Protein AF-0000000068884927 (afdb_homodimer)

pLDDT: mean 75.22, std 25.21, range [21.25, 98.81]

Nearest PDB structures (foldseek):
  5jlp-assembly1_A  TM=8.785E-01  e=4.927E-31  Mycobacterium avium 104
  5is2-assembly1_A-2  TM=8.680E-01  e=1.601E-30  Mycobacterium avium 104
  5jjb-assembly1_A-2  TM=8.817E-01  e=3.655E-30  Mycobacterium avium 104
  5it4-assembly1_A-2  TM=8.775E-01  e=6.589E-30  Mycobacterium avium 104
  3m1y-assembly1_B  TM=9.548E-01  e=2.050E-18  Helicobacter pylori

Foldseek 3Di:
DDPPPPDPPPPPDDPPPPQDDQLDLDQPPPDPPDDDPPPPDDCPQPFPFDQDPVRDTDRPTVPSPSPSPVPDPVVQPPQWWKKKKKKAQAQPDQQAPLVRDGPPPPQPPPCPDSACDPVLVVVVVVLQCVVDPDPRRKDKDKDQFEDDPGGRIMMMMIIHNDDDDLLCVLNDPSVVSSCRNRRIFIAMATPDPLLQQFAAEEEEVDCTFWNHDPLCVLCVVVVNNVVLVVLVVCCVVVVDDPVVSLLSSLLVQWFPWLCVLVVCLVVTGTQAANLLQLLLSVLSNHAYEYQYQAEQSNQVVSCVVNVHPYYDYWYFDADPVNTGTHSGTDDDGRFLVNLLVVQVVVCVVVVHDQLSYEYEYADPRPQNNQVSHNHYEHECHDNVSCSSGSHYDDDSHPNCVVVSSPHHPVRSVVSSVVSD/DDPPPPPPPPPPDDPPPPDPAQDAPDPPPPDPPDPDPPDPDDCPQPFPFDQDPVRDGPRPTVPCPPPPPSPDPPPQPPQWWKKKKKKAQAQPDQQAPLVRDGPPPPQPPPCPDSACDPVLVVVVVVLQCVVDPDNPRKYKDKDQFEDDPGGRIMMMMIIHNDDDDLLCVLNDPSVVSSCRNRRIFIAMATPDPLLQQFAAEEEEPDCTFWNHDPLCVLCVVVVNNVVLVVLVVCCVVVVDDPVVSLLSSLLVQWFPWLCVLVVCLVVTGTQAANLLQLLLSVLSNHAYEYQYQAEQSNQVVSCVVNVHPYYDYWYFDADPVNTGTHSGTDDDGRFLVNLLVVQVVVCVVVVHDQLSYEYEYADPRPQNNQVSHNHYEHECHDNVSCSSGSHYDDDSHPNCVVVSSPHHPVRSVVSSVVSD

Sequence (840 aa):
MSRTEPSNISPPAPRQGLARAASYNAALHIRDLHGAPPTPNEDLTTPVEIITPEGKRVLIKNSGIVHTVSHKNCVLTESALQLVATLFYNPNQSLITVDGEEINVEKQYVNFGPYISDMAMFEFIQTIDELHVPWKKWGTNHRCLDSAEHPKVMEITLSMPEMLHLSELRRHTSLWKFERKWNVELVLQENDIFRRHKRLAVFDMDSTLIEQEVIDEIAKFIGVEDQVSSITARAMNGEIDFTESLRQRAALLKGVPSTVFQQLRSSITFTPGVRELCRALKTLGYKLAVLSGGFIPLAEYVKGQLDFDYAHANNLVVSEDGKFLTGDLSGPIVHAERKALLLEEIAKENGIALEQTMAIGDGANDLLMMKKAGLGIAFNAKPSVQVAAPARLNSETMLDVLYILGFTKEEIQALLAVAGMSRTEPSNISPPAPRQGLARAASYNAALHIRDLHGAPPTPNEDLTTPVEIITPEGKRVLIKNSGIVHTVSHKNCVLTESALQLVATLFYNPNQSLITVDGEEINVEKQYVNFGPYISDMAMFEFIQTIDELHVPWKKWGTNHRCLDSAEHPKVMEITLSMPEMLHLSELRRHTSLWKFERKWNVELVLQENDIFRRHKRLAVFDMDSTLIEQEVIDEIAKFIGVEDQVSSITARAMNGEIDFTESLRQRAALLKGVPSTVFQQLRSSITFTPGVRELCRALKTLGYKLAVLSGGFIPLAEYVKGQLDFDYAHANNLVVSEDGKFLTGDLSGPIVHAERKALLLEEIAKENGIALEQTMAIGDGANDLLMMKKAGLGIAFNAKPSVQVAAPARLNSETMLDVLYILGFTKEEIQALLAVAG

InterPro domains:
  IPR004469 Phosphoserine phosphatase [SFLDF00029] (194-413)
  IPR004469 Phosphoserine phosphatase [TIGR00338] (189-405)
  IPR023214 HAD superfamily [G3DSA:3.40.50.1000] (136-406)
  IPR036412 HAD-like superfamily [SSF56784] (197-412)
  IPR050582 HAD-like hydrolase superfamily, SerB [PTHR43344] (173-405)

Organism: Tuber melanosporum (strain Mel28) (NCBI:txid656061)

Radius of gyration: 32.36 Å; Cα contacts (8 Å, |Δi|>4): 1568; chains: 2; bounding box: 103×86×125 Å

Solvent-accessible surface area (backbone atoms only — not comparable to full-atom values): 45688 Å² total; per-residue (Å²): 134,87,78,77,71,79,79,77,74,73,74,80,76,80,79,77,70,80,78,77,80,51,54,18,22,48,73,80,76,81,66,70,79,63,86,68,73,71,72,95,71,81,80,83,77,67,45,49,64,44,59,44,96,85,63,46,68,43,62,46,50,76,67,63,42,21,56,6,41,46,48,48,58,66,23,64,54,97,70,43,43,36,39,29,36,34,36,33,54,33,81,81,66,76,62,52,42,91,86,63,43,62,64,78,62,79,63,55,79,67,84,74,59,98,29,60,40,70,64,54,52,50,49,47,54,48,54,54,53,67,70,48,77,82,80,71,78,48,47,41,42,43,38,33,33,66,27,38,88,62,16,39,30,35,38,38,37,35,36,29,78,71,73,75,54,66,76,55,56,72,66,30,64,70,54,52,50,48,25,56,43,63,25,33,44,70,34,69,43,67,56,52,68,38,56,67,49,51,40,36,41,37,29,30,35,61,48,41,47,24,63,51,51,65,70,59,52,51,24,53,74,74,68,41,42,66,60,47,48,51,47,52,51,37,31,78,68,60,75,37,54,68,70,57,37,48,48,54,50,36,43,69,41,43,68,39,52,53,62,49,61,65,61,46,57,76,70,62,44,66,30,50,39,42,68,60,34,46,41,30,40,43,57,69,60,34,46,34,31,37,51,22,73,50,45,36,76,58,41,48,48,51,23,63,76,61,68,39,79,40,62,46,36,20,39,73,37,56,36,91,85,57,52,24,25,64,19,42,75,48,82,73,70,42,44,30,67,44,43,29,49,49,53,52,50,54,28,55,74,70,68,42,56,54,61,20,24,32,20,40,22,27,49,73,56,36,40,54,26,17,66,60,25,49,40,13,32,18,39,67,32,50,62,68,34,33,71,70,30,69,21,48,46,78,66,87,38,56,40,56,55,46,46,73,48,66,43,31,48,68,46,50,51,52,36,54,62,62,58,107,138,81,79,77,72,77,79,77,75,72,74,78,76,78,76,77,73,76,75,81,70,39,70,7,31,32,38,77,85,76,72,78,78,67,80,78,73,77,79,90,66,83,80,81,78,66,45,50,63,43,61,45,95,85,62,47,69,42,62,47,48,77,68,64,38,16,57,18,71,52,62,55,65,65,21,67,58,96,70,45,44,37,38,30,36,35,37,33,53,32,82,82,65,76,62,56,43,94,85,63,42,64,65,80,62,77,63,57,79,67,82,73,59,97,29,60,41,70,65,54,52,51,49,47,55,49,54,54,53,69,70,48,77,84,80,70,85,44,39,40,42,44,41,36,32,66,26,40,86,60,17,40,30,37,36,36,37,36,36,30,77,72,73,76,55,67,76,54,54,75,66,31,65,69,54,54,50,48,25,57,44,62,27,32,44,70,31,70,42,67,56,50,70,39,56,67,50,51,42,38,41,38,28,30,34,62,48,41,48,24,64,50,50,66,70,57,54,52,22,53,74,74,68,42,42,66,60,46,49,51,48,50,52,38,29,78,68,61,74,36,54,70,69,58,38,48,48,55,50,36,42,71,42,42,68,37,52,52,61,51,60,66,62,45,57,77,71,62,45,67,29,52,38,41,69,60,36,46,41,30,40,45,58,69,60,36,46,34,31,38,50,21,74,52,43,38,74,57,41,48,50,50,22,63,76,63,68,39,76,38,61,46,36,20,40,73,38,57,36,93,85,58,50,25,26,61,20,43,75,47,80,74,70,41,46,30,68,44,44,28,50,49,54,53,49,54,29,57,75,68,68,43,56,53,59,19,24,32,21,40,22,26,48,72,57,35,42,53,25,16,65,62,26,50,40,14,33,19,38,66,32,50,65,70,33,34,70,70,30,70,21,48,46,77,65,86,36,55,40,57,55,46,46,74,48,66,43,31,49,66,46,50,50,53,37,53,62,62,60,108

Secondary structure (DSSP, 8-state):
---------------------------------SSS---TT------EEEE-TT--EEEE---S-------SS-S--TT-EEEEEEEEE-TT---B-TTS-B-----------SS--HHHHHHHHHHHHHH--S----EEEEEESS-SSS-SEEEEEEEESS---HHHHHT-HHHHHHHHHHTEEEEEEE-SGGGS---EEEE-TBTTTBSS-HHHHHHHHHT-HHHHHHHHHHHHTTSS-HHHHHHHHHHTTTT-BTTHHHHHHTT--BPTTHHHHHHHHHHTT-EEEEEEEEEHHHHHHHHHHHT-SEEEEEEEEEPTTSSBEEEEEES----HHHHHHHHHHHHHHTT--GGGEEEEESSGGGHHHHHHSSEEEEES--HHHHHHSSEEE--S-GGGHHHHTT--HHHHHHHHHH--/---------------------------------SSS---TT------EEEE-TT--EEEE---S-------SS-S--TT-EEEEEEEEE-TT---B-TTS-B-----------SS--HHHHHHHHHHHHHH-SS----EEEEEESS-SSS-SEEEEEEEESS---HHHHHT-HHHHHHHHHHTEEEEEEE-SGGGS---EEEE-TBTTTBSS-HHHHHHHHHT-HHHHHHHHHHHHTTSS-HHHHHHHHHHTTTT-BTTHHHHHHTT--BPTTHHHHHHHHHHTT-EEEEEEEEEHHHHHHHHHHHT-SEEEEEEEEEPTTSSBEEEEEES----HHHHHHHHHHHHHHTT--GGGEEEEESSGGGHHHHHHSSEEEEES--HHHHHHSSEEE--S-GGGHHHHTT--HHHHHHHHHH--

Structure (mmCIF, N/CA/C/O backbone):
data_AF-0000000068884927-model_v1
#
loop_
_entity.id
_entity.type
_entity.pdbx_description
1 polymer 'phosphoserine phosphatase'
#
loop_
_atom_site.group_PDB
_atom_site.id
_atom_site.type_symbol
_atom_site.label_atom_id
_atom_site.label_alt_id
_atom_site.label_comp_id
_atom_site.label_asym_id
_atom_site.label_entity_id
_atom_site.label_seq_id
_atom_site.pdbx_PDB_ins_code
_atom_site.Cartn_x
_atom_site.Cartn_y
_atom_site.Cartn_z
_atom_site.occupancy
_atom_site.B_iso_or_equiv
_atom_site.auth_seq_id
_atom_site.auth_comp_id
_atom_site.auth_asym_id
_atom_site.auth_atom_id
_atom_site.pdbx_PDB_model_num
ATOM 1 N N . MET A 1 1 ? -60.375 21.094 -51.875 1 25.44 1 MET A N 1
ATOM 2 C CA . MET A 1 1 ? -59.281 20.141 -51.688 1 25.44 1 MET A CA 1
ATOM 3 C C . MET A 1 1 ? -58.938 20.016 -50.188 1 25.44 1 MET A C 1
ATOM 5 O O . MET A 1 1 ? -58.812 21.016 -49.5 1 25.44 1 MET A O 1
ATOM 9 N N . SER A 1 2 ? -59.219 18.922 -49.531 1 23.59 2 SER A N 1
ATOM 10 C CA . SER A 1 2 ? -59.375 18.469 -48.156 1 23.59 2 SER A CA 1
ATOM 11 C C . SER A 1 2 ? -58.031 18.547 -47.406 1 23.59 2 SER A C 1
ATOM 13 O O . SER A 1 2 ? -57.031 18.078 -47.906 1 23.59 2 SER A O 1
ATOM 15 N N . ARG A 1 3 ? -57.844 19.5 -46.5 1 29.17 3 ARG A N 1
ATOM 16 C CA . ARG A 1 3 ? -56.812 19.969 -45.594 1 29.17 3 ARG A CA 1
ATOM 17 C C . ARG A 1 3 ? -56.375 18.859 -44.625 1 29.17 3 ARG A C 1
ATOM 19 O O . ARG A 1 3 ? -57.094 18.5 -43.719 1 29.17 3 ARG A O 1
ATOM 26 N N . THR A 1 4 ? -55.875 17.812 -45.094 1 27.7 4 THR A N 1
ATOM 27 C CA . THR A 1 4 ? -55.562 16.656 -44.25 1 27.7 4 THR A CA 1
ATOM 28 C C . THR A 1 4 ? -54.688 17.078 -43.094 1 27.7 4 THR A C 1
ATOM 30 O O . THR A 1 4 ? -53.625 17.672 -43.281 1 27.7 4 THR A O 1
ATOM 33 N N . GLU A 1 5 ? -55.188 17.359 -42 1 28.77 5 GLU A N 1
ATOM 34 C CA . GLU A 1 5 ? -54.688 17.891 -40.719 1 28.77 5 GLU A CA 1
ATOM 35 C C . GLU A 1 5 ? -53.594 16.984 -40.156 1 28.77 5 GLU A C 1
ATOM 37 O O . GLU A 1 5 ? -53.781 15.766 -40.031 1 28.77 5 GLU A O 1
ATOM 42 N N . PRO A 1 6 ? -52.344 17.312 -40.406 1 32.03 6 PRO A N 1
ATOM 43 C CA . PRO A 1 6 ? -51.25 16.406 -40.031 1 32.03 6 PRO A CA 1
ATOM 44 C C . PRO A 1 6 ? -51.312 15.961 -38.594 1 32.03 6 PRO A C 1
ATOM 46 O O . PRO A 1 6 ? -51.812 16.703 -37.75 1 32.03 6 PRO A O 1
ATOM 49 N N . SER A 1 7 ? -51.625 14.695 -38.312 1 27.53 7 SER A N 1
ATOM 50 C CA . SER A 1 7 ? -51.75 13.969 -37.031 1 27.53 7 SER A CA 1
ATOM 51 C C . SER A 1 7 ? -50.562 14.203 -36.125 1 27.53 7 SER A C 1
ATOM 53 O O . SER A 1 7 ? -49.406 14.055 -36.531 1 27.53 7 SER A O 1
ATOM 55 N N . ASN A 1 8 ? -50.625 15.133 -35.188 1 26.14 8 ASN A N 1
ATOM 56 C CA . ASN A 1 8 ? -49.75 15.609 -34.125 1 26.14 8 ASN A CA 1
ATOM 57 C C . ASN A 1 8 ? -49.219 14.453 -33.281 1 26.14 8 ASN A C 1
ATOM 59 O O . ASN A 1 8 ? -49.938 13.914 -32.438 1 26.14 8 ASN A O 1
ATOM 63 N N . ILE A 1 9 ? -48.531 13.516 -33.844 1 28.11 9 ILE A N 1
ATOM 64 C CA . ILE A 1 9 ? -48.031 12.367 -33.094 1 28.11 9 ILE A CA 1
ATOM 65 C C . ILE A 1 9 ? -47.312 12.844 -31.844 1 28.11 9 ILE A C 1
ATOM 67 O O . ILE A 1 9 ? -46.438 13.695 -31.906 1 28.11 9 ILE A O 1
ATOM 71 N N . SER A 1 10 ? -48 12.844 -30.672 1 26.31 10 SER A N 1
ATOM 72 C CA . SER A 1 10 ? -47.562 13.25 -29.344 1 26.31 10 SER A CA 1
ATOM 73 C C . SER A 1 10 ? -46.188 12.656 -29 1 26.31 10 SER A C 1
ATOM 75 O O . SER A 1 10 ? -45.938 11.469 -29.234 1 26.31 10 SER A O 1
ATOM 77 N N . PRO A 1 11 ? -45.125 13.445 -28.859 1 27.69 11 PRO A N 1
ATOM 78 C CA . PRO A 1 11 ? -43.75 13.016 -28.656 1 27.69 11 PRO A CA 1
ATOM 79 C C . PRO A 1 11 ? -43.594 12.008 -27.516 1 27.69 11 PRO A C 1
ATOM 81 O O . PRO A 1 11 ? -44.406 12.016 -26.578 1 27.69 11 PRO A O 1
ATOM 84 N N . PRO A 1 12 ? -43.156 10.797 -27.844 1 25.73 12 PRO A N 1
ATOM 85 C CA . PRO A 1 12 ? -43.125 9.719 -26.859 1 25.73 12 PRO A CA 1
ATOM 86 C C . PRO A 1 12 ? -42.531 10.172 -25.531 1 25.73 12 PRO A C 1
ATOM 88 O O . PRO A 1 12 ? -41.719 11.102 -25.5 1 25.73 12 PRO A O 1
ATOM 91 N N . ALA A 1 13 ? -43.25 10.023 -24.391 1 24.75 13 ALA A N 1
ATOM 92 C CA . ALA A 1 13 ? -42.969 10.375 -23 1 24.75 13 ALA A CA 1
ATOM 93 C C . ALA A 1 13 ? -41.562 9.953 -22.594 1 24.75 13 ALA A C 1
ATOM 95 O O . ALA A 1 13 ? -41.094 8.883 -23 1 24.75 13 ALA A O 1
ATOM 96 N N . PRO A 1 14 ? -40.75 10.953 -22.203 1 21.28 14 PRO A N 1
ATOM 97 C CA . PRO A 1 14 ? -39.344 10.82 -21.812 1 21.28 14 PRO A CA 1
ATOM 98 C C . PRO A 1 14 ? -39.125 9.672 -20.828 1 21.28 14 PRO A C 1
ATOM 100 O O . PRO A 1 14 ? -39.906 9.469 -19.906 1 21.28 14 PRO A O 1
ATOM 103 N N . ARG A 1 15 ? -38.625 8.516 -21.328 1 23.22 15 ARG A N 1
ATOM 104 C CA . ARG A 1 15 ? -38.281 7.32 -20.578 1 23.22 15 ARG A CA 1
ATOM 105 C C . ARG A 1 15 ? -37.562 7.688 -19.281 1 23.22 15 ARG A C 1
ATOM 107 O O . ARG A 1 15 ? -36.5 8.312 -19.297 1 23.22 15 ARG A O 1
ATOM 114 N N . GLN A 1 16 ? -38.344 7.926 -18.156 1 21.78 16 GLN A N 1
ATOM 115 C CA . GLN A 1 16 ? -38 8.148 -16.75 1 21.78 16 GLN A CA 1
ATOM 116 C C . GLN A 1 16 ? -36.938 7.137 -16.281 1 21.78 16 GLN A C 1
ATOM 118 O O . GLN A 1 16 ? -37.25 5.957 -16.109 1 21.78 16 GLN A O 1
ATOM 123 N N . GLY A 1 17 ? -35.812 7.16 -17 1 21.91 17 GLY A N 1
ATOM 124 C CA . GLY A 1 17 ? -34.719 6.289 -16.625 1 21.91 17 GLY A CA 1
ATOM 125 C C . GLY A 1 17 ? -34.531 6.168 -15.133 1 21.91 17 GLY A C 1
ATOM 126 O O . GLY A 1 17 ? -34.531 7.176 -14.422 1 21.91 17 GLY A O 1
ATOM 127 N N . LEU A 1 18 ? -35.125 5.094 -14.555 1 22.17 18 LEU A N 1
ATOM 128 C CA . LEU A 1 18 ? -35.125 4.656 -13.164 1 22.17 18 LEU A CA 1
ATOM 129 C C . LEU A 1 18 ? -33.719 4.844 -12.555 1 22.17 18 LEU A C 1
ATOM 131 O O . LEU A 1 18 ? -32.75 4.238 -13.008 1 22.17 18 LEU A O 1
ATOM 135 N N . ALA A 1 19 ? -33.5 6.047 -12.07 1 23.16 19 ALA A N 1
ATOM 136 C CA . ALA A 1 19 ? -32.375 6.531 -11.266 1 23.16 19 ALA A CA 1
ATOM 137 C C . ALA A 1 19 ? -32.031 5.531 -10.164 1 23.16 19 ALA A C 1
ATOM 139 O O . ALA A 1 19 ? -32.875 5.176 -9.344 1 23.16 19 ALA A O 1
ATOM 140 N N . ARG A 1 20 ? -31.172 4.609 -10.406 1 23.38 20 ARG A N 1
ATOM 141 C CA . ARG A 1 20 ? -30.562 3.5 -9.68 1 23.38 20 ARG A CA 1
ATOM 142 C C . ARG A 1 20 ? -30.172 3.918 -8.266 1 23.38 20 ARG A C 1
ATOM 144 O O . ARG A 1 20 ? -29.688 5.031 -8.055 1 23.38 20 ARG A O 1
ATOM 151 N N . ALA A 1 21 ? -30.641 3.146 -7.258 1 22.73 21 ALA A N 1
ATOM 152 C CA . ALA A 1 21 ? -30.797 3.174 -5.805 1 22.73 21 ALA A CA 1
ATOM 153 C C . ALA A 1 21 ? -29.438 3.391 -5.121 1 22.73 21 ALA A C 1
ATOM 155 O O . ALA A 1 21 ? -28.438 2.785 -5.504 1 22.73 21 ALA A O 1
ATOM 156 N N . ALA A 1 22 ? -29.281 4.562 -4.48 1 23.7 22 ALA A N 1
ATOM 157 C CA . ALA A 1 22 ? -28.312 5.152 -3.557 1 23.7 22 ALA A CA 1
ATOM 158 C C . ALA A 1 22 ? -28.141 4.281 -2.316 1 23.7 22 ALA A C 1
ATOM 160 O O . ALA A 1 22 ? -29.125 3.928 -1.655 1 23.7 22 ALA A O 1
ATOM 161 N N . SER A 1 23 ? -27.328 3.236 -2.238 1 24.31 23 SER A N 1
ATOM 162 C CA . SER A 1 23 ? -27.156 2.338 -1.101 1 24.31 23 SER A CA 1
ATOM 163 C C . SER A 1 23 ? -26.766 3.105 0.156 1 24.31 23 SER A C 1
ATOM 165 O O . SER A 1 23 ? -25.859 3.949 0.12 1 24.31 23 SER A O 1
ATOM 167 N N . TYR A 1 24 ? -27.781 3.639 1.058 1 23.83 24 TYR A N 1
ATOM 168 C CA . TYR A 1 24 ? -27.672 4.246 2.379 1 23.83 24 TYR A CA 1
ATOM 169 C C . TYR A 1 24 ? -27.266 3.211 3.424 1 23.83 24 TYR A C 1
ATOM 171 O O . TYR A 1 24 ? -27.859 2.129 3.492 1 23.83 24 TYR A O 1
ATOM 179 N N . ASN A 1 25 ? -26.125 3.092 3.855 1 26.06 25 ASN A N 1
ATOM 180 C CA . ASN A 1 25 ? -25.844 2.25 5.016 1 26.06 25 ASN A CA 1
ATOM 181 C C . ASN A 1 25 ? -26.297 2.914 6.312 1 26.06 25 ASN A C 1
ATOM 183 O O . ASN A 1 25 ? -25.672 3.875 6.773 1 26.06 25 ASN A O 1
ATOM 187 N N . ALA A 1 26 ? -27.688 3.473 6.57 1 24.62 26 ALA A N 1
ATOM 188 C CA . ALA A 1 26 ? -28.25 4.035 7.801 1 24.62 26 ALA A CA 1
ATOM 189 C C . ALA A 1 26 ? -28.516 2.941 8.836 1 24.62 26 ALA A C 1
ATOM 191 O O . ALA A 1 26 ? -28.75 1.788 8.477 1 24.62 26 ALA A O 1
ATOM 192 N N . ALA A 1 27 ? -28.094 3.219 10.156 1 26.39 27 ALA A N 1
ATOM 193 C CA . ALA A 1 27 ? -28.641 2.557 11.336 1 26.39 27 ALA A CA 1
ATOM 194 C C . ALA A 1 27 ? -30.156 2.686 11.383 1 26.39 27 ALA A C 1
ATOM 196 O O . ALA A 1 27 ? -30.703 3.787 11.25 1 26.39 27 ALA A O 1
ATOM 197 N N . LEU A 1 28 ? -30.922 1.85 10.938 1 24.62 28 LEU A N 1
ATOM 198 C CA . LEU A 1 28 ? -32.375 1.85 11.156 1 24.62 28 LEU A CA 1
ATOM 199 C C . LEU A 1 28 ? -32.688 1.84 12.648 1 24.62 28 LEU A C 1
ATOM 201 O O . LEU A 1 28 ? -32.5 0.821 13.32 1 24.62 28 LEU A O 1
ATOM 205 N N . HIS A 1 29 ? -32.438 2.979 13.469 1 26.22 29 HIS A N 1
ATOM 206 C CA . HIS A 1 29 ? -33.188 3.098 14.711 1 26.22 29 HIS A CA 1
ATOM 207 C C . HIS A 1 29 ? -34.688 3.188 14.438 1 26.22 29 HIS A C 1
ATOM 209 O O . HIS A 1 29 ? -35.156 4.137 13.797 1 26.22 29 HIS A O 1
ATOM 215 N N . ILE A 1 30 ? -35.406 2.125 14.5 1 25.61 30 ILE A N 1
ATOM 216 C CA . ILE A 1 30 ? -36.875 2.152 14.562 1 25.61 30 ILE A CA 1
ATOM 217 C C . ILE A 1 30 ? -37.312 2.822 15.859 1 25.61 30 ILE A C 1
ATOM 219 O O . ILE A 1 30 ? -37.188 2.24 16.938 1 25.61 30 ILE A O 1
ATOM 223 N N . ARG A 1 31 ? -37.031 4 16.109 1 25.62 31 ARG A N 1
ATOM 224 C CA . ARG A 1 31 ? -37.781 4.703 17.125 1 25.62 31 ARG A CA 1
ATOM 225 C C . ARG A 1 31 ? -39.281 4.605 16.859 1 25.62 31 ARG A C 1
ATOM 227 O O . ARG A 1 31 ? -39.719 4.613 15.703 1 25.62 31 ARG A O 1
ATOM 234 N N . ASP A 1 32 ? -40.094 4.164 17.953 1 25.06 32 ASP A N 1
ATOM 235 C CA . ASP A 1 32 ? -41.469 4.586 18.125 1 25.06 32 ASP A CA 1
ATOM 236 C C . ASP A 1 32 ? -41.594 6.098 17.953 1 25.06 32 ASP A C 1
ATOM 238 O O . ASP A 1 32 ? -41 6.875 18.688 1 25.06 32 ASP A O 1
ATOM 242 N N . LEU A 1 33 ? -41.875 6.523 16.969 1 24.75 33 LEU A N 1
ATOM 243 C CA . LEU A 1 33 ? -42.281 7.914 16.828 1 24.75 33 LEU A CA 1
ATOM 244 C C . LEU A 1 33 ? -43.344 8.266 17.844 1 24.75 33 LEU A C 1
ATOM 246 O O . LEU A 1 33 ? -43.906 9.367 17.828 1 24.75 33 LEU A O 1
ATOM 250 N N . HIS A 1 34 ? -44.25 7.324 18.344 1 23.59 34 HIS A N 1
ATOM 251 C CA . HIS A 1 34 ? -45.188 7.984 19.25 1 23.59 34 HIS A CA 1
ATOM 252 C C . HIS A 1 34 ? -44.469 8.602 20.438 1 23.59 34 HIS A C 1
ATOM 254 O O . HIS A 1 34 ? -43.312 8.281 20.703 1 23.59 34 HIS A O 1
ATOM 260 N N . GLY A 1 35 ? -45.25 9.211 21.438 1 24.12 35 GLY A N 1
ATOM 261 C CA . GLY A 1 35 ? -45.094 9.805 22.75 1 24.12 35 GLY A CA 1
ATOM 262 C C . GLY A 1 35 ? -44.031 9.109 23.578 1 24.12 35 GLY A C 1
ATOM 263 O O . GLY A 1 35 ? -42.844 9.367 23.406 1 24.12 35 GLY A O 1
ATOM 264 N N . ALA A 1 36 ? -44.469 8.453 24.656 1 22.34 36 ALA A N 1
ATOM 265 C CA . ALA A 1 36 ? -43.812 7.828 25.812 1 22.34 36 ALA A CA 1
ATOM 266 C C . ALA A 1 36 ? -42.812 6.781 25.359 1 22.34 36 ALA A C 1
ATOM 268 O O . ALA A 1 36 ? -42.938 6.223 24.266 1 22.34 36 ALA A O 1
ATOM 269 N N . PRO A 1 37 ? -41.594 6.668 26.062 1 26.59 37 PRO A N 1
ATOM 270 C CA . PRO A 1 37 ? -40.656 5.562 25.953 1 26.59 37 PRO A CA 1
ATOM 271 C C . PRO A 1 37 ? -41.312 4.27 25.453 1 26.59 37 PRO A C 1
ATOM 273 O O . PRO A 1 37 ? -42.344 3.871 25.953 1 26.59 37 PRO A O 1
ATOM 276 N N . PRO A 1 38 ? -41.375 3.91 24 1 26.58 38 PRO A N 1
ATOM 277 C CA . PRO A 1 38 ? -42.312 2.775 24.047 1 26.58 38 PRO A CA 1
ATOM 278 C C . PRO A 1 38 ? -42.094 1.886 25.266 1 26.58 38 PRO A C 1
ATOM 280 O O . PRO A 1 38 ? -41 1.848 25.828 1 26.58 38 PRO A O 1
ATOM 283 N N . THR A 1 39 ? -43.062 1.708 26 1 25.08 39 THR A N 1
ATOM 284 C CA . THR A 1 39 ? -42.906 0.683 27.031 1 25.08 39 THR A CA 1
ATOM 285 C C . THR A 1 39 ? -42.125 -0.507 26.5 1 25.08 39 THR A C 1
ATOM 287 O O . THR A 1 39 ? -42.219 -0.86 25.312 1 25.08 39 THR A O 1
ATOM 290 N N . PRO A 1 40 ? -41 -1.083 27.125 1 27.23 40 PRO A N 1
ATOM 291 C CA . PRO A 1 40 ? -40.156 -2.277 27.031 1 27.23 40 PRO A CA 1
ATOM 292 C C . PRO A 1 40 ? -40.781 -3.383 26.188 1 27.23 40 PRO A C 1
ATOM 294 O O . PRO A 1 40 ? -40.094 -4.285 25.719 1 27.23 40 PRO A O 1
ATOM 297 N N . ASN A 1 41 ? -42 -3.586 26 1 24.81 41 ASN A N 1
ATOM 298 C CA . ASN A 1 41 ? -42.688 -4.859 25.859 1 24.81 41 ASN A CA 1
ATOM 299 C C . ASN A 1 41 ? -42.875 -5.246 24.391 1 24.81 41 ASN A C 1
ATOM 301 O O . ASN A 1 41 ? -43.188 -6.395 24.078 1 24.81 41 ASN A O 1
ATOM 305 N N . GLU A 1 42 ? -43.25 -4.371 23.375 1 27.28 42 GLU A N 1
ATOM 306 C CA . GLU A 1 42 ? -43.906 -5.125 22.297 1 27.28 42 GLU A CA 1
ATOM 307 C C . GLU A 1 42 ? -42.875 -5.598 21.266 1 27.28 42 GLU A C 1
ATOM 309 O O . GLU A 1 42 ? -41.875 -4.918 21.016 1 27.28 42 GLU A O 1
ATOM 314 N N . ASP A 1 43 ? -42.875 -6.887 20.453 1 26.94 43 ASP A N 1
ATOM 315 C CA . ASP A 1 43 ? -42.125 -7.988 19.875 1 26.94 43 ASP A CA 1
ATOM 316 C C . ASP A 1 43 ? -41.469 -7.57 18.547 1 26.94 43 ASP A C 1
ATOM 318 O O . ASP A 1 43 ? -42.094 -7.699 17.484 1 26.94 43 ASP A O 1
ATOM 322 N N . LEU A 1 44 ? -41.156 -6.496 18.219 1 31.42 44 LEU A N 1
ATOM 323 C CA . LEU A 1 44 ? -40.625 -6.059 16.938 1 31.42 44 LEU A CA 1
ATOM 324 C C . LEU A 1 44 ? -39.5 -6.969 16.484 1 31.42 44 LEU A C 1
ATOM 326 O O . LEU A 1 44 ? -38.688 -6.582 15.641 1 31.42 44 LEU A O 1
ATOM 330 N N . THR A 1 45 ? -39.062 -8.117 17.078 1 33.69 45 THR A N 1
ATOM 331 C CA . THR A 1 45 ? -38.281 -9.352 17 1 33.69 45 THR A CA 1
ATOM 332 C C . THR A 1 45 ? -38.656 -10.141 15.742 1 33.69 45 THR A C 1
ATOM 334 O O . THR A 1 45 ? -38.375 -11.336 15.641 1 33.69 45 THR A O 1
ATOM 337 N N . THR A 1 46 ? -39.406 -9.539 14.852 1 33.78 46 THR A N 1
ATOM 338 C CA . THR A 1 46 ? -39.844 -10.57 13.906 1 33.78 46 THR A CA 1
ATOM 339 C C . THR A 1 46 ? -38.75 -10.805 12.852 1 33.78 46 THR A C 1
ATOM 341 O O . THR A 1 46 ? -38.375 -9.883 12.125 1 33.78 46 THR A O 1
ATOM 344 N N . PRO A 1 47 ? -37.781 -11.734 12.82 1 36 47 PRO A N 1
ATOM 345 C CA . PRO A 1 47 ? -36.812 -12.164 11.812 1 36 47 PRO A CA 1
ATOM 346 C C . PRO A 1 47 ? -37.375 -12.188 10.406 1 36 47 PRO A C 1
ATOM 348 O O . PRO A 1 47 ? -38.562 -12.484 10.227 1 36 47 PRO A O 1
ATOM 351 N N . VAL A 1 48 ? -36.812 -11.258 9.586 1 36.72 48 VAL A N 1
ATOM 352 C CA . VAL A 1 48 ? -37.188 -11.531 8.211 1 36.72 48 VAL A CA 1
ATOM 353 C C . VAL A 1 48 ? -36.656 -12.891 7.777 1 36.72 48 VAL A C 1
ATOM 355 O O . VAL A 1 48 ? -35.469 -13.156 7.898 1 36.72 48 VAL A O 1
ATOM 358 N N . GLU A 1 49 ? -37.531 -13.82 7.738 1 38.41 49 GLU A N 1
ATOM 359 C CA . GLU A 1 49 ? -37.188 -15.164 7.285 1 38.41 49 GLU A CA 1
ATOM 360 C C . GLU A 1 49 ? -37.188 -15.25 5.762 1 38.41 49 GLU A C 1
ATOM 362 O O . GLU A 1 49 ? -38.156 -14.859 5.109 1 38.41 49 GLU A O 1
ATOM 367 N N . ILE A 1 50 ? -35.938 -15.156 5.32 1 36.44 50 ILE A N 1
ATOM 368 C CA . ILE A 1 50 ? -35.875 -15.484 3.902 1 36.44 50 ILE A CA 1
ATOM 369 C C . ILE A 1 50 ? -35.719 -17 3.727 1 36.44 50 ILE A C 1
ATOM 371 O O . ILE A 1 50 ? -34.906 -17.625 4.406 1 36.44 50 ILE A O 1
ATOM 375 N N . ILE A 1 51 ? -36.594 -17.672 3.119 1 39.03 51 ILE A N 1
ATOM 376 C CA . ILE A 1 51 ? -36.531 -19.094 2.836 1 39.03 51 ILE A CA 1
ATOM 377 C C . ILE A 1 51 ? -35.906 -19.312 1.461 1 39.03 51 ILE A C 1
ATOM 379 O O . ILE A 1 51 ? -36.406 -18.828 0.451 1 39.03 51 ILE A O 1
ATOM 383 N N . THR A 1 52 ? -34.688 -19.734 1.561 1 36.47 52 THR A N 1
ATOM 384 C CA . THR A 1 52 ? -34.031 -20.078 0.308 1 36.47 52 THR A CA 1
ATOM 385 C C . THR A 1 52 ? -34.844 -21.094 -0.478 1 36.47 52 THR A C 1
ATOM 387 O O . THR A 1 52 ? -35.75 -21.734 0.074 1 36.47 52 THR A O 1
ATOM 390 N N . PRO A 1 53 ? -34.625 -21.172 -1.726 1 41.22 53 PRO A N 1
ATOM 391 C CA . PRO A 1 53 ? -35.406 -22.141 -2.492 1 41.22 53 PRO A CA 1
ATOM 392 C C . PRO A 1 53 ? -35.344 -23.547 -1.904 1 41.22 53 PRO A C 1
ATOM 394 O O . PRO A 1 53 ? -36.281 -24.328 -2.064 1 41.22 53 PRO A O 1
ATOM 397 N N . GLU A 1 54 ? -34.344 -23.797 -1.187 1 41.47 54 GLU A N 1
ATOM 398 C CA . GLU A 1 54 ? -34.156 -25.125 -0.608 1 41.47 54 GLU A CA 1
ATOM 399 C C . GLU A 1 54 ? -34.812 -25.219 0.767 1 41.47 54 GLU A C 1
ATOM 401 O O . GLU A 1 54 ? -34.688 -26.234 1.453 1 41.47 54 GLU A O 1
ATOM 406 N N . GLY A 1 55 ? -35.531 -24.219 1.128 1 42.41 55 GLY A N 1
ATOM 407 C CA . GLY A 1 55 ? -36.281 -24.219 2.367 1 42.41 55 GLY A CA 1
ATOM 408 C C . GLY A 1 55 ? -35.469 -23.781 3.57 1 42.41 55 GLY A C 1
ATOM 409 O O . GLY A 1 55 ? -35.938 -23.906 4.711 1 42.41 55 GLY A O 1
ATOM 410 N N . LYS A 1 56 ? -34.281 -23.484 3.307 1 39.81 56 LYS A N 1
ATOM 411 C CA . LYS A 1 56 ? -33.5 -22.969 4.434 1 39.81 56 LYS A CA 1
ATOM 412 C C . LYS A 1 56 ? -34 -21.578 4.848 1 39.81 56 LYS A C 1
ATOM 414 O O . LYS A 1 56 ? -34.188 -20.719 3.996 1 39.81 56 LYS A O 1
ATOM 419 N N . ARG A 1 57 ? -34.406 -21.547 6.098 1 38.12 57 ARG A N 1
ATOM 420 C CA . ARG A 1 57 ? -34.844 -20.281 6.68 1 38.12 57 ARG A CA 1
ATOM 421 C C . ARG A 1 57 ? -33.656 -19.406 7.051 1 38.12 57 ARG A C 1
ATOM 423 O O . ARG A 1 57 ? -32.812 -19.797 7.84 1 38.12 57 ARG A O 1
ATOM 430 N N . VAL A 1 58 ? -33.375 -18.609 6.145 1 38.81 58 VAL A N 1
ATOM 431 C CA . VAL A 1 58 ? -32.375 -17.609 6.488 1 38.81 58 VAL A CA 1
ATOM 432 C C . VAL A 1 58 ? -33 -16.469 7.277 1 38.81 58 VAL A C 1
ATOM 434 O O . VAL A 1 58 ? -33.969 -15.844 6.809 1 38.81 58 VAL A O 1
ATOM 437 N N . LEU A 1 59 ? -32.906 -16.625 8.641 1 36.31 59 LEU A N 1
ATOM 438 C CA . LEU A 1 59 ? -33.438 -15.562 9.484 1 36.31 59 LEU A CA 1
ATOM 439 C C . LEU A 1 59 ? -32.531 -14.344 9.461 1 36.31 59 LEU A C 1
ATOM 441 O O . LEU A 1 59 ? -31.344 -14.445 9.742 1 36.31 59 LEU A O 1
ATOM 445 N N . ILE A 1 60 ? -32.906 -13.586 8.672 1 35.5 60 ILE A N 1
ATOM 446 C CA . ILE A 1 60 ? -32.188 -12.312 8.789 1 35.5 60 ILE A CA 1
ATOM 447 C C . ILE A 1 60 ? -32.781 -11.492 9.93 1 35.5 60 ILE A C 1
ATOM 449 O O . ILE A 1 60 ? -33.969 -11.156 9.914 1 35.5 60 ILE A O 1
ATOM 453 N N . LYS A 1 61 ? -32.344 -11.836 11.164 1 35.28 61 LYS A N 1
ATOM 454 C CA . LYS A 1 61 ? -32.812 -11.102 12.336 1 35.28 61 LYS A CA 1
ATOM 455 C C . LYS A 1 61 ? -32.281 -9.664 12.328 1 35.28 61 LYS A C 1
ATOM 457 O O . LYS A 1 61 ? -31.172 -9.414 11.891 1 35.28 61 LYS A O 1
ATOM 462 N N . ASN A 1 62 ? -33.281 -8.828 12.391 1 31.72 62 ASN A N 1
ATOM 463 C CA . ASN A 1 62 ? -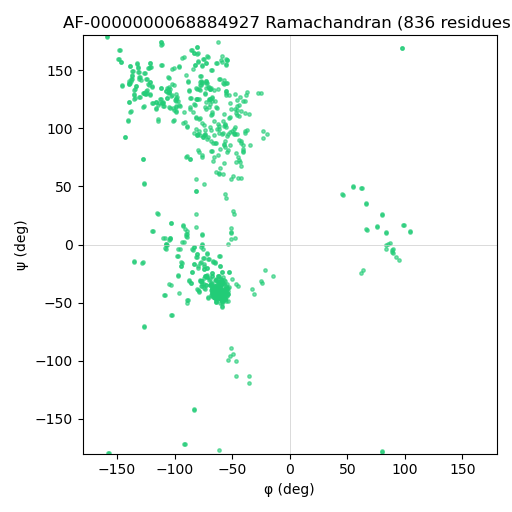32.781 -7.492 12.727 1 31.72 62 ASN A CA 1
ATOM 464 C C . ASN A 1 62 ? -31.984 -7.492 14.031 1 31.72 62 ASN A C 1
ATOM 466 O O . ASN A 1 62 ? -32.562 -7.637 15.109 1 31.72 62 ASN A O 1
ATOM 470 N N . SER A 1 63 ? -31.109 -8.477 14.242 1 32.78 63 SER A N 1
ATOM 471 C CA . SER A 1 63 ? -30.438 -8.609 15.539 1 32.78 63 SER A CA 1
ATOM 472 C C . SER A 1 63 ? -29.844 -7.277 15.992 1 32.78 63 SER A C 1
ATOM 474 O O . SER A 1 63 ? -29.016 -7.238 16.891 1 32.78 63 SER A O 1
ATOM 476 N N . GLY A 1 64 ? -30.375 -6.172 15.633 1 31.12 64 GLY A N 1
ATOM 477 C CA . GLY A 1 64 ? -29.672 -4.945 15.984 1 31.12 64 GLY A CA 1
ATOM 478 C C . GLY A 1 64 ? -28.297 -4.848 15.359 1 31.12 64 GLY A C 1
ATOM 479 O O . GLY A 1 64 ? -27.578 -3.863 15.562 1 31.12 64 GLY A O 1
ATOM 480 N N . ILE A 1 65 ? -27.797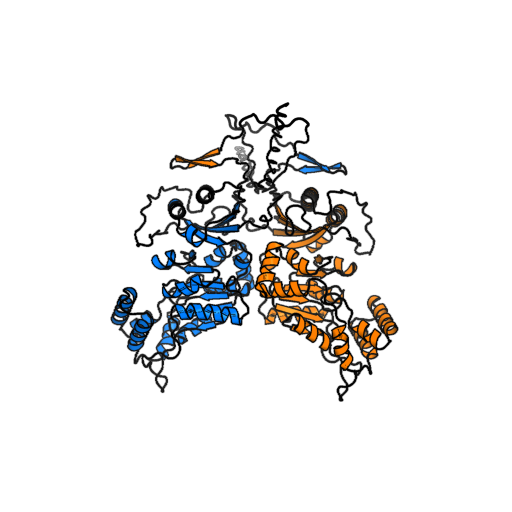 -6.09 15.062 1 27.73 65 ILE A N 1
ATOM 481 C CA . ILE A 1 65 ? -26.484 -6.102 14.422 1 27.73 65 ILE A CA 1
ATOM 482 C C . ILE A 1 65 ? -26.625 -5.641 12.977 1 27.73 65 ILE A C 1
ATOM 484 O O . ILE A 1 65 ? -27.453 -6.156 12.227 1 27.73 65 ILE A O 1
ATOM 488 N N . VAL A 1 66 ? -26.328 -4.363 12.758 1 29.36 66 VAL A N 1
ATOM 489 C CA . VAL A 1 66 ? -26.328 -3.664 11.477 1 29.36 66 VAL A CA 1
ATOM 490 C C . VAL A 1 66 ? -25.438 -4.41 10.484 1 29.36 66 VAL A C 1
ATOM 492 O O . VAL A 1 66 ? -24.25 -4.617 10.734 1 29.36 66 VAL A O 1
ATOM 495 N N . HIS A 1 67 ? -26 -5.543 9.867 1 27.97 67 HIS A N 1
ATOM 496 C CA . HIS A 1 67 ? -25.188 -6.043 8.766 1 27.97 67 HIS A CA 1
ATOM 497 C C . HIS A 1 67 ? -25.234 -5.094 7.566 1 27.97 67 HIS A C 1
ATOM 499 O O . HIS A 1 67 ? -26.312 -4.633 7.18 1 27.97 67 HIS A O 1
ATOM 505 N N . THR A 1 68 ? -24.328 -4.164 7.426 1 29.08 68 THR A N 1
ATOM 506 C CA . THR A 1 68 ? -24.266 -3.273 6.27 1 29.08 68 THR A CA 1
ATOM 507 C C . THR A 1 68 ? -23.938 -4.055 5.004 1 29.08 68 THR A C 1
ATOM 509 O O . THR A 1 68 ? -22.875 -4.684 4.914 1 29.08 68 THR A O 1
ATOM 512 N N . VAL A 1 69 ? -24.844 -4.773 4.449 1 28.58 69 VAL A N 1
ATOM 513 C CA . VAL A 1 69 ? -24.531 -5.363 3.15 1 28.58 69 VAL A CA 1
ATOM 514 C C . VAL A 1 69 ? -24.406 -4.262 2.102 1 28.58 69 VAL A C 1
ATOM 516 O O . VAL A 1 69 ? -25.344 -3.5 1.87 1 28.58 69 VAL A O 1
ATOM 519 N N . SER A 1 70 ? -23.344 -3.566 1.976 1 29.12 70 SER A N 1
ATOM 520 C CA . SER A 1 70 ? -23.078 -2.596 0.921 1 29.12 70 SER A CA 1
ATOM 521 C C . SER A 1 70 ? -23.484 -3.131 -0.446 1 29.12 70 SER A C 1
ATOM 523 O O . SER A 1 70 ? -23.047 -4.211 -0.854 1 29.12 70 SER A O 1
ATOM 525 N N . HIS A 1 71 ? -24.781 -3.211 -0.699 1 27.23 71 HIS A N 1
ATOM 526 C CA . HIS A 1 71 ? -25.188 -3.744 -1.994 1 27.23 71 HIS A CA 1
ATOM 527 C C . HIS A 1 71 ? -24.391 -3.113 -3.127 1 27.23 71 HIS A C 1
ATOM 529 O O . HIS A 1 71 ? -23.75 -3.82 -3.912 1 27.23 71 HIS A O 1
ATOM 535 N N . LYS A 1 72 ? -25.328 -2.328 -3.9 1 27.58 72 LYS A N 1
ATOM 536 C CA . LYS A 1 72 ? -25.125 -2.152 -5.336 1 27.58 72 LYS A CA 1
ATOM 537 C C . LYS A 1 72 ? -23.719 -1.665 -5.645 1 27.58 72 LYS A C 1
ATOM 539 O O . LYS A 1 72 ? -23.016 -2.26 -6.465 1 27.58 72 LYS A O 1
ATOM 544 N N . ASN A 1 73 ? -23.734 -0.154 -5.793 1 28.22 73 ASN A N 1
ATOM 545 C CA . ASN A 1 73 ? -22.609 0.6 -6.332 1 28.22 73 ASN A CA 1
ATOM 546 C C . ASN A 1 73 ? -21.484 0.74 -5.305 1 28.22 73 ASN A C 1
ATOM 548 O O . ASN A 1 73 ? -21.219 1.837 -4.809 1 28.22 73 ASN A O 1
ATOM 552 N N . CYS A 1 74 ? -21.578 0.129 -4.332 1 32.22 74 CYS A N 1
ATOM 553 C CA . CYS A 1 74 ? -20.359 0.28 -3.553 1 32.22 74 CYS A CA 1
ATOM 554 C C . CYS A 1 74 ? -19.156 0.472 -4.465 1 32.22 74 CYS A C 1
ATOM 556 O O . CYS A 1 74 ? -18.016 0.594 -3.986 1 32.22 74 CYS A O 1
ATOM 558 N N . VAL A 1 75 ? -19.281 -0.305 -5.375 1 31.39 75 VAL A N 1
ATOM 559 C CA . VAL A 1 75 ? -18.312 0.051 -6.406 1 31.39 75 VAL A CA 1
ATOM 560 C C . VAL A 1 75 ? -18.594 1.461 -6.918 1 31.39 75 VAL A C 1
ATOM 562 O O . VAL A 1 75 ? -19.734 1.803 -7.207 1 31.39 75 VAL A O 1
ATOM 565 N N . LEU A 1 76 ? -17.891 2.426 -6.469 1 34.88 76 LEU A N 1
ATOM 566 C CA . LEU A 1 76 ? -17.875 3.721 -7.141 1 34.88 76 LEU A CA 1
ATOM 567 C C . LEU A 1 76 ? -18.344 3.588 -8.586 1 34.88 76 LEU A C 1
ATOM 569 O O . LEU A 1 76 ? -17.906 2.688 -9.305 1 34.88 76 LEU A O 1
ATOM 573 N N . THR A 1 77 ? -19.531 3.811 -8.844 1 34.12 77 THR A N 1
ATOM 574 C CA . THR A 1 77 ? -19.828 3.943 -10.266 1 34.12 77 THR A CA 1
ATOM 575 C C . THR A 1 77 ? -18.578 4.391 -11.031 1 34.12 77 THR A C 1
ATOM 577 O O . THR A 1 77 ? -17.719 5.082 -10.477 1 34.12 77 THR A O 1
ATOM 580 N N . GLU A 1 78 ? -18.281 3.701 -12.086 1 40.38 78 GLU A N 1
ATOM 581 C CA . GLU A 1 78 ? -17.172 3.805 -13.031 1 40.38 78 GLU A CA 1
ATOM 582 C C . GLU A 1 78 ? -16.609 5.223 -13.07 1 40.38 78 GLU A C 1
ATOM 584 O O . GLU A 1 78 ? -15.414 5.414 -13.266 1 40.38 78 GLU A O 1
ATOM 589 N N . SER A 1 79 ? -17.594 6.309 -12.805 1 44.84 79 SER A N 1
ATOM 590 C CA . SER A 1 79 ? -17.141 7.664 -13.109 1 44.84 79 SER A CA 1
ATOM 591 C C . SER A 1 79 ? -17.156 8.547 -11.867 1 44.84 79 SER A C 1
ATOM 593 O O . SER A 1 79 ? -17.078 9.773 -11.969 1 44.84 79 SER A O 1
ATOM 595 N N . ALA A 1 80 ? -17.328 7.883 -10.688 1 52.97 80 ALA A N 1
ATOM 596 C CA . ALA A 1 80 ? -17.484 8.82 -9.586 1 52.97 80 ALA A CA 1
ATOM 597 C C . ALA A 1 80 ? -16.125 9.25 -9.039 1 52.97 80 ALA A C 1
ATOM 599 O O . ALA A 1 80 ? -15.188 8.453 -9 1 52.97 80 ALA A O 1
ATOM 600 N N . LEU A 1 81 ? -16.031 10.508 -9.023 1 60.38 81 LEU A N 1
ATOM 601 C CA . LEU A 1 81 ? -14.883 11.086 -8.328 1 60.38 81 LEU A CA 1
ATOM 602 C C . LEU A 1 81 ? -14.977 10.836 -6.828 1 60.38 81 LEU A C 1
ATOM 604 O O . LEU A 1 81 ? -16.062 10.867 -6.254 1 60.38 81 LEU A O 1
ATOM 608 N N . GLN A 1 82 ? -13.938 10.258 -6.27 1 78.44 82 GLN A N 1
ATOM 609 C CA . GLN A 1 82 ? -13.906 9.93 -4.848 1 78.44 82 GLN A CA 1
ATOM 610 C C . GLN A 1 82 ? -13.031 10.914 -4.074 1 78.44 82 GLN A C 1
ATOM 612 O O . GLN A 1 82 ? -11.898 11.188 -4.473 1 78.44 82 GLN A O 1
ATOM 617 N N . LEU A 1 83 ? -13.742 11.641 -3.111 1 85.69 83 LEU A N 1
ATOM 618 C CA . LEU A 1 83 ? -13.07 12.555 -2.195 1 85.69 83 LEU A CA 1
ATOM 619 C C . LEU A 1 83 ? -12.875 11.906 -0.829 1 85.69 83 LEU A C 1
ATOM 621 O O . LEU A 1 83 ? -13.758 11.211 -0.335 1 85.69 83 LEU A O 1
ATOM 625 N N . VAL A 1 84 ? -11.742 12.102 -0.282 1 90.44 84 VAL A N 1
ATOM 626 C CA . VAL A 1 84 ? -11.508 11.703 1.102 1 90.44 84 VAL A CA 1
ATOM 627 C C . VAL A 1 84 ? -11.102 12.922 1.93 1 90.44 84 VAL A C 1
ATOM 629 O O . VAL A 1 84 ? -10.258 13.711 1.506 1 90.44 84 VAL A O 1
ATOM 632 N N . ALA A 1 85 ? -11.766 13.102 3.006 1 92.5 85 ALA A N 1
ATOM 633 C CA . ALA A 1 85 ? -11.438 14.141 3.98 1 92.5 85 ALA A CA 1
ATOM 634 C C . ALA A 1 85 ? -10.961 13.523 5.293 1 92.5 85 ALA A C 1
ATOM 636 O O . ALA A 1 85 ? -11.656 12.688 5.883 1 92.5 85 ALA A O 1
ATOM 637 N N . THR A 1 86 ? -9.805 13.852 5.676 1 95.38 86 THR A N 1
ATOM 638 C CA . THR A 1 86 ? -9.328 13.484 7.004 1 95.38 86 THR A CA 1
ATOM 639 C C . THR A 1 86 ? -9.469 14.656 7.973 1 95.38 86 THR A C 1
ATOM 641 O O . THR A 1 86 ? -8.891 15.727 7.746 1 95.38 86 THR A O 1
ATOM 644 N N . LEU A 1 87 ? -10.242 14.469 8.992 1 94.12 87 LEU A N 1
ATOM 645 C CA . LEU A 1 87 ? -10.484 15.484 10.008 1 94.12 87 LEU A CA 1
ATOM 646 C C . LEU A 1 87 ? -9.609 15.25 11.234 1 94.12 87 LEU A C 1
ATOM 648 O O . LEU A 1 87 ? -9.594 14.148 11.789 1 94.12 87 LEU A O 1
ATOM 652 N N . PHE A 1 88 ? -8.875 16.25 11.609 1 95.69 88 PHE A N 1
ATOM 653 C CA . PHE A 1 88 ? -8.094 16.219 12.836 1 95.69 88 PHE A CA 1
ATOM 654 C C . PHE A 1 88 ? -8.672 17.172 13.867 1 95.69 88 PHE A C 1
ATOM 656 O O . PHE A 1 88 ? -8.828 18.359 13.602 1 95.69 88 PHE A O 1
ATOM 663 N N . TYR A 1 89 ? -9.031 16.656 15.008 1 92.25 89 TYR A N 1
ATOM 664 C CA . TYR A 1 89 ? -9.43 17.547 16.094 1 92.25 89 TYR A CA 1
ATOM 665 C C . TYR A 1 89 ? -8.266 18.438 16.531 1 92.25 89 TYR A C 1
ATOM 667 O O . TYR A 1 89 ? -7.184 17.938 16.844 1 92.25 89 TYR A O 1
ATOM 675 N N . ASN A 1 90 ? -8.375 19.688 16.406 1 90.5 90 ASN A N 1
ATOM 676 C CA . ASN A 1 90 ? -7.348 20.672 16.75 1 90.5 90 ASN A CA 1
ATOM 677 C C . ASN A 1 90 ? -7.953 21.938 17.344 1 90.5 90 ASN A C 1
ATOM 679 O O . ASN A 1 90 ? -8.258 22.891 16.625 1 90.5 90 ASN A O 1
ATOM 683 N N . PRO A 1 91 ? -8.031 21.938 18.641 1 81.75 91 PRO A N 1
ATOM 684 C CA . PRO A 1 91 ? -8.648 23.094 19.281 1 81.75 91 PRO A CA 1
ATOM 685 C C . PRO A 1 91 ? -7.766 24.344 19.219 1 81.75 91 PRO A C 1
ATOM 687 O O . PRO A 1 91 ? -8.258 25.469 19.391 1 81.75 91 PRO A O 1
ATOM 690 N N . ASN A 1 92 ? -6.527 24.219 19.016 1 75 92 ASN A N 1
ATOM 691 C CA . ASN A 1 92 ? -5.598 25.344 19.031 1 75 92 ASN A CA 1
ATOM 692 C C . ASN A 1 92 ? -5.398 25.922 17.641 1 75 92 ASN A C 1
ATOM 694 O O . ASN A 1 92 ? -4.496 26.734 17.422 1 75 92 ASN A O 1
ATOM 698 N N . GLN A 1 93 ? -6.352 25.531 16.797 1 69.5 93 GLN A N 1
ATOM 699 C CA . GLN A 1 93 ? -6.137 25.969 15.422 1 69.5 93 GLN A CA 1
ATOM 700 C C . GLN A 1 93 ? -6.402 27.469 15.266 1 69.5 93 GLN A C 1
ATOM 702 O O . GLN A 1 93 ? -7.352 27.984 15.844 1 69.5 93 GLN A O 1
ATOM 707 N N . SER A 1 94 ? -5.383 28.266 14.875 1 58.34 94 SER A N 1
ATOM 708 C CA . SER A 1 94 ? -5.578 29.641 14.477 1 58.34 94 SER A CA 1
ATOM 709 C C . SER A 1 94 ? -5.859 29.75 12.984 1 58.34 94 SER A C 1
ATOM 711 O O . SER A 1 94 ? -5.191 29.109 12.172 1 58.34 94 SER A O 1
ATOM 713 N N . LEU A 1 95 ? -7.172 29.922 12.562 1 56.53 95 LEU A N 1
ATOM 714 C CA . LEU A 1 95 ? -7.414 30.078 11.133 1 56.53 95 LEU A CA 1
ATOM 715 C C . LEU A 1 95 ? -6.996 31.453 10.648 1 56.53 95 LEU A C 1
ATOM 717 O O . LEU A 1 95 ? -7.312 32.469 11.289 1 56.53 95 LEU A O 1
ATOM 721 N N . ILE A 1 96 ? -5.887 31.641 9.984 1 52.75 96 ILE A N 1
ATOM 722 C CA . ILE A 1 96 ? -5.438 32.906 9.43 1 52.75 96 ILE A CA 1
ATOM 723 C C . ILE A 1 96 ? -5.809 33 7.949 1 52.75 96 ILE A C 1
ATOM 725 O O . ILE A 1 96 ? -5.691 32 7.219 1 52.75 96 ILE A O 1
ATOM 729 N N . THR A 1 97 ? -6.551 34.031 7.543 1 51.38 97 THR A N 1
ATOM 730 C CA . THR A 1 97 ? -6.824 34.281 6.137 1 51.38 97 THR A CA 1
ATOM 731 C C . THR A 1 97 ? -5.527 34.469 5.359 1 51.38 97 THR A C 1
ATOM 733 O O . THR A 1 97 ? -4.449 34.562 5.949 1 51.38 97 THR A O 1
ATOM 736 N N . VAL A 1 98 ? -5.688 34.312 4 1 50.75 98 VAL A N 1
ATOM 737 C CA . VAL A 1 98 ? -4.57 34.562 3.092 1 50.75 98 VAL A CA 1
ATOM 738 C C . VAL A 1 98 ? -3.863 35.844 3.457 1 50.75 98 VAL A C 1
ATOM 740 O O . VAL A 1 98 ? -2.641 35.969 3.336 1 50.75 98 VAL A O 1
ATOM 743 N N . ASP A 1 99 ? -4.645 36.812 3.906 1 49.06 99 ASP A N 1
ATOM 744 C CA . ASP A 1 99 ? -4.125 38.156 4.191 1 49.06 99 ASP A CA 1
ATOM 745 C C . ASP A 1 99 ? -3.641 38.25 5.637 1 49.06 99 ASP A C 1
ATOM 747 O O . ASP A 1 99 ? -3.336 39.344 6.117 1 49.06 99 ASP A O 1
ATOM 751 N N . GLY A 1 100 ? -3.586 37.125 6.309 1 50.41 100 GLY A N 1
ATOM 752 C CA . GLY A 1 100 ? -3.078 37.125 7.672 1 50.41 100 GLY A CA 1
ATOM 753 C C . GLY A 1 100 ? -4.133 37.5 8.703 1 50.41 100 GLY A C 1
ATOM 754 O O . GLY A 1 100 ? -3.82 37.688 9.875 1 50.41 100 GLY A O 1
ATOM 755 N N . GLU A 1 101 ? -5.238 37.75 8.227 1 51.72 101 GLU A N 1
ATOM 756 C CA . GLU A 1 101 ? -6.27 38.219 9.156 1 51.72 101 GLU A CA 1
ATOM 757 C C . GLU A 1 101 ? -6.941 37.031 9.844 1 51.72 101 GLU A C 1
ATOM 759 O O . GLU A 1 101 ? -7.242 36 9.203 1 51.72 101 GLU A O 1
ATOM 764 N N . GLU A 1 102 ? -6.812 37.094 11.086 1 53.41 102 GLU A N 1
ATOM 765 C CA . GLU A 1 102 ? -7.52 36.125 11.898 1 53.41 102 GLU A CA 1
ATOM 766 C C . GLU A 1 102 ? -9.016 36.156 11.617 1 53.41 102 GLU A C 1
ATOM 768 O O . GLU A 1 102 ? -9.625 37.219 11.586 1 53.41 102 GLU A O 1
ATOM 773 N N . ILE A 1 103 ? -9.5 35.281 10.945 1 52.09 103 ILE A N 1
ATOM 774 C CA . ILE A 1 103 ? -10.953 35.219 10.805 1 52.09 103 ILE A CA 1
ATOM 775 C C . ILE A 1 103 ? -11.594 34.938 12.164 1 52.09 103 ILE A C 1
ATOM 777 O O . ILE A 1 103 ? -11.344 33.906 12.789 1 52.09 103 ILE A O 1
ATOM 781 N N . ASN A 1 104 ? -11.844 36 12.875 1 47.06 104 ASN A N 1
ATOM 782 C CA . ASN A 1 104 ? -12.578 35.875 14.125 1 47.06 104 ASN A CA 1
ATOM 783 C C . ASN A 1 104 ? -13.977 35.312 13.906 1 47.06 104 ASN A C 1
ATOM 785 O O . ASN A 1 104 ? -14.898 36.031 13.539 1 47.06 104 ASN A O 1
ATOM 789 N N . VAL A 1 105 ? -14.031 34.156 13.391 1 48.31 105 VAL A N 1
ATOM 790 C CA . VAL A 1 105 ? -15.375 33.594 13.391 1 48.31 105 VAL A CA 1
ATOM 791 C C . VAL A 1 105 ? -15.82 33.312 14.82 1 48.31 105 VAL A C 1
ATOM 793 O O . VAL A 1 105 ? -15.055 32.781 15.625 1 48.31 105 VAL A O 1
ATOM 796 N N . GLU A 1 106 ? -16.781 34 15.258 1 48.41 106 GLU A N 1
ATOM 797 C CA . GLU A 1 106 ? -17.375 33.75 16.562 1 48.41 106 GLU A CA 1
ATOM 798 C C . GLU A 1 106 ? -17.453 32.25 16.828 1 48.41 106 GLU A C 1
ATOM 800 O O . GLU A 1 106 ? -18.016 31.484 16.016 1 48.41 106 GLU A O 1
ATOM 805 N N . LYS A 1 107 ? -16.453 31.672 17.594 1 51.41 107 LYS A N 1
ATOM 806 C CA . LYS A 1 107 ? -16.5 30.281 18.062 1 51.41 107 LYS A CA 1
ATOM 807 C C . LYS A 1 107 ? -17.875 29.938 18.625 1 51.41 107 LYS A C 1
ATOM 809 O O . LYS A 1 107 ? -18.297 30.516 19.625 1 51.41 107 LYS A O 1
ATOM 814 N N . GLN A 1 108 ? -18.797 29.75 17.844 1 45.94 108 GLN A N 1
ATOM 815 C CA . GLN A 1 108 ? -19.953 29.156 18.5 1 45.94 108 GLN A CA 1
ATOM 816 C C . GLN A 1 108 ? -19.594 27.844 19.172 1 45.94 108 GLN A C 1
ATOM 818 O O . GLN A 1 108 ? -19.141 26.906 18.516 1 45.94 108 GLN A O 1
ATOM 823 N N . TYR A 1 109 ? -19.094 27.969 20.453 1 46.34 109 TYR A N 1
ATOM 824 C CA . TYR A 1 109 ? -18.625 26.859 21.281 1 46.34 109 TYR A CA 1
ATOM 825 C C . TYR A 1 109 ? -19.625 25.719 21.25 1 46.34 109 TYR A C 1
ATOM 827 O O . TYR A 1 109 ? -20.781 25.891 21.609 1 46.34 109 TYR A O 1
ATOM 835 N N . VAL A 1 110 ? -19.703 24.922 20.281 1 50.41 110 VAL A N 1
ATOM 836 C CA . VAL A 1 110 ? -20.391 23.641 20.422 1 50.41 110 VAL A CA 1
ATOM 837 C C . VAL A 1 110 ? -19.531 22.672 21.203 1 50.41 110 VAL A C 1
ATOM 839 O O . VAL A 1 110 ? -18.375 22.438 20.859 1 50.41 110 VAL A O 1
ATOM 842 N N . ASN A 1 111 ? -19.734 22.625 22.578 1 55.81 111 ASN A N 1
ATOM 843 C CA . ASN A 1 111 ? -18.922 21.75 23.438 1 55.81 111 ASN A CA 1
ATOM 844 C C . ASN A 1 111 ? -19.359 20.297 23.328 1 55.81 111 ASN A C 1
ATOM 846 O O . ASN A 1 111 ? -20.281 19.859 24 1 55.81 111 ASN A O 1
ATOM 850 N N . PHE A 1 112 ? -19.062 19.594 22.312 1 60.91 112 PHE A N 1
ATOM 851 C CA . PHE A 1 112 ? -19.312 18.172 22.203 1 60.91 112 PHE A CA 1
ATOM 852 C C . PHE A 1 112 ? -18.141 17.359 22.734 1 60.91 112 PHE A C 1
ATOM 854 O O . PHE A 1 112 ? -18.062 16.156 22.516 1 60.91 112 PHE A O 1
ATOM 861 N N . GLY A 1 113 ? -17.25 17.984 23.391 1 68.5 113 GLY A N 1
ATOM 862 C CA . GLY A 1 113 ? -16.078 17.281 23.891 1 68.5 113 GLY A CA 1
ATOM 863 C C . GLY A 1 113 ? -14.867 17.422 23 1 68.5 113 GLY A C 1
ATOM 864 O O . GLY A 1 113 ? -14.961 17.969 21.891 1 68.5 113 GLY A O 1
ATOM 865 N N . PRO A 1 114 ? -13.75 17.016 23.5 1 80.44 114 PRO A N 1
ATOM 866 C CA . PRO A 1 114 ? -12.484 17.172 22.781 1 80.44 114 PRO A CA 1
ATOM 867 C C . PRO A 1 114 ? -12.25 16.078 21.734 1 80.44 114 PRO A C 1
ATOM 869 O O . PRO A 1 114 ? -11.234 15.383 21.797 1 80.44 114 PRO A O 1
ATOM 872 N N . TYR A 1 115 ? -13.227 15.828 21 1 84.19 115 TYR A N 1
ATOM 873 C CA . TYR A 1 115 ? -13.18 14.852 19.922 1 84.19 115 TYR A CA 1
ATOM 874 C C . TYR A 1 115 ? -14.094 15.258 18.766 1 84.19 115 TYR A C 1
ATOM 876 O O . TYR A 1 115 ? -14.828 16.234 18.875 1 84.19 115 TYR A O 1
ATOM 884 N N . ILE A 1 116 ? -14.016 14.664 17.641 1 85.88 116 ILE A N 1
ATOM 885 C CA . ILE A 1 116 ? -14.875 14.914 16.5 1 85.88 116 ILE A CA 1
ATOM 886 C C . ILE A 1 116 ? -16.219 14.211 16.688 1 85.88 116 ILE A C 1
ATOM 888 O O . ILE A 1 116 ? -16.297 12.984 16.625 1 85.88 116 ILE A O 1
ATOM 892 N N . SER A 1 117 ? -17.172 14.992 16.922 1 71.62 117 SER A N 1
ATOM 893 C CA . SER A 1 117 ? -18.484 14.438 17.203 1 71.62 117 SER A CA 1
ATOM 894 C C . SER A 1 117 ? -19.203 14.016 15.93 1 71.62 117 SER A C 1
ATOM 896 O O . SER A 1 117 ? -18.812 14.414 14.828 1 71.62 117 SER A O 1
ATOM 898 N N . ASP A 1 118 ? -20.203 13.25 16.141 1 67.94 118 ASP A N 1
ATOM 899 C CA . ASP A 1 118 ? -21.047 12.867 15.008 1 67.94 118 ASP A CA 1
ATOM 900 C C . ASP A 1 118 ? -21.672 14.094 14.344 1 67.94 118 ASP A C 1
ATOM 902 O O . ASP A 1 118 ? -21.844 14.125 13.125 1 67.94 118 ASP A O 1
ATOM 906 N N . MET A 1 119 ? -21.969 15.031 15.148 1 70.69 119 MET A N 1
ATOM 907 C CA . MET A 1 119 ? -22.562 16.25 14.617 1 70.69 119 MET A CA 1
ATOM 908 C C . MET A 1 119 ? -21.594 16.984 13.688 1 70.69 119 MET A C 1
ATOM 910 O O . MET A 1 119 ? -22.016 17.516 12.664 1 70.69 119 MET A O 1
ATOM 914 N N . ALA A 1 120 ? -20.406 17.031 14.102 1 77.75 120 ALA A N 1
ATOM 915 C CA . ALA A 1 120 ? -19.391 17.641 13.242 1 77.75 120 ALA A CA 1
ATOM 916 C C . ALA A 1 120 ? -19.312 16.922 11.898 1 77.75 120 ALA A C 1
ATOM 918 O O . ALA A 1 120 ? -19.219 17.562 10.852 1 77.75 120 ALA A O 1
ATOM 919 N N . MET A 1 121 ? -19.359 15.602 11.953 1 79.56 121 MET A N 1
ATOM 920 C CA . MET A 1 121 ? -19.312 14.781 10.742 1 79.56 121 MET A CA 1
ATOM 921 C C . MET A 1 121 ? -20.5 15.102 9.836 1 79.56 121 MET A C 1
ATOM 923 O O . MET A 1 121 ? -20.328 15.328 8.633 1 79.56 121 MET A O 1
ATOM 927 N N . PHE A 1 122 ? -21.625 15.195 10.359 1 70.06 122 PHE A N 1
ATOM 928 C CA . PHE A 1 122 ? -22.828 15.453 9.586 1 70.06 122 PHE A CA 1
ATOM 929 C C . PHE A 1 122 ? -22.797 16.844 8.977 1 70.06 122 PHE A C 1
ATOM 931 O O . PHE A 1 122 ? -23.188 17.031 7.824 1 70.06 122 PHE A O 1
ATOM 938 N N . GLU A 1 123 ? -22.375 17.75 9.766 1 74.44 123 GLU A N 1
ATOM 939 C CA . GLU A 1 123 ? -22.297 19.094 9.242 1 74.44 123 GLU A CA 1
ATOM 940 C C . GLU A 1 123 ? -21.297 19.188 8.102 1 74.44 123 GLU A C 1
ATOM 942 O O . GLU A 1 123 ? -21.5 19.938 7.141 1 74.44 123 GLU A O 1
ATOM 947 N N . PHE A 1 124 ? -20.25 18.484 8.227 1 84.94 124 PHE A N 1
ATOM 948 C CA . PHE A 1 124 ? -19.266 18.453 7.141 1 84.94 124 PHE A CA 1
ATOM 949 C C . PHE A 1 124 ? -19.906 17.953 5.852 1 84.94 124 PHE A C 1
ATOM 951 O O . PHE A 1 124 ? -19.781 18.578 4.797 1 84.94 124 PHE A O 1
ATOM 958 N N . ILE A 1 125 ? -20.484 16.812 6.031 1 74.75 125 ILE A N 1
ATOM 959 C CA . ILE A 1 125 ? -21.141 16.203 4.871 1 74.75 125 ILE A CA 1
ATOM 960 C C . ILE A 1 125 ? -22.125 17.172 4.25 1 74.75 125 ILE A C 1
ATOM 962 O O . ILE A 1 125 ? -22.172 17.344 3.029 1 74.75 125 ILE A O 1
ATOM 966 N N . GLN A 1 126 ? -22.844 17.828 5.082 1 71 126 GLN A N 1
ATOM 967 C CA . GLN A 1 126 ? -23.812 18.812 4.605 1 71 126 GLN A CA 1
ATOM 968 C C . GLN A 1 126 ? -23.125 19.984 3.918 1 71 126 GLN A C 1
ATOM 970 O O . GLN A 1 126 ? -23.609 20.484 2.9 1 71 126 GLN A O 1
ATOM 975 N N . THR A 1 127 ? -22.094 20.484 4.531 1 80.31 127 THR A N 1
ATOM 976 C CA . THR A 1 127 ? -21.328 21.578 3.957 1 80.31 127 THR A CA 1
ATOM 977 C C . THR A 1 127 ? -20.859 21.234 2.547 1 80.31 127 THR A C 1
ATOM 979 O O . THR A 1 127 ? -20.984 22.062 1.631 1 80.31 127 THR A O 1
ATOM 982 N N . ILE A 1 128 ? -20.359 20.016 2.375 1 80.12 128 ILE A N 1
ATOM 983 C CA . ILE A 1 128 ? -19.891 19.578 1.067 1 80.12 128 ILE A CA 1
ATOM 984 C C . ILE A 1 128 ? -21.078 19.484 0.101 1 80.12 128 ILE A C 1
ATOM 986 O O . ILE A 1 128 ? -20.953 19.844 -1.07 1 80.12 128 ILE A O 1
ATOM 990 N N . ASP A 1 129 ? -22.141 19.016 0.587 1 69.12 129 ASP A N 1
ATOM 991 C CA . ASP A 1 129 ? -23.344 18.891 -0.24 1 69.12 129 ASP A CA 1
ATOM 992 C C . ASP A 1 129 ? -23.781 20.266 -0.768 1 69.12 129 ASP A C 1
ATOM 994 O O . ASP A 1 129 ? -24.281 20.375 -1.891 1 69.12 129 ASP A O 1
ATOM 998 N N . GLU A 1 130 ? -23.641 21.188 0.005 1 70.19 130 GLU A N 1
ATOM 999 C CA . GLU A 1 130 ? -24.094 22.531 -0.348 1 70.19 130 GLU A CA 1
ATOM 1000 C C . GLU A 1 130 ? -23.156 23.188 -1.359 1 70.19 130 GLU A C 1
ATOM 1002 O O . GLU A 1 130 ? -23.531 24.125 -2.049 1 70.19 130 GLU A O 1
ATOM 1007 N N . LEU A 1 131 ? -21.969 22.797 -1.293 1 73.56 131 LEU A N 1
ATOM 1008 C CA . LEU A 1 131 ? -21 23.344 -2.252 1 73.56 131 LEU A CA 1
ATOM 1009 C C . LEU A 1 131 ? -21.25 22.766 -3.643 1 73.56 131 LEU A C 1
ATOM 1011 O O . LEU A 1 131 ? -20.859 23.359 -4.645 1 73.56 131 LEU A O 1
ATOM 1015 N N . HIS A 1 132 ? -21.781 21.625 -3.77 1 58.81 132 HIS A N 1
ATOM 1016 C CA . HIS A 1 132 ? -21.969 20.922 -5.031 1 58.81 132 HIS A CA 1
ATOM 1017 C C . HIS A 1 132 ? -23.375 21.172 -5.602 1 58.81 132 HIS A C 1
ATOM 1019 O O . HIS A 1 132 ? -24.328 21.344 -4.848 1 58.81 132 HIS A O 1
ATOM 1025 N N . VAL A 1 133 ? -23.406 21.781 -6.836 1 49.44 133 VAL A N 1
ATOM 1026 C CA . VAL A 1 133 ? -24.672 22.031 -7.527 1 49.44 133 VAL A CA 1
ATOM 1027 C C . VAL A 1 133 ? -25.5 20.75 -7.59 1 49.44 133 VAL A C 1
ATOM 1029 O O . VAL A 1 133 ? -26.656 20.734 -7.184 1 49.44 133 VAL A O 1
ATOM 1032 N N . PRO A 1 134 ? -25.281 19.844 -8.781 1 46.28 134 PRO A N 1
ATOM 1033 C CA . PRO A 1 134 ? -26.406 18.953 -9.078 1 46.28 134 PRO A CA 1
ATOM 1034 C C . PRO A 1 134 ? -26.531 17.797 -8.086 1 46.28 134 PRO A C 1
ATOM 1036 O O . PRO A 1 134 ? -25.531 17.391 -7.5 1 46.28 134 PRO A O 1
ATOM 1039 N N . TRP A 1 135 ? -27.688 17.594 -7.566 1 41.03 135 TRP A N 1
ATOM 1040 C CA . TRP A 1 135 ? -28.359 16.812 -6.523 1 41.03 135 TRP A CA 1
ATOM 1041 C C . TRP A 1 135 ? -28.016 15.336 -6.648 1 41.03 135 TRP A C 1
ATOM 1043 O O . TRP A 1 135 ? -28.703 14.484 -6.086 1 41.03 135 TRP A O 1
ATOM 1053 N N . LYS A 1 136 ? -27.156 14.898 -7.52 1 45.47 136 LYS A N 1
ATOM 1054 C CA . LYS A 1 136 ? -27.188 13.445 -7.605 1 45.47 136 LYS A CA 1
ATOM 1055 C C . LYS A 1 136 ? -26.531 12.805 -6.383 1 45.47 136 LYS A C 1
ATOM 1057 O O . LYS A 1 136 ? -25.562 13.336 -5.844 1 45.47 136 LYS A O 1
ATOM 1062 N N . LYS A 1 137 ? -27.375 11.867 -5.879 1 48.22 137 LYS A N 1
ATOM 1063 C CA . LYS A 1 137 ? -27.219 11.086 -4.66 1 48.22 137 LYS A CA 1
ATOM 1064 C C . LYS A 1 137 ? -25.797 10.523 -4.547 1 48.22 137 LYS A C 1
ATOM 1066 O O . LYS A 1 137 ? -25.281 9.945 -5.5 1 48.22 137 LYS A O 1
ATOM 1071 N N . TRP A 1 138 ? -24.938 10.953 -3.477 1 51.66 138 TRP A N 1
ATOM 1072 C CA . TRP A 1 138 ? -23.547 10.719 -3.09 1 51.66 138 TRP A CA 1
ATOM 1073 C C . TRP A 1 138 ? -23.453 9.656 -2.008 1 51.66 138 TRP A C 1
ATOM 1075 O O . TRP A 1 138 ? -24.406 9.422 -1.271 1 51.66 138 TRP A O 1
ATOM 1085 N N . GLY A 1 139 ? -22.609 8.578 -2.105 1 58.69 139 GLY A N 1
ATOM 1086 C CA . GLY A 1 139 ? -22.266 7.742 -0.963 1 58.69 139 GLY A CA 1
ATOM 1087 C C . GLY A 1 139 ? -21.188 8.336 -0.084 1 58.69 139 GLY A C 1
ATOM 1088 O O . GLY A 1 139 ? -20.328 9.07 -0.568 1 58.69 139 GLY A O 1
ATOM 1089 N N . THR A 1 140 ? -21.469 8.289 1.276 1 65.56 140 THR A N 1
ATOM 1090 C CA . THR A 1 140 ? -20.469 8.742 2.234 1 65.56 140 THR A CA 1
ATOM 1091 C C . THR A 1 140 ? -20.125 7.621 3.213 1 65.56 140 THR A C 1
ATOM 1093 O O . THR A 1 140 ? -20.984 6.816 3.576 1 65.56 140 THR A O 1
ATOM 1096 N N . ASN A 1 141 ? -18.875 7.516 3.457 1 68.62 141 ASN A N 1
ATOM 1097 C CA . ASN A 1 141 ? -18.375 6.602 4.477 1 68.62 141 ASN A CA 1
ATOM 1098 C C . ASN A 1 141 ? -17.391 7.297 5.422 1 68.62 141 ASN A C 1
ATOM 1100 O O . ASN A 1 141 ? -16.75 8.273 5.043 1 68.62 141 ASN A O 1
ATOM 1104 N N . HIS A 1 142 ? -17.484 6.863 6.711 1 74.38 142 HIS A N 1
ATOM 1105 C CA . HIS A 1 142 ? -16.5 7.441 7.621 1 74.38 142 HIS A CA 1
ATOM 1106 C C . HIS A 1 142 ? -15.82 6.359 8.453 1 74.38 142 HIS A C 1
ATOM 1108 O O . HIS A 1 142 ? -16.375 5.273 8.641 1 74.38 142 HIS A O 1
ATOM 1114 N N . ARG A 1 143 ? -14.578 6.625 8.867 1 76.81 143 ARG A N 1
ATOM 1115 C CA . ARG A 1 143 ? -13.773 5.777 9.742 1 76.81 143 ARG A CA 1
ATOM 1116 C C . ARG A 1 143 ? -13.086 6.602 10.82 1 76.81 143 ARG A C 1
ATOM 1118 O O . ARG A 1 143 ? -12.531 7.668 10.531 1 76.81 143 ARG A O 1
ATOM 1125 N N . CYS A 1 144 ? -13.289 6.109 12.055 1 82.75 144 CYS A N 1
ATOM 1126 C CA . CYS A 1 144 ? -12.461 6.68 13.109 1 82.75 144 CYS A CA 1
ATOM 1127 C C . CYS A 1 144 ? -11.078 6.039 13.117 1 82.75 144 CYS A C 1
ATOM 1129 O O . CYS A 1 144 ? -10.953 4.824 13.289 1 82.75 144 CYS A O 1
ATOM 1131 N N . LEU A 1 145 ? -10.07 6.773 13.031 1 88.56 145 LEU A N 1
ATOM 1132 C CA . LEU A 1 145 ? -8.758 6.195 12.766 1 88.56 145 LEU A CA 1
ATOM 1133 C C . LEU A 1 145 ? -7.977 5.996 14.062 1 88.56 145 LEU A C 1
ATOM 1135 O O . LEU A 1 145 ? -7.129 5.102 14.148 1 88.56 145 LEU A O 1
ATOM 1139 N N . ASP A 1 146 ? -8.266 6.805 15.102 1 88.5 146 ASP A N 1
ATOM 1140 C CA . ASP A 1 146 ? -7.465 6.699 16.312 1 88.5 146 ASP A CA 1
ATOM 1141 C C . ASP A 1 146 ? -8.266 6.051 17.453 1 88.5 146 ASP A C 1
ATOM 1143 O O . ASP A 1 146 ? -7.723 5.277 18.234 1 88.5 146 ASP A O 1
ATOM 1147 N N . SER A 1 147 ? -9.453 6.488 17.547 1 81.06 147 SER A N 1
ATOM 1148 C CA . SER A 1 147 ? -10.32 5.969 18.594 1 81.06 147 SER A CA 1
ATOM 1149 C C . SER A 1 147 ? -11.773 5.902 18.125 1 81.06 147 SER A C 1
ATOM 1151 O O . SER A 1 147 ? -12.273 6.836 17.5 1 81.06 147 SER A O 1
ATOM 1153 N N . ALA A 1 148 ? -12.328 4.84 18.484 1 68.25 148 ALA A N 1
ATOM 1154 C CA . ALA A 1 148 ? -13.719 4.656 18.078 1 68.25 148 ALA A CA 1
ATOM 1155 C C . ALA A 1 148 ? -14.656 5.473 18.953 1 68.25 148 ALA A C 1
ATOM 1157 O O . ALA A 1 148 ? -15.664 5.996 18.484 1 68.25 148 ALA A O 1
ATOM 1158 N N . GLU A 1 149 ? -14.336 5.691 20.188 1 69.25 149 GLU A N 1
ATOM 1159 C CA . GLU A 1 149 ? -15.227 6.34 21.141 1 69.25 149 GLU A CA 1
ATOM 1160 C C . GLU A 1 149 ? -15.039 7.855 21.125 1 69.25 149 GLU A C 1
ATOM 1162 O O . GLU A 1 149 ? -16.016 8.602 21.109 1 69.25 149 GLU A O 1
ATOM 1167 N N . HIS A 1 150 ? -13.82 8.25 21.172 1 81.12 150 HIS A N 1
ATOM 1168 C CA . HIS A 1 150 ? -13.469 9.672 21.156 1 81.12 150 HIS A CA 1
ATOM 1169 C C . HIS A 1 150 ? -12.445 9.977 20.062 1 81.12 150 HIS A C 1
ATOM 1171 O O . HIS A 1 150 ? -11.289 10.266 20.359 1 81.12 150 HIS A O 1
ATOM 1177 N N . PRO A 1 151 ? -13.094 9.938 18.812 1 87.06 151 PRO A N 1
ATOM 1178 C CA . PRO A 1 151 ? -12.148 10.078 17.703 1 87.06 151 PRO A CA 1
ATOM 1179 C C . PRO A 1 151 ? -11.547 11.477 17.609 1 87.06 151 PRO A C 1
ATOM 1181 O O . PRO A 1 151 ? -12.281 12.469 17.609 1 87.06 151 PRO A O 1
ATOM 1184 N N . LYS A 1 152 ? -10.289 11.516 17.609 1 93.06 152 LYS A N 1
ATOM 1185 C CA . LYS A 1 152 ? -9.586 12.766 17.328 1 93.06 152 LYS A CA 1
ATOM 1186 C C . LYS A 1 152 ? -9.219 12.875 15.859 1 93.06 152 LYS A C 1
ATOM 1188 O O . LYS A 1 152 ? -8.844 13.945 15.383 1 93.06 152 LYS A O 1
ATOM 1193 N N . VAL A 1 153 ? -9.234 11.766 15.203 1 94.12 153 VAL A N 1
ATOM 1194 C CA . VAL A 1 153 ? -8.992 11.719 13.766 1 94.12 153 VAL A CA 1
ATOM 1195 C C . VAL A 1 153 ? -10.078 10.883 13.086 1 94.12 153 VAL A C 1
ATOM 1197 O O . VAL A 1 153 ? -10.305 9.727 13.453 1 94.12 153 VAL A O 1
ATOM 1200 N N . MET A 1 154 ? -10.711 11.484 12.07 1 88.69 154 MET A N 1
ATOM 1201 C CA . MET A 1 154 ? -11.789 10.812 11.352 1 88.69 154 MET A CA 1
ATOM 1202 C C . MET A 1 154 ? -11.617 10.977 9.844 1 88.69 154 MET A C 1
ATOM 1204 O O . MET A 1 154 ? -11.266 12.055 9.367 1 88.69 154 MET A O 1
ATOM 1208 N N . GLU A 1 155 ? -11.766 9.883 9.164 1 88.75 155 GLU A N 1
ATOM 1209 C CA . GLU A 1 155 ? -11.75 9.906 7.703 1 88.75 155 GLU A CA 1
ATOM 1210 C C . GLU A 1 155 ? -13.164 9.797 7.133 1 88.75 155 GLU A C 1
ATOM 1212 O O . GLU A 1 155 ? -13.945 8.945 7.555 1 88.75 155 GLU A O 1
ATOM 1217 N N . ILE A 1 156 ? -13.5 10.719 6.266 1 84.31 156 ILE A N 1
ATOM 1218 C CA . ILE A 1 156 ? -14.781 10.688 5.578 1 84.31 156 ILE A CA 1
ATOM 1219 C C . ILE A 1 156 ? -14.562 10.57 4.07 1 84.31 156 ILE A C 1
ATOM 1221 O O . ILE A 1 156 ? -13.836 11.375 3.482 1 84.31 156 ILE A O 1
ATOM 1225 N N . THR A 1 157 ? -15.102 9.547 3.506 1 81.56 157 THR A N 1
ATOM 1226 C CA . THR A 1 157 ? -15.031 9.367 2.061 1 81.56 157 THR A CA 1
ATOM 1227 C C . THR A 1 157 ? -16.375 9.711 1.406 1 81.56 157 THR A C 1
ATOM 1229 O O . THR A 1 157 ? -17.422 9.359 1.924 1 81.56 157 THR A O 1
ATOM 1232 N N . LEU A 1 158 ? -16.25 10.477 0.327 1 76.94 158 LEU A N 1
ATOM 1233 C CA . LEU A 1 158 ? -17.438 10.906 -0.403 1 76.94 158 LEU A CA 1
ATOM 1234 C C . LEU A 1 158 ? -17.328 10.539 -1.878 1 76.94 158 LEU A C 1
ATOM 1236 O O . LEU A 1 158 ? -16.266 10.664 -2.479 1 76.94 158 LEU A O 1
ATOM 1240 N N . SER A 1 159 ? -18.312 9.945 -2.328 1 70.69 159 SER A N 1
ATOM 1241 C CA . SER A 1 159 ? -18.438 9.688 -3.76 1 70.69 159 SER A CA 1
ATOM 1242 C C . SER A 1 159 ? -19.328 10.711 -4.438 1 70.69 159 SER A C 1
ATOM 1244 O O . SER A 1 159 ? -20.453 10.953 -3.984 1 70.69 159 SER A O 1
ATOM 1246 N N . MET A 1 160 ? -18.688 11.375 -5.484 1 66.44 160 MET A N 1
ATOM 1247 C CA . MET A 1 160 ? -19.453 12.43 -6.152 1 66.44 160 MET A CA 1
ATOM 1248 C C . MET A 1 160 ? -19.234 12.375 -7.664 1 66.44 160 MET A C 1
ATOM 1250 O O . MET A 1 160 ? -18.156 12.008 -8.133 1 66.44 160 MET A O 1
ATOM 1254 N N . PRO A 1 161 ? -20.344 12.57 -8.383 1 62 161 PRO A N 1
ATOM 1255 C CA . PRO A 1 161 ? -20.219 12.586 -9.844 1 62 161 PRO A CA 1
ATOM 1256 C C . PRO A 1 161 ? -19.297 13.703 -10.336 1 62 161 PRO A C 1
ATOM 1258 O O . PRO A 1 161 ? -18.594 13.531 -11.336 1 62 161 PRO A O 1
ATOM 1261 N N . GLU A 1 162 ? -19.438 14.883 -9.773 1 65.75 162 GLU A N 1
ATOM 1262 C CA . GLU A 1 162 ? -18.594 16.031 -10.086 1 65.75 162 GLU A CA 1
ATOM 1263 C C . GLU A 1 1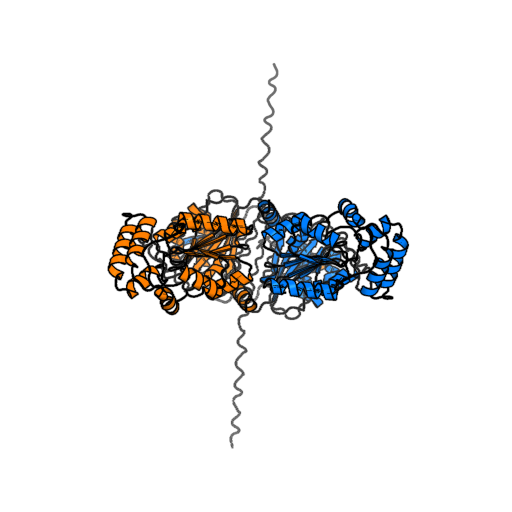62 ? -18.031 16.672 -8.82 1 65.75 162 GLU A C 1
ATOM 1265 O O . GLU A 1 162 ? -18.609 16.516 -7.738 1 65.75 162 GLU A O 1
ATOM 1270 N N . MET A 1 163 ? -16.875 17.047 -8.969 1 66.62 163 MET A N 1
ATOM 1271 C CA . MET A 1 163 ? -16.281 17.703 -7.812 1 66.62 163 MET A CA 1
ATOM 1272 C C . MET A 1 163 ? -15.469 18.922 -8.242 1 66.62 163 MET A C 1
ATOM 1274 O O . MET A 1 163 ? -14.898 18.938 -9.336 1 66.62 163 MET A O 1
ATOM 1278 N N . LEU A 1 164 ? -15.648 19.953 -7.355 1 69 164 LEU A N 1
ATOM 1279 C CA . LEU A 1 164 ? -14.695 21.031 -7.516 1 69 164 LEU A CA 1
ATOM 1280 C C . LEU A 1 164 ? -13.266 20.516 -7.43 1 69 164 LEU A C 1
ATOM 1282 O O . LEU A 1 164 ? -13.016 19.453 -6.855 1 69 164 LEU A O 1
ATOM 1286 N N . HIS A 1 165 ? -12.5 21.312 -8.07 1 79.56 165 HIS A N 1
ATOM 1287 C CA . HIS A 1 165 ? -11.086 21 -7.891 1 79.56 165 HIS A CA 1
ATOM 1288 C C . HIS A 1 165 ? -10.68 21.094 -6.426 1 79.56 165 HIS A C 1
ATOM 1290 O O . HIS A 1 165 ? -11.18 21.953 -5.691 1 79.56 165 HIS A O 1
ATOM 1296 N N . LEU A 1 166 ? -9.867 20.266 -5.977 1 84.06 166 LEU A N 1
ATOM 1297 C CA . LEU A 1 166 ? -9.438 20.203 -4.586 1 84.06 166 LEU A CA 1
ATOM 1298 C C . LEU A 1 166 ? -8.914 21.562 -4.121 1 84.06 166 LEU A C 1
ATOM 1300 O O . LEU A 1 166 ? -9.141 21.953 -2.977 1 84.06 166 LEU A O 1
ATOM 1304 N N . SER A 1 167 ? -8.203 22.281 -5.031 1 81.88 167 SER A N 1
ATOM 1305 C CA . SER A 1 167 ? -7.637 23.578 -4.68 1 81.88 167 SER A CA 1
ATOM 1306 C C . SER A 1 167 ? -8.734 24.594 -4.359 1 81.88 167 SER A C 1
ATOM 1308 O O . SER A 1 167 ? -8.547 25.453 -3.5 1 81.88 167 SER A O 1
ATOM 1310 N N . GLU A 1 168 ? -9.844 24.438 -4.98 1 81 168 GLU A N 1
ATOM 1311 C CA . GLU A 1 168 ? -10.977 25.328 -4.734 1 81 168 GLU A CA 1
ATOM 1312 C C . GLU A 1 168 ? -11.711 24.938 -3.459 1 81 168 GLU A C 1
ATOM 1314 O O . GLU A 1 168 ? -12.133 25.797 -2.689 1 81 168 GLU A O 1
ATOM 1319 N N . LEU A 1 169 ? -11.805 23.688 -3.291 1 83.75 169 LEU A N 1
ATOM 1320 C CA . LEU A 1 169 ? -12.492 23.203 -2.105 1 83.75 169 LEU A CA 1
ATOM 1321 C C . LEU A 1 169 ? -11.758 23.625 -0.836 1 83.75 169 LEU A C 1
ATOM 1323 O O . LEU A 1 169 ? -12.383 24.047 0.134 1 83.75 169 LEU A O 1
ATOM 1327 N N . ARG A 1 170 ? -10.523 23.594 -0.857 1 83.38 170 ARG A N 1
ATOM 1328 C CA . ARG A 1 170 ? -9.688 23.891 0.304 1 83.38 170 ARG A CA 1
ATOM 1329 C C . ARG A 1 170 ? -9.789 25.344 0.708 1 83.38 170 ARG A C 1
ATOM 1331 O O . ARG A 1 170 ? -9.586 25.703 1.872 1 83.38 170 ARG A O 1
ATOM 1338 N N . ARG A 1 171 ? -10.133 26.141 -0.237 1 79.62 171 ARG A N 1
ATOM 1339 C CA . ARG A 1 171 ? -10.141 27.578 0.008 1 79.62 171 ARG A CA 1
ATOM 1340 C C . ARG A 1 171 ? -11.562 28.094 0.181 1 79.62 171 ARG A C 1
ATOM 1342 O O . ARG A 1 171 ? -11.781 29.312 0.282 1 79.62 171 ARG A O 1
ATOM 1349 N N . HIS A 1 172 ? -12.359 27.172 0.166 1 85.12 172 HIS A N 1
ATOM 1350 C CA . HIS A 1 172 ? -13.75 27.625 0.271 1 85.12 172 HIS A CA 1
ATOM 1351 C C . HIS A 1 172 ? -14.062 28.109 1.681 1 85.12 172 HIS A C 1
ATOM 1353 O O . HIS A 1 172 ? -13.75 27.438 2.662 1 85.12 172 HIS A O 1
ATOM 1359 N N . THR A 1 173 ? -14.766 29.141 1.78 1 83.69 173 THR A N 1
ATOM 1360 C CA . THR A 1 173 ? -15.07 29.812 3.047 1 83.69 173 THR A CA 1
ATOM 1361 C C . THR A 1 173 ? -15.922 28.906 3.934 1 83.69 173 THR A C 1
ATOM 1363 O O . THR A 1 173 ? -15.773 28.906 5.156 1 83.69 173 THR A O 1
ATOM 1366 N N . SER A 1 174 ? -16.797 28.156 3.338 1 82.81 174 SER A N 1
ATOM 1367 C CA . SER A 1 174 ? -17.688 27.266 4.098 1 82.81 174 SER A CA 1
ATOM 1368 C C . SER A 1 174 ? -16.891 26.219 4.867 1 82.81 174 SER A C 1
ATOM 1370 O O . SER A 1 174 ? -17.25 25.844 5.98 1 82.81 174 SER A O 1
ATOM 1372 N N . LEU A 1 175 ? -15.852 25.781 4.273 1 88.5 175 LEU A N 1
ATOM 1373 C CA . LEU A 1 175 ? -15.031 24.781 4.938 1 88.5 175 LEU A CA 1
ATOM 1374 C C . LEU A 1 175 ? -14.203 25.406 6.055 1 88.5 175 LEU A C 1
ATOM 1376 O O . LEU A 1 175 ? -14 24.781 7.102 1 88.5 175 LEU A O 1
ATOM 1380 N N . TRP A 1 176 ? -13.805 26.594 5.84 1 86.38 176 TRP A N 1
ATOM 1381 C CA . TRP A 1 176 ? -13.078 27.297 6.887 1 86.38 176 TRP A CA 1
ATOM 1382 C C . TRP A 1 176 ? -13.961 27.531 8.102 1 86.38 176 TRP A C 1
ATOM 1384 O O . TRP A 1 176 ? -13.523 27.375 9.242 1 86.38 176 TRP A O 1
ATOM 1394 N N . LYS A 1 177 ? -15.164 27.922 7.812 1 82.81 177 LYS A N 1
ATOM 1395 C CA . LYS A 1 177 ? -16.125 28.125 8.891 1 82.81 177 LYS A CA 1
ATOM 1396 C C . LYS A 1 177 ? -16.391 26.828 9.656 1 82.81 177 LYS A C 1
ATOM 1398 O O . LYS A 1 177 ? -16.469 26.844 10.883 1 82.81 177 LYS A O 1
ATOM 1403 N N . PHE A 1 178 ? -16.5 25.828 8.922 1 86.25 178 PHE A N 1
ATOM 1404 C CA . PHE A 1 178 ? -16.703 24.531 9.539 1 86.25 178 PHE A CA 1
ATOM 1405 C C . PHE A 1 178 ? -15.531 24.172 10.453 1 86.25 178 PHE A C 1
ATOM 1407 O O . PHE A 1 178 ? -15.727 23.734 11.586 1 86.25 178 PHE A O 1
ATOM 1414 N N . GLU A 1 179 ? -14.273 24.281 9.961 1 90.38 179 GLU A N 1
ATOM 1415 C CA . GLU A 1 179 ? -13.078 23.969 10.742 1 90.38 179 GLU A CA 1
ATOM 1416 C C . GLU A 1 179 ? -13.055 24.734 12.055 1 90.38 179 GLU A C 1
ATOM 1418 O O . GLU A 1 179 ? -12.758 24.172 13.109 1 90.38 179 GLU A O 1
ATOM 1423 N N . ARG A 1 180 ? -13.398 25.906 11.969 1 84.44 180 ARG A N 1
ATOM 1424 C CA . ARG A 1 180 ? -13.367 26.766 13.156 1 84.44 180 ARG A CA 1
ATOM 1425 C C . ARG A 1 180 ? -14.469 26.375 14.133 1 84.44 180 ARG A C 1
ATOM 1427 O O . ARG A 1 180 ? -14.234 26.297 15.344 1 84.44 180 ARG A O 1
ATOM 1434 N N . LYS A 1 181 ? -15.539 26.203 13.562 1 82 181 LYS A N 1
ATOM 1435 C CA . LYS A 1 181 ? -16.703 25.906 14.391 1 82 181 LYS A CA 1
ATOM 1436 C C . LYS A 1 181 ? -16.484 24.625 15.195 1 82 181 LYS A C 1
ATOM 1438 O O . LYS A 1 181 ? -16.828 24.562 16.375 1 82 181 LYS A O 1
ATOM 1443 N N . TRP A 1 182 ? -15.891 23.688 14.586 1 85.25 182 TRP A N 1
ATOM 1444 C CA . TRP A 1 182 ? -15.828 22.375 15.195 1 85.25 182 TRP A CA 1
ATOM 1445 C C . TRP A 1 182 ? -14.414 22.062 15.68 1 85.25 182 TRP A C 1
ATOM 1447 O O . TRP A 1 182 ? -14.141 20.969 16.172 1 85.25 182 TRP A O 1
ATOM 1457 N N . ASN A 1 183 ? -13.523 22.984 15.602 1 87.88 183 ASN A N 1
ATOM 1458 C CA . ASN A 1 183 ? -12.133 22.797 16.016 1 87.88 183 ASN A CA 1
ATOM 1459 C C . ASN A 1 183 ? -11.492 21.609 15.312 1 87.88 183 ASN A C 1
ATOM 1461 O O . ASN A 1 183 ? -10.914 20.734 15.961 1 87.88 183 ASN A O 1
ATOM 1465 N N . VAL A 1 184 ? -11.688 21.641 14.008 1 91.62 184 VAL A N 1
ATOM 1466 C CA . VAL A 1 184 ? -11.109 20.547 13.234 1 91.62 184 VAL A CA 1
ATOM 1467 C C . VAL A 1 184 ? -10.234 21.109 12.117 1 91.62 184 VAL A C 1
ATOM 1469 O O . VAL A 1 184 ? -10.43 22.234 11.68 1 91.62 184 VAL A O 1
ATOM 1472 N N . GLU A 1 185 ? -9.234 20.422 11.797 1 93.31 185 GLU A N 1
ATOM 1473 C CA . GLU A 1 185 ? -8.414 20.688 10.617 1 93.31 185 GLU A CA 1
ATOM 1474 C C . GLU A 1 185 ? -8.656 19.641 9.531 1 93.31 185 GLU A C 1
ATOM 1476 O O . GLU A 1 185 ? -8.648 18.438 9.812 1 93.31 185 GLU A O 1
ATOM 1481 N N . LEU A 1 186 ? -8.859 20.125 8.32 1 94.44 186 LEU A N 1
ATOM 1482 C CA . LEU A 1 186 ? -9.25 19.234 7.223 1 94.44 186 LEU A CA 1
ATOM 1483 C C . LEU A 1 186 ? -8.086 19.016 6.273 1 94.44 186 LEU A C 1
ATOM 1485 O O . LEU A 1 186 ? -7.367 19.953 5.922 1 94.44 186 LEU A O 1
ATOM 1489 N N . VAL A 1 187 ? -7.891 17.766 5.918 1 95.69 187 VAL A N 1
ATOM 1490 C CA . VAL A 1 187 ? -7.023 17.406 4.801 1 95.69 187 VAL A CA 1
ATOM 1491 C C . VAL A 1 187 ? -7.852 16.734 3.705 1 95.69 187 VAL A C 1
ATOM 1493 O O . VAL A 1 187 ? -8.445 15.672 3.924 1 95.69 187 VAL A O 1
ATOM 1496 N N . LEU A 1 188 ? -7.902 17.359 2.559 1 93.38 188 LEU A N 1
ATOM 1497 C CA . LEU A 1 188 ? -8.688 16.844 1.44 1 93.38 188 LEU A CA 1
ATOM 1498 C C . LEU A 1 188 ? -7.789 16.219 0.382 1 93.38 188 LEU A C 1
ATOM 1500 O O . LEU A 1 188 ? -6.77 16.797 0.003 1 93.38 188 LEU A O 1
ATOM 1504 N N . GLN A 1 189 ? -8.164 15.039 -0.025 1 93.06 189 GLN A N 1
ATOM 1505 C CA . GLN A 1 189 ? -7.453 14.336 -1.088 1 93.06 189 GLN A CA 1
ATOM 1506 C C . GLN A 1 189 ? -8.43 13.656 -2.041 1 93.06 189 GLN A C 1
ATOM 1508 O O . GLN A 1 189 ? -9.578 13.383 -1.674 1 93.06 189 GLN A O 1
ATOM 1513 N N . GLU A 1 190 ? -7.945 13.5 -3.227 1 89.12 190 GLU A N 1
ATOM 1514 C CA . GLU A 1 190 ? -8.664 12.57 -4.094 1 89.12 190 GLU A CA 1
ATOM 1515 C C . GLU A 1 190 ? -8.516 11.133 -3.609 1 89.12 190 GLU A C 1
ATOM 1517 O O . GLU A 1 190 ? -7.422 10.719 -3.215 1 89.12 190 GLU A O 1
ATOM 1522 N N . ASN A 1 191 ? -9.617 10.43 -3.578 1 87.12 191 ASN A N 1
ATOM 1523 C CA . ASN A 1 191 ? -9.57 9.039 -3.125 1 87.12 191 ASN A CA 1
ATOM 1524 C C . ASN A 1 191 ? -9.242 8.086 -4.27 1 87.12 191 ASN A C 1
ATOM 1526 O O . ASN A 1 191 ? -10.086 7.293 -4.688 1 87.12 191 ASN A O 1
ATOM 1530 N N . ASP A 1 192 ? -8.039 8.078 -4.688 1 86.62 192 ASP A N 1
ATOM 1531 C CA . ASP A 1 192 ? -7.574 7.16 -5.723 1 86.62 192 ASP A CA 1
ATOM 1532 C C . ASP A 1 192 ? -6.598 6.137 -5.152 1 86.62 192 ASP A C 1
ATOM 1534 O O . ASP A 1 192 ? -6.309 6.148 -3.953 1 86.62 192 ASP A O 1
ATOM 1538 N N . ILE A 1 193 ? -6.211 5.195 -5.961 1 87.81 193 ILE A N 1
ATOM 1539 C CA . ILE A 1 193 ? -5.395 4.074 -5.504 1 87.81 193 ILE A CA 1
ATOM 1540 C C . ILE A 1 193 ? -4.051 4.594 -4.988 1 87.81 193 ILE A C 1
ATOM 1542 O O . ILE A 1 193 ? -3.465 4.008 -4.074 1 87.81 193 ILE A O 1
ATOM 1546 N N . PHE A 1 194 ? -3.576 5.668 -5.438 1 91.62 194 PHE A N 1
ATOM 1547 C CA . PHE A 1 194 ? -2.234 6.141 -5.121 1 91.62 194 PHE A CA 1
ATOM 1548 C C . PHE A 1 194 ? -2.221 6.875 -3.783 1 91.62 194 PHE A C 1
ATOM 1550 O O . PHE A 1 194 ? -1.156 7.086 -3.197 1 91.62 194 PHE A O 1
ATOM 1557 N N . ARG A 1 195 ? -3.371 7.25 -3.32 1 90.38 195 ARG A N 1
ATOM 1558 C CA . ARG A 1 195 ? -3.455 7.875 -2.004 1 90.38 195 ARG A CA 1
ATOM 1559 C C . ARG A 1 195 ? -2.887 6.957 -0.926 1 90.38 195 ARG A C 1
ATOM 1561 O O . ARG A 1 195 ? -2.221 7.422 0.003 1 90.38 195 ARG A O 1
ATOM 1568 N N . ARG A 1 196 ? -3.078 5.66 -1.156 1 88.44 196 ARG A N 1
ATOM 1569 C CA . ARG A 1 196 ? -2.699 4.711 -0.114 1 88.44 196 ARG A CA 1
ATOM 1570 C C . ARG A 1 196 ? -1.452 3.93 -0.513 1 88.44 196 ARG A C 1
ATOM 1572 O O . ARG A 1 196 ? -0.977 3.08 0.244 1 88.44 196 ARG A O 1
ATOM 1579 N N . HIS A 1 197 ? -1.013 4.18 -1.669 1 92.12 197 HIS A N 1
ATOM 1580 C CA . HIS A 1 197 ? 0.144 3.441 -2.162 1 92.12 197 HIS A CA 1
ATOM 1581 C C . HIS A 1 197 ? 1.237 4.387 -2.646 1 92.12 197 HIS A C 1
ATOM 1583 O O . HIS A 1 197 ? 1.735 4.246 -3.766 1 92.12 197 HIS A O 1
ATOM 1589 N N . LYS A 1 198 ? 1.538 5.262 -1.761 1 96.31 198 LYS A N 1
ATOM 1590 C CA . LYS A 1 198 ? 2.701 6.098 -2.043 1 96.31 198 LYS A CA 1
ATOM 1591 C C . LYS A 1 198 ? 3.998 5.32 -1.852 1 96.31 198 LYS A C 1
ATOM 1593 O O . LYS A 1 198 ? 4.02 4.293 -1.167 1 96.31 198 LYS A O 1
ATOM 1598 N N . ARG A 1 199 ? 5.078 5.863 -2.508 1 97.19 199 ARG A N 1
ATOM 1599 C CA . ARG A 1 199 ? 6.297 5.062 -2.551 1 97.19 199 ARG A CA 1
ATOM 1600 C C . ARG A 1 199 ? 7.523 5.914 -2.246 1 97.19 199 ARG A C 1
ATOM 1602 O O . ARG A 1 199 ? 8.609 5.383 -1.99 1 97.19 199 ARG A O 1
ATOM 1609 N N . LEU A 1 200 ? 7.395 7.246 -2.279 1 98.56 200 LEU A N 1
ATOM 1610 C CA . LEU A 1 200 ? 8.484 8.172 -2.002 1 98.56 200 LEU A CA 1
ATOM 1611 C C . LEU A 1 200 ? 8.031 9.297 -1.086 1 98.56 200 LEU A C 1
ATOM 1613 O O . LEU A 1 200 ? 7.004 9.93 -1.343 1 98.56 200 LEU A O 1
ATOM 1617 N N . ALA A 1 201 ? 8.719 9.461 -0.008 1 98.75 201 ALA A N 1
ATOM 1618 C CA . ALA A 1 201 ? 8.492 10.609 0.872 1 98.75 201 ALA A CA 1
ATOM 1619 C C . ALA A 1 201 ? 9.719 11.516 0.93 1 98.75 201 ALA A C 1
ATOM 1621 O O . ALA A 1 201 ? 10.812 11.062 1.264 1 98.75 201 ALA A O 1
ATOM 1622 N N . VAL A 1 202 ? 9.523 12.734 0.59 1 98.75 202 VAL A N 1
ATOM 1623 C CA . VAL A 1 202 ? 10.594 13.727 0.621 1 98.75 202 VAL A CA 1
ATOM 1624 C C . VAL A 1 202 ? 10.312 14.742 1.728 1 98.75 202 VAL A C 1
ATOM 1626 O O . VAL A 1 202 ? 9.188 15.234 1.863 1 98.75 202 VAL A O 1
ATOM 1629 N N . PHE A 1 203 ? 11.367 15.039 2.482 1 98.62 203 PHE A N 1
ATOM 1630 C CA . PHE A 1 203 ? 11.219 15.906 3.645 1 98.62 203 PHE A CA 1
ATOM 1631 C C . PHE A 1 203 ? 12.172 17.094 3.557 1 98.62 203 PHE A C 1
ATOM 1633 O O . PHE A 1 203 ? 13.312 16.953 3.129 1 98.62 203 PHE A O 1
ATOM 1640 N N . ASP A 1 204 ? 11.664 18.203 3.998 1 97.31 204 ASP A N 1
ATOM 1641 C CA . ASP A 1 204 ? 12.57 19.266 4.434 1 97.31 204 ASP A CA 1
ATOM 1642 C C . ASP A 1 204 ? 13.258 18.891 5.746 1 97.31 204 ASP A C 1
ATOM 1644 O O . ASP A 1 204 ? 12.844 17.953 6.422 1 97.31 204 ASP A O 1
ATOM 1648 N N . MET A 1 205 ? 14.336 19.547 6.051 1 95.81 205 MET A N 1
ATOM 1649 C CA . MET A 1 205 ? 15.07 19.188 7.262 1 95.81 205 MET A CA 1
ATOM 1650 C C . MET A 1 205 ? 14.781 20.188 8.375 1 95.81 205 MET A C 1
ATOM 1652 O O . MET A 1 205 ? 14.117 19.859 9.359 1 95.81 205 MET A O 1
ATOM 1656 N N . ASP A 1 206 ? 15.117 21.469 8.133 1 91.88 206 ASP A N 1
ATOM 1657 C CA . ASP A 1 206 ? 15.023 22.5 9.156 1 91.88 206 ASP A CA 1
ATOM 1658 C C . ASP A 1 206 ? 13.562 22.812 9.484 1 91.88 206 ASP A C 1
ATOM 1660 O O . ASP A 1 206 ? 12.773 23.125 8.594 1 91.88 206 ASP A O 1
ATOM 1664 N N . SER A 1 207 ? 13.242 22.688 10.766 1 91.81 207 SER A N 1
ATOM 1665 C CA . SER A 1 207 ? 11.906 22.969 11.281 1 91.81 207 SER A CA 1
ATOM 1666 C C . SER A 1 207 ? 10.891 21.953 10.75 1 91.81 207 SER A C 1
ATOM 1668 O O . SER A 1 207 ? 9.688 22.188 10.781 1 91.81 207 SER A O 1
ATOM 1670 N N . THR A 1 208 ? 11.383 20.891 10.172 1 96.12 208 THR A N 1
ATOM 1671 C CA . THR A 1 208 ? 10.539 19.797 9.703 1 96.12 208 THR A CA 1
ATOM 1672 C C . THR A 1 208 ? 11.008 18.469 10.281 1 96.12 208 THR A C 1
ATOM 1674 O O . THR A 1 208 ? 10.469 17.984 11.281 1 96.12 208 THR A O 1
ATOM 1677 N N . LEU A 1 209 ? 12.141 17.969 9.852 1 97.06 209 LEU A N 1
ATOM 1678 C CA . LEU A 1 209 ? 12.672 16.734 10.445 1 97.06 209 LEU A CA 1
ATOM 1679 C C . LEU A 1 209 ? 13.297 17.031 11.805 1 97.06 209 LEU A C 1
ATOM 1681 O O . LEU A 1 209 ? 13.297 16.172 12.688 1 97.06 209 LEU A O 1
ATOM 1685 N N . ILE A 1 210 ? 13.906 18.156 11.906 1 94.56 210 ILE A N 1
ATOM 1686 C CA . ILE A 1 210 ? 14.523 18.578 13.164 1 94.56 210 ILE A CA 1
ATOM 1687 C C . ILE A 1 210 ? 13.906 19.906 13.617 1 94.56 210 ILE A C 1
ATOM 1689 O O . ILE A 1 210 ? 13.391 20.672 12.797 1 94.56 210 ILE A O 1
ATOM 1693 N N . GLU A 1 211 ? 13.945 20.203 14.812 1 90.94 211 GLU A N 1
ATOM 1694 C CA . GLU A 1 211 ? 13.281 21.359 15.391 1 90.94 211 GLU A CA 1
ATOM 1695 C C . GLU A 1 211 ? 14.086 22.641 15.156 1 90.94 211 GLU A C 1
ATOM 1697 O O . GLU A 1 211 ? 13.539 23.734 15.141 1 90.94 211 GLU A O 1
ATOM 1702 N N . GLN A 1 212 ? 15.312 22.5 14.891 1 81.81 212 GLN A N 1
ATOM 1703 C CA . GLN A 1 212 ? 16.219 23.641 14.828 1 81.81 212 GLN A CA 1
ATOM 1704 C C . GLN A 1 212 ? 16.312 24.188 13.406 1 81.81 212 GLN A C 1
ATOM 1706 O O . GLN A 1 212 ? 15.891 23.531 12.453 1 81.81 212 GLN A O 1
ATOM 1711 N N . GLU A 1 213 ? 16.781 25.391 13.391 1 82.31 213 GLU A N 1
ATOM 1712 C CA . GLU A 1 213 ? 17.328 25.984 12.18 1 82.31 213 GLU A CA 1
ATOM 1713 C C . GLU A 1 213 ? 18.859 25.969 12.195 1 82.31 213 GLU A C 1
ATOM 1715 O O . GLU A 1 213 ? 19.484 26.703 12.953 1 82.31 213 GLU A O 1
ATOM 1720 N N . VAL A 1 214 ? 19.422 25.281 11.281 1 81.94 214 VAL A N 1
ATOM 1721 C CA . VAL A 1 214 ? 20.844 24.953 11.336 1 81.94 214 VAL A CA 1
ATOM 1722 C C . VAL A 1 214 ? 21.672 26.234 11.242 1 81.94 214 VAL A C 1
ATOM 1724 O O . VAL A 1 214 ? 22.609 26.438 12.023 1 81.94 214 VAL A O 1
ATOM 1727 N N . ILE A 1 215 ? 21.375 27.062 10.266 1 80.25 215 ILE A N 1
ATOM 1728 C CA . ILE A 1 215 ? 22.188 28.266 10.086 1 80.25 215 ILE A CA 1
ATOM 1729 C C . ILE A 1 215 ? 22.109 29.141 11.328 1 80.25 215 ILE A C 1
ATOM 1731 O O . ILE A 1 215 ? 23.094 29.766 11.727 1 80.25 215 ILE A O 1
ATOM 1735 N N . ASP A 1 216 ? 20.953 29.219 11.922 1 82.06 216 ASP A N 1
ATOM 1736 C CA . ASP A 1 216 ? 20.797 29.984 13.148 1 82.06 216 ASP A CA 1
ATOM 1737 C C . ASP A 1 216 ? 21.609 29.391 14.289 1 82.06 216 ASP A C 1
ATOM 1739 O O . ASP A 1 216 ? 22.172 30.109 15.109 1 82.06 216 ASP A O 1
ATOM 1743 N N . GLU A 1 217 ? 21.688 28.125 14.305 1 83.69 217 GLU A N 1
ATOM 1744 C CA . GLU A 1 217 ? 22.469 27.438 15.336 1 83.69 217 GLU A CA 1
ATOM 1745 C C . GLU A 1 217 ? 23.969 27.719 15.164 1 83.69 217 GLU A C 1
ATOM 1747 O O . GLU A 1 217 ? 24.688 27.922 16.141 1 83.69 217 GLU A O 1
ATOM 1752 N N . ILE A 1 218 ? 24.391 27.719 13.977 1 82.62 218 ILE A N 1
ATOM 1753 C CA . ILE A 1 218 ? 25.797 28.047 13.703 1 82.62 218 ILE A CA 1
ATOM 1754 C C . ILE A 1 218 ? 26.078 29.484 14.078 1 82.62 218 ILE A C 1
ATOM 1756 O O . ILE A 1 218 ? 27.094 29.797 14.711 1 82.62 218 ILE A O 1
ATOM 1760 N N . ALA A 1 219 ? 25.156 30.344 13.648 1 82.75 219 ALA A N 1
ATOM 1761 C CA . ALA A 1 219 ? 25.297 31.766 13.945 1 82.75 219 ALA A CA 1
ATOM 1762 C C . ALA A 1 219 ? 25.406 32 15.445 1 82.75 219 ALA A C 1
ATOM 1764 O O . ALA A 1 219 ? 26.203 32.844 15.891 1 82.75 219 ALA A O 1
ATOM 1765 N N . LYS A 1 220 ? 24.625 31.312 16.156 1 83 220 LYS A N 1
ATOM 1766 C CA . LYS A 1 220 ? 24.688 31.391 17.625 1 83 220 LYS A CA 1
ATOM 1767 C C . LYS A 1 220 ? 26.047 30.953 18.141 1 83 220 LYS A C 1
ATOM 1769 O O . LYS A 1 220 ? 26.578 31.578 19.078 1 83 220 LYS A O 1
ATOM 1774 N N . PHE A 1 221 ? 26.516 29.969 17.609 1 79.19 221 PHE A N 1
ATOM 1775 C CA . PHE A 1 221 ? 27.797 29.406 18.031 1 79.19 221 PHE A CA 1
ATOM 1776 C C . PHE A 1 221 ? 28.922 30.406 17.828 1 79.19 221 PHE A C 1
ATOM 1778 O O . PHE A 1 221 ? 29.859 30.453 18.609 1 79.19 221 PHE A O 1
ATOM 1785 N N . ILE A 1 222 ? 28.859 31.234 16.781 1 80.62 222 ILE A N 1
ATOM 1786 C CA . ILE A 1 222 ? 29.969 32.125 16.438 1 80.62 222 ILE A CA 1
ATOM 1787 C C . ILE A 1 222 ? 29.609 33.562 16.797 1 80.62 222 ILE A C 1
ATOM 1789 O O . ILE A 1 222 ? 30.391 34.469 16.547 1 80.62 222 ILE A O 1
ATOM 1793 N N . GLY A 1 223 ? 28.391 33.75 17.328 1 82.69 223 GLY A N 1
ATOM 1794 C CA . GLY A 1 223 ? 28 35.062 17.844 1 82.69 223 GLY A CA 1
ATOM 1795 C C . GLY A 1 223 ? 27.562 36.031 16.766 1 82.69 223 GLY A C 1
ATOM 1796 O O . GLY A 1 223 ? 27.828 37.219 16.844 1 82.69 223 GLY A O 1
ATOM 1797 N N . VAL A 1 224 ? 27.094 35.594 15.656 1 84.25 224 VAL A N 1
ATOM 1798 C CA . VAL A 1 224 ? 26.641 36.469 14.586 1 84.25 224 VAL A CA 1
ATOM 1799 C C . VAL A 1 224 ? 25.141 36.312 14.375 1 84.25 224 VAL A C 1
ATOM 1801 O O . VAL A 1 224 ? 24.641 36.469 13.25 1 84.25 224 VAL A O 1
ATOM 1804 N N . GLU A 1 225 ? 24.422 35.938 15.312 1 85.5 225 GLU A N 1
ATOM 1805 C CA . GLU A 1 225 ? 22.984 35.688 15.234 1 85.5 225 GLU A CA 1
ATOM 1806 C C . GLU A 1 225 ? 22.234 36.906 14.719 1 85.5 225 GLU A C 1
ATOM 1808 O O . GLU A 1 225 ? 21.312 36.781 13.906 1 85.5 225 GLU A O 1
ATOM 1813 N N . ASP A 1 226 ? 22.672 38.062 15.156 1 86.88 226 ASP A N 1
ATOM 1814 C CA . ASP A 1 226 ? 22 39.312 14.766 1 86.88 226 ASP A CA 1
ATOM 1815 C C . ASP A 1 226 ? 22.156 39.562 13.273 1 86.88 226 ASP A C 1
ATOM 1817 O O . ASP A 1 226 ? 21.203 40 12.609 1 86.88 226 ASP A O 1
ATOM 1821 N N . GLN A 1 227 ? 23.312 39.344 12.789 1 87.44 227 GLN A N 1
ATOM 1822 C CA . GLN A 1 227 ? 23.562 39.562 11.367 1 87.44 227 GLN A CA 1
ATOM 1823 C C . GLN A 1 227 ? 22.75 38.594 10.516 1 87.44 227 GLN A C 1
ATOM 1825 O O . GLN A 1 227 ? 22.141 39 9.516 1 87.44 227 GLN A O 1
ATOM 1830 N N . VAL A 1 228 ? 22.766 37.375 10.953 1 85.5 228 VAL A N 1
ATOM 1831 C CA . VAL A 1 228 ? 22 36.375 10.227 1 85.5 228 VAL A CA 1
ATOM 1832 C C . VAL A 1 228 ? 20.516 36.719 10.242 1 85.5 228 VAL A C 1
ATOM 1834 O O . VAL A 1 228 ? 19.844 36.625 9.211 1 85.5 228 VAL A O 1
ATOM 1837 N N . SER A 1 229 ? 20.031 37.125 11.344 1 84 229 SER A N 1
ATOM 1838 C CA . SER A 1 229 ? 18.641 37.5 11.484 1 84 229 SER A CA 1
ATOM 1839 C C . SER A 1 229 ? 18.281 38.656 10.578 1 84 229 SER A C 1
ATOM 1841 O O . SER A 1 229 ? 17.188 38.719 10.008 1 84 229 SER A O 1
ATOM 1843 N N . SER A 1 230 ? 19.156 39.594 10.469 1 86.69 230 SER A N 1
ATOM 1844 C CA . SER A 1 230 ? 18.953 40.75 9.609 1 86.69 230 SER A CA 1
ATOM 1845 C C . SER A 1 230 ? 18.844 40.344 8.141 1 86.69 230 SER A C 1
ATOM 1847 O O . SER A 1 230 ? 18 40.844 7.406 1 86.69 230 SER A O 1
ATOM 1849 N N . ILE A 1 231 ? 19.672 39.469 7.77 1 86.44 231 ILE A N 1
ATOM 1850 C CA . ILE A 1 231 ? 19.656 38.969 6.395 1 86.44 231 ILE A CA 1
ATOM 1851 C C . ILE A 1 231 ? 18.344 38.25 6.121 1 86.44 231 ILE A C 1
ATOM 1853 O O . ILE A 1 231 ? 17.719 38.438 5.07 1 86.44 231 ILE A O 1
ATOM 1857 N N . THR A 1 232 ? 17.953 37.406 7.102 1 77.31 232 THR A N 1
ATOM 1858 C CA . THR A 1 232 ? 16.719 36.656 6.988 1 77.31 232 THR A CA 1
ATOM 1859 C C . THR A 1 232 ? 15.516 37.594 6.855 1 77.31 232 THR A C 1
ATOM 1861 O O . THR A 1 232 ? 14.625 37.344 6.031 1 77.31 232 THR A O 1
ATOM 1864 N N . ALA A 1 233 ? 15.516 38.562 7.605 1 77.5 233 ALA A N 1
ATOM 1865 C CA . ALA A 1 233 ? 14.438 39.531 7.57 1 77.5 233 ALA A CA 1
ATOM 1866 C C . ALA A 1 233 ? 14.367 40.219 6.211 1 77.5 233 ALA A C 1
ATOM 1868 O O . ALA A 1 233 ? 13.281 40.438 5.668 1 77.5 233 ALA A O 1
ATOM 1869 N N . ARG A 1 234 ? 15.469 40.531 5.645 1 81.12 234 ARG A N 1
ATOM 1870 C CA . ARG A 1 234 ? 15.523 41.156 4.324 1 81.12 234 ARG A CA 1
ATOM 1871 C C . ARG A 1 234 ? 14.984 40.219 3.256 1 81.12 234 ARG A C 1
ATOM 1873 O O . ARG A 1 234 ? 14.305 40.656 2.324 1 81.12 234 ARG A O 1
ATOM 1880 N N . ALA A 1 235 ? 15.359 39 3.393 1 77.69 235 ALA A N 1
ATOM 1881 C CA . ALA A 1 235 ? 14.875 38 2.449 1 77.69 235 ALA A CA 1
ATOM 1882 C C . ALA A 1 235 ? 13.359 37.844 2.547 1 77.69 235 ALA A C 1
ATOM 1884 O O . ALA A 1 235 ? 12.672 37.781 1.528 1 77.69 235 ALA A O 1
ATOM 1885 N N . MET A 1 236 ? 12.797 37.688 3.699 1 70.31 236 MET A N 1
ATOM 1886 C CA . MET A 1 236 ? 11.375 37.531 3.951 1 70.31 236 MET A CA 1
ATOM 1887 C C . MET A 1 236 ? 10.57 38.719 3.424 1 70.31 236 MET A C 1
ATOM 1889 O O . MET A 1 236 ? 9.422 38.562 3.008 1 70.31 236 MET A O 1
ATOM 1893 N N . ASN A 1 237 ? 11.32 39.844 3.422 1 70.81 237 ASN A N 1
ATOM 1894 C CA . ASN A 1 237 ? 10.695 41.062 2.9 1 70.81 237 ASN A CA 1
ATOM 1895 C C . ASN A 1 237 ? 10.812 41.125 1.381 1 70.81 237 ASN A C 1
ATOM 1897 O O . ASN A 1 237 ? 10.359 42.094 0.769 1 70.81 237 ASN A O 1
ATOM 1901 N N . GLY A 1 238 ? 11.453 40.25 0.922 1 72.56 238 GLY A N 1
ATOM 1902 C CA . GLY A 1 238 ? 11.57 40.156 -0.525 1 72.56 238 GLY A CA 1
ATOM 1903 C C . GLY A 1 238 ? 12.656 41.062 -1.083 1 72.56 238 GLY A C 1
ATOM 1904 O O . GLY A 1 238 ? 12.688 41.344 -2.285 1 72.56 238 GLY A O 1
ATOM 1905 N N . GLU A 1 239 ? 13.469 41.625 -0.193 1 76.81 239 GLU A N 1
ATOM 1906 C CA . GLU A 1 239 ? 14.539 42.5 -0.636 1 76.81 239 GLU A CA 1
ATOM 1907 C C . GLU A 1 239 ? 15.633 41.719 -1.367 1 76.81 239 GLU A C 1
ATOM 1909 O O . GLU A 1 239 ? 16.312 42.281 -2.229 1 76.81 239 GLU A O 1
ATOM 1914 N N . ILE A 1 240 ? 15.812 40.562 -1.038 1 83.56 240 ILE A N 1
ATOM 1915 C CA . ILE A 1 240 ? 16.781 39.656 -1.677 1 83.56 240 ILE A CA 1
ATOM 1916 C C . ILE A 1 240 ? 16.156 38.281 -1.895 1 83.56 240 ILE A C 1
ATOM 1918 O O . ILE A 1 240 ? 15.234 37.906 -1.178 1 83.56 240 ILE A O 1
ATOM 1922 N N . ASP A 1 241 ? 16.688 37.719 -2.994 1 82 241 ASP A N 1
ATOM 1923 C CA . ASP A 1 241 ? 16.156 36.406 -3.254 1 82 241 ASP A CA 1
ATOM 1924 C C . ASP A 1 241 ? 16.828 35.344 -2.377 1 82 241 ASP A C 1
ATOM 1926 O O . ASP A 1 241 ? 17.766 35.656 -1.633 1 82 241 ASP A O 1
ATOM 1930 N N . PHE A 1 242 ? 16.328 34.156 -2.354 1 81.5 242 PHE A N 1
ATOM 1931 C CA . PHE A 1 242 ? 16.797 33.094 -1.48 1 81.5 242 PHE A CA 1
ATOM 1932 C C . PHE A 1 242 ? 18.281 32.812 -1.692 1 81.5 242 PHE A C 1
ATOM 1934 O O . PHE A 1 242 ? 19.047 32.688 -0.727 1 81.5 242 PHE A O 1
ATOM 1941 N N . THR A 1 243 ? 18.719 32.719 -2.986 1 85.5 243 THR A N 1
ATOM 1942 C CA . THR A 1 243 ? 20.094 32.375 -3.314 1 85.5 243 THR A CA 1
ATOM 1943 C C . THR A 1 243 ? 21.047 33.438 -2.742 1 85.5 243 THR A C 1
ATOM 1945 O O . THR A 1 243 ? 22.047 33.094 -2.111 1 85.5 243 THR A O 1
ATOM 1948 N N . GLU A 1 244 ? 20.688 34.625 -2.947 1 87.81 244 GLU A N 1
ATOM 1949 C CA . GLU A 1 244 ? 21.516 35.688 -2.422 1 87.81 244 GLU A CA 1
ATOM 1950 C C . GLU A 1 244 ? 21.516 35.719 -0.896 1 87.81 244 GLU A C 1
ATOM 1952 O O . GLU A 1 244 ? 22.547 35.969 -0.268 1 87.81 244 GLU A O 1
ATOM 1957 N N . SER A 1 245 ? 20.359 35.5 -0.327 1 87.12 245 SER A N 1
ATOM 1958 C CA . SER A 1 245 ? 20.25 35.438 1.127 1 87.12 245 SER A CA 1
ATOM 1959 C C . SER A 1 245 ? 21.141 34.312 1.699 1 87.12 245 SER A C 1
ATOM 1961 O O . SER A 1 245 ? 21.875 34.562 2.666 1 87.12 245 SER A O 1
ATOM 1963 N N . LEU A 1 246 ? 21.125 33.219 1.014 1 88 246 LEU A N 1
ATOM 1964 C CA . LEU A 1 246 ? 21.922 32.094 1.474 1 88 246 LEU A CA 1
ATOM 1965 C C . LEU A 1 246 ? 23.422 32.406 1.358 1 88 246 LEU A C 1
ATOM 1967 O O . LEU A 1 246 ? 24.188 32.094 2.264 1 88 246 LEU A O 1
ATOM 1971 N N . ARG A 1 247 ? 23.812 33 0.295 1 89.75 247 ARG A N 1
ATOM 1972 C CA . ARG A 1 247 ? 25.219 33.344 0.084 1 89.75 247 ARG A CA 1
ATOM 1973 C C . ARG A 1 247 ? 25.703 34.312 1.155 1 89.75 247 ARG A C 1
ATOM 1975 O O . ARG A 1 247 ? 26.812 34.188 1.669 1 89.75 247 ARG A O 1
ATOM 1982 N N . GLN A 1 248 ? 24.844 35.25 1.455 1 90.19 248 GLN A N 1
ATOM 1983 C CA . GLN A 1 248 ? 25.219 36.219 2.471 1 90.19 248 GLN A CA 1
ATOM 1984 C C . GLN A 1 248 ? 25.328 35.562 3.848 1 90.19 248 GLN A C 1
ATOM 1986 O O . GLN A 1 248 ? 26.266 35.875 4.605 1 90.19 248 GLN A O 1
ATOM 1991 N N . ARG A 1 249 ? 24.406 34.719 4.105 1 89 249 ARG A N 1
ATOM 1992 C CA . ARG A 1 249 ? 24.438 34.031 5.387 1 89 249 ARG A CA 1
ATOM 1993 C C . ARG A 1 249 ? 25.656 33.125 5.469 1 89 249 ARG A C 1
ATOM 1995 O O . ARG A 1 249 ? 26.328 33.031 6.5 1 89 249 ARG A O 1
ATOM 2002 N N . ALA A 1 250 ? 25.938 32.469 4.375 1 89.56 250 ALA A N 1
ATOM 2003 C CA . ALA A 1 250 ? 27.094 31.578 4.32 1 89.56 250 ALA A CA 1
ATOM 2004 C C . ALA A 1 250 ? 28.391 32.375 4.512 1 89.56 250 ALA A C 1
ATOM 2006 O O . ALA A 1 250 ? 29.312 31.891 5.18 1 89.56 250 ALA A O 1
ATOM 2007 N N . ALA A 1 251 ? 28.453 33.5 3.934 1 91.12 251 ALA A N 1
ATOM 2008 C CA . ALA A 1 251 ? 29.641 34.344 4.016 1 91.12 251 ALA A CA 1
ATOM 2009 C C . ALA A 1 251 ? 29.969 34.688 5.465 1 91.12 251 ALA A C 1
ATOM 2011 O O . ALA A 1 251 ? 31.141 34.844 5.824 1 91.12 251 ALA A O 1
ATOM 2012 N N . LEU A 1 252 ? 28.938 34.781 6.254 1 89.88 252 LEU A N 1
ATOM 2013 C CA . LEU A 1 252 ? 29.125 35.125 7.66 1 89.88 252 LEU A CA 1
ATOM 2014 C C . LEU A 1 252 ? 29.781 34 8.414 1 89.88 252 LEU A C 1
ATOM 2016 O O . LEU A 1 252 ? 30.266 34.156 9.531 1 89.88 252 LEU A O 1
ATOM 2020 N N . LEU A 1 253 ? 29.859 32.844 7.816 1 88.56 253 LEU A N 1
ATOM 2021 C CA . LEU A 1 253 ? 30.391 31.672 8.477 1 88.56 253 LEU A CA 1
ATOM 2022 C C . LEU A 1 253 ? 31.875 31.516 8.195 1 88.56 253 LEU A C 1
ATOM 2024 O O . LEU A 1 253 ? 32.5 30.547 8.648 1 88.56 253 LEU A O 1
ATOM 2028 N N . LYS A 1 254 ? 32.375 32.469 7.461 1 90.44 254 LYS A N 1
ATOM 2029 C CA . LYS A 1 254 ? 33.812 32.438 7.176 1 90.44 254 LYS A CA 1
ATOM 2030 C C . LYS A 1 254 ? 34.625 32.375 8.461 1 90.44 254 LYS A C 1
ATOM 2032 O O . LYS A 1 254 ? 34.406 33.156 9.406 1 90.44 254 LYS A O 1
ATOM 2037 N N . GLY A 1 255 ? 35.594 31.391 8.492 1 89.62 255 GLY A N 1
ATOM 2038 C CA . GLY A 1 255 ? 36.5 31.297 9.625 1 89.62 255 GLY A CA 1
ATOM 2039 C C . GLY A 1 255 ? 36 30.359 10.711 1 89.62 255 GLY A C 1
ATOM 2040 O O . GLY A 1 255 ? 36.75 30.062 11.656 1 89.62 255 GLY A O 1
ATOM 2041 N N . VAL A 1 256 ? 34.812 29.953 10.609 1 89.44 256 VAL A N 1
ATOM 2042 C CA . VAL A 1 256 ? 34.281 29.016 11.578 1 89.44 256 VAL A CA 1
ATOM 2043 C C . VAL A 1 256 ? 34.938 27.656 11.406 1 89.44 256 VAL A C 1
ATOM 2045 O O . VAL A 1 256 ? 35.156 27.188 10.281 1 89.44 256 VAL A O 1
ATOM 2048 N N . PRO A 1 257 ? 35.344 27.078 12.516 1 91 257 PRO A N 1
ATOM 2049 C CA . PRO A 1 257 ? 35.938 25.75 12.398 1 91 257 PRO A CA 1
ATOM 2050 C C . PRO A 1 257 ? 35 24.734 11.742 1 91 257 PRO A C 1
ATOM 2052 O O . PRO A 1 257 ? 33.781 24.734 12.023 1 91 257 PRO A O 1
ATOM 2055 N N . SER A 1 258 ? 35.562 23.891 10.867 1 89.12 258 SER A N 1
ATOM 2056 C CA . SER A 1 258 ? 34.781 22.906 10.141 1 89.12 258 SER A CA 1
ATOM 2057 C C . SER A 1 258 ? 34.188 21.875 11.086 1 89.12 258 SER A C 1
ATOM 2059 O O . SER A 1 258 ? 33.25 21.156 10.727 1 89.12 258 SER A O 1
ATOM 2061 N N . THR A 1 259 ? 34.625 21.781 12.289 1 89.12 259 THR A N 1
ATOM 2062 C CA . THR A 1 259 ? 34.156 20.844 13.297 1 89.12 259 THR A CA 1
ATOM 2063 C C . THR A 1 259 ? 32.844 21.297 13.883 1 89.12 259 THR A C 1
ATOM 2065 O O . THR A 1 259 ? 32.219 20.578 14.688 1 89.12 259 THR A O 1
ATOM 2068 N N . VAL A 1 260 ? 32.406 22.406 13.445 1 87.88 260 VAL A N 1
ATOM 2069 C CA . VAL A 1 260 ? 31.172 22.984 13.969 1 87.88 260 VAL A CA 1
ATOM 2070 C C . VAL A 1 260 ? 30.016 22.031 13.711 1 87.88 260 VAL A C 1
ATOM 2072 O O . VAL A 1 260 ? 29.109 21.906 14.547 1 87.88 260 VAL A O 1
ATOM 2075 N N . PHE A 1 261 ? 30.062 21.328 12.641 1 87.94 261 PHE A N 1
ATOM 2076 C CA . PHE A 1 261 ? 28.969 20.438 12.281 1 87.94 261 PHE A CA 1
ATOM 2077 C C . PHE A 1 261 ? 28.891 19.25 13.234 1 87.94 261 PHE A C 1
ATOM 2079 O O . PHE A 1 261 ? 27.812 18.766 13.547 1 87.94 261 PHE A O 1
ATOM 2086 N N . GLN A 1 262 ? 30.031 18.828 13.648 1 88.69 262 GLN A N 1
ATOM 2087 C CA . GLN A 1 262 ? 30.062 17.75 14.625 1 88.69 262 GLN A CA 1
ATOM 2088 C C . GLN A 1 262 ? 29.484 18.203 15.961 1 88.69 262 GLN A C 1
ATOM 2090 O O . GLN A 1 262 ? 28.766 17.453 16.625 1 88.69 262 GLN A O 1
ATOM 2095 N N . GLN A 1 263 ? 29.781 19.375 16.281 1 86.12 263 GLN A N 1
ATOM 2096 C CA . GLN A 1 263 ? 29.281 19.938 17.531 1 86.12 263 GLN A CA 1
ATOM 2097 C C . GLN A 1 263 ? 27.781 20.141 17.469 1 86.12 263 GLN A C 1
ATOM 2099 O O . GLN A 1 263 ? 27.078 19.969 18.469 1 86.12 263 GLN A O 1
ATOM 2104 N N . LEU A 1 264 ? 27.297 20.469 16.359 1 87.38 264 LEU A N 1
ATOM 2105 C CA . LEU A 1 264 ? 25.875 20.766 16.188 1 87.38 264 LEU A CA 1
ATOM 2106 C C . LEU A 1 264 ? 25.047 19.484 16.266 1 87.38 264 LEU A C 1
ATOM 2108 O O . LEU A 1 264 ? 23.859 19.531 16.594 1 87.38 264 LEU A O 1
ATOM 2112 N N . ARG A 1 265 ? 25.656 18.359 15.93 1 88.94 265 ARG A N 1
ATOM 2113 C CA . ARG A 1 265 ? 24.953 17.078 15.938 1 88.94 265 ARG A CA 1
ATOM 2114 C C . ARG A 1 265 ? 24.328 16.812 17.297 1 88.94 265 ARG A C 1
ATOM 2116 O O . ARG A 1 265 ? 23.203 16.312 17.375 1 88.94 265 ARG A O 1
ATOM 2123 N N . SER A 1 266 ? 25 17.188 18.312 1 86.81 266 SER A N 1
ATOM 2124 C CA . SER A 1 266 ? 24.531 16.922 19.656 1 86.81 266 SER A CA 1
ATOM 2125 C C . SER A 1 266 ? 23.375 17.828 20.047 1 86.81 266 SER A C 1
ATOM 2127 O O . SER A 1 266 ? 22.625 17.531 20.969 1 86.81 266 SER A O 1
ATOM 2129 N N . SER A 1 267 ? 23.25 18.875 19.344 1 85.75 267 SER A N 1
ATOM 2130 C CA . SER A 1 267 ? 22.203 19.859 19.672 1 85.75 267 SER A CA 1
ATOM 2131 C C . SER A 1 267 ? 20.953 19.625 18.844 1 85.75 267 SER A C 1
ATOM 2133 O O . SER A 1 267 ? 19.922 20.281 19.062 1 85.75 267 SER A O 1
ATOM 2135 N N . ILE A 1 268 ? 21.031 18.703 17.984 1 88.31 268 ILE A N 1
ATOM 2136 C CA . ILE A 1 268 ? 19.922 18.453 17.078 1 88.31 268 ILE A CA 1
ATOM 2137 C C . ILE A 1 268 ? 18.844 17.625 17.797 1 88.31 268 ILE A C 1
ATOM 2139 O O . ILE A 1 268 ? 19.156 16.625 18.453 1 88.31 268 ILE A O 1
ATOM 2143 N N . THR A 1 269 ? 17.688 18.188 17.766 1 93.88 269 THR A N 1
ATOM 2144 C CA . THR A 1 269 ? 16.516 17.469 18.266 1 93.88 269 THR A CA 1
ATOM 2145 C C . THR A 1 269 ? 15.562 17.125 17.125 1 93.88 269 THR A C 1
ATOM 2147 O O . THR A 1 269 ? 15.133 18.016 16.391 1 93.88 269 THR A O 1
ATOM 2150 N N . PHE A 1 270 ? 15.266 15.891 17.031 1 96.75 270 PHE A N 1
ATOM 2151 C CA . PHE A 1 270 ? 14.336 15.461 15.984 1 96.75 270 PHE A CA 1
ATOM 2152 C C . PHE A 1 270 ? 12.906 15.812 16.359 1 96.75 270 PHE A C 1
ATOM 2154 O O . PHE A 1 270 ? 12.516 15.703 17.516 1 96.75 270 PHE A O 1
ATOM 2161 N N . THR A 1 271 ? 12.18 16.266 15.352 1 96.88 271 THR A N 1
ATOM 2162 C CA . THR A 1 271 ? 10.758 16.547 15.547 1 96.88 271 THR A CA 1
ATOM 2163 C C . THR A 1 271 ? 10.039 15.328 16.109 1 96.88 271 THR A C 1
ATOM 2165 O O . THR A 1 271 ? 10.289 14.195 15.68 1 96.88 271 THR A O 1
ATOM 2168 N N . PRO A 1 272 ? 9.133 15.539 17.047 1 97.81 272 PRO A N 1
ATOM 2169 C CA . PRO A 1 272 ? 8.414 14.406 17.625 1 97.81 272 PRO A CA 1
ATOM 2170 C C . PRO A 1 272 ? 7.703 13.547 16.578 1 97.81 272 PRO A C 1
ATOM 2172 O O . PRO A 1 272 ? 7.004 14.078 15.719 1 97.81 272 PRO A O 1
ATOM 2175 N N . GLY A 1 273 ? 7.879 12.219 16.672 1 98 273 GLY A N 1
ATOM 2176 C CA . GLY A 1 273 ? 7.176 11.273 15.812 1 98 273 GLY A CA 1
ATOM 2177 C C . GLY A 1 273 ? 7.914 10.977 14.523 1 98 273 GLY A C 1
ATOM 2178 O O . GLY A 1 273 ? 7.508 10.094 13.758 1 98 273 GLY A O 1
ATOM 2179 N N . VAL A 1 274 ? 9.008 11.68 14.242 1 97.88 274 VAL A N 1
ATOM 2180 C CA . VAL A 1 274 ? 9.695 11.555 12.969 1 97.88 274 VAL A CA 1
ATOM 2181 C C . VAL A 1 274 ? 10.344 10.172 12.867 1 97.88 274 VAL A C 1
ATOM 2183 O O . VAL A 1 274 ? 10.266 9.516 11.828 1 97.88 274 VAL A O 1
ATOM 2186 N N . ARG A 1 275 ? 10.977 9.719 13.914 1 97.31 275 ARG A N 1
ATOM 2187 C CA . ARG A 1 275 ? 11.633 8.414 13.891 1 97.31 275 ARG A CA 1
ATOM 2188 C C . ARG A 1 275 ? 10.625 7.297 13.656 1 97.31 275 ARG A C 1
ATOM 2190 O O . ARG A 1 275 ? 10.859 6.414 12.828 1 97.31 275 ARG A O 1
ATOM 2197 N N . GLU A 1 276 ? 9.5 7.359 14.359 1 97.75 276 GLU A N 1
ATOM 2198 C CA . GLU A 1 276 ? 8.445 6.363 14.195 1 97.75 276 GLU A CA 1
ATOM 2199 C C . GLU A 1 276 ? 7.848 6.418 12.797 1 97.75 276 GLU A C 1
ATOM 2201 O O . GLU A 1 276 ? 7.586 5.383 12.18 1 97.75 276 GLU A O 1
ATOM 2206 N N . LEU A 1 277 ? 7.609 7.641 12.352 1 98.25 277 LEU A N 1
ATOM 2207 C CA . LEU A 1 277 ? 7.062 7.801 11.016 1 98.25 277 LEU A CA 1
ATOM 2208 C C . LEU A 1 277 ? 7.98 7.168 9.969 1 98.25 277 LEU A C 1
ATOM 2210 O O . LEU A 1 277 ? 7.527 6.398 9.125 1 98.25 277 LEU A O 1
ATOM 2214 N N . CYS A 1 278 ? 9.273 7.48 10.047 1 97.69 278 CYS A N 1
ATOM 2215 C CA . CYS A 1 278 ? 10.227 6.977 9.07 1 97.69 278 CYS A CA 1
ATOM 2216 C C . CYS A 1 278 ? 10.312 5.457 9.109 1 97.69 278 CYS A C 1
ATOM 2218 O O . CYS A 1 278 ? 10.375 4.801 8.07 1 97.69 278 CYS A O 1
ATOM 2220 N N . ARG A 1 279 ? 10.258 4.887 10.281 1 96.5 279 ARG A N 1
ATOM 2221 C CA . ARG A 1 279 ? 10.266 3.434 10.422 1 96.5 279 ARG A CA 1
ATOM 2222 C C . ARG A 1 279 ? 9.039 2.812 9.758 1 96.5 279 ARG A C 1
ATOM 2224 O O . ARG A 1 279 ? 9.156 1.812 9.047 1 96.5 279 ARG A O 1
ATOM 2231 N N . ALA A 1 280 ? 7.883 3.395 10.031 1 97.12 280 ALA A N 1
ATOM 2232 C CA . ALA A 1 280 ? 6.648 2.887 9.438 1 97.12 280 ALA A CA 1
ATOM 2233 C C . ALA A 1 280 ? 6.699 2.967 7.918 1 97.12 280 ALA A C 1
ATOM 2235 O O . ALA A 1 280 ? 6.316 2.02 7.227 1 97.12 280 ALA A O 1
ATOM 2236 N N . LEU A 1 281 ? 7.164 4.113 7.449 1 97.5 281 LEU A N 1
ATOM 2237 C CA . LEU A 1 281 ? 7.23 4.305 6.004 1 97.5 281 LEU A CA 1
ATOM 2238 C C . LEU A 1 281 ? 8.195 3.309 5.371 1 97.5 281 LEU A C 1
ATOM 2240 O O . LEU A 1 281 ? 7.93 2.785 4.285 1 97.5 281 LEU A O 1
ATOM 2244 N N . LYS A 1 282 ? 9.266 3.025 5.992 1 95.94 282 LYS A N 1
ATOM 2245 C CA . LYS A 1 282 ? 10.203 2.033 5.48 1 95.94 282 LYS A CA 1
ATOM 2246 C C . LYS A 1 282 ? 9.578 0.643 5.453 1 95.94 282 LYS A C 1
ATOM 2248 O O . LYS A 1 282 ? 9.766 -0.109 4.496 1 95.94 282 LYS A O 1
ATOM 2253 N N . THR A 1 283 ? 8.844 0.326 6.516 1 94.81 283 THR A N 1
ATOM 2254 C CA . THR A 1 283 ? 8.141 -0.952 6.555 1 94.81 283 THR A CA 1
ATOM 2255 C C . THR A 1 283 ? 7.172 -1.074 5.383 1 94.81 283 THR A C 1
ATOM 2257 O O . THR A 1 283 ? 6.965 -2.168 4.852 1 94.81 283 THR A O 1
ATOM 2260 N N . LEU A 1 284 ? 6.617 0.044 5 1 95.62 284 LEU A N 1
ATOM 2261 C CA . LEU A 1 284 ? 5.672 0.075 3.889 1 95.62 284 LEU A CA 1
ATOM 2262 C C . LEU A 1 284 ? 6.406 0.065 2.551 1 95.62 284 LEU A C 1
ATOM 2264 O O . LEU A 1 284 ? 5.773 -0.011 1.494 1 95.62 284 LEU A O 1
ATOM 2268 N N . GLY A 1 285 ? 7.742 0.26 2.564 1 94.38 285 GLY A N 1
ATOM 2269 C CA . GLY A 1 285 ? 8.539 0.148 1.354 1 94.38 285 GLY A CA 1
ATOM 2270 C C . GLY A 1 285 ? 8.852 1.489 0.718 1 94.38 285 GLY A C 1
ATOM 2271 O O . GLY A 1 285 ? 9.273 1.551 -0.439 1 94.38 285 GLY A O 1
ATOM 2272 N N . TYR A 1 286 ? 8.711 2.602 1.419 1 97.31 286 TYR A N 1
ATOM 2273 C CA . TYR A 1 286 ? 8.961 3.936 0.889 1 97.31 286 TYR A CA 1
ATOM 2274 C C . TYR A 1 286 ? 10.453 4.18 0.716 1 97.31 286 TYR A C 1
ATOM 2276 O O . TYR A 1 286 ? 11.266 3.744 1.543 1 97.31 286 TYR A O 1
ATOM 2284 N N . LYS A 1 287 ? 10.773 4.84 -0.368 1 98.06 287 LYS A N 1
ATOM 2285 C CA . LYS A 1 287 ? 12.031 5.574 -0.38 1 98.06 287 LYS A CA 1
ATOM 2286 C C . LYS A 1 287 ? 11.914 6.883 0.4 1 98.06 287 LYS A C 1
ATOM 2288 O O . LYS A 1 287 ? 10.875 7.551 0.348 1 98.06 287 LYS A O 1
ATOM 2293 N N . LEU A 1 288 ? 12.969 7.219 1.145 1 98.62 288 LEU A N 1
ATOM 2294 C CA . LEU A 1 288 ? 12.969 8.438 1.943 1 98.62 288 LEU A CA 1
ATOM 2295 C C . LEU A 1 288 ? 14.102 9.367 1.514 1 98.62 288 LEU A C 1
ATOM 2297 O O . LEU A 1 288 ? 15.219 8.914 1.257 1 98.62 288 LEU A O 1
ATOM 2301 N N . ALA A 1 289 ? 13.766 10.633 1.398 1 98.75 289 ALA A N 1
ATOM 2302 C CA . ALA A 1 289 ? 14.766 11.625 1.006 1 98.75 289 ALA A CA 1
ATOM 2303 C C . ALA A 1 289 ? 14.641 12.891 1.84 1 98.75 289 ALA A C 1
ATOM 2305 O O . ALA A 1 289 ? 13.531 13.312 2.184 1 98.75 289 ALA A O 1
ATOM 2306 N N . VAL A 1 290 ? 15.766 13.477 2.168 1 98.5 290 VAL A N 1
ATOM 2307 C CA . VAL A 1 290 ? 15.797 14.797 2.789 1 98.5 290 VAL A CA 1
ATOM 2308 C C . VAL A 1 290 ? 16.375 15.82 1.806 1 98.5 290 VAL A C 1
ATOM 2310 O O . VAL A 1 290 ? 17.453 15.617 1.252 1 98.5 290 VAL A O 1
ATOM 2313 N N . LEU A 1 291 ? 15.625 16.797 1.526 1 97.56 291 LEU A N 1
ATOM 2314 C CA . LEU A 1 291 ? 16.031 17.922 0.692 1 97.56 291 LEU A CA 1
ATOM 2315 C C . LEU A 1 291 ? 16.078 19.219 1.507 1 97.56 291 LEU A C 1
ATOM 2317 O O . LEU A 1 291 ? 15.031 19.797 1.824 1 97.56 291 LEU A O 1
ATOM 2321 N N . SER A 1 292 ? 17.266 19.656 1.758 1 94.31 292 SER A N 1
ATOM 2322 C CA . SER A 1 292 ? 17.422 20.734 2.729 1 94.31 292 SER A CA 1
ATOM 2323 C C . SER A 1 292 ? 18.109 21.953 2.111 1 94.31 292 SER A C 1
ATOM 2325 O O . SER A 1 292 ? 19.031 21.797 1.304 1 94.31 292 SER A O 1
ATOM 2327 N N . GLY A 1 293 ? 17.625 23.125 2.465 1 88.06 293 GLY A N 1
ATOM 2328 C CA . GLY A 1 293 ? 18.359 24.344 2.152 1 88.06 293 GLY A CA 1
ATOM 2329 C C . GLY A 1 293 ? 19.547 24.578 3.062 1 88.06 293 GLY A C 1
ATOM 2330 O O . GLY A 1 293 ? 20.281 25.562 2.906 1 88.06 293 GLY A O 1
ATOM 2331 N N . GLY A 1 294 ? 19.75 23.703 3.941 1 88.5 294 GLY A N 1
ATOM 2332 C CA . GLY A 1 294 ? 20.922 23.766 4.816 1 88.5 294 GLY A CA 1
ATOM 2333 C C . GLY A 1 294 ? 22.156 23.188 4.188 1 88.5 294 GLY A C 1
ATOM 2334 O O . GLY A 1 294 ? 22.469 23.438 3.021 1 88.5 294 GLY A O 1
ATOM 2335 N N . PHE A 1 295 ? 22.938 22.484 5.062 1 90.38 295 PHE A N 1
ATOM 2336 C CA . PHE A 1 295 ? 24.25 22.062 4.574 1 90.38 295 PHE A CA 1
ATOM 2337 C C . PHE A 1 295 ? 24.406 20.547 4.637 1 90.38 295 PHE A C 1
ATOM 2339 O O . PHE A 1 295 ? 23.891 19.906 5.555 1 90.38 295 PHE A O 1
ATOM 2346 N N . ILE A 1 296 ? 25.203 20 3.799 1 93.19 296 ILE A N 1
ATOM 2347 C CA . ILE A 1 296 ? 25.328 18.594 3.492 1 93.19 296 ILE A CA 1
ATOM 2348 C C . ILE A 1 296 ? 25.766 17.828 4.742 1 93.19 296 ILE A C 1
ATOM 2350 O O . ILE A 1 296 ? 25.234 16.75 5.039 1 93.19 296 ILE A O 1
ATOM 2354 N N . PRO A 1 297 ? 26.766 18.328 5.52 1 91.25 297 PRO A N 1
ATOM 2355 C CA . PRO A 1 297 ? 27.203 17.516 6.664 1 91.25 297 PRO A CA 1
ATOM 2356 C C . PRO A 1 297 ? 26.047 17.172 7.617 1 91.25 297 PRO A C 1
ATOM 2358 O O . PRO A 1 297 ? 25.969 16.047 8.102 1 91.25 297 PRO A O 1
ATOM 2361 N N . LEU A 1 298 ? 25.203 18.078 7.789 1 91.69 298 LEU A N 1
ATOM 2362 C CA . LEU A 1 298 ? 24.078 17.812 8.703 1 91.69 298 LEU A CA 1
ATOM 2363 C C . LEU A 1 298 ? 23.016 16.969 8.023 1 91.69 298 LEU A C 1
ATOM 2365 O O . LEU A 1 298 ? 22.406 16.109 8.656 1 91.69 298 LEU A O 1
ATOM 2369 N N . ALA A 1 299 ? 22.75 17.266 6.785 1 94.88 299 ALA A N 1
ATOM 2370 C CA . ALA A 1 299 ? 21.781 16.469 6.039 1 94.88 299 ALA A CA 1
ATOM 2371 C C . ALA A 1 299 ? 22.188 14.992 6.016 1 94.88 299 ALA A C 1
ATOM 2373 O O . ALA A 1 299 ? 21.344 14.102 6.164 1 94.88 299 ALA A O 1
ATOM 2374 N N . GLU A 1 300 ? 23.469 14.789 5.867 1 95.81 300 GLU A N 1
ATOM 2375 C CA . GLU A 1 300 ? 23.984 13.422 5.859 1 95.81 300 GLU A CA 1
ATOM 2376 C C . GLU A 1 300 ? 23.844 12.773 7.23 1 95.81 300 GLU A C 1
ATOM 2378 O O . GLU A 1 300 ? 23.594 11.57 7.328 1 95.81 300 GLU A O 1
ATOM 2383 N N . TYR A 1 301 ? 24.078 13.57 8.203 1 94.81 301 TYR A N 1
ATOM 2384 C CA . TYR A 1 301 ? 23.875 13.07 9.555 1 94.81 301 TYR A CA 1
ATOM 2385 C C . TYR A 1 301 ? 22.438 12.617 9.766 1 94.81 301 TYR A C 1
ATOM 2387 O O . TYR A 1 301 ? 22.188 11.516 10.266 1 94.81 301 TYR A O 1
ATOM 2395 N N . VAL A 1 302 ? 21.5 13.414 9.352 1 95.5 302 VAL A N 1
ATOM 2396 C CA . VAL A 1 302 ? 20.078 13.117 9.484 1 95.5 302 VAL A CA 1
ATOM 2397 C C . VAL A 1 302 ? 19.734 11.867 8.664 1 95.5 302 VAL A C 1
ATOM 2399 O O . VAL A 1 302 ? 19.016 10.992 9.141 1 95.5 302 VAL A O 1
ATOM 2402 N N . LYS A 1 303 ? 20.25 11.797 7.484 1 97.19 303 LYS A N 1
ATOM 2403 C CA . LYS A 1 303 ? 20.062 10.617 6.637 1 97.19 303 LYS A CA 1
ATOM 2404 C C . LYS A 1 303 ? 20.484 9.344 7.359 1 97.19 303 LYS A C 1
ATOM 2406 O O . LYS A 1 303 ? 19.766 8.344 7.348 1 97.19 303 L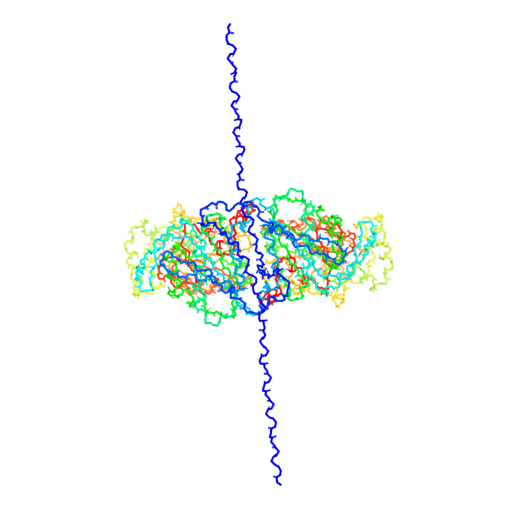YS A O 1
ATOM 2411 N N . GLY A 1 304 ? 21.641 9.367 7.949 1 96.62 304 GLY A N 1
ATOM 2412 C CA . GLY A 1 304 ? 22.141 8.219 8.672 1 96.62 304 GLY A CA 1
ATOM 2413 C C . GLY A 1 304 ? 21.297 7.836 9.867 1 96.62 304 GLY A C 1
ATOM 2414 O O . GLY A 1 304 ? 20.984 6.66 10.07 1 96.62 304 GLY A O 1
ATOM 2415 N N . GLN A 1 305 ? 20.859 8.844 10.609 1 95.56 305 GLN A N 1
ATOM 2416 C CA . GLN A 1 305 ? 20.094 8.617 11.828 1 95.56 305 GLN A CA 1
ATOM 2417 C C . GLN A 1 305 ? 18.719 8.039 11.508 1 95.56 305 GLN A C 1
ATOM 2419 O O . GLN A 1 305 ? 18.188 7.223 12.266 1 95.56 305 GLN A O 1
ATOM 2424 N N . LEU A 1 306 ? 18.141 8.406 10.391 1 96.62 306 LEU A N 1
ATOM 2425 C CA . LEU A 1 306 ? 16.781 8.023 10.055 1 96.62 306 LEU A CA 1
ATOM 2426 C C . LEU A 1 306 ? 16.75 6.969 8.961 1 96.62 306 LEU A C 1
ATOM 2428 O O . LEU A 1 306 ? 15.688 6.535 8.531 1 96.62 306 LEU A O 1
ATOM 2432 N N . ASP A 1 307 ? 17.906 6.57 8.477 1 95.31 307 ASP A N 1
ATOM 2433 C CA . ASP A 1 307 ? 18.062 5.551 7.445 1 95.31 307 ASP A CA 1
ATOM 2434 C C . ASP A 1 307 ? 17.406 5.977 6.141 1 95.31 307 ASP A C 1
ATOM 2436 O O . ASP A 1 307 ? 16.625 5.223 5.555 1 95.31 307 ASP A O 1
ATOM 2440 N N . PHE A 1 308 ? 17.703 7.188 5.734 1 97.81 308 PHE A N 1
ATOM 2441 C CA . PHE A 1 308 ? 17.172 7.715 4.484 1 97.81 308 PHE A CA 1
ATOM 2442 C C . PHE A 1 308 ? 17.969 7.184 3.293 1 97.81 308 PHE A C 1
ATOM 2444 O O . PHE A 1 308 ? 19.125 6.777 3.441 1 97.81 308 PHE A O 1
ATOM 2451 N N . ASP A 1 309 ? 17.328 7.219 2.16 1 98 309 ASP A N 1
ATOM 2452 C CA . ASP A 1 309 ? 17.969 6.777 0.925 1 98 309 ASP A CA 1
ATOM 2453 C C . ASP A 1 309 ? 18.734 7.926 0.259 1 98 309 ASP A C 1
ATOM 2455 O O . ASP A 1 309 ? 19.766 7.707 -0.372 1 98 309 ASP A O 1
ATOM 2459 N N . TYR A 1 310 ? 18.266 9.148 0.413 1 98.25 310 TYR A N 1
ATOM 2460 C CA . TYR A 1 310 ? 18.844 10.305 -0.27 1 98.25 310 TYR A CA 1
ATOM 2461 C C . TYR A 1 310 ? 18.969 11.484 0.678 1 98.25 310 TYR A C 1
ATOM 2463 O O . TYR A 1 310 ? 18.141 11.664 1.58 1 98.25 310 TYR A O 1
ATOM 2471 N N . ALA A 1 311 ? 20.031 12.266 0.474 1 97.94 311 ALA A N 1
ATOM 2472 C CA . ALA A 1 311 ? 20.219 13.562 1.132 1 97.94 311 ALA A CA 1
ATOM 2473 C C . ALA A 1 311 ? 20.797 14.586 0.165 1 97.94 311 ALA A C 1
ATOM 2475 O O . ALA A 1 311 ? 21.828 14.352 -0.466 1 97.94 311 ALA A O 1
ATOM 2476 N N . HIS A 1 312 ? 20.125 15.625 0.014 1 97.31 312 HIS A N 1
ATOM 2477 C CA . HIS A 1 312 ? 20.594 16.75 -0.789 1 97.31 312 HIS A CA 1
ATOM 2478 C C . HIS A 1 312 ? 20.531 18.047 -0.005 1 97.31 312 HIS A C 1
ATOM 2480 O O . HIS A 1 312 ? 19.531 18.328 0.66 1 97.31 312 HIS A O 1
ATOM 2486 N N . ALA A 1 313 ? 21.578 18.766 -0.001 1 95.56 313 ALA A N 1
ATOM 2487 C CA . ALA A 1 313 ? 21.719 20.062 0.653 1 95.56 313 ALA A CA 1
ATOM 2488 C C . ALA A 1 313 ? 22.828 20.875 0.019 1 95.56 313 ALA A C 1
ATOM 2490 O O . ALA A 1 313 ? 23.406 20.484 -1.001 1 95.56 313 ALA A O 1
ATOM 2491 N N . ASN A 1 314 ? 23.031 22.047 0.562 1 93.31 314 ASN A N 1
ATOM 2492 C CA . ASN A 1 314 ? 24.078 22.906 0.039 1 93.31 314 ASN A CA 1
ATOM 2493 C C . ASN A 1 314 ? 25.453 22.531 0.601 1 93.31 314 ASN A C 1
ATOM 2495 O O . ASN A 1 314 ? 25.547 21.953 1.689 1 93.31 314 ASN A O 1
ATOM 2499 N N . ASN A 1 315 ? 26.422 22.859 -0.163 1 92.12 315 ASN A N 1
ATOM 2500 C CA . ASN A 1 315 ? 27.797 22.547 0.24 1 92.12 315 ASN A CA 1
ATOM 2501 C C . ASN A 1 315 ? 28.578 23.797 0.618 1 92.12 315 ASN A C 1
ATOM 2503 O O . ASN A 1 315 ? 28.75 24.688 -0.205 1 92.12 315 ASN A O 1
ATOM 2507 N N . LEU A 1 316 ? 29.031 23.828 1.87 1 90.25 316 LEU A N 1
ATOM 2508 C CA . LEU A 1 316 ? 29.938 24.875 2.303 1 90.25 316 LEU A CA 1
ATOM 2509 C C . LEU A 1 316 ? 31.391 24.469 2.018 1 90.25 316 LEU A C 1
ATOM 2511 O O . LEU A 1 316 ? 31.812 23.359 2.338 1 90.25 316 LEU A O 1
ATOM 2515 N N . VAL A 1 317 ? 32.094 25.406 1.44 1 92.25 317 VAL A N 1
ATOM 2516 C CA . VAL A 1 317 ? 33.469 25.125 1.084 1 92.25 317 VAL A CA 1
ATOM 2517 C C . VAL A 1 317 ? 34.344 25.234 2.324 1 92.25 317 VAL A C 1
ATOM 2519 O O . VAL A 1 317 ? 34.188 26.156 3.123 1 92.25 317 VAL A O 1
ATOM 2522 N N . VAL A 1 318 ? 35.188 24.25 2.49 1 92.12 318 VAL A N 1
ATOM 2523 C CA . VAL A 1 318 ? 36.156 24.234 3.582 1 92.12 318 VAL A CA 1
ATOM 2524 C C . VAL A 1 318 ? 37.531 24.609 3.053 1 92.12 318 VAL A C 1
ATOM 2526 O O . VAL A 1 318 ? 37.844 24.344 1.891 1 92.12 318 VAL A O 1
ATOM 2529 N N . SER A 1 319 ? 38.281 25.172 3.912 1 92.75 319 SER A N 1
ATOM 2530 C CA . SER A 1 319 ? 39.656 25.562 3.543 1 92.75 319 SER A CA 1
ATOM 2531 C C . SER A 1 319 ? 40.469 24.359 3.094 1 92.75 319 SER A C 1
ATOM 2533 O O . SER A 1 319 ? 40.094 23.219 3.385 1 92.75 319 SER A O 1
ATOM 2535 N N . GLU A 1 320 ? 41.438 24.562 2.381 1 91 320 GLU A N 1
ATOM 2536 C CA . GLU A 1 320 ? 42.281 23.5 1.833 1 91 320 GLU A CA 1
ATOM 2537 C C . GLU A 1 320 ? 42.812 22.594 2.939 1 91 320 GLU A C 1
ATOM 2539 O O . GLU A 1 320 ? 42.969 21.391 2.742 1 91 320 GLU A O 1
ATOM 2544 N N . ASP A 1 321 ? 43.062 23.172 4.035 1 91.62 321 ASP A N 1
ATOM 2545 C CA . ASP A 1 321 ? 43.594 22.406 5.152 1 91.62 321 ASP A CA 1
ATOM 2546 C C . ASP A 1 321 ? 42.469 21.703 5.918 1 91.62 321 ASP A C 1
ATOM 2548 O O . ASP A 1 321 ? 42.75 20.969 6.879 1 91.62 321 ASP A O 1
ATOM 2552 N N . GLY A 1 322 ? 41.25 21.938 5.484 1 89.88 322 GLY A N 1
ATOM 2553 C CA . GLY A 1 322 ? 40.094 21.25 6.051 1 89.88 322 GLY A CA 1
ATOM 2554 C C . GLY A 1 322 ? 39.688 21.781 7.414 1 89.88 322 GLY A C 1
ATOM 2555 O O . GLY A 1 322 ? 38.844 21.203 8.094 1 89.88 322 GLY A O 1
ATOM 2556 N N . LYS A 1 323 ? 40.156 22.906 7.812 1 90.81 323 LYS A N 1
ATOM 2557 C CA . LYS A 1 323 ? 40.031 23.312 9.211 1 90.81 323 LYS A CA 1
ATOM 2558 C C . LYS A 1 323 ? 38.906 24.359 9.383 1 90.81 323 LYS A C 1
ATOM 2560 O O . LYS A 1 323 ? 38.25 24.406 10.43 1 90.81 323 LYS A O 1
ATOM 2565 N N . PHE A 1 324 ? 38.75 25.219 8.359 1 92.75 324 PHE A N 1
ATOM 2566 C CA . PHE A 1 324 ? 37.812 26.328 8.539 1 92.75 324 PHE A CA 1
ATOM 2567 C C . PHE A 1 324 ? 36.906 26.453 7.332 1 92.75 324 PHE A C 1
ATOM 2569 O O . PHE A 1 324 ? 37.25 26.047 6.227 1 92.75 324 PHE A O 1
ATOM 2576 N N . LEU A 1 325 ? 35.719 27.031 7.547 1 92.56 325 LEU A N 1
ATOM 2577 C CA . LEU A 1 325 ? 34.812 27.359 6.465 1 92.56 325 LEU A CA 1
ATOM 2578 C C . LEU A 1 325 ? 35.25 28.609 5.727 1 92.56 325 LEU A C 1
ATOM 2580 O O . LEU A 1 325 ? 35.719 29.562 6.352 1 92.56 325 LEU A O 1
ATOM 2584 N N . THR A 1 326 ? 35.062 28.688 4.438 1 93.06 326 THR A N 1
ATOM 2585 C CA . THR A 1 326 ? 35.5 29.828 3.646 1 93.06 326 THR A CA 1
ATOM 2586 C C . THR A 1 326 ? 34.375 30.844 3.492 1 93.06 326 THR A C 1
ATOM 2588 O O . THR A 1 326 ? 34.594 31.984 3.09 1 93.06 326 THR A O 1
ATOM 2591 N N . GLY A 1 327 ? 33.188 30.328 3.801 1 90.06 327 GLY A N 1
ATOM 2592 C CA . GLY A 1 327 ? 32.031 31.188 3.592 1 90.06 327 GLY A CA 1
ATOM 2593 C C . GLY A 1 327 ? 31.438 31.062 2.195 1 90.06 327 GLY A C 1
ATOM 2594 O O . GLY A 1 327 ? 30.406 31.672 1.894 1 90.06 327 GLY A O 1
ATOM 2595 N N . ASP A 1 328 ? 32.094 30.281 1.39 1 91.94 328 ASP A N 1
ATOM 2596 C CA . ASP A 1 328 ? 31.625 30.094 0.017 1 91.94 328 ASP A CA 1
ATOM 2597 C C . ASP A 1 328 ? 30.781 28.828 -0.11 1 91.94 328 ASP A C 1
ATOM 2599 O O . ASP A 1 328 ? 30.906 27.906 0.705 1 91.94 328 ASP A O 1
ATOM 2603 N N . LEU A 1 329 ? 29.891 28.891 -1.122 1 92.38 329 LEU A N 1
ATOM 2604 C CA . LEU A 1 329 ? 29.078 27.719 -1.469 1 92.38 329 LEU A CA 1
ATOM 2605 C C . LEU A 1 329 ? 29.578 27.078 -2.756 1 92.38 329 LEU A C 1
ATOM 2607 O O . LEU A 1 329 ? 30.109 27.766 -3.635 1 92.38 329 LEU A O 1
ATOM 2611 N N . SER A 1 330 ? 29.516 25.812 -2.822 1 91.25 330 SER A N 1
ATOM 2612 C CA . SER A 1 330 ? 29.859 25.109 -4.047 1 91.25 330 SER A CA 1
ATOM 2613 C C . SER A 1 330 ? 28.703 24.234 -4.52 1 91.25 330 SER A C 1
ATOM 2615 O O . SER A 1 330 ? 27.891 23.781 -3.715 1 91.25 330 SER A O 1
ATOM 2617 N N . GLY A 1 331 ? 28.625 24 -5.898 1 87.56 331 GLY A N 1
ATOM 2618 C CA . GLY A 1 331 ? 27.594 23.156 -6.469 1 87.56 331 GLY A CA 1
ATOM 2619 C C . GLY A 1 331 ? 26.266 23.875 -6.621 1 87.56 331 GLY A C 1
ATOM 2620 O O . GLY A 1 331 ? 26.156 25.062 -6.332 1 87.56 331 GLY A O 1
ATOM 2621 N N . PRO A 1 332 ? 25.281 23.125 -7.09 1 89.19 332 PRO A N 1
ATOM 2622 C CA . PRO A 1 332 ? 23.953 23.719 -7.242 1 89.19 332 PRO A CA 1
ATOM 2623 C C . PRO A 1 332 ? 23.281 24 -5.906 1 89.19 332 PRO A C 1
ATOM 2625 O O . PRO A 1 332 ? 23.312 23.156 -5 1 89.19 332 PRO A O 1
ATOM 2628 N N . ILE A 1 333 ? 22.703 25.188 -5.836 1 89.31 333 ILE A N 1
ATOM 2629 C CA . ILE A 1 333 ? 22.016 25.594 -4.613 1 89.31 333 ILE A CA 1
ATOM 2630 C C . ILE A 1 333 ? 20.656 24.906 -4.531 1 89.31 333 ILE A C 1
ATOM 2632 O O . ILE A 1 333 ? 19.938 24.812 -5.531 1 89.31 333 ILE A O 1
ATOM 2636 N N . VAL A 1 334 ? 20.328 24.422 -3.318 1 89.25 334 VAL A N 1
ATOM 2637 C CA . VAL A 1 334 ? 19.062 23.734 -3.1 1 89.25 334 VAL A CA 1
ATOM 2638 C C . VAL A 1 334 ? 17.984 24.75 -2.699 1 89.25 334 VAL A C 1
ATOM 2640 O O . VAL A 1 334 ? 17.594 24.812 -1.533 1 89.25 334 VAL A O 1
ATOM 2643 N N . HIS A 1 335 ? 17.531 25.453 -3.637 1 89 335 HIS A N 1
ATOM 2644 C CA . HIS A 1 335 ? 16.438 26.391 -3.459 1 89 335 HIS A CA 1
ATOM 2645 C C . HIS A 1 335 ? 15.094 25.734 -3.762 1 89 335 HIS A C 1
ATOM 2647 O O . HIS A 1 335 ? 15.016 24.516 -3.893 1 89 335 HIS A O 1
ATOM 2653 N N . ALA A 1 336 ? 14.039 26.516 -3.799 1 91.69 336 ALA A N 1
ATOM 2654 C CA . ALA A 1 336 ? 12.672 26.016 -3.938 1 91.69 336 ALA A CA 1
ATOM 2655 C C . ALA A 1 336 ? 12.516 25.203 -5.223 1 91.69 336 ALA A C 1
ATOM 2657 O O . ALA A 1 336 ? 12.023 24.078 -5.199 1 91.69 336 ALA A O 1
ATOM 2658 N N . GLU A 1 337 ? 12.969 25.703 -6.312 1 95 337 GLU A N 1
ATOM 2659 C CA . GLU A 1 337 ? 12.859 25.031 -7.605 1 95 337 GLU A CA 1
ATOM 2660 C C . GLU A 1 337 ? 13.688 23.75 -7.637 1 95 337 GLU A C 1
ATOM 2662 O O . GLU A 1 337 ? 13.273 22.75 -8.219 1 95 337 GLU A O 1
ATOM 2667 N N . ARG A 1 338 ? 14.828 23.844 -7.066 1 95.38 338 ARG A N 1
ATOM 2668 C CA . ARG A 1 338 ? 15.703 22.672 -7.043 1 95.38 338 ARG A CA 1
ATOM 2669 C C . ARG A 1 338 ? 15.086 21.547 -6.234 1 95.38 338 ARG A C 1
ATOM 2671 O O . ARG A 1 338 ? 15.203 20.375 -6.605 1 95.38 338 ARG A O 1
ATOM 2678 N N . LYS A 1 339 ? 14.492 21.891 -5.164 1 96.62 339 LYS A N 1
ATOM 2679 C CA . LYS A 1 339 ? 13.82 20.859 -4.375 1 96.62 339 LYS A CA 1
ATOM 2680 C C . LYS A 1 339 ? 12.758 20.141 -5.203 1 96.62 339 LYS A C 1
ATOM 2682 O O . LYS A 1 339 ? 12.664 18.906 -5.168 1 96.62 339 LYS A O 1
ATOM 2687 N N . ALA A 1 340 ? 11.984 20.859 -5.926 1 98 340 ALA A N 1
ATOM 2688 C CA . ALA A 1 340 ? 10.961 20.281 -6.781 1 98 340 ALA A CA 1
ATOM 2689 C C . ALA A 1 340 ? 11.586 19.391 -7.855 1 98 340 ALA A C 1
ATOM 2691 O O . ALA A 1 340 ? 11.094 18.281 -8.125 1 98 340 ALA A O 1
ATOM 2692 N N . LEU A 1 341 ? 12.633 19.844 -8.398 1 97.81 341 LEU A N 1
ATOM 2693 C CA . LEU A 1 341 ? 13.328 19.094 -9.43 1 97.81 341 LEU A CA 1
ATOM 2694 C C . LEU A 1 341 ? 13.898 17.797 -8.859 1 97.81 341 LEU A C 1
ATOM 2696 O O . LEU A 1 341 ? 13.812 16.75 -9.5 1 97.81 341 LEU A O 1
ATOM 2700 N N . LEU A 1 342 ? 14.5 17.906 -7.738 1 97.75 342 LEU A N 1
ATOM 2701 C CA . LEU A 1 342 ? 15.086 16.734 -7.098 1 97.75 342 LEU A CA 1
ATOM 2702 C C . LEU A 1 342 ? 14.023 15.688 -6.797 1 97.75 342 LEU A C 1
ATOM 2704 O O . LEU A 1 342 ? 14.266 14.492 -6.953 1 97.75 342 LEU A O 1
ATOM 2708 N N . LEU A 1 343 ? 12.852 16.125 -6.332 1 98.38 343 LEU A N 1
ATOM 2709 C CA . LEU A 1 343 ? 11.75 15.195 -6.109 1 98.38 343 LEU A CA 1
ATOM 2710 C C . LEU A 1 343 ? 11.422 14.422 -7.383 1 98.38 343 LEU A C 1
ATOM 2712 O O . LEU A 1 343 ? 11.312 13.195 -7.355 1 98.38 343 LEU A O 1
ATOM 2716 N N . GLU A 1 344 ? 11.32 15.117 -8.469 1 98.12 344 GLU A N 1
ATOM 2717 C CA . GLU A 1 344 ? 11.008 14.492 -9.75 1 98.12 344 GLU A CA 1
ATOM 2718 C C . GLU A 1 344 ? 12.109 13.523 -10.18 1 98.12 344 GLU A C 1
ATOM 2720 O O . GLU A 1 344 ? 11.82 12.43 -10.68 1 98.12 344 GLU A O 1
ATOM 2725 N N . GLU A 1 345 ? 13.305 13.945 -9.992 1 98.06 345 GLU A N 1
ATOM 2726 C CA . GLU A 1 345 ? 14.445 13.125 -10.398 1 98.06 345 GLU A CA 1
ATOM 2727 C C . GLU A 1 345 ? 14.516 11.836 -9.586 1 98.06 345 GLU A C 1
ATOM 2729 O O . GLU A 1 345 ? 14.727 10.758 -10.141 1 98.06 345 GLU A O 1
ATOM 2734 N N . ILE A 1 346 ? 14.344 11.969 -8.32 1 98.19 346 ILE A N 1
ATOM 2735 C CA . ILE A 1 346 ? 14.391 10.797 -7.449 1 98.19 346 ILE A CA 1
ATOM 2736 C C . ILE A 1 346 ? 13.25 9.852 -7.805 1 98.19 346 ILE A C 1
ATOM 2738 O O . ILE A 1 346 ? 13.445 8.633 -7.879 1 98.19 346 ILE A O 1
ATOM 2742 N N . ALA A 1 347 ? 12.062 10.383 -8.008 1 97.81 347 ALA A N 1
ATOM 2743 C CA . ALA A 1 347 ? 10.922 9.562 -8.406 1 97.81 347 ALA A CA 1
ATOM 2744 C C . ALA A 1 347 ? 11.211 8.812 -9.703 1 97.81 347 ALA A C 1
ATOM 2746 O O . ALA A 1 347 ? 11.016 7.598 -9.773 1 97.81 347 ALA A O 1
ATOM 2747 N N . LYS A 1 348 ? 11.734 9.492 -10.68 1 96.5 348 LYS A N 1
ATOM 2748 C CA . LYS A 1 348 ? 12.039 8.906 -11.984 1 96.5 348 LYS A CA 1
ATOM 2749 C C . LYS A 1 348 ? 13.094 7.812 -11.859 1 96.5 348 LYS A C 1
ATOM 2751 O O . LYS A 1 348 ? 12.945 6.734 -12.438 1 96.5 348 LYS A O 1
ATOM 2756 N N . GLU A 1 349 ? 14.062 8.109 -11.102 1 96.5 349 GLU A N 1
ATOM 2757 C CA . GLU A 1 349 ? 15.148 7.156 -10.906 1 96.5 349 GLU A CA 1
ATOM 2758 C C . GLU A 1 349 ? 14.641 5.852 -10.297 1 96.5 349 GLU A C 1
ATOM 2760 O O . GLU A 1 349 ? 15.211 4.785 -10.547 1 96.5 349 GLU A O 1
ATOM 2765 N N . ASN A 1 350 ? 13.625 5.918 -9.539 1 95.81 350 ASN A N 1
ATOM 2766 C CA . ASN A 1 350 ? 13.125 4.738 -8.836 1 95.81 350 ASN A CA 1
ATOM 2767 C C . ASN A 1 350 ? 11.859 4.191 -9.5 1 95.81 350 ASN A C 1
ATOM 2769 O O . ASN A 1 350 ? 11.211 3.301 -8.953 1 95.81 350 ASN A O 1
ATOM 2773 N N . GLY A 1 351 ? 11.469 4.758 -10.633 1 93.19 351 GLY A N 1
ATOM 2774 C CA . GLY A 1 351 ? 10.273 4.309 -11.328 1 93.19 351 GLY A CA 1
ATOM 2775 C C . GLY A 1 351 ? 9 4.582 -10.555 1 93.19 351 GLY A C 1
ATOM 2776 O O . GLY A 1 351 ? 8.078 3.762 -10.562 1 93.19 351 GLY A O 1
ATOM 2777 N N . ILE A 1 352 ? 8.969 5.648 -9.875 1 95.94 352 ILE A N 1
ATOM 2778 C CA . ILE A 1 352 ? 7.824 6.016 -9.055 1 95.94 352 ILE A CA 1
ATOM 2779 C C . ILE A 1 352 ? 7.051 7.152 -9.719 1 95.94 352 ILE A C 1
ATOM 2781 O O . ILE A 1 352 ? 7.633 8.18 -10.078 1 95.94 352 ILE A O 1
ATOM 2785 N N . ALA A 1 353 ? 5.809 6.973 -9.906 1 94.81 353 ALA A N 1
ATOM 2786 C CA . ALA A 1 353 ? 4.969 8.039 -10.453 1 94.81 353 ALA A CA 1
ATOM 2787 C C . ALA A 1 353 ? 4.828 9.188 -9.461 1 94.81 353 ALA A C 1
ATOM 2789 O O . ALA A 1 353 ? 4.84 8.977 -8.25 1 94.81 353 ALA A O 1
ATOM 2790 N N . LEU A 1 354 ? 4.656 10.414 -9.977 1 96.19 354 LEU A N 1
ATOM 2791 C CA . LEU A 1 354 ? 4.543 11.578 -9.102 1 96.19 354 LEU A CA 1
ATOM 2792 C C . LEU A 1 354 ? 3.342 11.445 -8.172 1 96.19 354 LEU A C 1
ATOM 2794 O O . LEU A 1 354 ? 3.389 11.891 -7.023 1 96.19 354 LEU A O 1
ATOM 2798 N N . GLU A 1 355 ? 2.279 10.789 -8.641 1 94.44 355 GLU A N 1
ATOM 2799 C CA . GLU A 1 355 ? 1.087 10.555 -7.832 1 94.44 355 GLU A CA 1
ATOM 2800 C C . GLU A 1 355 ? 1.412 9.727 -6.594 1 94.44 355 GLU A C 1
ATOM 2802 O O . GLU A 1 355 ? 0.661 9.734 -5.617 1 94.44 355 GLU A O 1
ATOM 2807 N N . GLN A 1 356 ? 2.537 9.055 -6.633 1 97.06 356 GLN A N 1
ATOM 2808 C CA . GLN A 1 356 ? 2.914 8.164 -5.543 1 97.06 356 GLN A CA 1
ATOM 2809 C C . GLN A 1 356 ? 3.977 8.805 -4.652 1 97.06 356 GLN A C 1
ATOM 2811 O O . GLN A 1 356 ? 4.664 8.109 -3.902 1 97.06 356 GLN A O 1
ATOM 2816 N N . THR A 1 357 ? 4.117 10.141 -4.742 1 98.25 357 THR A N 1
ATOM 2817 C CA . THR A 1 357 ? 5.102 10.844 -3.932 1 98.25 357 THR A CA 1
ATOM 2818 C C . THR A 1 357 ? 4.414 11.719 -2.883 1 98.25 357 THR A C 1
ATOM 2820 O O . THR A 1 357 ? 3.248 12.078 -3.037 1 98.25 357 THR A O 1
ATOM 2823 N N . MET A 1 358 ? 5.145 11.969 -1.812 1 98.5 358 MET A N 1
ATOM 2824 C CA . MET A 1 358 ? 4.719 12.859 -0.736 1 98.5 358 MET A CA 1
ATOM 2825 C C . MET A 1 358 ? 5.844 13.812 -0.342 1 98.5 358 MET A C 1
ATOM 2827 O O . MET A 1 358 ? 7.008 13.414 -0.296 1 98.5 358 MET A O 1
ATOM 2831 N N . ALA A 1 359 ? 5.5 15.008 -0.165 1 98.81 359 ALA A N 1
ATOM 2832 C CA . ALA A 1 359 ? 6.461 16.016 0.27 1 98.81 359 ALA A CA 1
ATOM 2833 C C . ALA A 1 359 ? 5.992 16.703 1.545 1 98.81 359 ALA A C 1
ATOM 2835 O O . ALA A 1 359 ? 4.82 17.094 1.657 1 98.81 359 ALA A O 1
ATOM 2836 N N . ILE A 1 360 ? 6.871 16.828 2.512 1 98.62 360 ILE A N 1
ATOM 2837 C CA . ILE A 1 360 ? 6.555 17.469 3.779 1 98.62 360 ILE A CA 1
ATOM 2838 C C . ILE A 1 360 ? 7.555 18.594 4.051 1 98.62 360 ILE A C 1
ATOM 2840 O O . ILE A 1 360 ? 8.766 18.391 3.934 1 98.62 360 ILE A O 1
ATOM 2844 N N . GLY A 1 361 ? 7.102 19.719 4.363 1 97.44 361 GLY A N 1
ATOM 2845 C CA . GLY A 1 361 ? 7.914 20.875 4.707 1 97.44 361 GLY A CA 1
ATOM 2846 C C . GLY A 1 361 ? 7.164 21.922 5.516 1 97.44 361 GLY A C 1
ATOM 2847 O O . GLY A 1 361 ? 5.98 21.75 5.812 1 97.44 361 GLY A O 1
ATOM 2848 N N . ASP A 1 362 ? 7.863 22.969 5.855 1 94.38 362 ASP A N 1
ATOM 2849 C CA . ASP A 1 362 ? 7.23 23.984 6.699 1 94.38 362 ASP A CA 1
ATOM 2850 C C . ASP A 1 362 ? 7.375 25.375 6.09 1 94.38 362 ASP A C 1
ATOM 2852 O O . ASP A 1 362 ? 6.691 26.312 6.508 1 94.38 362 ASP A O 1
ATOM 2856 N N . GLY A 1 363 ? 8.258 25.531 5.141 1 90.31 363 GLY A N 1
ATOM 2857 C CA . GLY A 1 363 ? 8.578 26.875 4.668 1 90.31 363 GLY A CA 1
ATOM 2858 C C . GLY A 1 363 ? 8.086 27.125 3.256 1 90.31 363 GLY A C 1
ATOM 2859 O O . GLY A 1 363 ? 7.668 26.203 2.557 1 90.31 363 GLY A O 1
ATOM 2860 N N . ALA A 1 364 ? 8.234 28.422 2.861 1 88.69 364 ALA A N 1
ATOM 2861 C CA . ALA A 1 364 ? 7.832 28.859 1.522 1 88.69 364 ALA A CA 1
ATOM 2862 C C . ALA A 1 364 ? 8.68 28.172 0.453 1 88.69 364 ALA A C 1
ATOM 2864 O O . ALA A 1 364 ? 8.195 27.875 -0.64 1 88.69 364 ALA A O 1
ATOM 2865 N N . ASN A 1 365 ? 9.883 27.875 0.795 1 89.69 365 ASN A N 1
ATOM 2866 C CA . ASN A 1 365 ? 10.797 27.234 -0.153 1 89.69 365 ASN A CA 1
ATOM 2867 C C . ASN A 1 365 ? 10.414 25.781 -0.412 1 89.69 365 ASN A C 1
ATOM 2869 O O . ASN A 1 365 ? 10.961 25.141 -1.315 1 89.69 365 ASN A O 1
ATOM 2873 N N . ASP A 1 366 ? 9.484 25.297 0.322 1 95.56 366 ASP A N 1
ATOM 2874 C CA . ASP A 1 366 ? 9.047 23.906 0.155 1 95.56 366 ASP A CA 1
ATOM 2875 C C . ASP A 1 366 ? 7.797 23.828 -0.712 1 95.56 366 ASP A C 1
ATOM 2877 O O . ASP A 1 366 ? 7.387 22.75 -1.123 1 95.56 366 ASP A O 1
ATOM 2881 N N . LEU A 1 367 ? 7.199 24.953 -1.001 1 96.19 367 LEU A N 1
ATOM 2882 C CA . LEU A 1 367 ? 5.879 24.984 -1.627 1 96.19 367 LEU A CA 1
ATOM 2883 C C . LEU A 1 367 ? 5.926 24.344 -3.016 1 96.19 367 LEU A C 1
ATOM 2885 O O . LEU A 1 367 ? 5.023 23.594 -3.391 1 96.19 367 LEU A O 1
ATOM 2889 N N . LEU A 1 368 ? 6.926 24.641 -3.74 1 97.19 368 LEU A N 1
ATOM 2890 C CA . LEU A 1 368 ? 7.004 24.094 -5.094 1 97.19 368 LEU A CA 1
ATOM 2891 C C . LEU A 1 368 ? 7.117 22.578 -5.07 1 97.19 368 LEU A C 1
ATOM 2893 O O . LEU A 1 368 ? 6.484 21.891 -5.871 1 97.19 368 LEU A O 1
ATOM 2897 N N . MET A 1 369 ? 7.926 22.094 -4.164 1 97.81 369 MET A N 1
ATOM 2898 C CA . MET A 1 369 ? 8.062 20.641 -4.031 1 97.81 369 MET A CA 1
ATOM 2899 C C . MET A 1 369 ? 6.758 20.016 -3.553 1 97.81 369 MET A C 1
ATOM 2901 O O . MET A 1 369 ? 6.363 18.953 -4.031 1 97.81 369 MET A O 1
ATOM 2905 N N . MET A 1 370 ? 6.074 20.703 -2.66 1 97.88 370 MET A N 1
ATOM 2906 C CA . MET A 1 370 ? 4.797 20.219 -2.16 1 97.88 370 MET A CA 1
ATOM 2907 C C . MET A 1 370 ? 3.766 20.141 -3.281 1 97.88 370 MET A C 1
ATOM 2909 O O . MET A 1 370 ? 3.004 19.172 -3.367 1 97.88 370 MET A O 1
ATOM 2913 N N . LYS A 1 371 ? 3.748 21.109 -4.113 1 96.88 371 LYS A N 1
ATOM 2914 C CA . LYS A 1 371 ? 2.775 21.172 -5.199 1 96.88 371 LYS A CA 1
ATOM 2915 C C . LYS A 1 371 ? 3.084 20.141 -6.277 1 96.88 371 LYS A C 1
ATOM 2917 O O . LYS A 1 371 ? 2.18 19.656 -6.965 1 96.88 371 LYS A O 1
ATOM 2922 N N . LYS A 1 372 ? 4.32 19.828 -6.363 1 97.56 372 LYS A N 1
ATOM 2923 C CA . LYS A 1 372 ? 4.754 18.844 -7.359 1 97.56 372 LYS A CA 1
ATOM 2924 C C . LYS A 1 372 ? 4.426 17.422 -6.914 1 97.56 372 LYS A C 1
ATOM 2926 O O . LYS A 1 372 ? 4.133 16.562 -7.746 1 97.56 372 LYS A O 1
ATOM 2931 N N . ALA A 1 373 ? 4.438 17.172 -5.691 1 98.19 373 ALA A N 1
ATOM 2932 C CA . ALA A 1 373 ? 4.223 15.852 -5.129 1 98.19 373 ALA A CA 1
ATOM 2933 C C . ALA A 1 373 ? 2.758 15.438 -5.246 1 98.19 373 ALA A C 1
ATOM 2935 O O . ALA A 1 373 ? 1.874 16.281 -5.383 1 98.19 373 ALA A O 1
ATOM 2936 N N . GLY A 1 374 ? 2.525 14.148 -5.227 1 96.75 374 GLY A N 1
ATOM 2937 C CA . GLY A 1 374 ? 1.157 13.656 -5.168 1 96.75 374 GLY A CA 1
ATOM 2938 C C . GLY A 1 374 ? 0.412 14.125 -3.932 1 96.75 374 GLY A C 1
ATOM 2939 O O . GLY A 1 374 ? -0.806 14.305 -3.967 1 96.75 374 GLY A O 1
ATOM 2940 N N . LEU A 1 375 ? 1.146 14.25 -2.877 1 97.38 375 LEU A N 1
ATOM 2941 C CA . LEU A 1 375 ? 0.635 14.805 -1.628 1 97.38 375 LEU A CA 1
ATOM 2942 C C . LEU A 1 375 ? 1.655 15.742 -0.995 1 97.38 375 LEU A C 1
ATOM 2944 O O . LEU A 1 375 ? 2.766 15.328 -0.656 1 97.38 375 LEU A O 1
ATOM 2948 N N . GLY A 1 376 ? 1.327 16.969 -0.937 1 98.25 376 GLY A N 1
ATOM 2949 C CA . GLY A 1 376 ? 2.145 17.953 -0.248 1 98.25 376 GLY A CA 1
ATOM 2950 C C . GLY A 1 376 ? 1.567 18.375 1.088 1 98.25 376 GLY A C 1
ATOM 2951 O O . GLY A 1 376 ? 0.404 18.781 1.168 1 98.25 376 GLY A O 1
ATOM 2952 N N . ILE A 1 377 ? 2.41 18.375 2.156 1 98.12 377 ILE A N 1
ATOM 2953 C CA . ILE A 1 377 ? 1.919 18.672 3.498 1 98.12 377 ILE A CA 1
ATOM 2954 C C . ILE A 1 377 ? 2.764 19.766 4.125 1 98.12 377 ILE A C 1
ATOM 2956 O O . ILE A 1 377 ? 3.979 19.625 4.277 1 98.12 377 ILE A O 1
ATOM 2960 N N . ALA A 1 378 ? 2.115 20.844 4.426 1 97.25 378 ALA A N 1
ATOM 2961 C CA . ALA A 1 378 ? 2.73 21.859 5.289 1 97.25 378 ALA A CA 1
ATOM 2962 C C . ALA A 1 378 ? 2.596 21.469 6.758 1 97.25 378 ALA A C 1
ATOM 2964 O O . ALA A 1 378 ? 1.509 21.562 7.332 1 97.25 378 ALA A O 1
ATOM 2965 N N . PHE A 1 379 ? 3.709 21.094 7.402 1 97.12 379 PHE A N 1
ATOM 2966 C CA . PHE A 1 379 ? 3.676 20.609 8.773 1 97.12 379 PHE A CA 1
ATOM 2967 C C . PHE A 1 379 ? 4.051 21.719 9.75 1 97.12 379 PHE A C 1
ATOM 2969 O O . PHE A 1 379 ? 5.195 22.172 9.773 1 97.12 379 PHE A O 1
ATOM 2976 N N . ASN A 1 380 ? 3.109 22.094 10.539 1 94.69 380 ASN A N 1
ATOM 2977 C CA . ASN A 1 380 ? 3.295 23.156 11.516 1 94.69 380 ASN A CA 1
ATOM 2978 C C . ASN A 1 380 ? 3.988 24.375 10.891 1 94.69 380 ASN A C 1
ATOM 2980 O O . ASN A 1 380 ? 4.938 24.906 11.461 1 94.69 380 ASN A O 1
ATOM 2984 N N . ALA A 1 381 ? 3.527 24.656 9.711 1 93.88 381 ALA A N 1
ATOM 2985 C CA . ALA A 1 381 ? 4.121 25.75 8.93 1 93.88 381 ALA A CA 1
ATOM 2986 C C . ALA A 1 381 ? 3.506 27.094 9.305 1 93.88 381 ALA A C 1
ATOM 2988 O O . ALA A 1 381 ? 2.529 27.141 10.055 1 93.88 381 ALA A O 1
ATOM 2989 N N . LYS A 1 382 ? 4.176 28.094 8.836 1 86 382 LYS A N 1
ATOM 2990 C CA . LYS A 1 382 ? 3.584 29.422 8.977 1 86 382 LYS A CA 1
ATOM 2991 C C . LYS A 1 382 ? 2.275 29.531 8.195 1 86 382 LYS A C 1
ATOM 2993 O O . LYS A 1 382 ? 2.078 28.812 7.207 1 86 382 LYS A O 1
ATOM 2998 N N . PRO A 1 383 ? 1.417 30.406 8.562 1 87.25 383 PRO A N 1
ATOM 2999 C CA . PRO A 1 383 ? 0.068 30.484 8 1 87.25 383 PRO A CA 1
ATOM 3000 C C . PRO A 1 383 ? 0.073 30.641 6.48 1 87.25 383 PRO A C 1
ATOM 3002 O O . PRO A 1 383 ? -0.697 29.969 5.785 1 87.25 383 PRO A O 1
ATOM 3005 N N . SER A 1 384 ? 0.949 31.5 6.004 1 86.5 384 SER A N 1
ATOM 3006 C CA . SER A 1 384 ? 0.981 31.719 4.562 1 86.5 384 SER A CA 1
ATOM 3007 C C . SER A 1 384 ? 1.312 30.438 3.807 1 86.5 384 SER A C 1
ATOM 3009 O O . SER A 1 384 ? 0.754 30.188 2.738 1 86.5 384 SER A O 1
ATOM 3011 N N . VAL A 1 385 ? 2.18 29.625 4.41 1 92.31 385 VAL A N 1
ATOM 3012 C CA . VAL A 1 385 ? 2.566 28.375 3.787 1 92.31 385 VAL A CA 1
ATOM 3013 C C . VAL A 1 385 ? 1.42 27.359 3.896 1 92.31 385 VAL A C 1
ATOM 3015 O O . VAL A 1 385 ? 1.152 26.609 2.955 1 92.31 385 VAL A O 1
ATOM 3018 N N . GLN A 1 386 ? 0.737 27.375 4.98 1 91.31 386 GLN A N 1
ATOM 3019 C CA . GLN A 1 386 ? -0.396 26.484 5.191 1 91.31 386 GLN A CA 1
ATOM 3020 C C . GLN A 1 386 ? -1.49 26.719 4.156 1 91.31 386 GLN A C 1
ATOM 3022 O O . GLN A 1 386 ? -2.078 25.781 3.631 1 91.31 386 GLN A O 1
ATOM 3027 N N . VAL A 1 387 ? -1.728 27.953 3.836 1 86.56 387 VAL A N 1
ATOM 3028 C CA . VAL A 1 387 ? -2.785 28.312 2.902 1 86.56 387 VAL A CA 1
ATOM 3029 C C . VAL A 1 387 ? -2.383 27.922 1.481 1 86.56 387 VAL A C 1
ATOM 3031 O O . VAL A 1 387 ? -3.223 27.516 0.684 1 86.56 387 VAL A O 1
ATOM 3034 N N . ALA A 1 388 ? -1.134 28.047 1.25 1 90.56 388 ALA A N 1
ATOM 3035 C CA . ALA A 1 388 ? -0.653 27.844 -0.114 1 90.56 388 ALA A CA 1
ATOM 3036 C C . ALA A 1 388 ? -0.411 26.359 -0.395 1 90.56 388 ALA A C 1
ATOM 3038 O O . ALA A 1 388 ? -0.451 25.938 -1.549 1 90.56 388 ALA A O 1
ATOM 3039 N N . ALA A 1 389 ? -0.195 25.578 0.614 1 94.94 389 ALA A N 1
ATOM 3040 C CA . ALA A 1 389 ? 0.161 24.172 0.451 1 94.94 389 ALA A CA 1
ATOM 3041 C C . ALA A 1 389 ? -1.062 23.344 0.084 1 94.94 389 ALA A C 1
ATOM 3043 O O . ALA A 1 389 ? -2.193 23.703 0.409 1 94.94 389 ALA A O 1
ATOM 3044 N N . PRO A 1 390 ? -0.861 22.188 -0.603 1 95.31 390 PRO A N 1
ATOM 3045 C CA . PRO A 1 390 ? -1.981 21.312 -0.933 1 95.31 390 PRO A CA 1
ATOM 3046 C C . PRO A 1 390 ? -2.684 20.75 0.306 1 95.31 390 PRO A C 1
ATOM 3048 O O . PRO A 1 390 ? -3.885 20.469 0.264 1 95.31 390 PRO A O 1
ATOM 3051 N N . ALA A 1 391 ? -1.928 20.547 1.346 1 95.88 391 ALA A N 1
ATOM 3052 C CA . ALA A 1 391 ? -2.471 20.109 2.629 1 95.88 391 ALA A CA 1
ATOM 3053 C C . ALA A 1 391 ? -1.673 20.688 3.791 1 95.88 391 ALA A C 1
ATOM 3055 O O . ALA A 1 391 ? -0.528 21.109 3.615 1 95.88 391 ALA A O 1
ATOM 3056 N N . ARG A 1 392 ? -2.332 20.75 4.895 1 94.44 392 ARG A N 1
ATOM 3057 C CA . ARG A 1 392 ? -1.658 21.188 6.113 1 94.44 392 ARG A CA 1
ATOM 3058 C C . ARG A 1 392 ? -1.937 20.234 7.266 1 94.44 392 ARG A C 1
ATOM 3060 O O . ARG A 1 392 ? -2.998 19.609 7.316 1 94.44 392 ARG A O 1
ATOM 3067 N N . LEU A 1 393 ? -0.988 20.109 8.133 1 96.12 393 LEU A N 1
ATOM 3068 C CA . LEU A 1 393 ? -1.103 19.312 9.359 1 96.12 393 LEU A CA 1
ATOM 3069 C C . LEU A 1 393 ? -0.42 20.016 10.523 1 96.12 393 LEU A C 1
ATOM 3071 O O . LEU A 1 393 ? 0.808 20.109 10.562 1 96.12 393 LEU A O 1
ATOM 3075 N N . ASN A 1 394 ? -1.229 20.5 11.352 1 94.75 394 ASN A N 1
ATOM 3076 C CA . ASN A 1 394 ? -0.728 21.031 12.609 1 94.75 394 ASN A CA 1
ATOM 3077 C C . ASN A 1 394 ? -0.938 20.062 13.758 1 94.75 394 ASN A C 1
ATOM 3079 O O . ASN A 1 394 ? -2.068 19.844 14.203 1 94.75 394 ASN A O 1
ATOM 3083 N N . SER A 1 395 ? 0.135 19.453 14.188 1 94.56 395 SER A N 1
ATOM 3084 C CA . SER A 1 395 ? 0.063 18.359 15.156 1 94.56 395 SER A CA 1
ATOM 3085 C C . SER A 1 395 ? 1.299 18.328 16.047 1 94.56 395 SER A C 1
ATOM 3087 O O . SER A 1 395 ? 2.324 18.938 15.719 1 94.56 395 SER A O 1
ATOM 3089 N N . GLU A 1 396 ? 1.131 17.688 17.172 1 94.31 396 GLU A N 1
ATOM 3090 C CA . GLU A 1 396 ? 2.242 17.531 18.109 1 94.31 396 GLU A CA 1
ATOM 3091 C C . GLU A 1 396 ? 3.213 16.453 17.656 1 94.31 396 GLU A C 1
ATOM 3093 O O . GLU A 1 396 ? 4.332 16.359 18.156 1 94.31 396 GLU A O 1
ATOM 3098 N N . THR A 1 397 ? 2.816 15.664 16.766 1 97.31 397 THR A N 1
ATOM 3099 C CA . THR A 1 397 ? 3.656 14.57 16.297 1 97.31 397 THR A CA 1
ATOM 3100 C C . THR A 1 397 ? 3.539 14.414 14.781 1 97.31 397 THR A C 1
ATOM 3102 O O . THR A 1 397 ? 2.441 14.5 14.227 1 97.31 397 THR A O 1
ATOM 3105 N N . MET A 1 398 ? 4.664 14.18 14.117 1 97.81 398 MET A N 1
ATOM 3106 C CA . MET A 1 398 ? 4.645 13.977 12.672 1 97.81 398 MET A CA 1
ATOM 3107 C C . MET A 1 398 ? 4.109 12.594 12.328 1 97.81 398 MET A C 1
ATOM 3109 O O . MET A 1 398 ? 3.799 12.312 11.164 1 97.81 398 MET A O 1
ATOM 3113 N N . LEU A 1 399 ? 3.986 11.719 13.344 1 98.06 399 LEU A N 1
ATOM 3114 C CA . LEU A 1 399 ? 3.43 10.391 13.133 1 98.06 399 LEU A CA 1
ATOM 3115 C C . LEU A 1 399 ? 2.014 10.477 12.578 1 98.06 399 LEU A C 1
ATOM 3117 O O . LEU A 1 399 ? 1.555 9.555 11.891 1 98.06 399 LEU A O 1
ATOM 3121 N N . ASP A 1 400 ? 1.32 11.586 12.805 1 98 400 ASP A N 1
ATOM 3122 C CA . ASP A 1 400 ? -0.068 11.766 12.398 1 98 400 ASP A CA 1
ATOM 3123 C C . ASP A 1 400 ? -0.193 11.805 10.875 1 98 400 ASP A C 1
ATOM 3125 O O . ASP A 1 400 ? -1.295 11.695 10.336 1 98 400 ASP A O 1
ATOM 3129 N N . VAL A 1 401 ? 0.942 11.961 10.18 1 98.38 401 VAL A N 1
ATOM 3130 C CA . VAL A 1 401 ? 0.947 11.898 8.727 1 98.38 401 VAL A CA 1
ATOM 3131 C C . VAL A 1 401 ? 0.373 10.562 8.258 1 98.38 401 VAL A C 1
ATOM 3133 O O . VAL A 1 401 ? -0.302 10.5 7.23 1 98.38 401 VAL A O 1
ATOM 3136 N N . LEU A 1 402 ? 0.549 9.516 9.047 1 97.94 402 LEU A N 1
ATOM 3137 C CA . LEU A 1 402 ? 0.07 8.188 8.664 1 97.94 402 LEU A CA 1
ATOM 3138 C C . LEU A 1 402 ? -1.454 8.148 8.648 1 97.94 402 LEU A C 1
ATOM 3140 O O . LEU A 1 402 ? -2.049 7.402 7.863 1 97.94 402 LEU A O 1
ATOM 3144 N N . TYR A 1 403 ? -2.113 8.992 9.445 1 96.5 403 TYR A N 1
ATOM 3145 C CA . TYR A 1 403 ? -3.568 9.07 9.391 1 96.5 403 TYR A CA 1
ATOM 3146 C C . TYR A 1 403 ? -4.027 9.664 8.062 1 96.5 403 TYR A C 1
ATOM 3148 O O . TYR A 1 403 ? -5.059 9.266 7.52 1 96.5 403 TYR A O 1
ATOM 3156 N N . ILE A 1 404 ? -3.283 10.641 7.57 1 97.38 404 ILE A N 1
ATOM 3157 C CA . ILE A 1 404 ? -3.607 11.25 6.285 1 97.38 404 ILE A CA 1
ATOM 3158 C C . ILE A 1 404 ? -3.547 10.195 5.184 1 97.38 404 ILE A C 1
ATOM 3160 O O . ILE A 1 404 ? -4.344 10.227 4.242 1 97.38 404 ILE A O 1
ATOM 3164 N N . LEU A 1 405 ? -2.648 9.258 5.379 1 96 405 LEU A N 1
ATOM 3165 C CA . LEU A 1 405 ? -2.504 8.18 4.406 1 96 405 LEU A CA 1
ATOM 3166 C C . LEU A 1 405 ? -3.566 7.105 4.617 1 96 405 LEU A C 1
ATOM 3168 O O . LEU A 1 405 ? -3.645 6.145 3.85 1 96 405 LEU A O 1
ATOM 3172 N N . GLY A 1 406 ? -4.336 7.16 5.68 1 91.94 406 GLY A N 1
ATOM 3173 C CA . GLY A 1 406 ? -5.488 6.293 5.863 1 91.94 406 GLY A CA 1
ATOM 3174 C C . GLY A 1 406 ? -5.242 5.176 6.859 1 91.94 406 GLY A C 1
ATOM 3175 O O . GLY A 1 406 ? -6.059 4.258 6.984 1 91.94 406 GLY A O 1
ATOM 3176 N N . PHE A 1 407 ? -4.184 5.227 7.59 1 92.94 407 PHE A N 1
ATOM 3177 C CA . PHE A 1 407 ? -3.881 4.145 8.523 1 92.94 407 PHE A CA 1
ATOM 3178 C C . PHE A 1 407 ? -4.539 4.395 9.875 1 92.94 407 PHE A C 1
ATOM 3180 O O . PHE A 1 407 ? -4.578 5.531 10.352 1 92.94 407 PHE A O 1
ATOM 3187 N N . THR A 1 408 ? -5.035 3.311 10.422 1 88.19 408 THR A N 1
ATOM 3188 C CA . THR A 1 408 ? -5.586 3.395 11.773 1 88.19 408 THR A CA 1
ATOM 3189 C C . THR A 1 408 ? -4.477 3.287 12.82 1 88.19 408 THR A C 1
ATOM 3191 O O . THR A 1 408 ? -3.35 2.904 12.5 1 88.19 408 THR A O 1
ATOM 3194 N N . LYS A 1 409 ? -4.867 3.664 14 1 92.38 409 LYS A N 1
ATOM 3195 C CA . LYS A 1 409 ? -3.92 3.549 15.109 1 92.38 409 LYS A CA 1
ATOM 3196 C C . LYS A 1 409 ? -3.404 2.117 15.242 1 92.38 409 LYS A C 1
ATOM 3198 O O . LYS A 1 409 ? -2.211 1.899 15.461 1 92.38 409 LYS A O 1
ATOM 3203 N N . GLU A 1 410 ? -4.258 1.141 15.07 1 86.81 410 GLU A N 1
ATOM 3204 C CA . GLU A 1 410 ? -3.883 -0.267 15.172 1 86.81 410 GLU A CA 1
ATOM 3205 C C . GLU A 1 410 ? -2.92 -0.659 14.055 1 86.81 410 GLU A C 1
ATOM 3207 O O . GLU A 1 410 ? -1.951 -1.383 14.289 1 86.81 410 GLU A O 1
ATOM 3212 N N . GLU A 1 411 ? -3.227 -0.2 12.922 1 90.56 411 GLU A N 1
ATOM 3213 C CA . GLU A 1 411 ? -2.357 -0.485 11.789 1 90.56 411 GLU A CA 1
ATOM 3214 C C . GLU A 1 411 ? -0.98 0.146 11.977 1 90.56 411 GLU A C 1
ATOM 3216 O O . GLU A 1 411 ? 0.038 -0.464 11.641 1 90.56 411 GLU A O 1
ATOM 3221 N N . ILE A 1 412 ? -0.961 1.358 12.508 1 94.94 412 ILE A N 1
ATOM 3222 C CA . ILE A 1 412 ? 0.296 2.055 12.758 1 94.94 412 ILE A CA 1
ATOM 3223 C C . ILE A 1 412 ? 1.126 1.272 13.773 1 94.94 412 ILE A C 1
ATOM 3225 O O . ILE A 1 412 ? 2.332 1.087 13.586 1 94.94 412 ILE A O 1
ATOM 3229 N N . GLN A 1 413 ? 0.469 0.772 14.75 1 93.5 413 GLN A N 1
ATOM 3230 C CA . GLN A 1 413 ? 1.165 -0.028 15.75 1 93.5 413 GLN A CA 1
ATOM 3231 C C . GLN A 1 413 ? 1.733 -1.305 15.141 1 93.5 413 GLN A C 1
ATOM 3233 O O . GLN A 1 413 ? 2.852 -1.709 15.461 1 93.5 413 GLN A O 1
ATOM 3238 N N . ALA A 1 414 ? 0.985 -1.894 14.266 1 91.44 414 ALA A N 1
ATOM 3239 C CA . ALA A 1 414 ? 1.443 -3.107 13.602 1 91.44 414 ALA A CA 1
ATOM 3240 C C . ALA A 1 414 ? 2.666 -2.826 12.727 1 91.44 414 ALA A C 1
ATOM 3242 O O . ALA A 1 414 ? 3.613 -3.613 12.703 1 91.44 414 ALA A O 1
ATOM 3243 N N . LEU A 1 415 ? 2.633 -1.725 12.031 1 93.56 415 LEU A N 1
ATOM 3244 C CA . LEU A 1 415 ? 3.754 -1.33 11.18 1 93.56 415 LEU A CA 1
ATOM 3245 C C . LEU A 1 415 ? 5.016 -1.118 12.016 1 93.56 415 LEU A C 1
ATOM 3247 O O . LEU A 1 415 ? 6.105 -1.52 11.609 1 93.56 415 LEU A O 1
ATOM 3251 N N . LEU A 1 416 ? 4.809 -0.502 13.164 1 94.19 416 LEU A N 1
ATOM 3252 C CA . LEU A 1 416 ? 5.945 -0.168 14.016 1 94.19 416 LEU A CA 1
ATOM 3253 C C . LEU A 1 416 ? 6.488 -1.411 14.719 1 94.19 416 LEU A C 1
ATOM 3255 O O . LEU A 1 416 ? 7.656 -1.449 15.109 1 94.19 416 LEU A O 1
ATOM 3259 N N . ALA A 1 417 ? 5.672 -2.436 14.828 1 90.31 417 ALA A N 1
ATOM 3260 C CA . ALA A 1 417 ? 6.078 -3.672 15.492 1 90.31 417 ALA A CA 1
ATOM 3261 C C . ALA A 1 417 ? 6.996 -4.5 14.594 1 90.31 417 ALA A C 1
ATOM 3263 O O . ALA A 1 417 ? 7.84 -5.25 15.086 1 90.31 417 ALA A O 1
ATOM 3264 N N . VAL A 1 418 ? 6.828 -4.438 13.328 1 82.56 418 VAL A N 1
ATOM 3265 C CA . VAL A 1 418 ? 7.594 -5.254 12.391 1 82.56 418 VAL A CA 1
ATOM 3266 C C . VAL A 1 418 ? 8.914 -4.566 12.062 1 82.56 418 VAL A C 1
ATOM 3268 O O . VAL A 1 418 ? 9.906 -5.23 11.742 1 82.56 418 VAL A O 1
ATOM 3271 N N . ALA A 1 419 ? 9.055 -3.273 12 1 66.69 419 ALA A N 1
ATOM 3272 C CA . ALA A 1 419 ? 10.227 -2.492 11.617 1 66.69 419 ALA A CA 1
ATOM 3273 C C . ALA A 1 419 ? 11.398 -2.762 12.555 1 66.69 419 ALA A C 1
ATOM 3275 O O . ALA A 1 419 ? 12.547 -2.504 12.211 1 66.69 419 ALA A O 1
ATOM 3276 N N . GLY A 1 420 ? 11.258 -3.49 13.727 1 54.59 420 GLY A N 1
ATOM 3277 C CA . GLY A 1 420 ? 12.359 -3.689 14.656 1 54.59 420 GLY A CA 1
ATOM 3278 C C . GLY A 1 420 ? 13.133 -4.973 14.406 1 54.59 420 GLY A C 1
ATOM 3279 O O . GLY A 1 420 ? 12.641 -5.875 13.727 1 54.59 420 GLY A O 1
ATOM 3280 N N . MET B 1 1 ? -26.703 -14.602 74 1 25.23 1 MET B N 1
ATOM 3281 C CA . MET B 1 1 ? -26.219 -15.406 72.875 1 25.23 1 MET B CA 1
ATOM 3282 C C . MET B 1 1 ? -26.859 -14.953 71.562 1 25.23 1 MET B C 1
ATOM 3284 O O . MET B 1 1 ? -27.781 -15.586 71.062 1 25.23 1 MET B O 1
ATOM 3288 N N . SER B 1 2 ? -26.984 -13.758 71.312 1 24.73 2 SER B N 1
ATOM 3289 C CA . SER B 1 2 ? -27.797 -13.039 70.312 1 24.73 2 SER B CA 1
ATOM 3290 C C . SER B 1 2 ? -27.328 -13.312 68.938 1 24.73 2 SER B C 1
ATOM 3292 O O . SER B 1 2 ? -26.125 -13.312 68.625 1 24.73 2 SER B O 1
ATOM 3294 N N . ARG B 1 3 ? -28.156 -14.055 68.062 1 28.78 3 ARG B N 1
ATOM 3295 C CA . ARG B 1 3 ? -28.125 -14.641 66.75 1 28.78 3 ARG B CA 1
ATOM 3296 C C . ARG B 1 3 ? -27.906 -13.57 65.688 1 28.78 3 ARG B C 1
ATOM 3298 O O . ARG B 1 3 ? -28.797 -12.758 65.438 1 28.78 3 ARG B O 1
ATOM 3305 N N . THR B 1 4 ? -26.812 -12.922 65.625 1 28.33 4 THR B N 1
ATOM 3306 C CA . THR B 1 4 ? -26.562 -11.828 64.688 1 28.33 4 THR B CA 1
ATOM 3307 C C . THR B 1 4 ? -26.766 -12.305 63.25 1 28.33 4 THR B C 1
ATOM 3309 O O . THR B 1 4 ? -26.094 -13.227 62.812 1 28.33 4 THR B O 1
ATOM 3312 N N . GLU B 1 5 ? -27.938 -12.273 62.75 1 30.16 5 GLU B N 1
ATOM 3313 C CA . GLU B 1 5 ? -28.391 -12.766 61.469 1 30.16 5 GLU B CA 1
ATOM 3314 C C . GLU B 1 5 ? -27.609 -12.133 60.312 1 30.16 5 GLU B C 1
ATOM 3316 O O . GLU B 1 5 ? -27.453 -10.914 60.281 1 30.16 5 GLU B O 1
ATOM 3321 N N . PRO B 1 6 ? -26.656 -12.852 59.75 1 32.06 6 PRO B N 1
ATOM 3322 C CA . PRO B 1 6 ? -25.75 -12.281 58.75 1 32.06 6 PRO B CA 1
ATOM 3323 C C . PRO B 1 6 ? -26.484 -11.656 57.562 1 32.06 6 PRO B C 1
ATOM 3325 O O . PRO B 1 6 ? -27.531 -12.164 57.125 1 32.06 6 PRO B O 1
ATOM 3328 N N . SER B 1 7 ? -26.641 -10.352 57.5 1 27.86 7 SER B N 1
ATOM 3329 C CA . SER B 1 7 ? -27.328 -9.578 56.469 1 27.86 7 SER B CA 1
ATOM 3330 C C . SER B 1 7 ? -26.875 -9.992 55.094 1 27.86 7 SER B C 1
ATOM 3332 O O . SER B 1 7 ? -25.688 -10.039 54.812 1 27.86 7 SER B O 1
ATOM 3334 N N . ASN B 1 8 ? -27.594 -10.906 54.406 1 27.03 8 ASN B N 1
ATOM 3335 C CA . ASN B 1 8 ? -27.531 -11.5 53.094 1 27.03 8 ASN B CA 1
ATOM 3336 C C . ASN B 1 8 ? -27.422 -10.438 52 1 27.03 8 ASN B C 1
ATOM 3338 O O . ASN B 1 8 ? -28.422 -9.852 51.594 1 27.03 8 ASN B O 1
ATOM 3342 N N . ILE B 1 9 ? -26.422 -9.555 52.031 1 28.12 9 ILE B N 1
ATOM 3343 C CA . ILE B 1 9 ? -26.328 -8.5 51.031 1 28.12 9 ILE B CA 1
ATOM 3344 C C . ILE B 1 9 ? -26.406 -9.117 49.625 1 28.12 9 ILE B C 1
ATOM 3346 O O . ILE B 1 9 ? -25.625 -10.016 49.312 1 28.12 9 ILE B O 1
ATOM 3350 N N . SER B 1 10 ? -27.609 -9.102 49.031 1 27.03 10 SER B N 1
ATOM 3351 C CA . SER B 1 10 ? -27.938 -9.648 47.719 1 27.03 10 SER B CA 1
ATOM 3352 C C . SER B 1 10 ? -26.922 -9.211 46.688 1 27.03 10 SER B C 1
ATOM 3354 O O . SER B 1 10 ? -26.484 -8.055 46.688 1 27.03 10 SER B O 1
ATOM 3356 N N . PRO B 1 11 ? -26.156 -10.148 46.062 1 29.39 11 PRO B N 1
ATOM 3357 C CA . PRO B 1 11 ? -25.047 -9.859 45.156 1 29.39 11 PRO B CA 1
ATOM 3358 C C . PRO B 1 11 ? -25.422 -8.891 44.031 1 29.39 11 PRO B C 1
ATOM 3360 O O . PRO B 1 11 ? -26.594 -8.812 43.656 1 29.39 11 PRO B O 1
ATOM 3363 N N . PRO B 1 12 ? -24.703 -7.742 43.938 1 26.06 12 PRO B N 1
ATOM 3364 C CA . PRO B 1 12 ? -25.016 -6.664 43 1 26.06 12 PRO B CA 1
ATOM 3365 C C . PRO B 1 12 ? -25.344 -7.18 41.594 1 26.06 12 PRO B C 1
ATOM 3367 O O . PRO B 1 12 ? -24.859 -8.242 41.188 1 26.06 12 PRO B O 1
ATOM 3370 N N . ALA B 1 13 ? -26.562 -6.895 41.094 1 25.06 13 ALA B N 1
ATOM 3371 C CA . ALA B 1 13 ? -27.141 -7.23 39.781 1 25.06 13 ALA B CA 1
ATOM 3372 C C . ALA B 1 13 ? -26.125 -7.02 38.656 1 25.06 13 ALA B C 1
ATOM 3374 O O . ALA B 1 13 ? -25.406 -6.023 38.656 1 25.06 13 ALA B O 1
ATOM 3375 N N . PRO B 1 14 ? -25.766 -8.156 38.031 1 21.69 14 PRO B N 1
ATOM 3376 C CA . PRO B 1 14 ? -24.781 -8.18 36.938 1 21.69 14 PRO B CA 1
ATOM 3377 C C . PRO B 1 14 ? -25.016 -7.074 35.906 1 21.69 14 PRO B C 1
ATOM 3379 O O . PRO B 1 14 ? -26.156 -6.871 35.469 1 21.69 14 PRO B O 1
ATOM 3382 N N . ARG B 1 15 ? -24.312 -5.934 36.062 1 24.39 15 ARG B N 1
ATOM 3383 C CA . ARG B 1 15 ? -24.375 -4.793 35.156 1 24.39 15 ARG B CA 1
ATOM 3384 C C . ARG B 1 15 ? -24.422 -5.25 33.719 1 24.39 15 ARG B C 1
ATOM 3386 O O . ARG B 1 15 ? -23.5 -5.906 33.219 1 24.39 15 ARG B O 1
ATOM 3393 N N . GLN B 1 16 ? -25.641 -5.633 33.188 1 21.25 16 GLN B N 1
ATOM 3394 C CA . GLN B 1 16 ? -26 -5.969 31.812 1 21.25 16 GLN B CA 1
ATOM 3395 C C . GLN B 1 16 ? -25.359 -4.984 30.828 1 21.25 16 GLN B C 1
ATOM 3397 O O . GLN B 1 16 ? -25.812 -3.84 30.719 1 21.25 16 GLN B O 1
ATOM 3402 N N . GLY B 1 17 ? -24.047 -4.922 30.906 1 21.92 17 GLY B N 1
ATOM 3403 C CA . GLY B 1 17 ? -23.281 -4.09 29.984 1 21.92 17 GLY B CA 1
ATOM 3404 C C . GLY B 1 17 ? -23.781 -4.145 28.562 1 21.92 17 GLY B C 1
ATOM 3405 O O . GLY B 1 17 ? -23.812 -5.215 27.938 1 21.92 17 GLY B O 1
ATOM 3406 N N . LEU B 1 18 ? -24.875 -3.371 28.281 1 22.48 18 LEU B N 1
ATOM 3407 C CA . LEU B 1 18 ? -25.484 -3.121 26.984 1 22.48 18 LEU B CA 1
ATOM 3408 C C . LEU B 1 18 ? -24.422 -2.912 25.906 1 22.48 18 LEU B C 1
ATOM 3410 O O . LEU B 1 18 ? -23.656 -1.949 25.969 1 22.48 18 LEU B O 1
ATOM 3414 N N . ALA B 1 19 ? -23.938 -4.031 25.469 1 23 19 ALA B N 1
ATOM 3415 C CA . ALA B 1 19 ? -22.984 -4.145 24.375 1 23 19 ALA B CA 1
ATOM 3416 C C . ALA B 1 19 ? -23.422 -3.324 23.172 1 23 19 ALA B C 1
ATOM 3418 O O . ALA B 1 19 ? -24.562 -3.451 22.703 1 23 19 ALA B O 1
ATOM 3419 N N . ARG B 1 20 ? -22.906 -2.148 22.938 1 24.58 20 ARG B N 1
ATOM 3420 C CA . ARG B 1 20 ? -23.016 -1.108 21.922 1 24.58 20 ARG B CA 1
ATOM 3421 C C . ARG B 1 20 ? -23.016 -1.71 20.516 1 24.58 20 ARG B C 1
ATOM 3423 O O . ARG B 1 20 ? -22.203 -2.59 20.219 1 24.58 20 ARG B O 1
ATOM 3430 N N . ALA B 1 21 ? -24.141 -1.667 19.781 1 22.64 21 ALA B N 1
ATOM 3431 C CA . ALA B 1 21 ? -24.719 -2.152 18.531 1 22.64 21 ALA B CA 1
ATOM 3432 C C . ALA B 1 21 ? -23.812 -1.812 17.344 1 22.64 21 ALA B C 1
ATOM 3434 O O . ALA B 1 21 ? -23.344 -0.678 17.219 1 22.64 21 ALA B O 1
ATOM 3435 N N . ALA B 1 22 ? -23.141 -2.834 16.734 1 24.81 22 ALA B N 1
ATOM 3436 C CA . ALA B 1 22 ? -22.297 -2.932 15.547 1 24.81 22 ALA B CA 1
ATOM 3437 C C . ALA B 1 22 ? -23.047 -2.5 14.297 1 24.81 22 ALA B C 1
ATOM 3439 O O . ALA B 1 22 ? -24.188 -2.938 14.07 1 24.81 22 ALA B O 1
ATOM 3440 N N . SER B 1 23 ? -23.031 -1.278 13.734 1 24.34 23 SER B N 1
ATOM 3441 C CA . SER B 1 23 ? -23.734 -0.63 12.625 1 24.34 23 SER B CA 1
ATOM 3442 C C . SER B 1 23 ? -23.547 -1.402 11.328 1 24.34 23 SER B C 1
ATOM 3444 O O . SER B 1 23 ? -22.453 -1.907 11.047 1 24.34 23 SER B O 1
ATOM 3446 N N . TYR B 1 24 ? -24.625 -2.246 10.828 1 24.67 24 TYR B N 1
ATOM 3447 C CA . TYR B 1 24 ? -24.812 -2.932 9.555 1 24.67 24 TYR B CA 1
ATOM 3448 C C . TYR B 1 24 ? -25.031 -1.934 8.43 1 24.67 24 TYR B C 1
ATOM 3450 O O . TYR B 1 24 ? -25.875 -1.051 8.531 1 24.67 24 TYR B O 1
ATOM 3458 N N . ASN B 1 25 ? -24.125 -1.541 7.633 1 25.81 25 ASN B N 1
ATOM 3459 C CA . ASN B 1 25 ? -24.438 -0.707 6.477 1 25.81 25 ASN B CA 1
ATOM 3460 C C . ASN B 1 25 ? -24.953 -1.541 5.309 1 25.81 25 ASN B C 1
ATOM 3462 O O . ASN B 1 25 ? -24.188 -2.242 4.652 1 25.81 25 ASN B O 1
ATOM 3466 N N . ALA B 1 26 ? -26.188 -2.49 5.387 1 25.09 26 ALA B N 1
ATOM 3467 C CA . ALA B 1 26 ? -26.766 -3.271 4.293 1 25.09 26 ALA B CA 1
ATOM 3468 C C . ALA B 1 26 ? -27.734 -2.434 3.469 1 25.09 26 ALA B C 1
ATOM 3470 O O . ALA B 1 26 ? -28.547 -1.693 4.027 1 25.09 26 ALA B O 1
ATOM 3471 N N . ALA B 1 27 ? -27.578 -2.057 2.182 1 26.38 27 ALA B N 1
ATOM 3472 C CA . ALA B 1 27 ? -28.672 -1.645 1.289 1 26.38 27 ALA B CA 1
ATOM 3473 C C . ALA B 1 27 ? -29.609 -2.807 0.996 1 26.38 27 ALA B C 1
ATOM 3475 O O . ALA B 1 27 ? -29.188 -3.834 0.456 1 26.38 27 ALA B O 1
ATOM 3476 N N . LEU B 1 28 ? -30.734 -3.186 1.788 1 24.56 28 LEU B N 1
ATOM 3477 C CA . LEU B 1 28 ? -31.828 -4.102 1.494 1 24.56 28 LEU B CA 1
ATOM 3478 C C . LEU B 1 28 ? -32.688 -3.564 0.365 1 24.56 28 LEU B C 1
ATOM 3480 O O . LEU B 1 28 ? -33.25 -2.467 0.471 1 24.56 28 LEU B O 1
ATOM 3484 N N . HIS B 1 29 ? -32.562 -3.861 -0.941 1 25.91 29 HIS B N 1
ATOM 3485 C CA . HIS B 1 29 ? -33.625 -3.715 -1.913 1 25.91 29 HIS B CA 1
ATOM 3486 C C . HIS B 1 29 ? -34.812 -4.59 -1.548 1 25.91 29 HIS B C 1
ATOM 3488 O O . HIS B 1 29 ? -34.781 -5.812 -1.681 1 25.91 29 HIS B O 1
ATOM 3494 N N . ILE B 1 30 ? -35.719 -4.156 -0.617 1 24.62 30 ILE B N 1
ATOM 3495 C CA . ILE B 1 30 ? -37.031 -4.785 -0.447 1 24.62 30 ILE B CA 1
ATOM 3496 C C . ILE B 1 30 ? -37.906 -4.516 -1.674 1 24.62 30 ILE B C 1
ATOM 3498 O O . ILE B 1 30 ? -38.281 -3.371 -1.927 1 24.62 30 ILE B O 1
ATOM 3502 N N . ARG B 1 31 ? -37.812 -5.199 -2.777 1 25.45 31 ARG B N 1
ATOM 3503 C CA . ARG B 1 31 ? -38.906 -5.258 -3.734 1 25.45 31 ARG B CA 1
ATOM 3504 C C . ARG B 1 31 ? -40.219 -5.562 -3.037 1 25.45 31 ARG B C 1
ATOM 3506 O O . ARG B 1 31 ? -40.25 -6.305 -2.053 1 25.45 31 ARG B O 1
ATOM 3513 N N . ASP B 1 32 ? -41.312 -4.719 -3.32 1 24.8 32 ASP B N 1
ATOM 3514 C CA . ASP B 1 32 ? -42.719 -5.094 -3.125 1 24.8 32 ASP B CA 1
ATOM 3515 C C . ASP B 1 32 ? -42.969 -6.523 -3.605 1 24.8 32 ASP B C 1
ATOM 3517 O O . ASP B 1 32 ? -42.875 -6.805 -4.801 1 24.8 32 ASP B O 1
ATOM 3521 N N . LEU B 1 33 ? -42.844 -7.406 -3.014 1 24.05 33 LEU B N 1
ATOM 3522 C CA . LEU B 1 33 ? -43.5 -8.641 -3.436 1 24.05 33 LEU B CA 1
ATOM 3523 C C . LEU B 1 33 ? -45 -8.414 -3.643 1 24.05 33 LEU B C 1
ATOM 3525 O O . LEU B 1 33 ? -45.719 -9.336 -4.004 1 24.05 33 LEU B O 1
ATOM 3529 N N . HIS B 1 34 ? -45.781 -7.598 -2.775 1 22.5 34 HIS B N 1
ATOM 3530 C CA . HIS B 1 34 ? -47.188 -7.656 -3.148 1 22.5 34 HIS B CA 1
ATOM 3531 C C . HIS B 1 34 ? -47.406 -7.102 -4.555 1 22.5 34 HIS B C 1
ATOM 3533 O O . HIS B 1 34 ? -46.562 -6.398 -5.09 1 22.5 34 HIS B O 1
ATOM 3539 N N . GLY B 1 35 ? -48.812 -7.211 -5.148 1 24.22 35 GLY B N 1
ATOM 3540 C CA . GLY B 1 35 ? -49.562 -6.555 -6.199 1 24.22 35 GLY B CA 1
ATOM 3541 C C . GLY B 1 35 ? -49.25 -5.078 -6.336 1 24.22 35 GLY B C 1
ATOM 3542 O O . GLY B 1 35 ? -48.25 -4.602 -5.789 1 24.22 35 GLY B O 1
ATOM 3543 N N . ALA B 1 36 ? -50.406 -4.141 -6.125 1 22.48 36 ALA B N 1
ATOM 3544 C CA . ALA B 1 36 ? -50.562 -2.748 -6.547 1 22.48 36 ALA B CA 1
ATOM 3545 C C . ALA B 1 36 ? -49.5 -1.864 -5.887 1 22.48 36 ALA B C 1
ATOM 3547 O O . ALA B 1 36 ? -49.031 -2.158 -4.785 1 22.48 36 ALA B O 1
ATOM 3548 N N . PRO B 1 37 ? -48.875 -1.003 -6.676 1 25.86 37 PRO B N 1
ATOM 3549 C CA . PRO B 1 37 ? -47.969 0.096 -6.332 1 25.86 37 PRO B CA 1
ATOM 3550 C C . PRO B 1 37 ? -48.344 0.782 -5.02 1 25.86 37 PRO B C 1
ATOM 3552 O O . PRO B 1 37 ? -49.5 1.125 -4.809 1 25.86 37 PRO B O 1
ATOM 3555 N N . PRO B 1 38 ? -47.875 0.261 -3.744 1 25.78 38 PRO B N 1
ATOM 3556 C CA . PRO B 1 38 ? -48.656 1.1 -2.826 1 25.78 38 PRO B CA 1
ATOM 3557 C C . PRO B 1 38 ? -48.812 2.533 -3.33 1 25.78 38 PRO B C 1
ATOM 3559 O O . PRO B 1 38 ? -48 3.008 -4.121 1 25.78 38 PRO B O 1
ATOM 3562 N N . THR B 1 39 ? -49.969 3.02 -3.326 1 24.05 39 THR B N 1
ATOM 3563 C CA . THR B 1 39 ? -50.281 4.418 -3.611 1 24.05 39 THR B CA 1
ATOM 3564 C C . THR B 1 39 ? -49.25 5.332 -2.955 1 24.05 39 THR B C 1
ATOM 3566 O O . THR B 1 39 ? -48.812 5.082 -1.828 1 24.05 39 THR B O 1
ATOM 3569 N N . PRO B 1 40 ? -48.5 6.246 -3.678 1 26.5 40 PRO B N 1
ATOM 3570 C CA . PRO B 1 40 ? -47.594 7.387 -3.52 1 26.5 40 PRO B CA 1
ATOM 3571 C C . PRO B 1 40 ? -47.75 8.078 -2.168 1 26.5 40 PRO B C 1
ATOM 3573 O O . PRO B 1 40 ? -46.969 8.938 -1.812 1 26.5 40 PRO B O 1
ATOM 3576 N N . ASN B 1 41 ? -48.75 8.031 -1.418 1 24.14 41 ASN B N 1
ATOM 3577 C CA . ASN B 1 41 ? -49.281 9.164 -0.662 1 24.14 41 ASN B CA 1
ATOM 3578 C C . ASN B 1 41 ? -48.625 9.273 0.713 1 24.14 41 ASN B C 1
ATOM 3580 O O . ASN B 1 41 ? -48.656 10.336 1.335 1 24.14 41 ASN B O 1
ATOM 3584 N N . GLU B 1 42 ? -48.5 8.219 1.608 1 26.53 42 GLU B N 1
ATOM 3585 C CA . GLU B 1 42 ? -48.5 8.828 2.934 1 26.53 42 GLU B CA 1
ATOM 3586 C C . GLU B 1 42 ? -47.094 9.297 3.307 1 26.53 42 GLU B C 1
ATOM 3588 O O . GLU B 1 42 ? -46.094 8.711 2.863 1 26.53 42 GLU B O 1
ATOM 3593 N N . ASP B 1 43 ? -46.688 10.445 4.215 1 26.89 43 ASP B N 1
ATOM 3594 C CA . ASP B 1 43 ? -45.75 11.547 4.461 1 26.89 43 ASP B CA 1
ATOM 3595 C C . ASP B 1 43 ? -44.469 11.047 5.105 1 26.89 43 ASP B C 1
ATOM 3597 O O . ASP B 1 43 ? -44.344 11.031 6.332 1 26.89 43 ASP B O 1
ATOM 3601 N N . LEU B 1 44 ? -44.094 9.961 5.172 1 30.39 44 LEU B N 1
ATOM 3602 C CA . LEU B 1 44 ? -42.969 9.484 5.961 1 30.39 44 LEU B CA 1
ATOM 3603 C C . LEU B 1 44 ? -41.719 10.281 5.641 1 30.39 44 LEU B C 1
ATOM 3605 O O . LEU B 1 44 ? -40.594 9.836 5.938 1 30.39 44 LEU B O 1
ATOM 3609 N N . THR B 1 45 ? -41.594 11.32 4.758 1 34.22 45 THR B N 1
ATOM 3610 C CA . THR B 1 45 ? -40.75 12.438 4.316 1 34.22 45 THR B CA 1
ATOM 3611 C C . THR B 1 45 ? -40.344 13.305 5.5 1 34.22 45 THR B C 1
ATOM 3613 O O . THR B 1 45 ? -39.938 14.461 5.324 1 34.22 45 THR B O 1
ATOM 3616 N N . THR B 1 46 ? -40.625 12.828 6.684 1 33.09 46 THR B N 1
ATOM 3617 C CA . THR B 1 46 ? -40.406 13.914 7.629 1 33.09 46 THR B CA 1
ATOM 3618 C C . THR B 1 46 ? -38.906 14.062 7.934 1 33.09 46 THR B C 1
ATOM 3620 O O . THR B 1 46 ? -38.281 13.125 8.414 1 33.09 46 THR B O 1
ATOM 3623 N N . PRO B 1 47 ? -38.062 14.875 7.359 1 35.5 47 PRO B N 1
ATOM 3624 C CA . PRO B 1 47 ? -36.656 15.227 7.684 1 35.5 47 PRO B CA 1
ATOM 3625 C C . PRO B 1 47 ? -36.406 15.258 9.188 1 35.5 47 PRO B C 1
ATOM 3627 O O . PRO B 1 47 ? -37.281 15.656 9.961 1 35.5 47 PRO B O 1
ATOM 3630 N N . VAL B 1 48 ? -35.562 14.234 9.586 1 36.31 48 VAL B N 1
ATOM 3631 C CA . VAL B 1 48 ? -35.156 14.508 10.961 1 36.31 48 VAL B CA 1
ATOM 3632 C C . VAL B 1 48 ? -34.406 15.82 11.023 1 36.31 48 VAL B C 1
ATOM 3634 O O . VAL B 1 48 ? -33.406 16 10.305 1 36.31 48 VAL B O 1
ATOM 3637 N N . GLU B 1 49 ? -35.031 16.797 11.445 1 37.97 49 GLU B N 1
ATOM 3638 C CA . GLU B 1 49 ? -34.438 18.109 11.664 1 37.97 49 GLU B CA 1
ATOM 3639 C C . GLU B 1 49 ? -33.656 18.141 12.969 1 37.97 49 GLU B C 1
ATOM 3641 O O . GLU B 1 49 ? -34.188 17.828 14.031 1 37.97 49 GLU B O 1
ATOM 3646 N N . ILE B 1 50 ? -32.375 17.938 12.688 1 36.62 50 ILE B N 1
ATOM 3647 C CA . ILE B 1 50 ? -31.562 18.219 13.867 1 36.62 50 ILE B CA 1
ATOM 3648 C C . ILE B 1 50 ? -31.203 19.703 13.922 1 36.62 50 ILE B C 1
ATOM 3650 O O . ILE B 1 50 ? -30.781 20.281 12.914 1 36.62 50 ILE B O 1
ATOM 3654 N N . ILE B 1 51 ? -31.609 20.422 14.867 1 38.97 51 ILE B N 1
ATOM 3655 C CA . ILE B 1 51 ? -31.281 21.828 15.055 1 38.97 51 ILE B CA 1
ATOM 3656 C C . ILE B 1 51 ? -30.031 21.953 15.914 1 38.97 51 ILE B C 1
ATOM 3658 O O . ILE B 1 51 ? -29.984 21.469 17.047 1 38.97 51 ILE B O 1
ATOM 3662 N N . THR B 1 52 ? -28.984 22.281 15.211 1 36.53 52 THR B N 1
ATOM 3663 C CA . THR B 1 52 ? -27.734 22.516 15.953 1 36.53 52 THR B CA 1
ATOM 3664 C C . THR B 1 52 ? -27.953 23.562 17.047 1 36.53 52 THR B C 1
ATOM 3666 O O . THR B 1 52 ? -28.953 24.297 17.016 1 36.53 52 THR B O 1
ATOM 3669 N N . PRO B 1 53 ? -27.172 23.594 17.984 1 41.41 53 PRO B N 1
ATOM 3670 C CA . PRO B 1 53 ? -27.375 24.594 19.031 1 41.41 53 PRO B CA 1
ATOM 3671 C C . PRO B 1 53 ? -27.5 26 18.484 1 41.41 53 PRO B C 1
ATOM 3673 O O . PRO B 1 53 ? -28.156 26.859 19.094 1 41.41 53 PRO B O 1
ATOM 3676 N N . GLU B 1 54 ? -26.969 26.219 17.344 1 41.31 54 GLU B N 1
ATOM 3677 C CA . GLU B 1 54 ? -27.016 27.547 16.75 1 41.31 54 GLU B CA 1
ATOM 3678 C C . GLU B 1 54 ? -28.281 27.734 15.906 1 41.31 54 GLU B C 1
ATOM 3680 O O . GLU B 1 54 ? -28.438 28.766 15.25 1 41.31 54 GLU B O 1
ATOM 3685 N N . GLY B 1 55 ? -29.141 26.812 15.938 1 42.06 55 GLY B N 1
ATOM 3686 C CA . GLY B 1 55 ? -30.438 26.906 15.266 1 42.06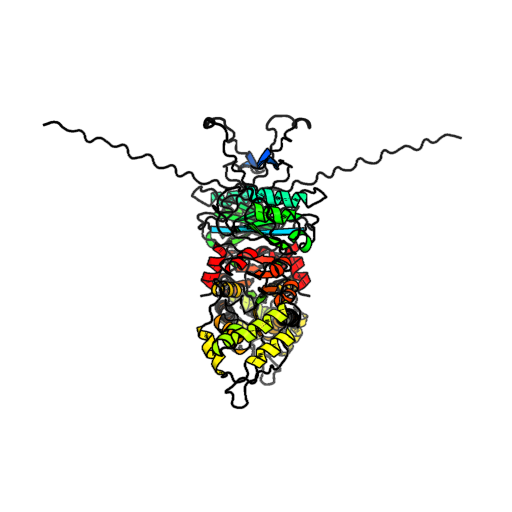 55 GLY B CA 1
ATOM 3687 C C . GLY B 1 55 ? -30.391 26.453 13.82 1 42.06 55 GLY B C 1
ATOM 3688 O O . GLY B 1 55 ? -31.344 26.656 13.07 1 42.06 55 GLY B O 1
ATOM 3689 N N . LYS B 1 56 ? -29.234 26.047 13.438 1 41.34 56 LYS B N 1
ATOM 3690 C CA . LYS B 1 56 ? -29.188 25.531 12.07 1 41.34 56 LYS B CA 1
ATOM 3691 C C . LYS B 1 56 ? -29.922 24.203 11.969 1 41.34 56 LYS B C 1
ATOM 3693 O O . LYS B 1 56 ? -29.75 23.312 12.82 1 41.34 56 LYS B O 1
ATOM 3698 N N . ARG B 1 57 ? -30.953 24.266 11.141 1 37.72 57 ARG B N 1
ATOM 3699 C CA . ARG B 1 57 ? -31.734 23.062 10.875 1 37.72 57 ARG B CA 1
ATOM 3700 C C . ARG B 1 57 ? -30.969 22.109 9.961 1 37.72 57 ARG B C 1
ATOM 3702 O O . ARG B 1 57 ? -30.609 22.484 8.844 1 37.72 57 ARG B O 1
ATOM 3709 N N . VAL B 1 58 ? -30.297 21.219 10.586 1 39.34 58 VAL B N 1
ATOM 3710 C CA . VAL B 1 58 ? -29.703 20.156 9.781 1 39.34 58 VAL B CA 1
ATOM 3711 C C . VAL B 1 58 ? -30.75 19.109 9.453 1 39.34 58 VAL B C 1
ATOM 3713 O O . VAL B 1 58 ? -31.375 18.547 10.352 1 39.34 58 VAL B O 1
ATOM 3716 N N . LEU B 1 59 ? -31.344 19.328 8.242 1 36.34 59 LEU B N 1
ATOM 3717 C CA . LEU B 1 59 ? -32.312 18.344 7.797 1 36.34 59 LEU B CA 1
ATOM 3718 C C . LEU B 1 59 ? -31.625 17.062 7.359 1 36.34 59 LEU B C 1
ATOM 3720 O O . LEU B 1 59 ? -30.734 17.078 6.508 1 36.34 59 LEU B O 1
ATOM 3724 N N . ILE B 1 60 ? -31.578 16.297 8.242 1 35.38 60 ILE B N 1
ATOM 3725 C CA . ILE B 1 60 ? -31.141 14.984 7.785 1 35.38 60 ILE B CA 1
ATOM 3726 C C . ILE B 1 60 ? -32.312 14.25 7.129 1 35.38 60 ILE B C 1
ATOM 3728 O O . ILE B 1 60 ? -33.344 14.008 7.77 1 35.38 60 ILE B O 1
ATOM 3732 N N . LYS B 1 61 ? -32.562 14.633 5.867 1 35.22 61 LYS B N 1
ATOM 3733 C CA . LYS B 1 61 ? -33.625 13.969 5.113 1 35.22 61 LYS B CA 1
ATOM 3734 C C . LYS B 1 61 ? -33.281 12.5 4.871 1 35.22 61 LYS B C 1
ATOM 3736 O O . LYS B 1 61 ? -32.125 12.148 4.648 1 35.22 61 LYS B O 1
ATOM 3741 N N . ASN B 1 62 ? -34.219 11.766 5.348 1 31.84 62 ASN B N 1
ATOM 3742 C CA . ASN B 1 62 ? -34.094 10.414 4.805 1 31.84 62 ASN B CA 1
ATOM 3743 C C . ASN B 1 62 ? -34.094 10.414 3.281 1 31.84 62 ASN B C 1
ATOM 3745 O O . ASN B 1 62 ? -35.156 10.602 2.67 1 31.84 62 ASN B O 1
ATOM 3749 N N . SER B 1 63 ? -33.406 11.391 2.645 1 33.19 63 SER B N 1
ATOM 3750 C CA . SER B 1 63 ? -33.5 11.547 1.196 1 33.19 63 SER B CA 1
ATOM 3751 C C . SER B 1 63 ? -33.312 10.211 0.488 1 33.19 63 SER B C 1
ATOM 3753 O O . SER B 1 63 ? -33.094 10.172 -0.725 1 33.19 63 SER B O 1
ATOM 3755 N N . GLY B 1 64 ? -33.594 9.133 1.062 1 32.34 64 GLY B N 1
ATOM 3756 C CA . GLY B 1 64 ? -33.219 7.887 0.417 1 32.34 64 GLY B CA 1
ATOM 3757 C C . GLY B 1 64 ? -31.703 7.707 0.273 1 32.34 64 GLY B C 1
ATOM 3758 O O . GLY B 1 64 ? -31.25 6.691 -0.247 1 32.34 64 GLY B O 1
ATOM 3759 N N . ILE B 1 65 ? -31.078 8.969 0.342 1 28.2 65 ILE B N 1
ATOM 3760 C CA . ILE B 1 65 ? -29.625 8.914 0.28 1 28.2 65 ILE B CA 1
ATOM 3761 C C . ILE B 1 65 ? -29.062 8.438 1.617 1 28.2 65 ILE B C 1
ATOM 3763 O O . ILE B 1 65 ? -29.391 8.992 2.668 1 28.2 65 ILE B O 1
ATOM 3767 N N . VAL B 1 66 ? -28.875 7.172 1.713 1 29.66 66 VAL B N 1
ATOM 3768 C CA . VAL B 1 66 ? -28.328 6.473 2.873 1 29.66 66 VAL B CA 1
ATOM 3769 C C . VAL B 1 66 ? -26.984 7.09 3.26 1 29.66 66 VAL B C 1
ATOM 3771 O O . VAL B 1 66 ? -26.062 7.133 2.449 1 29.66 66 VAL B O 1
ATOM 3774 N N . HIS B 1 67 ? -27 8.273 4.039 1 27.84 67 HIS B N 1
ATOM 3775 C CA . HIS B 1 67 ? -25.719 8.633 4.609 1 27.84 67 HIS B CA 1
ATOM 3776 C C . HIS B 1 67 ? -25.297 7.641 5.688 1 27.84 67 HIS B C 1
ATOM 3778 O O . HIS B 1 67 ? -26.094 7.27 6.547 1 27.84 67 HIS B O 1
ATOM 3784 N N . THR B 1 68 ? -24.625 6.617 5.371 1 29.44 68 THR B N 1
ATOM 3785 C CA . THR B 1 68 ? -24.109 5.719 6.398 1 29.44 68 THR B CA 1
ATOM 3786 C C . THR B 1 68 ? -23.125 6.441 7.309 1 29.44 68 THR B C 1
ATOM 3788 O O . THR B 1 68 ? -22.094 6.945 6.848 1 29.44 68 THR B O 1
ATOM 3791 N N . VAL B 1 69 ? -23.562 7.223 8.203 1 28.41 69 VAL B N 1
ATOM 3792 C CA . VAL B 1 69 ? -22.594 7.738 9.172 1 28.41 69 VAL B CA 1
ATOM 3793 C C . VAL B 1 69 ? -22.078 6.594 10.039 1 28.41 69 VAL B C 1
ATOM 3795 O O . VAL B 1 69 ? -22.844 5.941 10.742 1 28.41 69 VAL B O 1
ATOM 3798 N N . SER B 1 70 ? -21.312 5.766 9.547 1 29.98 70 SER B N 1
ATOM 3799 C CA . SER B 1 70 ? -20.656 4.75 10.367 1 29.98 70 SER B CA 1
ATOM 3800 C C . SER B 1 70 ? -20.156 5.34 11.68 1 29.98 70 SER B C 1
ATOM 3802 O O . SER B 1 70 ? -19.375 6.285 11.68 1 29.98 70 SER B O 1
ATOM 3804 N N . HIS B 1 71 ? -21.062 5.73 12.516 1 27.89 71 HIS B N 1
ATOM 3805 C CA . HIS B 1 71 ? -20.531 6.273 13.766 1 27.89 71 HIS B CA 1
ATOM 3806 C C . HIS B 1 71 ? -19.438 5.371 14.344 1 27.89 71 HIS B C 1
ATOM 3808 O O . HIS B 1 71 ? -18.328 5.828 14.625 1 27.89 71 HIS B O 1
ATOM 3814 N N . LYS B 1 72 ? -20.078 4.605 15.367 1 28.17 72 LYS B N 1
ATOM 3815 C CA . LYS B 1 72 ? -19.297 4.277 16.547 1 28.17 72 LYS B CA 1
ATOM 3816 C C . LYS B 1 72 ? -17.984 3.588 16.172 1 28.17 72 LYS B C 1
ATOM 3818 O O . LYS B 1 72 ? -16.906 4.016 16.594 1 28.17 72 LYS B O 1
ATOM 3823 N N . ASN B 1 73 ? -18.109 2.061 16.344 1 28.55 73 ASN B N 1
ATOM 3824 C CA . ASN B 1 73 ? -17 1.124 16.344 1 28.55 73 ASN B CA 1
ATOM 3825 C C . ASN B 1 73 ? -16.484 0.867 14.922 1 28.55 73 ASN B C 1
ATOM 3827 O O . ASN B 1 73 ? -16.641 -0.235 14.391 1 28.55 73 ASN B O 1
ATOM 3831 N N . CYS B 1 74 ? -16.906 1.52 14.078 1 32.66 74 CYS B N 1
ATOM 3832 C CA . CYS B 1 74 ? -16.188 1.207 12.844 1 32.66 74 CYS B CA 1
ATOM 3833 C C . CYS B 1 74 ? -14.734 0.829 13.141 1 32.66 74 CYS B C 1
ATOM 3835 O O . CYS B 1 74 ? -13.953 0.59 12.219 1 32.66 74 CYS B O 1
ATOM 3837 N N . VAL B 1 75 ? -14.344 1.52 14.016 1 31.58 75 VAL B N 1
ATOM 3838 C CA . VAL B 1 75 ? -13.023 1.075 14.469 1 31.58 75 VAL B CA 1
ATOM 3839 C C . VAL B 1 75 ? -13.133 -0.332 15.055 1 31.58 75 VAL B C 1
ATOM 3841 O O . VAL B 1 75 ? -14.016 -0.611 15.867 1 31.58 75 VAL B O 1
ATOM 3844 N N . LEU B 1 76 ? -12.805 -1.313 14.312 1 35.81 76 LEU B N 1
ATOM 3845 C CA . LEU B 1 76 ? -12.555 -2.629 14.891 1 35.81 76 LEU B CA 1
ATOM 3846 C C . LEU B 1 76 ? -12.188 -2.514 16.359 1 35.81 76 LEU B C 1
ATOM 3848 O O . LEU B 1 76 ? -11.359 -1.677 16.734 1 35.81 76 LEU B O 1
ATOM 3852 N N . THR B 1 77 ? -13.094 -2.693 17.188 1 34.34 77 THR B N 1
ATOM 3853 C CA . THR B 1 77 ? -12.641 -2.848 18.578 1 34.34 77 THR B CA 1
ATOM 3854 C C . THR B 1 77 ? -11.227 -3.422 18.609 1 34.34 77 THR B C 1
ATOM 3856 O O . THR B 1 77 ? -10.82 -4.16 17.719 1 34.34 77 THR B O 1
ATOM 3859 N N . GLU B 1 78 ? -10.375 -2.799 19.359 1 41 78 GLU B N 1
ATOM 3860 C CA . GLU B 1 78 ? -8.961 -3.018 19.656 1 41 78 GLU B CA 1
ATOM 3861 C C . GLU B 1 78 ? -8.578 -4.477 19.422 1 41 78 GLU B C 1
ATOM 3863 O O . GLU B 1 78 ? -7.453 -4.77 19 1 41 78 GLU B O 1
ATOM 3868 N N . SER B 1 79 ? -9.609 -5.48 19.703 1 45.31 79 SER B N 1
ATOM 3869 C CA . SER B 1 79 ? -9.188 -6.875 19.797 1 45.31 79 SER B CA 1
ATOM 3870 C C . SER B 1 79 ? -9.875 -7.73 18.734 1 45.31 79 SER B C 1
ATOM 3872 O O . SER B 1 79 ? -9.836 -8.961 18.812 1 45.31 79 SER B O 1
ATOM 3874 N N . ALA B 1 80 ? -10.531 -7.043 17.766 1 53.28 80 ALA B N 1
ATOM 3875 C CA . ALA B 1 80 ? -11.289 -7.938 16.891 1 53.28 80 ALA B CA 1
ATOM 3876 C C . ALA B 1 80 ? -10.414 -8.469 15.758 1 53.28 80 ALA B C 1
ATOM 3878 O O . ALA B 1 80 ? -9.539 -7.766 15.258 1 53.28 80 ALA B O 1
ATOM 3879 N N . LEU B 1 81 ? -10.461 -9.75 15.727 1 60.72 81 LEU B N 1
ATOM 3880 C CA . LEU B 1 81 ? -9.859 -10.414 14.578 1 60.72 81 LEU B CA 1
ATOM 3881 C C . LEU B 1 81 ? -10.648 -10.109 13.305 1 60.72 81 LEU B C 1
ATOM 3883 O O . LEU B 1 81 ? -11.883 -10.023 13.336 1 60.72 81 LEU B O 1
ATOM 3887 N N . GLN B 1 82 ? -9.953 -9.633 12.305 1 77.88 82 GLN B N 1
ATOM 3888 C CA . GLN B 1 82 ? -10.594 -9.266 11.047 1 77.88 82 GLN B CA 1
ATOM 3889 C C . GLN B 1 82 ? -10.305 -10.305 9.961 1 77.88 82 GLN B C 1
ATOM 3891 O O . GLN B 1 82 ? -9.148 -10.703 9.773 1 77.88 82 GLN B O 1
ATOM 3896 N N . LEU B 1 83 ? -11.453 -10.93 9.469 1 85.62 83 LEU B N 1
ATOM 3897 C CA . LEU B 1 83 ? -11.391 -11.883 8.367 1 85.62 83 LEU B CA 1
ATOM 3898 C C . LEU B 1 83 ? -11.844 -11.227 7.062 1 85.62 83 LEU B C 1
ATOM 3900 O O . LEU B 1 83 ? -12.797 -10.445 7.055 1 85.62 83 LEU B O 1
ATOM 3904 N N . VAL B 1 84 ? -11.164 -11.5 6.027 1 90.19 84 VAL B N 1
ATOM 3905 C CA . VAL B 1 84 ? -11.609 -11.094 4.699 1 90.19 84 VAL B CA 1
ATOM 3906 C C . VAL B 1 84 ? -11.773 -12.328 3.809 1 90.19 84 VAL B C 1
ATOM 3908 O O . VAL B 1 84 ? -10.898 -13.203 3.779 1 90.19 84 VAL B O 1
ATOM 3911 N N . ALA B 1 85 ? -12.891 -12.422 3.197 1 92.5 85 ALA B N 1
ATOM 3912 C CA . ALA B 1 85 ? -13.172 -13.461 2.211 1 92.5 85 ALA B CA 1
ATOM 3913 C C . ALA B 1 85 ? -13.359 -12.867 0.821 1 92.5 85 ALA B C 1
ATOM 3915 O O . ALA B 1 85 ? -14.18 -11.961 0.632 1 92.5 85 ALA B O 1
ATOM 3916 N N . THR B 1 86 ? -12.562 -13.273 -0.069 1 95.38 86 THR B N 1
ATOM 3917 C CA . THR B 1 86 ? -12.781 -12.914 -1.468 1 95.38 86 THR B CA 1
ATOM 3918 C C . THR B 1 86 ? -13.477 -14.055 -2.213 1 95.38 86 THR B C 1
ATOM 3920 O O . THR B 1 86 ? -12.961 -15.172 -2.268 1 95.38 86 THR B O 1
ATOM 3923 N N . LEU B 1 87 ? -14.633 -13.773 -2.719 1 94.19 87 LEU B N 1
ATOM 3924 C CA . LEU B 1 87 ? -15.43 -14.742 -3.463 1 94.19 87 LEU B CA 1
ATOM 3925 C C . LEU B 1 87 ? -15.258 -14.547 -4.965 1 94.19 87 LEU B C 1
ATOM 3927 O O . LEU B 1 87 ? -15.422 -13.438 -5.477 1 94.19 87 LEU B O 1
ATOM 3931 N N . PHE B 1 88 ? -14.898 -15.609 -5.633 1 95.75 88 PHE B N 1
ATOM 3932 C CA . PHE B 1 88 ? -14.812 -15.617 -7.09 1 95.75 88 PHE B CA 1
ATOM 3933 C C . PHE B 1 88 ? -15.906 -16.5 -7.684 1 95.75 88 PHE B C 1
ATOM 3935 O O . PHE B 1 88 ? -16.016 -17.672 -7.344 1 95.75 88 PHE B O 1
ATOM 3942 N N . TYR B 1 89 ? -16.719 -15.922 -8.516 1 92.19 89 TYR B N 1
ATOM 3943 C CA . TYR B 1 89 ? -17.688 -16.75 -9.242 1 92.19 89 TYR B CA 1
ATOM 3944 C C . TYR B 1 89 ? -16.969 -17.719 -10.172 1 92.19 89 TYR B C 1
ATOM 3946 O O . TYR B 1 89 ? -16.125 -17.312 -10.977 1 92.19 89 TYR B O 1
ATOM 3954 N N . ASN B 1 90 ? -17.125 -18.984 -9.977 1 90.62 90 ASN B N 1
ATOM 3955 C CA . ASN B 1 90 ? -16.484 -20.031 -10.758 1 90.62 90 ASN B CA 1
ATOM 3956 C C . ASN B 1 90 ? -17.422 -21.234 -10.961 1 90.62 90 ASN B C 1
ATOM 3958 O O . ASN B 1 90 ? -17.406 -22.172 -10.172 1 90.62 90 ASN B O 1
ATOM 3962 N N . PRO B 1 91 ? -18.109 -21.188 -12.047 1 81.81 91 PRO B N 1
ATOM 3963 C CA . PRO B 1 91 ? -19.062 -22.266 -12.281 1 81.81 91 PRO B CA 1
ATOM 3964 C C . PRO B 1 91 ? -18.375 -23.594 -12.633 1 81.81 91 PRO B C 1
ATOM 3966 O O . PRO B 1 91 ? -18.984 -24.656 -12.523 1 81.81 91 PRO B O 1
ATOM 3969 N N . ASN B 1 92 ? -17.188 -23.562 -13.062 1 75.56 92 ASN B N 1
ATOM 3970 C CA . ASN B 1 92 ? -16.484 -24.766 -13.508 1 75.56 92 ASN B CA 1
ATOM 3971 C C . ASN B 1 92 ? -15.688 -25.391 -12.367 1 75.56 92 ASN B C 1
ATOM 3973 O O . ASN B 1 92 ? -14.867 -26.297 -12.602 1 75.56 92 ASN B O 1
ATOM 3977 N N . GLN B 1 93 ? -16.062 -24.922 -11.188 1 69.69 93 GLN B N 1
ATOM 3978 C CA . GLN B 1 93 ? -15.234 -25.406 -10.086 1 69.69 93 GLN B CA 1
ATOM 3979 C C . GLN B 1 93 ? -15.523 -26.875 -9.773 1 69.69 93 GLN B C 1
ATOM 3981 O O . GLN B 1 93 ? -16.688 -27.297 -9.789 1 69.69 93 GLN B O 1
ATOM 3986 N N . SER B 1 94 ? -14.539 -27.75 -9.938 1 58.66 94 SER B N 1
ATOM 3987 C CA . SER B 1 94 ? -14.641 -29.125 -9.453 1 58.66 94 SER B CA 1
ATOM 3988 C C . SER B 1 94 ? -14.141 -29.25 -8.016 1 58.66 94 SER B C 1
ATOM 3990 O O . SER B 1 94 ? -13.102 -28.688 -7.664 1 58.66 94 SER B O 1
ATOM 3992 N N . LEU B 1 95 ? -15.086 -29.328 -6.996 1 56.28 95 LEU B N 1
ATOM 3993 C CA . LEU B 1 95 ? -14.586 -29.484 -5.633 1 56.28 95 LEU B CA 1
ATOM 3994 C C . LEU B 1 95 ? -14.125 -30.922 -5.387 1 56.28 95 LEU B C 1
ATOM 3996 O O . LEU B 1 95 ? -14.82 -31.875 -5.754 1 56.28 95 LEU B O 1
ATOM 4000 N N . ILE B 1 96 ? -12.875 -31.219 -5.355 1 52.88 96 ILE B N 1
ATOM 4001 C CA . ILE B 1 96 ? -12.336 -32.531 -5.055 1 52.88 96 ILE B CA 1
ATOM 4002 C C . ILE B 1 96 ? -11.945 -32.625 -3.582 1 52.88 96 ILE B C 1
ATOM 4004 O O . ILE B 1 96 ? -11.375 -31.656 -3.037 1 52.88 96 ILE B O 1
ATOM 4008 N N . THR B 1 97 ? -12.516 -33.531 -2.84 1 51.31 97 THR B N 1
ATOM 4009 C CA . THR B 1 97 ? -12.102 -33.812 -1.469 1 51.31 97 THR B CA 1
ATOM 4010 C C . THR B 1 97 ? -10.617 -34.156 -1.408 1 51.31 97 THR B C 1
ATOM 4012 O O . THR B 1 97 ? -9.977 -34.375 -2.443 1 51.31 97 THR B O 1
ATOM 4015 N N . VAL B 1 98 ? -10.094 -34 -0.166 1 50.78 98 VAL B N 1
ATOM 4016 C CA . VAL B 1 98 ? -8.711 -34.344 0.094 1 50.78 98 VAL B CA 1
ATOM 4017 C C . VAL B 1 98 ? -8.414 -35.719 -0.516 1 50.78 98 VAL B C 1
ATOM 4019 O O . VAL B 1 98 ? -7.309 -35.969 -1.003 1 50.78 98 VAL B O 1
ATOM 4022 N N . ASP B 1 99 ? -9.414 -36.562 -0.483 1 49.53 99 ASP B N 1
ATOM 4023 C CA . ASP B 1 99 ? -9.258 -37.969 -0.932 1 49.53 99 ASP B CA 1
ATOM 4024 C C . ASP B 1 99 ? -9.562 -38.094 -2.422 1 49.53 99 ASP B C 1
ATOM 4026 O O . ASP B 1 99 ? -9.656 -39.219 -2.943 1 49.53 99 ASP B O 1
ATOM 4030 N N . GLY B 1 100 ? -9.711 -36.938 -3.084 1 50.72 100 GLY B N 1
ATOM 4031 C CA 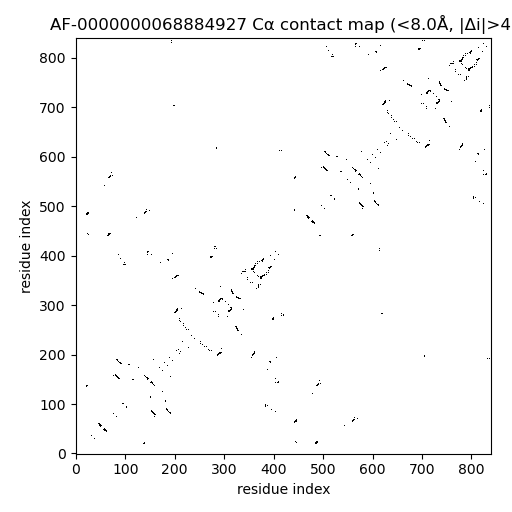. GLY B 1 100 ? -9.953 -37 -4.52 1 50.72 100 GLY B CA 1
ATOM 4032 C C . GLY B 1 100 ? -11.414 -37.219 -4.871 1 50.72 100 GLY B C 1
ATOM 4033 O O . GLY B 1 100 ? -11.742 -37.438 -6.035 1 50.72 100 GLY B O 1
ATOM 4034 N N . GLU B 1 101 ? -12.133 -37.375 -3.902 1 51.81 101 GLU B N 1
ATOM 4035 C CA . GLU B 1 101 ? -13.523 -37.719 -4.184 1 51.81 101 GLU B CA 1
ATOM 4036 C C . GLU B 1 101 ? -14.336 -36.469 -4.512 1 51.81 101 GLU B C 1
ATOM 4038 O O . GLU B 1 101 ? -14.18 -35.438 -3.854 1 51.81 101 GLU B O 1
ATOM 4043 N N . GLU B 1 102 ? -14.836 -36.531 -5.656 1 53.66 102 GLU B N 1
ATOM 4044 C CA . GLU B 1 102 ? -15.75 -35.469 -6.062 1 53.66 102 GLU B CA 1
ATOM 4045 C C . GLU B 1 102 ? -16.922 -35.375 -5.09 1 53.66 102 GLU B C 1
ATOM 4047 O O . GLU B 1 102 ? -17.531 -36.375 -4.715 1 53.66 102 GLU B O 1
ATOM 4052 N N . ILE B 1 103 ? -16.938 -34.438 -4.324 1 51.22 103 ILE B N 1
ATOM 4053 C CA . ILE B 1 103 ? -18.125 -34.219 -3.494 1 51.22 103 ILE B CA 1
ATOM 4054 C C . ILE B 1 103 ? -19.328 -33.875 -4.379 1 51.22 103 ILE B C 1
ATOM 4056 O O . ILE B 1 103 ? -19.312 -32.875 -5.098 1 51.22 103 ILE B O 1
ATOM 4060 N N . ASN B 1 104 ? -19.984 -34.906 -4.809 1 47.41 104 ASN B N 1
ATOM 4061 C CA . ASN B 1 104 ? -21.219 -34.688 -5.539 1 47.41 104 ASN B CA 1
ATOM 4062 C C . ASN B 1 104 ? -22.25 -33.969 -4.676 1 47.41 104 ASN B C 1
ATOM 4064 O O . ASN B 1 104 ? -22.922 -34.594 -3.85 1 47.41 104 ASN B O 1
ATOM 4068 N N . VAL B 1 105 ? -21.938 -32.812 -4.266 1 46.97 105 VAL B N 1
ATOM 4069 C CA . VAL B 1 105 ? -23.031 -32.125 -3.631 1 46.97 105 VAL B CA 1
ATOM 4070 C C . VAL B 1 105 ? -24.109 -31.781 -4.672 1 46.97 105 VAL B C 1
ATOM 4072 O O . VAL B 1 105 ? -23.797 -31.344 -5.781 1 46.97 105 VAL B O 1
ATOM 4075 N N . GLU B 1 106 ? -25.203 -32.375 -4.598 1 45.22 106 GLU B N 1
ATOM 4076 C CA . GLU B 1 106 ? -26.328 -32 -5.445 1 45.22 106 GLU B CA 1
ATOM 4077 C C . GLU B 1 106 ? -26.375 -30.5 -5.652 1 45.22 106 GLU B C 1
ATOM 4079 O O . GLU B 1 106 ? -26.391 -29.734 -4.688 1 45.22 106 GLU B O 1
ATOM 4084 N N . LYS B 1 107 ? -25.859 -30.031 -6.773 1 50.5 107 LYS B N 1
ATOM 4085 C CA . LYS B 1 107 ? -26.031 -28.641 -7.172 1 50.5 107 LYS B CA 1
ATOM 4086 C C . LYS B 1 107 ? -27.453 -28.172 -6.934 1 50.5 107 LYS B C 1
ATOM 4088 O O . LYS B 1 107 ? -28.391 -28.656 -7.578 1 50.5 107 LYS B O 1
ATOM 4093 N N . GLN B 1 108 ? -27.828 -28.016 -5.797 1 45 108 GLN B N 1
ATOM 4094 C CA . GLN B 1 108 ? -29.109 -27.297 -5.793 1 45 108 GLN B CA 1
ATOM 4095 C C . GLN B 1 108 ? -29.016 -26.016 -6.637 1 45 108 GLN B C 1
ATOM 4097 O O . GLN B 1 108 ? -28.25 -25.109 -6.32 1 45 108 GLN B O 1
ATOM 4102 N N . TYR B 1 109 ? -29.25 -26.141 -7.977 1 45.41 109 TYR B N 1
ATOM 4103 C CA . TYR B 1 109 ? -29.156 -25.094 -8.977 1 45.41 109 TYR B CA 1
ATOM 4104 C C . TYR B 1 109 ? -29.859 -23.812 -8.5 1 45.41 109 TYR B C 1
ATOM 4106 O O . TYR B 1 109 ? -31.062 -23.828 -8.234 1 45.41 109 TYR B O 1
ATOM 4114 N N . VAL B 1 110 ? -29.391 -23.109 -7.594 1 49.72 110 VAL B N 1
ATOM 4115 C CA . VAL B 1 110 ? -29.906 -21.766 -7.418 1 49.72 110 VAL B CA 1
ATOM 4116 C C . VAL B 1 110 ? -29.422 -20.875 -8.562 1 49.72 110 VAL B C 1
ATOM 4118 O O . VAL B 1 110 ? -28.219 -20.766 -8.805 1 49.72 110 VAL B O 1
ATOM 4121 N N . ASN B 1 111 ? -30.219 -20.781 -9.688 1 55 111 ASN B N 1
ATOM 4122 C CA . ASN B 1 111 ? -29.828 -19.969 -10.844 1 55 111 ASN B CA 1
ATOM 4123 C C . ASN B 1 111 ? -30.031 -18.484 -10.594 1 55 111 ASN B C 1
ATOM 4125 O O . ASN B 1 111 ? -31.141 -17.969 -10.734 1 55 111 ASN B O 1
ATOM 4129 N N . PHE B 1 112 ? -29.234 -17.812 -9.883 1 61.06 112 PHE B N 1
ATOM 4130 C CA . PHE B 1 112 ? -29.312 -16.359 -9.711 1 61.06 112 PHE B CA 1
ATOM 4131 C C . PHE B 1 112 ? -28.469 -15.656 -10.766 1 61.06 112 PHE B C 1
ATOM 4133 O O . PHE B 1 112 ? -28.219 -14.453 -10.664 1 61.06 112 PHE B O 1
ATOM 4140 N N . GLY B 1 113 ? -28.062 -16.344 -11.758 1 69.12 113 GLY B N 1
ATOM 4141 C CA . GLY B 1 113 ? -27.234 -15.75 -12.797 1 69.12 113 GLY B CA 1
ATOM 4142 C C . GLY B 1 113 ? -25.766 -16 -12.602 1 69.12 113 GLY B C 1
ATOM 4143 O O . GLY B 1 113 ? -25.344 -16.562 -11.586 1 69.12 113 GLY B O 1
ATOM 4144 N N . PRO B 1 114 ? -25 -15.688 -13.586 1 80.75 114 PRO B N 1
ATOM 4145 C CA . PRO B 1 114 ? -23.562 -15.969 -13.578 1 80.75 114 PRO B CA 1
ATOM 4146 C C . PRO B 1 114 ? -22.766 -14.914 -12.805 1 80.75 114 PRO B C 1
ATOM 4148 O O . PRO B 1 114 ? -21.859 -14.297 -13.367 1 80.75 114 PRO B O 1
ATOM 4151 N N . TYR B 1 115 ? -23.25 -14.609 -11.703 1 84.06 115 TYR B N 1
ATOM 4152 C CA . TYR B 1 115 ? -22.594 -13.664 -10.805 1 84.06 115 TYR B CA 1
ATOM 4153 C C . TYR B 1 115 ? -22.859 -14.023 -9.344 1 84.06 115 TYR B C 1
ATOM 4155 O O . TYR B 1 115 ? -23.625 -14.938 -9.055 1 84.06 115 TYR B O 1
ATOM 4163 N N . ILE B 1 116 ? -22.188 -13.469 -8.414 1 85.94 116 ILE B N 1
ATOM 4164 C CA . ILE B 1 116 ? -22.375 -13.664 -6.98 1 85.94 116 ILE B CA 1
ATOM 4165 C C . ILE B 1 116 ? -23.594 -12.852 -6.508 1 85.94 116 ILE B C 1
ATOM 4167 O O . ILE B 1 116 ? -23.531 -11.625 -6.453 1 85.94 116 ILE B O 1
ATOM 4171 N N . SER B 1 117 ? -24.578 -13.539 -6.207 1 71.44 117 SER B N 1
ATOM 4172 C CA . SER B 1 117 ? -25.828 -12.875 -5.824 1 71.44 117 SER B CA 1
ATOM 4173 C C . SER B 1 117 ? -25.781 -12.422 -4.371 1 71.44 117 SER B C 1
ATOM 4175 O O . SER B 1 117 ? -24.938 -12.867 -3.596 1 71.44 117 SER B O 1
ATOM 4177 N N . ASP B 1 118 ? -26.672 -11.57 -4.066 1 66.94 118 ASP B N 1
ATOM 4178 C CA . ASP B 1 118 ? -26.812 -11.141 -2.678 1 66.94 118 ASP B CA 1
ATOM 4179 C C . ASP B 1 118 ? -27.141 -12.32 -1.766 1 66.94 118 ASP B C 1
ATOM 4181 O O . ASP B 1 118 ? -26.688 -12.375 -0.621 1 66.94 118 ASP B O 1
ATOM 4185 N N . MET B 1 119 ? -27.875 -13.203 -2.295 1 70 119 MET B N 1
ATOM 4186 C CA . MET B 1 119 ? -28.234 -14.383 -1.513 1 70 119 MET B CA 1
ATOM 4187 C C . MET B 1 119 ? -27 -15.211 -1.16 1 70 119 MET B C 1
ATOM 4189 O O . MET B 1 119 ? -26.906 -15.734 -0.051 1 70 119 MET B O 1
ATOM 4193 N N . ALA B 1 120 ? -26.188 -15.352 -2.098 1 77.94 120 ALA B N 1
ATOM 4194 C CA . ALA B 1 120 ? -24.938 -16.062 -1.837 1 77.94 120 ALA B CA 1
ATOM 4195 C C . ALA B 1 120 ? -24.141 -15.383 -0.724 1 77.94 120 ALA B C 1
ATOM 4197 O O . ALA B 1 120 ? -23.609 -16.047 0.163 1 77.94 120 ALA B O 1
ATOM 4198 N N . MET B 1 121 ? -24.094 -14.07 -0.775 1 79.31 121 MET B N 1
ATOM 4199 C CA . MET B 1 121 ? -23.391 -13.289 0.242 1 79.31 121 MET B CA 1
ATOM 4200 C C . MET B 1 121 ? -24 -13.531 1.622 1 79.31 121 MET B C 1
ATOM 4202 O O . MET B 1 121 ? -23.266 -13.789 2.584 1 79.31 121 MET B O 1
ATOM 4206 N N . PHE B 1 122 ? -25.25 -13.508 1.716 1 69.38 122 PHE B N 1
ATOM 4207 C CA . PHE B 1 122 ? -25.938 -13.68 2.992 1 69.38 122 PHE B CA 1
ATOM 4208 C C . PHE B 1 122 ? -25.719 -15.086 3.537 1 69.38 122 PHE B C 1
ATOM 4210 O O . PHE B 1 122 ? -25.516 -15.266 4.738 1 69.38 122 PHE B O 1
ATOM 4217 N N . GLU B 1 123 ? -25.812 -15.992 2.666 1 74.44 123 GLU B N 1
ATOM 4218 C CA . GLU B 1 123 ? -25.594 -17.359 3.119 1 74.44 123 GLU B CA 1
ATOM 4219 C C . GLU B 1 123 ? -24.172 -17.562 3.609 1 74.44 123 GLU B C 1
ATOM 4221 O O . GLU B 1 123 ? -23.938 -18.312 4.559 1 74.44 123 GLU B O 1
ATOM 4226 N N . PHE B 1 124 ? -23.266 -16.938 2.971 1 85.62 124 PHE B N 1
ATOM 4227 C CA . PHE B 1 124 ? -21.891 -17.016 3.436 1 85.62 124 PHE B CA 1
ATOM 4228 C C . PHE B 1 124 ? -21.766 -16.5 4.859 1 85.62 124 PHE B C 1
ATOM 4230 O O . PHE B 1 124 ? -21.188 -17.156 5.723 1 85.62 124 PHE B O 1
ATOM 4237 N N . ILE B 1 125 ? -22.266 -15.328 4.965 1 74.44 125 ILE B N 1
ATOM 4238 C CA . ILE B 1 125 ? -22.188 -14.688 6.277 1 74.44 125 ILE B CA 1
ATOM 4239 C C . ILE B 1 125 ? -22.844 -15.594 7.324 1 74.44 125 ILE B C 1
ATOM 4241 O O . ILE B 1 125 ? -22.297 -15.789 8.414 1 74.44 125 ILE B O 1
ATOM 4245 N N . GLN B 1 126 ? -23.938 -16.156 6.965 1 70.88 126 GLN B N 1
ATOM 4246 C CA . GLN B 1 126 ? -24.625 -17.062 7.875 1 70.88 126 GLN B CA 1
ATOM 4247 C C . GLN B 1 126 ? -23.797 -18.297 8.164 1 70.88 126 GLN B C 1
ATOM 4249 O O . GLN B 1 126 ? -23.75 -18.781 9.297 1 70.88 126 GLN B O 1
ATOM 4254 N N . THR B 1 127 ? -23.234 -18.859 7.133 1 80.25 127 THR B N 1
ATOM 4255 C CA . THR B 1 127 ? -22.375 -20.031 7.285 1 80.25 127 THR B CA 1
ATOM 4256 C C . THR B 1 127 ? -21.25 -19.766 8.273 1 80.25 127 THR B C 1
ATOM 4258 O O . THR B 1 127 ? -20.969 -20.594 9.148 1 80.25 127 THR B O 1
ATOM 4261 N N . ILE B 1 128 ? -20.641 -18.594 8.148 1 80.25 128 ILE B N 1
ATOM 4262 C CA . ILE B 1 128 ? -19.547 -18.219 9.047 1 80.25 128 ILE B CA 1
ATOM 4263 C C . ILE B 1 128 ? -20.078 -18.047 10.469 1 80.25 128 ILE B C 1
ATOM 4265 O O . ILE B 1 128 ? -19.438 -18.453 11.438 1 80.25 128 ILE B O 1
ATOM 4269 N N . ASP B 1 129 ? -21.219 -17.484 10.57 1 68.88 129 ASP B N 1
ATOM 4270 C CA . ASP B 1 129 ? -21.828 -17.297 11.875 1 68.88 129 ASP B CA 1
ATOM 4271 C C . ASP B 1 129 ? -22.078 -18.625 12.578 1 68.88 129 ASP B C 1
ATOM 4273 O O . ASP B 1 129 ? -21.953 -18.719 13.805 1 68.88 129 ASP B O 1
ATOM 4277 N N . GLU B 1 130 ? -22.422 -19.531 11.859 1 69.81 130 GLU B N 1
ATOM 4278 C CA . GLU B 1 130 ? -22.734 -20.844 12.414 1 69.81 130 GLU B CA 1
ATOM 4279 C C . GLU B 1 130 ? -21.484 -21.594 12.844 1 69.81 130 GLU B C 1
ATOM 4281 O O . GLU B 1 130 ? -21.547 -22.516 13.648 1 69.81 130 GLU B O 1
ATOM 4286 N N . LEU B 1 131 ? -20.453 -21.281 12.211 1 73.69 131 LEU B N 1
ATOM 4287 C CA . LEU B 1 131 ? -19.203 -21.922 12.594 1 73.69 131 LEU B CA 1
ATOM 4288 C C . LEU B 1 131 ? -18.688 -21.359 13.914 1 73.69 131 LEU B C 1
ATOM 4290 O O . LEU B 1 131 ? -17.891 -22 14.602 1 73.69 131 LEU B O 1
ATOM 4294 N N . HIS B 1 132 ? -19 -20.141 14.281 1 58.84 132 HIS B N 1
ATOM 4295 C CA . HIS B 1 132 ? -18.5 -19.438 15.453 1 58.84 132 HIS B CA 1
ATOM 4296 C C . HIS B 1 132 ? -19.422 -19.641 16.656 1 58.84 132 HIS B C 1
ATOM 4298 O O . HIS B 1 132 ? -20.641 -19.719 16.5 1 58.84 132 HIS B O 1
ATOM 4304 N N . VAL B 1 133 ? -18.922 -20.344 17.734 1 49.81 133 VAL B N 1
ATOM 4305 C CA . VAL B 1 133 ? -19.672 -20.484 18.984 1 49.81 133 VAL B CA 1
ATOM 4306 C C . VAL B 1 133 ? -20.172 -19.109 19.422 1 49.81 133 VAL B C 1
ATOM 4308 O O . VAL B 1 133 ? -21.375 -18.891 19.562 1 49.81 133 VAL B O 1
ATOM 4311 N N . PRO B 1 134 ? -19.344 -18.266 20.422 1 46.06 134 PRO B N 1
ATOM 4312 C CA . PRO B 1 134 ? -20.109 -17.25 21.156 1 46.06 134 PRO B CA 1
ATOM 4313 C C . PRO B 1 134 ? -20.5 -16.062 20.281 1 46.06 134 PRO B C 1
ATOM 4315 O O . PRO B 1 134 ? -19.766 -15.695 19.359 1 46.06 134 PRO B O 1
ATOM 4318 N N . TRP B 1 135 ? -21.75 -15.82 20.203 1 40.66 135 TRP B N 1
ATOM 4319 C CA . TRP B 1 135 ? -22.656 -14.953 19.469 1 40.66 135 TRP B CA 1
ATOM 4320 C C . TRP B 1 135 ? -22.203 -13.5 19.547 1 40.66 135 TRP B C 1
ATOM 4322 O O . TRP B 1 135 ? -23.016 -12.578 19.453 1 40.66 135 TRP B O 1
ATOM 4332 N N . LYS B 1 136 ? -21.016 -13.18 19.953 1 45.12 136 LYS B N 1
ATOM 4333 C CA . LYS B 1 136 ? -20.906 -11.727 20.078 1 45.12 136 LYS B CA 1
ATOM 4334 C C . LYS B 1 136 ? -20.891 -11.055 18.719 1 45.12 136 LYS B C 1
ATOM 4336 O O . LYS B 1 136 ? -20.391 -11.625 17.734 1 45.12 136 LYS B O 1
ATOM 4341 N N . LYS B 1 137 ? -21.703 -9.984 18.719 1 47.72 137 LYS B N 1
ATOM 4342 C CA . LYS B 1 137 ? -22.125 -9.117 17.609 1 47.72 137 LYS B CA 1
ATOM 4343 C C . LYS B 1 137 ? -20.922 -8.727 16.734 1 47.72 137 LYS B C 1
ATOM 4345 O O . LYS B 1 137 ? -19.891 -8.297 17.25 1 47.72 137 LYS B O 1
ATOM 4350 N N . TRP B 1 138 ? -20.828 -9.242 15.398 1 51.38 138 TRP B N 1
ATOM 4351 C CA . TRP B 1 138 ? -19.844 -9.18 14.328 1 51.38 138 TRP B CA 1
ATOM 4352 C C . TRP B 1 138 ? -20.203 -8.102 13.312 1 51.38 138 TRP B C 1
ATOM 4354 O O . TRP B 1 138 ? -21.375 -7.75 13.156 1 51.38 138 TRP B O 1
ATOM 4364 N N . GLY B 1 139 ? -19.328 -7.113 12.922 1 57.78 139 GLY B N 1
ATOM 4365 C CA . GLY B 1 139 ? -19.531 -6.281 11.742 1 57.78 139 GLY B CA 1
ATOM 4366 C C . GLY B 1 139 ? -19.094 -6.953 10.461 1 57.78 139 GLY B C 1
ATOM 4367 O O . GLY B 1 139 ? -18.172 -7.777 10.461 1 57.78 139 GLY B O 1
ATOM 4368 N N . THR B 1 140 ? -20 -6.844 9.398 1 65.31 140 THR B N 1
ATOM 4369 C CA . THR B 1 140 ? -19.641 -7.355 8.078 1 65.31 140 THR B CA 1
ATOM 4370 C C . THR B 1 140 ? -19.734 -6.254 7.031 1 65.31 140 THR B C 1
ATOM 4372 O O . THR B 1 140 ? -20.578 -5.363 7.125 1 65.31 140 THR B O 1
ATOM 4375 N N . ASN B 1 141 ? -18.766 -6.25 6.191 1 68 141 ASN B N 1
ATOM 4376 C CA . ASN B 1 141 ? -18.766 -5.363 5.035 1 68 141 ASN B CA 1
ATOM 4377 C C . ASN B 1 141 ? -18.453 -6.117 3.748 1 68 141 ASN B C 1
ATOM 4379 O O . ASN B 1 141 ? -17.781 -7.156 3.781 1 68 141 ASN B O 1
ATOM 4383 N N . HIS B 1 142 ? -19.125 -5.656 2.662 1 74.12 142 HIS B N 1
ATOM 4384 C CA . HIS B 1 142 ? -18.766 -6.293 1.396 1 74.12 142 HIS B CA 1
ATOM 4385 C C . HIS B 1 142 ? -18.5 -5.254 0.314 1 74.12 142 HIS B C 1
ATOM 4387 O O . HIS B 1 142 ? -18.969 -4.121 0.398 1 74.12 142 HIS B O 1
ATOM 4393 N N . ARG B 1 143 ? -17.656 -5.609 -0.653 1 76.5 143 ARG B N 1
ATOM 4394 C CA . ARG B 1 143 ? -17.328 -4.812 -1.827 1 76.5 143 ARG B CA 1
ATOM 4395 C C . ARG B 1 143 ? -17.328 -5.672 -3.088 1 76.5 143 ARG B C 1
ATOM 4397 O O . ARG B 1 143 ? -16.797 -6.785 -3.088 1 76.5 143 ARG B O 1
ATOM 4404 N N . CYS B 1 144 ? -18.062 -5.133 -4.074 1 82.94 144 CYS B N 1
ATOM 4405 C CA . CYS B 1 144 ? -17.906 -5.742 -5.391 1 82.94 144 CYS B CA 1
ATOM 4406 C C . CYS B 1 144 ? -16.672 -5.219 -6.09 1 82.94 144 CYS B C 1
ATOM 4408 O O . CYS B 1 144 ? -16.531 -4.016 -6.324 1 82.94 144 CYS B O 1
ATOM 4410 N N . LEU B 1 145 ? -15.812 -6.055 -6.508 1 88.5 145 LEU B N 1
ATOM 4411 C CA . LEU B 1 145 ? -14.5 -5.594 -6.934 1 88.5 145 LEU B CA 1
ATOM 4412 C C . LEU B 1 145 ? -14.445 -5.43 -8.445 1 88.5 145 LEU B C 1
ATOM 4414 O O . LEU B 1 145 ? -13.68 -4.609 -8.961 1 88.5 145 LEU B O 1
ATOM 4418 N N . ASP B 1 146 ? -15.273 -6.176 -9.195 1 88.56 146 ASP B N 1
ATOM 4419 C CA . ASP B 1 146 ? -15.164 -6.109 -10.648 1 88.56 146 ASP B CA 1
ATOM 4420 C C . ASP B 1 146 ? -16.359 -5.379 -11.25 1 88.56 146 ASP B C 1
ATOM 4422 O O . ASP B 1 146 ? -16.219 -4.633 -12.219 1 88.56 146 ASP B O 1
ATOM 4426 N N . SER B 1 147 ? -17.484 -5.711 -10.742 1 80.94 147 SER B N 1
ATOM 4427 C CA . SER B 1 147 ? -18.703 -5.102 -11.242 1 80.94 147 SER B CA 1
ATOM 4428 C C . SER B 1 147 ? -19.734 -4.918 -10.133 1 80.94 147 SER B C 1
ATOM 4430 O O . SER B 1 147 ? -19.938 -5.82 -9.312 1 80.94 147 SER B O 1
ATOM 4432 N N . ALA B 1 148 ? -20.281 -3.805 -10.195 1 68.56 148 ALA B N 1
ATOM 4433 C CA . ALA B 1 148 ? -21.266 -3.514 -9.156 1 68.56 148 ALA B CA 1
ATOM 4434 C C . ALA B 1 148 ? -22.578 -4.227 -9.438 1 68.56 148 ALA B C 1
ATOM 4436 O O . ALA B 1 148 ? -23.266 -4.672 -8.516 1 68.56 148 ALA B O 1
ATOM 4437 N N . GLU B 1 149 ? -22.938 -4.445 -10.672 1 68.88 149 GLU B N 1
ATOM 4438 C CA . GLU B 1 149 ? -24.234 -4.996 -11.062 1 68.88 149 GLU B CA 1
ATOM 4439 C C . GLU B 1 149 ? -24.188 -6.523 -11.102 1 68.88 149 GLU B C 1
ATOM 4441 O O . GLU B 1 149 ? -25.094 -7.188 -10.594 1 68.88 149 GLU B O 1
ATOM 4446 N N . HIS B 1 150 ? -23.188 -7.008 -11.719 1 80.75 150 HIS B N 1
ATOM 4447 C CA . HIS B 1 150 ? -22.984 -8.445 -11.852 1 80.75 150 HIS B CA 1
ATOM 4448 C C . HIS B 1 150 ? -21.594 -8.867 -11.391 1 80.75 150 HIS B C 1
ATOM 4450 O O . HIS B 1 150 ? -20.766 -9.242 -12.211 1 80.75 150 HIS B O 1
ATOM 4456 N N . PRO B 1 151 ? -21.547 -8.797 -9.984 1 87.06 151 PRO B N 1
ATOM 4457 C CA . PRO B 1 151 ? -20.203 -9.039 -9.484 1 87.06 151 PRO B CA 1
ATOM 4458 C C . PRO B 1 151 ? -19.75 -10.492 -9.664 1 87.06 151 PRO B C 1
ATOM 4460 O O . PRO B 1 151 ? -20.469 -11.414 -9.266 1 87.06 151 PRO B O 1
ATOM 4463 N N . LYS B 1 152 ? -18.672 -10.641 -10.273 1 93.25 152 LYS B N 1
ATOM 4464 C CA . LYS B 1 152 ? -18.031 -11.945 -10.352 1 93.25 152 LYS B CA 1
ATOM 4465 C C . LYS B 1 152 ? -16.984 -12.117 -9.242 1 93.25 152 LYS B C 1
ATOM 4467 O O . LYS B 1 152 ? -16.516 -13.227 -8.984 1 93.25 152 LYS B O 1
ATOM 4472 N N . VAL B 1 153 ? -16.578 -11.047 -8.703 1 94 153 VAL B N 1
ATOM 4473 C CA . VAL B 1 153 ? -15.656 -11.039 -7.574 1 94 153 VAL B CA 1
ATOM 4474 C C . VAL B 1 153 ? -16.203 -10.133 -6.469 1 94 153 VAL B C 1
ATOM 4476 O O . VAL B 1 153 ? -16.484 -8.961 -6.707 1 94 153 VAL B O 1
ATOM 4479 N N . MET B 1 154 ? -16.297 -10.695 -5.246 1 88.69 154 MET B N 1
ATOM 4480 C CA . MET B 1 154 ? -16.812 -9.953 -4.102 1 88.69 154 MET B CA 1
ATOM 4481 C C . MET B 1 154 ? -15.945 -10.164 -2.871 1 88.69 154 MET B C 1
ATOM 4483 O O . MET B 1 154 ? -15.492 -11.281 -2.609 1 88.69 154 MET B O 1
ATOM 4487 N N . GLU B 1 155 ? -15.648 -9.078 -2.236 1 88.62 155 GLU B N 1
ATOM 4488 C CA . GLU B 1 155 ? -14.922 -9.133 -0.973 1 88.62 155 GLU B CA 1
ATOM 4489 C C . GLU B 1 155 ? -15.852 -8.93 0.215 1 88.62 155 GLU B C 1
ATOM 4491 O O . GLU B 1 155 ? -16.656 -7.996 0.218 1 88.62 155 GLU B O 1
ATOM 4496 N N . ILE B 1 156 ? -15.781 -9.836 1.164 1 84.06 156 ILE B N 1
ATOM 4497 C CA . ILE B 1 156 ? -16.547 -9.711 2.396 1 84.06 156 ILE B CA 1
ATOM 4498 C C . ILE B 1 156 ? -15.602 -9.648 3.594 1 84.06 156 ILE B C 1
ATOM 4500 O O . ILE B 1 156 ? -14.75 -10.516 3.762 1 84.06 156 ILE B O 1
ATOM 4504 N N . THR B 1 157 ? -15.719 -8.594 4.324 1 81.12 157 THR B N 1
ATOM 4505 C CA . THR B 1 157 ? -14.922 -8.461 5.539 1 81.12 157 THR B CA 1
ATOM 4506 C C . THR B 1 157 ? -15.781 -8.703 6.777 1 81.12 157 THR B C 1
ATOM 4508 O O . THR B 1 157 ? -16.922 -8.242 6.844 1 81.12 157 THR B O 1
ATOM 4511 N N . LEU B 1 158 ? -15.195 -9.484 7.68 1 76.5 158 LEU B N 1
ATOM 4512 C CA . LEU B 1 158 ? -15.898 -9.828 8.914 1 76.5 158 LEU B CA 1
ATOM 4513 C C . LEU B 1 158 ? -15.047 -9.5 10.133 1 76.5 158 LEU B C 1
ATOM 4515 O O . LEU B 1 158 ? -13.828 -9.719 10.125 1 76.5 158 LEU B O 1
ATOM 4519 N N . SER B 1 159 ? -15.648 -8.844 10.992 1 70.31 159 SER B N 1
ATOM 4520 C CA . SER B 1 159 ? -15.016 -8.609 12.289 1 70.31 159 SER B CA 1
ATOM 4521 C C . SER B 1 159 ? -15.547 -9.57 13.344 1 70.31 159 SER B C 1
ATOM 4523 O O . SER B 1 159 ? -16.766 -9.711 13.508 1 70.31 159 SER B O 1
ATOM 4525 N N . MET B 1 160 ? -14.516 -10.297 13.969 1 66.5 160 MET B N 1
ATOM 4526 C CA . MET B 1 160 ? -14.93 -11.297 14.945 1 66.5 160 MET B CA 1
ATOM 4527 C C . MET B 1 160 ? -14.008 -11.297 16.156 1 66.5 160 MET B C 1
ATOM 4529 O O . MET B 1 160 ? -12.812 -11.031 16.031 1 66.5 160 MET B O 1
ATOM 4533 N N . PRO B 1 161 ? -14.648 -11.43 17.344 1 61.38 161 PRO B N 1
ATOM 4534 C CA . PRO B 1 161 ? -13.812 -11.484 18.547 1 61.38 161 PRO B CA 1
ATOM 4535 C C . PRO B 1 161 ? -12.875 -12.688 18.562 1 61.38 161 PRO B C 1
ATOM 4537 O O . PRO B 1 161 ? -11.766 -12.602 19.078 1 61.38 161 PRO B O 1
ATOM 4540 N N . GLU B 1 162 ? -13.375 -13.844 18.156 1 65.62 162 GLU B N 1
ATOM 4541 C CA . GLU B 1 162 ? -12.602 -15.07 18.047 1 65.62 162 GLU B CA 1
ATOM 4542 C C . GLU B 1 162 ? -12.812 -15.734 16.688 1 65.62 162 GLU B C 1
ATOM 4544 O O . GLU B 1 162 ? -13.828 -15.508 16.031 1 65.62 162 GLU B O 1
ATOM 4549 N N . MET B 1 163 ? -11.781 -16.234 16.25 1 66.5 163 MET B N 1
ATOM 4550 C CA . MET B 1 163 ? -11.898 -16.906 14.961 1 66.5 163 MET B CA 1
ATOM 4551 C C . MET B 1 163 ? -11.078 -18.203 14.953 1 66.5 163 MET B C 1
ATOM 4553 O O . MET B 1 163 ? -10.047 -18.281 15.617 1 66.5 163 MET B O 1
ATOM 4557 N N . LEU B 1 164 ? -11.75 -19.188 14.289 1 69.12 164 LEU B N 1
ATOM 4558 C CA . LEU B 1 164 ? -10.922 -20.359 13.969 1 69.12 164 LEU B CA 1
ATOM 4559 C C . LEU B 1 164 ? -9.688 -19.938 13.18 1 69.12 164 LEU B C 1
ATOM 4561 O O . LEU B 1 164 ? -9.672 -18.891 12.547 1 69.12 164 LEU B O 1
ATOM 4565 N N . HIS B 1 165 ? -8.773 -20.828 13.375 1 79.44 165 HIS B N 1
ATOM 4566 C CA . HIS B 1 165 ? -7.613 -20.609 12.516 1 79.44 165 HIS B CA 1
ATOM 4567 C C . HIS B 1 165 ? -7.988 -20.703 11.039 1 79.44 165 HIS B C 1
ATOM 4569 O O . HIS B 1 165 ? -8.859 -21.5 10.672 1 79.44 165 HIS B O 1
ATOM 4575 N N . LEU B 1 166 ? -7.438 -19.922 10.242 1 84.06 166 LEU B N 1
ATOM 4576 C CA . LEU B 1 166 ? -7.746 -19.859 8.82 1 84.06 166 LEU B CA 1
ATOM 4577 C C . LEU B 1 166 ? -7.633 -21.234 8.18 1 84.06 166 LEU B C 1
ATOM 4579 O O . LEU B 1 166 ? -8.43 -21.594 7.309 1 84.06 166 LEU B O 1
ATOM 4583 N N . SER B 1 167 ? -6.633 -22.047 8.641 1 81.44 167 SER B N 1
ATOM 4584 C CA . SER B 1 167 ? -6.422 -23.375 8.078 1 81.44 167 SER B CA 1
ATOM 4585 C C . SER B 1 167 ? -7.613 -24.281 8.359 1 81.44 167 SER B C 1
ATOM 4587 O O . SER B 1 167 ? -7.953 -25.141 7.543 1 81.44 167 SER B O 1
ATOM 4589 N N . GLU B 1 168 ? -8.25 -24.031 9.445 1 80.94 168 GLU B N 1
ATOM 4590 C CA . GLU B 1 168 ? -9.43 -24.828 9.805 1 80.94 168 GLU B CA 1
ATOM 4591 C C . GLU B 1 168 ? -10.664 -24.344 9.055 1 80.94 168 GLU B C 1
ATOM 4593 O O . GLU B 1 168 ? -11.477 -25.156 8.602 1 80.94 168 GLU B O 1
ATOM 4598 N N . LEU B 1 169 ? -10.734 -23.094 8.93 1 83.81 169 LEU B N 1
ATOM 4599 C CA . LEU B 1 169 ? -11.867 -22.516 8.219 1 83.81 169 LEU B CA 1
ATOM 4600 C C . LEU B 1 169 ? -11.891 -22.984 6.766 1 83.81 169 LEU B C 1
ATOM 4602 O O . LEU B 1 169 ? -12.945 -23.344 6.242 1 83.81 169 LEU B O 1
ATOM 4606 N N . ARG B 1 170 ? -10.805 -23.062 6.172 1 83.31 170 ARG B N 1
ATOM 4607 C CA . ARG B 1 170 ? -10.672 -23.391 4.754 1 83.31 170 ARG B CA 1
ATOM 4608 C C . ARG B 1 170 ? -11.078 -24.828 4.488 1 83.31 170 ARG B C 1
ATOM 4610 O O . ARG B 1 170 ? -11.5 -25.172 3.377 1 83.31 170 ARG B O 1
ATOM 4617 N N . ARG B 1 171 ? -10.984 -25.609 5.512 1 79.94 171 ARG B N 1
ATOM 4618 C CA . ARG B 1 171 ? -11.227 -27.031 5.34 1 79.94 171 ARG B CA 1
ATOM 4619 C C . ARG B 1 171 ? -12.594 -27.422 5.895 1 79.94 171 ARG B C 1
ATOM 4621 O O . ARG B 1 171 ? -12.938 -28.609 5.938 1 79.94 171 ARG B O 1
ATOM 4628 N N . HIS B 1 172 ? -13.211 -26.453 6.285 1 85.19 172 HIS B N 1
ATOM 4629 C CA . HIS B 1 172 ? -14.5 -26.766 6.883 1 85.19 172 HIS B CA 1
ATOM 4630 C C . HIS B 1 172 ? -15.508 -27.203 5.82 1 85.19 172 HIS B C 1
ATOM 4632 O O . HIS B 1 172 ? -15.656 -26.531 4.793 1 85.19 172 HIS B O 1
ATOM 4638 N N . THR B 1 173 ? -16.25 -28.156 6.105 1 83.94 173 THR B N 1
ATOM 4639 C CA . THR B 1 173 ? -17.188 -28.766 5.168 1 83.94 173 THR B CA 1
ATOM 4640 C C . THR B 1 173 ? -18.297 -27.781 4.793 1 83.94 173 THR B C 1
ATOM 4642 O O . THR B 1 173 ? -18.766 -27.766 3.654 1 83.94 173 THR B O 1
ATOM 4645 N N . SER B 1 174 ? -18.719 -26.969 5.727 1 83 174 SER B N 1
ATOM 4646 C CA . SER B 1 174 ? -19.781 -26 5.48 1 83 174 SER B CA 1
ATOM 4647 C C . SER B 1 174 ? -19.375 -25 4.398 1 83 174 SER B C 1
ATOM 4649 O O . SER B 1 174 ? -20.219 -24.578 3.602 1 83 174 SER B O 1
ATOM 4651 N N . LEU B 1 175 ? -18.141 -24.672 4.395 1 88.38 175 LEU B N 1
ATOM 4652 C CA . LEU B 1 175 ? -17.672 -23.719 3.391 1 88.38 175 LEU B CA 1
ATOM 4653 C C . LEU B 1 175 ? -17.547 -24.391 2.025 1 88.38 175 LEU B C 1
ATOM 4655 O O . LEU B 1 175 ? -17.844 -23.766 0.999 1 88.38 175 LEU B O 1
ATOM 4659 N N . TRP B 1 176 ? -17.188 -25.609 2.045 1 86.5 176 TRP B N 1
ATOM 4660 C CA . TRP B 1 176 ? -17.141 -26.344 0.791 1 86.5 176 TRP B CA 1
ATOM 4661 C C . TRP B 1 176 ? -18.531 -26.484 0.177 1 86.5 176 TRP B C 1
ATOM 4663 O O . TRP B 1 176 ? -18.688 -26.344 -1.037 1 86.5 176 TRP B O 1
ATOM 4673 N N . LYS B 1 177 ? -19.453 -26.766 1.036 1 83.06 177 LYS B N 1
ATOM 4674 C CA . LYS B 1 177 ? -20.844 -26.859 0.575 1 83.06 177 LYS B CA 1
ATOM 4675 C C . LYS B 1 177 ? -21.328 -25.547 0.008 1 83.06 177 LYS B C 1
ATOM 4677 O O . LYS B 1 177 ? -22.016 -25.516 -1.018 1 83.06 177 LYS B O 1
ATOM 4682 N N . PHE B 1 178 ? -21 -24.547 0.684 1 86.56 178 PHE B N 1
ATOM 4683 C CA . PHE B 1 178 ? -21.359 -23.219 0.214 1 86.56 178 PHE B CA 1
ATOM 4684 C C . PHE B 1 178 ? -20.766 -22.953 -1.162 1 86.56 178 PHE B C 1
ATOM 4686 O O . PHE B 1 178 ? -21.453 -22.484 -2.064 1 86.56 178 PHE B O 1
ATOM 4693 N N . GLU B 1 179 ? -19.438 -23.188 -1.355 1 90.44 179 GLU B N 1
ATOM 4694 C CA . GLU B 1 179 ? -18.766 -22.953 -2.625 1 90.44 179 GLU B CA 1
ATOM 4695 C C . GLU B 1 179 ? -19.453 -23.688 -3.766 1 90.44 179 GLU B C 1
ATOM 4697 O O . GLU B 1 179 ? -19.672 -23.125 -4.84 1 90.44 179 GLU B O 1
ATOM 4702 N N . ARG B 1 180 ? -19.812 -24.828 -3.498 1 84.56 180 ARG B N 1
ATOM 4703 C CA . ARG B 1 180 ? -20.438 -25.656 -4.52 1 84.56 180 ARG B CA 1
ATOM 4704 C C . ARG B 1 180 ? -21.844 -25.156 -4.84 1 84.56 180 ARG B C 1
ATOM 4706 O O . ARG B 1 180 ? -22.234 -25.062 -6.008 1 84.56 180 ARG B O 1
ATOM 4713 N N . LYS B 1 181 ? -22.469 -24.906 -3.824 1 81.88 181 LYS B N 1
ATOM 4714 C CA . LYS B 1 181 ? -23.859 -24.484 -3.977 1 81.88 181 LYS B CA 1
ATOM 4715 C C . LYS B 1 181 ? -23.953 -23.203 -4.809 1 81.88 181 LYS B C 1
ATOM 4717 O O . LYS B 1 181 ? -24.844 -23.078 -5.66 1 81.88 181 LYS B O 1
ATOM 4722 N N . TRP B 1 182 ? -23.062 -22.344 -4.613 1 85.12 182 TRP B N 1
ATOM 4723 C CA . TRP B 1 182 ? -23.203 -21.016 -5.203 1 85.12 182 TRP B CA 1
ATOM 4724 C C . TRP B 1 182 ? -22.188 -20.812 -6.328 1 85.12 182 TRP B C 1
ATOM 4726 O O . TRP B 1 182 ? -22.109 -19.734 -6.91 1 85.12 182 TRP B O 1
ATOM 4736 N N . ASN B 1 183 ? -21.453 -21.828 -6.68 1 88 183 ASN B N 1
ATOM 4737 C CA . ASN B 1 183 ? -20.438 -21.75 -7.727 1 88 183 ASN B CA 1
ATOM 4738 C C . ASN B 1 183 ? -19.438 -20.625 -7.449 1 88 183 ASN B C 1
ATOM 4740 O O . ASN B 1 183 ? -19.188 -19.797 -8.312 1 88 183 ASN B O 1
ATOM 4744 N N . VAL B 1 184 ? -18.953 -20.672 -6.227 1 91.62 184 VAL B N 1
ATOM 4745 C CA . VAL B 1 184 ? -17.984 -19.656 -5.859 1 91.62 184 VAL B CA 1
ATOM 4746 C C . VAL B 1 184 ? -16.719 -20.312 -5.301 1 91.62 184 VAL B C 1
ATOM 4748 O O . VAL B 1 184 ? -16.781 -21.438 -4.809 1 91.62 184 VAL B O 1
ATOM 4751 N N . GLU B 1 185 ? -15.633 -19.719 -5.523 1 93.38 185 GLU B N 1
ATOM 4752 C CA . GLU B 1 185 ? -14.367 -20.078 -4.895 1 93.38 185 GLU B CA 1
ATOM 4753 C C . GLU B 1 185 ? -13.953 -19.031 -3.855 1 93.38 185 GLU B C 1
ATOM 4755 O O . GLU B 1 185 ? -13.984 -17.828 -4.125 1 93.38 185 GLU B O 1
ATOM 4760 N N . LEU B 1 186 ? -13.57 -19.547 -2.68 1 94.31 186 LEU B N 1
ATOM 4761 C CA . LEU B 1 186 ? -13.297 -18.656 -1.559 1 94.31 186 LEU B CA 1
ATOM 4762 C C . LEU B 1 186 ? -11.797 -18.547 -1.313 1 94.31 186 LEU B C 1
ATOM 4764 O O . LEU B 1 186 ? -11.078 -19.547 -1.34 1 94.31 186 LEU B O 1
ATOM 4768 N N . VAL B 1 187 ? -11.352 -17.344 -1.133 1 95.69 187 VAL B N 1
ATOM 4769 C CA . VAL B 1 187 ? -10.023 -17.078 -0.6 1 95.69 187 VAL B CA 1
ATOM 4770 C C . VAL B 1 187 ? -10.141 -16.359 0.748 1 95.69 187 VAL B C 1
ATOM 4772 O O . VAL B 1 187 ? -10.68 -15.258 0.828 1 95.69 187 VAL B O 1
ATOM 4775 N N . LEU B 1 188 ? -9.664 -17 1.779 1 93.25 188 LEU B N 1
ATOM 4776 C CA . LEU B 1 188 ? -9.75 -16.453 3.129 1 93.25 188 LEU B CA 1
ATOM 4777 C C . LEU B 1 188 ? -8.398 -15.93 3.59 1 93.25 188 LEU B C 1
ATOM 4779 O O . LEU B 1 188 ? -7.375 -16.594 3.424 1 93.25 188 LEU B O 1
ATOM 4783 N N . GLN B 1 189 ? -8.43 -14.734 4.098 1 93 189 GLN B N 1
ATOM 4784 C CA . GLN B 1 189 ? -7.23 -14.117 4.66 1 93 189 GLN B CA 1
ATOM 4785 C C . GLN B 1 189 ? -7.551 -13.375 5.957 1 93 189 GLN B C 1
ATOM 4787 O O . GLN B 1 189 ? -8.695 -12.992 6.191 1 93 189 GLN B O 1
ATOM 4792 N N . GLU B 1 190 ? -6.531 -13.289 6.75 1 88.94 190 GLU B N 1
ATOM 4793 C CA . GLU B 1 190 ? -6.652 -12.328 7.84 1 88.94 190 GLU B CA 1
ATOM 4794 C C . GLU B 1 190 ? -6.633 -10.891 7.312 1 88.94 190 GLU B C 1
ATOM 4796 O O . GLU B 1 190 ? -5.852 -10.562 6.422 1 88.94 190 GLU B O 1
ATOM 4801 N N . ASN B 1 191 ? -7.543 -10.102 7.809 1 87.06 191 ASN B N 1
ATOM 4802 C CA . ASN B 1 191 ? -7.609 -8.719 7.363 1 87.06 191 ASN B CA 1
ATOM 4803 C C . ASN B 1 191 ? -6.684 -7.82 8.18 1 87.06 191 ASN B C 1
ATOM 4805 O O . ASN B 1 191 ? -7.145 -6.973 8.945 1 87.06 191 ASN B O 1
ATOM 4809 N N . ASP B 1 192 ? -5.438 -7.922 7.953 1 86.5 192 ASP B N 1
ATOM 4810 C CA . ASP B 1 192 ? -4.449 -7.07 8.609 1 86.5 192 ASP B CA 1
ATOM 4811 C C . ASP B 1 192 ? -3.801 -6.113 7.605 1 86.5 192 ASP B C 1
ATOM 4813 O O . ASP B 1 192 ? -4.152 -6.113 6.422 1 86.5 192 ASP B O 1
ATOM 4817 N N . ILE B 1 193 ? -2.984 -5.227 8.094 1 87.75 193 ILE B N 1
ATOM 4818 C CA . ILE B 1 193 ? -2.408 -4.168 7.27 1 87.75 193 ILE B CA 1
ATOM 4819 C C . ILE B 1 193 ? -1.544 -4.785 6.172 1 87.75 193 ILE B C 1
ATOM 4821 O O . ILE B 1 193 ? -1.444 -4.238 5.07 1 87.75 193 ILE B O 1
ATOM 4825 N N . PHE B 1 194 ? -1.004 -5.91 6.348 1 91.69 194 PHE B N 1
ATOM 4826 C CA . PHE B 1 194 ? -0.038 -6.484 5.418 1 91.69 194 PHE B CA 1
ATOM 4827 C C . PHE B 1 194 ? -0.748 -7.184 4.266 1 91.69 194 PHE B C 1
ATOM 4829 O O . PHE B 1 194 ? -0.135 -7.465 3.232 1 91.69 194 PHE B O 1
ATOM 4836 N N . ARG B 1 195 ? -1.99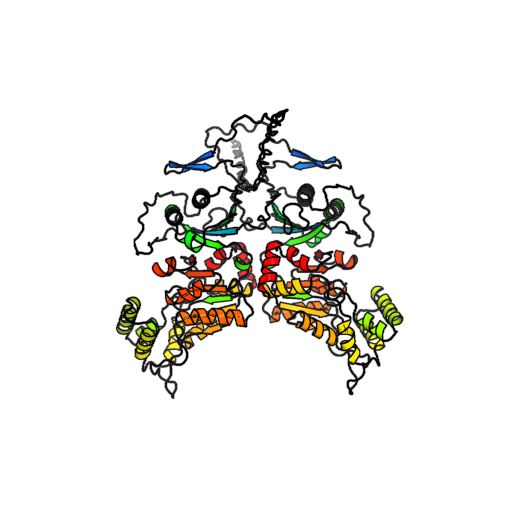7 -7.453 4.441 1 90.44 195 ARG B N 1
ATOM 4837 C CA . ARG B 1 195 ? -2.771 -8.031 3.352 1 90.44 195 ARG B CA 1
ATOM 4838 C C . ARG B 1 195 ? -2.732 -7.141 2.115 1 90.44 195 ARG B C 1
ATOM 4840 O O . ARG B 1 195 ? -2.654 -7.633 0.989 1 90.44 195 ARG B O 1
ATOM 4847 N N . ARG B 1 196 ? -2.68 -5.836 2.383 1 88.81 196 ARG B N 1
ATOM 4848 C CA . ARG B 1 196 ? -2.785 -4.898 1.271 1 88.81 196 ARG B CA 1
ATOM 4849 C C . ARG B 1 196 ? -1.439 -4.242 0.981 1 88.81 196 ARG B C 1
ATOM 4851 O O . ARG B 1 196 ? -1.327 -3.424 0.066 1 88.81 196 ARG B O 1
ATOM 4858 N N . HIS B 1 197 ? -0.521 -4.559 1.781 1 92.19 197 HIS B N 1
ATOM 4859 C CA . HIS B 1 197 ? 0.788 -3.936 1.618 1 92.19 197 HIS B CA 1
ATOM 4860 C C . HIS B 1 197 ? 1.891 -4.984 1.521 1 92.19 197 HIS B C 1
ATOM 4862 O O . HIS B 1 197 ? 2.883 -4.918 2.248 1 92.19 197 HIS B O 1
ATOM 4868 N N . LYS B 1 198 ? 1.654 -5.859 0.614 1 96.31 198 LYS B N 1
ATOM 4869 C CA . LYS B 1 198 ? 2.729 -6.797 0.302 1 96.31 198 LYS B CA 1
ATOM 4870 C C . LYS B 1 198 ? 3.824 -6.125 -0.52 1 96.31 198 LYS B C 1
ATOM 4872 O O . LYS B 1 198 ? 3.592 -5.086 -1.142 1 96.31 198 LYS B O 1
ATOM 4877 N N . ARG B 1 199 ? 5.031 -6.777 -0.469 1 97.19 199 ARG B N 1
ATOM 4878 C CA . ARG B 1 199 ? 6.176 -6.086 -1.052 1 97.19 199 ARG B CA 1
ATOM 4879 C C . ARG B 1 199 ? 7.016 -7.031 -1.903 1 97.19 199 ARG B C 1
ATOM 4881 O O . ARG B 1 199 ? 7.867 -6.59 -2.678 1 97.19 199 ARG B O 1
ATOM 4888 N N . LEU B 1 200 ? 6.812 -8.344 -1.766 1 98.56 200 LEU B N 1
ATOM 4889 C CA . LEU B 1 200 ? 7.547 -9.352 -2.527 1 98.56 200 LEU B CA 1
ATOM 4890 C C . LEU B 1 200 ? 6.602 -10.414 -3.076 1 98.56 200 LEU B C 1
ATOM 4892 O O . LEU B 1 200 ? 5.781 -10.961 -2.338 1 98.56 200 LEU B O 1
ATOM 4896 N N . ALA B 1 201 ? 6.664 -10.617 -4.355 1 98.75 201 ALA B N 1
ATOM 4897 C CA . ALA B 1 201 ? 5.938 -11.711 -4.984 1 98.75 201 ALA B CA 1
ATOM 4898 C C . ALA B 1 201 ? 6.895 -12.719 -5.617 1 98.75 201 ALA B C 1
ATOM 4900 O O . ALA B 1 201 ? 7.727 -12.352 -6.453 1 98.75 201 ALA B O 1
ATOM 4901 N N . VAL B 1 202 ? 6.777 -13.93 -5.203 1 98.75 202 VAL B N 1
ATOM 4902 C CA . VAL B 1 202 ? 7.598 -15.016 -5.734 1 98.75 202 VAL B CA 1
ATOM 4903 C C . VAL B 1 202 ? 6.727 -15.977 -6.539 1 98.75 202 VAL B C 1
ATOM 4905 O O . VAL B 1 202 ? 5.648 -16.375 -6.09 1 98.75 202 VAL B O 1
ATOM 4908 N N . PHE B 1 203 ? 7.246 -16.328 -7.703 1 98.62 203 PHE B N 1
ATOM 4909 C CA . PHE B 1 203 ? 6.473 -17.156 -8.625 1 98.62 203 PHE B CA 1
ATOM 4910 C C . PHE B 1 203 ? 7.238 -18.422 -8.984 1 98.62 203 PHE B C 1
ATOM 4912 O O . PHE B 1 203 ? 8.453 -18.391 -9.18 1 98.62 203 PHE B O 1
ATOM 4919 N N . ASP B 1 204 ? 6.492 -19.484 -9.102 1 97.31 204 ASP B N 1
ATOM 4920 C CA . ASP B 1 204 ? 6.973 -20.609 -9.898 1 97.31 204 ASP B CA 1
ATOM 4921 C C . ASP B 1 204 ? 6.949 -20.266 -11.391 1 97.31 204 ASP B C 1
ATOM 4923 O O . ASP B 1 204 ? 6.348 -19.266 -11.797 1 97.31 204 ASP B O 1
ATOM 4927 N N . MET B 1 205 ? 7.672 -21.016 -12.156 1 95.88 205 MET B N 1
ATOM 4928 C CA . MET B 1 205 ? 7.742 -20.688 -13.578 1 95.88 205 MET B CA 1
ATOM 4929 C C . MET B 1 205 ? 6.863 -21.641 -14.391 1 95.88 205 MET B C 1
ATOM 4931 O O . MET B 1 205 ? 5.828 -21.234 -14.922 1 95.88 205 MET B O 1
ATOM 4935 N N . ASP B 1 206 ? 7.168 -22.922 -14.32 1 91.94 206 ASP B N 1
ATOM 4936 C CA . ASP B 1 206 ? 6.492 -23.922 -15.148 1 91.94 206 ASP B CA 1
ATOM 4937 C C . ASP B 1 206 ? 5.043 -24.109 -14.703 1 91.94 206 ASP B C 1
ATOM 4939 O O . ASP B 1 206 ? 4.773 -24.391 -13.539 1 91.94 206 ASP B O 1
ATOM 4943 N N . SER B 1 207 ? 4.145 -23.938 -15.664 1 91.88 207 SER B N 1
ATOM 4944 C CA . SER B 1 207 ? 2.709 -24.094 -15.438 1 91.88 207 SER B CA 1
ATOM 4945 C C . SER B 1 207 ? 2.184 -23.016 -14.5 1 91.88 207 SER B C 1
ATOM 4947 O O . SER B 1 207 ? 1.1 -23.156 -13.93 1 91.88 207 SER B O 1
ATOM 4949 N N . THR B 1 208 ? 2.977 -22 -14.266 1 96.12 208 THR B N 1
ATOM 4950 C CA . THR B 1 208 ? 2.568 -20.844 -13.469 1 96.12 208 THR B CA 1
ATOM 4951 C C . THR B 1 208 ? 2.799 -19.547 -14.234 1 96.12 208 THR B C 1
ATOM 4953 O O . THR B 1 208 ? 1.871 -19.016 -14.844 1 96.12 208 THR B O 1
ATOM 4956 N N . LEU B 1 209 ? 4.039 -19.156 -14.422 1 97.12 209 LEU B N 1
ATOM 4957 C CA . LEU B 1 209 ? 4.301 -17.969 -15.234 1 97.12 209 LEU B CA 1
ATOM 4958 C C . LEU B 1 209 ? 4.148 -18.281 -16.719 1 97.12 209 LEU B C 1
ATOM 4960 O O . LEU B 1 209 ? 3.781 -17.406 -17.5 1 97.12 209 LEU B O 1
ATOM 4964 N N . ILE B 1 210 ? 4.523 -19.453 -17.078 1 94.56 210 ILE B N 1
ATOM 4965 C CA . ILE B 1 210 ? 4.41 -19.906 -18.469 1 94.56 210 ILE B CA 1
ATOM 4966 C C . ILE B 1 210 ? 3.545 -21.156 -18.531 1 94.56 210 ILE B C 1
ATOM 4968 O O . ILE B 1 210 ? 3.428 -21.891 -17.547 1 94.56 210 ILE B O 1
ATOM 4972 N N . GLU B 1 211 ? 2.969 -21.422 -19.594 1 90.81 211 GLU B N 1
ATOM 4973 C CA . GLU B 1 211 ? 2.008 -22.516 -19.75 1 90.81 211 GLU B CA 1
ATOM 4974 C C . GLU B 1 211 ? 2.715 -23.859 -19.922 1 90.81 211 GLU B C 1
ATOM 4976 O O . GLU B 1 211 ? 2.145 -24.906 -19.625 1 90.81 211 GLU B O 1
ATOM 4981 N N . GLN B 1 212 ? 3.908 -23.828 -20.266 1 82 212 GLN B N 1
ATOM 4982 C CA . GLN B 1 212 ? 4.625 -25.031 -20.641 1 82 212 GLN B CA 1
ATOM 4983 C C . GLN B 1 212 ? 5.363 -25.625 -19.453 1 82 212 GLN B C 1
ATOM 4985 O O . GLN B 1 212 ? 5.523 -24.969 -18.422 1 82 212 GLN B O 1
ATOM 4990 N N . GLU B 1 213 ? 5.66 -26.859 -19.625 1 82.12 213 GLU B N 1
ATOM 4991 C CA . GLU B 1 213 ? 6.68 -27.547 -18.828 1 82.12 213 GLU B CA 1
ATOM 4992 C C . GLU B 1 213 ? 7.996 -27.656 -19.594 1 82.12 213 GLU B C 1
ATOM 4994 O O . GLU B 1 213 ? 8.109 -28.438 -20.547 1 82.12 213 GLU B O 1
ATOM 4999 N N . VAL B 1 214 ? 8.984 -27.031 -19.094 1 81.88 214 VAL B N 1
ATOM 5000 C CA . VAL B 1 214 ? 10.219 -26.812 -19.844 1 81.88 214 VAL B CA 1
ATOM 5001 C C . VAL B 1 214 ? 10.875 -28.156 -20.141 1 81.88 214 VAL B C 1
ATOM 5003 O O . VAL B 1 214 ? 11.289 -28.422 -21.281 1 81.88 214 VAL B O 1
ATOM 5006 N N . ILE B 1 215 ? 11.023 -29 -19.141 1 80.31 215 ILE B N 1
ATOM 5007 C CA . ILE B 1 215 ? 11.719 -30.266 -19.359 1 80.31 215 ILE B CA 1
ATOM 5008 C C . ILE B 1 215 ? 10.953 -31.109 -20.375 1 80.31 215 ILE B C 1
ATOM 5010 O O . ILE B 1 215 ? 11.562 -31.797 -21.188 1 80.31 215 ILE B O 1
ATOM 5014 N N . ASP B 1 216 ? 9.664 -31.062 -20.328 1 81.88 216 ASP B N 1
ATOM 5015 C CA . ASP B 1 216 ? 8.852 -31.781 -21.312 1 81.88 216 ASP B CA 1
ATOM 5016 C C . ASP B 1 216 ? 9.055 -31.234 -22.719 1 81.88 216 ASP B C 1
ATOM 5018 O O . ASP B 1 216 ? 9.07 -32 -23.688 1 81.88 216 ASP B O 1
ATOM 5022 N N . GLU B 1 217 ? 9.227 -29.984 -22.781 1 83.69 217 GLU B N 1
ATOM 5023 C CA . GLU B 1 217 ? 9.453 -29.359 -24.094 1 83.69 217 GLU B CA 1
ATOM 5024 C C . GLU B 1 217 ? 10.805 -29.766 -24.672 1 83.69 217 GLU B C 1
ATOM 5026 O O . GLU B 1 217 ? 10.93 -30 -25.875 1 83.69 217 GLU B O 1
ATOM 5031 N N . ILE B 1 218 ? 11.773 -29.844 -23.828 1 82.62 218 ILE B N 1
ATOM 5032 C CA . ILE B 1 218 ? 13.094 -30.266 -24.281 1 82.62 218 ILE B CA 1
ATOM 5033 C C . ILE B 1 218 ? 13.039 -31.734 -24.719 1 82.62 218 ILE B C 1
ATOM 5035 O O . ILE B 1 218 ? 13.586 -32.094 -25.75 1 82.62 218 ILE B O 1
ATOM 5039 N N . ALA B 1 219 ? 12.367 -32.5 -23.859 1 82.69 219 ALA B N 1
ATOM 5040 C CA . ALA B 1 219 ? 12.227 -33.906 -24.156 1 82.69 219 ALA B CA 1
ATOM 5041 C C . ALA B 1 219 ? 11.57 -34.125 -25.516 1 82.69 219 ALA B C 1
ATOM 5043 O O . ALA B 1 219 ? 11.969 -35 -26.281 1 82.69 219 ALA B O 1
ATOM 5044 N N . LYS B 1 220 ? 10.586 -33.375 -25.781 1 82.94 220 LYS B N 1
ATOM 5045 C CA . LYS B 1 220 ? 9.906 -33.438 -27.078 1 82.94 220 LYS B CA 1
ATOM 5046 C C . LYS B 1 220 ? 10.867 -33.094 -28.219 1 82.94 220 LYS B C 1
ATOM 5048 O O . LYS B 1 220 ? 10.828 -33.75 -29.266 1 82.94 220 LYS B O 1
ATOM 5053 N N . PHE B 1 221 ? 11.633 -32.156 -28 1 79.19 221 PHE B N 1
ATOM 5054 C CA . PHE B 1 221 ? 12.586 -31.688 -29.016 1 79.19 221 PHE B CA 1
ATOM 5055 C C . PHE B 1 221 ? 13.586 -32.781 -29.359 1 79.19 221 PHE B C 1
ATOM 5057 O O . PHE B 1 221 ? 14.008 -32.906 -30.5 1 79.19 221 PHE B O 1
ATOM 5064 N N . ILE B 1 222 ? 13.969 -33.625 -28.391 1 80.62 222 ILE B N 1
ATOM 5065 C CA . ILE B 1 222 ? 15.023 -34.625 -28.625 1 80.62 222 ILE B CA 1
ATOM 5066 C C . ILE B 1 222 ? 14.422 -36.031 -28.719 1 80.62 222 ILE B C 1
ATOM 5068 O O . ILE B 1 222 ? 15.141 -37 -28.859 1 80.62 222 ILE B O 1
ATOM 5072 N N . GLY B 1 223 ? 13.078 -36.094 -28.578 1 82.75 223 GLY B N 1
ATOM 5073 C CA . GLY B 1 223 ? 12.375 -37.344 -28.797 1 82.75 223 GLY B CA 1
ATOM 5074 C C . GLY B 1 223 ? 12.453 -38.281 -27.625 1 82.75 223 GLY B C 1
ATOM 5075 O O . GLY B 1 223 ? 12.547 -39.5 -27.797 1 82.75 223 GLY B O 1
ATOM 5076 N N . VAL B 1 224 ? 12.617 -37.844 -26.438 1 84.31 224 VAL B N 1
ATOM 5077 C CA . VAL B 1 224 ? 12.688 -38.719 -25.266 1 84.31 224 VAL B CA 1
ATOM 5078 C C . VAL B 1 224 ? 11.5 -38.438 -24.344 1 84.31 224 VAL B C 1
ATOM 5080 O O . VAL B 1 224 ? 11.617 -38.562 -23.125 1 84.31 224 VAL B O 1
ATOM 5083 N N . GLU B 1 225 ? 10.453 -38 -24.812 1 85.56 225 GLU B N 1
ATOM 5084 C CA . GLU B 1 225 ? 9.266 -37.625 -24.062 1 85.56 225 GLU B CA 1
ATOM 5085 C C . GLU B 1 225 ? 8.766 -38.812 -23.203 1 85.56 225 GLU B C 1
ATOM 5087 O O . GLU B 1 225 ? 8.383 -38.625 -22.047 1 85.56 225 GLU B O 1
ATOM 5092 N N . ASP B 1 226 ? 8.836 -39.938 -23.781 1 86.81 226 ASP B N 1
ATOM 5093 C CA . ASP B 1 226 ? 8.336 -41.125 -23.078 1 86.81 226 ASP B CA 1
ATOM 5094 C C . ASP B 1 226 ? 9.18 -41.438 -21.844 1 86.81 226 ASP B C 1
ATOM 5096 O O . ASP B 1 226 ? 8.648 -41.812 -20.797 1 86.81 226 ASP B O 1
ATOM 5100 N N . GLN B 1 227 ? 10.438 -41.344 -22 1 87.5 227 GLN B N 1
ATOM 5101 C CA . GLN B 1 227 ? 11.328 -41.594 -20.875 1 87.5 227 GLN B CA 1
ATOM 5102 C C . GLN B 1 227 ? 11.117 -40.594 -19.75 1 87.5 227 GLN B C 1
ATOM 5104 O O . GLN B 1 227 ? 11.062 -40.969 -18.578 1 87.5 227 GLN B O 1
ATOM 5109 N N . VAL B 1 228 ? 11.023 -39.375 -20.188 1 85.25 228 VAL B N 1
ATOM 5110 C CA . VAL B 1 228 ? 10.812 -38.312 -19.203 1 85.25 228 VAL B CA 1
ATOM 5111 C C . VAL B 1 228 ? 9.484 -38.562 -18.484 1 85.25 228 VAL B C 1
ATOM 5113 O O . VAL B 1 228 ? 9.414 -38.406 -17.25 1 85.25 228 VAL B O 1
ATOM 5116 N N . SER B 1 229 ? 8.508 -38.875 -19.188 1 83.88 229 SER B N 1
ATOM 5117 C CA . SER B 1 229 ? 7.188 -39.125 -18.625 1 83.88 229 SER B CA 1
ATOM 5118 C C . SER B 1 229 ? 7.227 -40.281 -17.625 1 83.88 229 SER B C 1
ATOM 5120 O O . SER B 1 229 ? 6.559 -40.25 -16.594 1 83.88 229 SER B O 1
ATOM 5122 N N . SER B 1 230 ? 7.941 -41.25 -17.922 1 86.62 230 SER B N 1
ATOM 5123 C CA . SER B 1 230 ? 8.086 -42.406 -17.047 1 86.62 230 SER B CA 1
ATOM 5124 C C . SER B 1 230 ? 8.75 -42.031 -15.727 1 86.62 230 SER B C 1
ATOM 5126 O O . SER B 1 230 ? 8.336 -42.5 -14.664 1 86.62 230 SER B O 1
ATOM 5128 N N . ILE B 1 231 ? 9.734 -41.25 -15.852 1 86.5 231 ILE B N 1
ATOM 5129 C CA . ILE B 1 231 ? 10.438 -40.812 -14.656 1 86.5 231 ILE B CA 1
ATOM 5130 C C . ILE B 1 231 ? 9.5 -39.969 -13.797 1 86.5 231 ILE B C 1
ATOM 5132 O O . ILE B 1 231 ? 9.461 -40.094 -12.57 1 86.5 231 ILE B O 1
ATOM 5136 N N . THR B 1 232 ? 8.742 -39.094 -14.469 1 77.38 232 THR B N 1
ATOM 5137 C CA . THR B 1 232 ? 7.793 -38.219 -13.781 1 77.38 232 THR B CA 1
ATOM 5138 C C . THR B 1 232 ? 6.734 -39.031 -13.055 1 77.38 232 THR B C 1
ATOM 5140 O O . THR B 1 232 ? 6.395 -38.75 -11.906 1 77.38 232 THR B O 1
ATOM 5143 N N . ALA B 1 233 ? 6.285 -40 -13.68 1 77.56 233 ALA B N 1
ATOM 5144 C CA . ALA B 1 233 ? 5.285 -40.906 -13.094 1 77.56 233 ALA B CA 1
ATOM 5145 C C . ALA B 1 233 ? 5.832 -41.594 -11.859 1 77.56 233 ALA B C 1
ATOM 5147 O O . ALA B 1 233 ? 5.141 -41.719 -10.852 1 77.56 233 ALA B O 1
ATOM 5148 N N . ARG B 1 234 ? 7.023 -42 -11.906 1 81.5 234 ARG B N 1
ATOM 5149 C CA . ARG B 1 234 ? 7.672 -42.656 -10.766 1 81.5 234 ARG B CA 1
ATOM 5150 C C . ARG B 1 234 ? 7.809 -41.688 -9.594 1 81.5 234 ARG B C 1
ATOM 5152 O O . ARG B 1 234 ? 7.637 -42.062 -8.438 1 81.5 234 ARG B O 1
ATOM 5159 N N . ALA B 1 235 ? 8.172 -40.5 -9.922 1 77.69 235 ALA B N 1
ATOM 5160 C CA . ALA B 1 235 ? 8.297 -39.5 -8.891 1 77.69 235 ALA B CA 1
ATOM 5161 C C . ALA B 1 235 ? 6.953 -39.188 -8.234 1 77.69 235 ALA B C 1
ATOM 5163 O O . ALA B 1 235 ? 6.859 -39.094 -7.008 1 77.69 235 ALA B O 1
ATOM 5164 N N . MET B 1 236 ? 5.918 -39 -8.969 1 70.56 236 MET B N 1
ATOM 5165 C CA . MET B 1 236 ? 4.574 -38.688 -8.492 1 70.56 236 MET B CA 1
ATOM 5166 C C . MET B 1 236 ? 4.035 -39.812 -7.613 1 70.56 236 MET B C 1
ATOM 5168 O O . MET B 1 236 ? 3.254 -39.562 -6.695 1 70.56 236 MET B O 1
ATOM 5172 N N . ASN B 1 237 ? 4.578 -41 -7.934 1 71.31 237 ASN B N 1
ATOM 5173 C CA . ASN B 1 237 ? 4.191 -42.156 -7.145 1 71.31 237 ASN B CA 1
ATOM 5174 C C . ASN B 1 237 ? 5.035 -42.281 -5.879 1 71.31 237 ASN B C 1
ATOM 5176 O O . ASN B 1 237 ? 4.863 -43.219 -5.102 1 71.31 237 ASN B O 1
ATOM 5180 N N . GLY B 1 238 ? 5.887 -41.469 -5.82 1 72.81 238 GLY B N 1
ATOM 5181 C CA . GLY B 1 238 ? 6.699 -41.438 -4.613 1 72.81 238 GLY B CA 1
ATOM 5182 C C . GLY B 1 238 ? 7.84 -42.438 -4.637 1 72.81 238 GLY B C 1
ATOM 5183 O O . GLY B 1 238 ? 8.438 -42.719 -3.598 1 72.81 238 GLY B O 1
ATOM 5184 N N . GLU B 1 239 ? 8.055 -43.031 -5.793 1 77.94 239 GLU B N 1
ATOM 5185 C CA . GLU B 1 239 ? 9.125 -44 -5.91 1 77.94 239 GLU B CA 1
ATOM 5186 C C . GLU B 1 239 ? 10.5 -43.344 -5.828 1 77.94 239 GLU B C 1
ATOM 5188 O O . GLU B 1 239 ? 11.469 -43.969 -5.398 1 77.94 239 GLU B O 1
ATOM 5193 N N . ILE B 1 240 ? 10.602 -42.188 -6.246 1 83.69 240 ILE B N 1
ATOM 5194 C CA . ILE B 1 240 ? 11.836 -41.406 -6.188 1 83.69 240 ILE B CA 1
ATOM 5195 C C . ILE B 1 240 ? 11.523 -40 -5.727 1 83.69 240 ILE B C 1
ATOM 5197 O O . ILE B 1 240 ? 10.406 -39.5 -5.902 1 83.69 240 ILE B O 1
ATOM 5201 N N . ASP B 1 241 ? 12.57 -39.5 -5.043 1 82.06 241 ASP B N 1
ATOM 5202 C CA . ASP B 1 241 ? 12.352 -38.125 -4.586 1 82.06 241 ASP B CA 1
ATOM 5203 C C . ASP B 1 241 ? 12.602 -37.125 -5.711 1 82.06 241 ASP B C 1
ATOM 5205 O O . ASP B 1 241 ? 13.016 -37.5 -6.805 1 82.06 241 ASP B O 1
ATOM 5209 N N . PHE B 1 242 ? 12.266 -35.906 -5.516 1 81.62 242 PHE B N 1
ATOM 5210 C CA . PHE B 1 242 ? 12.336 -34.844 -6.527 1 81.62 242 PHE B CA 1
ATOM 5211 C C . PHE B 1 242 ? 13.75 -34.719 -7.078 1 81.62 242 PHE B C 1
ATOM 5213 O O . PHE B 1 242 ? 13.938 -34.625 -8.297 1 81.62 242 PHE B O 1
ATOM 5220 N N . THR B 1 243 ? 14.766 -34.688 -6.172 1 85.62 243 THR B N 1
ATOM 5221 C CA . THR B 1 243 ? 16.156 -34.5 -6.566 1 85.62 243 THR B CA 1
ATOM 5222 C C . THR B 1 243 ? 16.609 -35.594 -7.512 1 85.62 243 THR B C 1
ATOM 5224 O O . THR B 1 243 ? 17.203 -35.312 -8.562 1 85.62 243 THR B O 1
ATOM 5227 N N . GLU B 1 244 ? 16.281 -36.75 -7.125 1 87.94 244 GLU B N 1
ATOM 5228 C CA . GLU B 1 244 ? 16.656 -37.875 -7.965 1 87.94 244 GLU B CA 1
ATOM 5229 C C . GLU B 1 244 ? 15.906 -37.875 -9.297 1 87.94 244 GLU B C 1
ATOM 5231 O O . GLU B 1 244 ? 16.469 -38.188 -10.344 1 87.94 244 GLU B O 1
ATOM 5236 N N . SER B 1 245 ? 14.641 -37.531 -9.219 1 87.12 245 SER B N 1
ATOM 5237 C CA . SER B 1 245 ? 13.844 -37.438 -10.438 1 87.12 245 SER B CA 1
ATOM 5238 C C . SER B 1 245 ? 14.43 -36.406 -11.391 1 87.12 245 SER B C 1
ATOM 5240 O O . SER B 1 245 ? 14.57 -36.656 -12.586 1 87.12 245 SER B O 1
ATOM 5242 N N . LEU B 1 246 ? 14.844 -35.312 -10.82 1 88.06 246 LEU B N 1
ATOM 5243 C CA . LEU B 1 246 ? 15.406 -34.25 -11.641 1 88.06 246 LEU B CA 1
ATOM 5244 C C . LEU B 1 246 ? 16.734 -34.688 -12.266 1 88.06 246 LEU B C 1
ATOM 5246 O O . LEU B 1 246 ? 16.984 -34.438 -13.445 1 88.06 246 LEU B O 1
ATOM 5250 N N . ARG B 1 247 ? 17.547 -35.344 -11.531 1 89.94 247 ARG B N 1
ATOM 5251 C CA . ARG B 1 247 ? 18.844 -35.812 -12.031 1 89.94 247 ARG B CA 1
ATOM 5252 C C . ARG B 1 247 ? 18.656 -36.781 -13.18 1 89.94 247 ARG B C 1
ATOM 5254 O O . ARG B 1 247 ? 19.375 -36.719 -14.18 1 89.94 247 ARG B O 1
ATOM 5261 N N . GLN B 1 248 ? 17.688 -37.625 -12.992 1 90.25 248 GLN B N 1
ATOM 5262 C CA . GLN B 1 248 ? 17.422 -38.594 -14.031 1 90.25 248 GLN B CA 1
ATOM 5263 C C . GLN B 1 248 ? 16.906 -37.938 -15.297 1 90.25 248 GLN B C 1
ATOM 5265 O O . GLN B 1 248 ? 17.297 -38.312 -16.406 1 90.25 248 GLN B O 1
ATOM 5270 N N . ARG B 1 249 ? 16.031 -37.031 -15.078 1 89 249 ARG B N 1
ATOM 5271 C CA . ARG B 1 249 ? 15.5 -36.312 -16.234 1 89 249 ARG B CA 1
ATOM 5272 C C . ARG B 1 249 ? 16.594 -35.5 -16.922 1 89 249 ARG B C 1
ATOM 5274 O O . ARG B 1 249 ? 16.672 -35.469 -18.156 1 89 249 ARG B O 1
ATOM 5281 N N . ALA B 1 250 ? 17.438 -34.906 -16.125 1 89.5 250 ALA B N 1
ATOM 5282 C CA . ALA B 1 250 ? 18.531 -34.125 -16.672 1 89.5 250 ALA B CA 1
ATOM 5283 C C . ALA B 1 250 ? 19.5 -35 -17.469 1 89.5 250 ALA B C 1
ATOM 5285 O O . ALA B 1 250 ? 20 -34.594 -18.516 1 89.5 250 ALA B O 1
ATOM 5286 N N . ALA B 1 251 ? 19.719 -36.156 -16.953 1 91.12 251 ALA B N 1
ATOM 5287 C CA . ALA B 1 251 ? 20.641 -37.094 -17.594 1 91.12 251 ALA B CA 1
ATOM 5288 C C . ALA B 1 251 ? 20.188 -37.438 -19.016 1 91.12 251 ALA B C 1
ATOM 5290 O O . ALA B 1 251 ? 21 -37.688 -19.891 1 91.12 251 ALA B O 1
ATOM 5291 N N . LEU B 1 252 ? 18.906 -37.406 -19.188 1 89.81 252 LEU B N 1
ATOM 5292 C CA . LEU B 1 252 ? 18.344 -37.75 -20.5 1 89.81 252 LEU B CA 1
ATOM 5293 C C . LEU B 1 252 ? 18.656 -36.625 -21.516 1 89.81 252 LEU B C 1
ATOM 5295 O O . LEU B 1 252 ? 18.5 -36.844 -22.719 1 89.81 252 LEU B O 1
ATOM 5299 N N . LEU B 1 253 ? 19.094 -35.531 -21.047 1 88.56 253 LEU B N 1
ATOM 5300 C CA . LEU B 1 253 ? 19.344 -34.375 -21.922 1 88.56 253 LEU B CA 1
ATOM 5301 C C . LEU B 1 253 ? 20.781 -34.375 -22.406 1 88.56 253 LEU B C 1
ATOM 5303 O O . LEU B 1 253 ? 21.188 -33.469 -23.141 1 88.56 253 LEU B O 1
ATOM 5307 N N . LYS B 1 254 ? 21.516 -35.406 -22 1 90.44 254 LYS B N 1
ATOM 5308 C CA . LYS B 1 254 ? 22.891 -35.5 -22.469 1 90.44 254 LYS B CA 1
ATOM 5309 C C . LYS B 1 254 ? 22.969 -35.469 -23.984 1 90.44 254 LYS B C 1
ATOM 5311 O O . LYS B 1 254 ? 22.219 -36.188 -24.672 1 90.44 254 LYS B O 1
ATOM 5316 N N . GLY B 1 255 ? 23.859 -34.531 -24.5 1 89.69 255 GLY B N 1
ATOM 5317 C CA . GLY B 1 255 ? 24.094 -34.5 -25.938 1 89.69 255 GLY B CA 1
ATOM 5318 C C . GLY B 1 255 ? 23.219 -33.5 -26.656 1 89.69 255 GLY B C 1
ATOM 5319 O O . GLY B 1 255 ? 23.406 -33.25 -27.844 1 89.69 255 GLY B O 1
ATOM 5320 N N . VAL B 1 256 ? 22.266 -33.031 -26 1 89.38 256 VAL B N 1
ATOM 5321 C CA . VAL B 1 256 ? 21.406 -32 -26.578 1 89.38 256 VAL B CA 1
ATOM 5322 C C . VAL B 1 256 ? 22.188 -30.719 -26.797 1 89.38 256 VAL B C 1
ATOM 5324 O O . VAL B 1 256 ? 22.953 -30.297 -25.938 1 89.38 256 VAL B O 1
ATOM 5327 N N . PRO B 1 257 ? 22.031 -30.156 -27.969 1 90.88 257 PRO B N 1
ATOM 5328 C CA . PRO B 1 257 ? 22.703 -28.875 -28.203 1 90.88 257 PRO B CA 1
ATOM 5329 C C . PRO B 1 257 ? 22.312 -27.797 -27.188 1 90.88 257 PRO B C 1
ATOM 5331 O O . PRO B 1 257 ? 21.125 -27.688 -26.844 1 90.88 257 PRO B O 1
ATOM 5334 N N . SER B 1 258 ? 23.312 -27.031 -26.734 1 88.94 258 SER B N 1
ATOM 5335 C CA . SER B 1 258 ? 23.078 -26 -25.734 1 88.94 258 SER B CA 1
ATOM 5336 C C . SER B 1 258 ? 22.172 -24.906 -26.281 1 88.94 258 SER B C 1
ATOM 5338 O O . SER B 1 258 ? 21.594 -24.125 -25.516 1 88.94 258 SER B O 1
ATOM 5340 N N . THR B 1 259 ? 21.984 -24.828 -27.547 1 89 259 THR B N 1
ATOM 5341 C CA . THR B 1 259 ? 21.156 -23.828 -28.219 1 89 259 THR B CA 1
ATOM 5342 C C . THR B 1 259 ? 19.672 -24.141 -28.047 1 89 259 THR B C 1
ATOM 5344 O O . THR B 1 259 ? 18.812 -23.375 -28.484 1 89 259 THR B O 1
ATOM 5347 N N . VAL B 1 260 ? 19.438 -25.234 -27.438 1 87.69 260 VAL B N 1
ATOM 5348 C CA . VAL B 1 260 ? 18.062 -25.688 -27.266 1 87.69 260 VAL B CA 1
ATOM 5349 C C . VAL B 1 260 ? 17.25 -24.641 -26.5 1 87.69 260 VAL B C 1
ATOM 5351 O O . VAL B 1 260 ? 16.078 -24.422 -26.781 1 87.69 260 VAL B O 1
ATOM 5354 N N . PHE B 1 261 ? 17.891 -23.969 -25.594 1 87.75 261 PHE B N 1
ATOM 5355 C CA . PHE B 1 261 ? 17.203 -23 -24.766 1 87.75 261 PHE B CA 1
ATOM 5356 C C . PHE B 1 261 ? 16.781 -21.781 -25.594 1 87.75 261 PHE B C 1
ATOM 5358 O O . PHE B 1 261 ? 15.719 -21.203 -25.344 1 87.75 261 PHE B O 1
ATOM 5365 N N . GLN B 1 262 ? 17.578 -21.453 -26.516 1 88.5 262 GLN B N 1
ATOM 5366 C CA . GLN B 1 262 ? 17.219 -20.359 -27.422 1 88.5 262 GLN B CA 1
ATOM 5367 C C . GLN B 1 262 ? 16.031 -20.734 -28.281 1 88.5 262 GLN B C 1
ATOM 5369 O O . GLN B 1 262 ? 15.148 -19.906 -28.516 1 88.5 262 GLN B O 1
ATOM 5374 N N . GLN B 1 263 ? 16.031 -21.922 -28.672 1 86.19 263 GLN B N 1
ATOM 5375 C CA . GLN B 1 263 ? 14.938 -22.406 -29.5 1 86.19 263 GLN B CA 1
ATOM 5376 C C . GLN B 1 263 ? 13.633 -22.484 -28.703 1 86.19 263 GLN B C 1
ATOM 5378 O O . GLN B 1 263 ? 12.555 -22.234 -29.25 1 86.19 263 GLN B O 1
ATOM 5383 N N . LEU B 1 264 ? 13.742 -22.781 -27.5 1 87.31 264 LEU B N 1
ATOM 5384 C CA . LEU B 1 264 ? 12.57 -22.953 -26.641 1 87.31 264 LEU B CA 1
ATOM 5385 C C . LEU B 1 264 ? 11.93 -21.609 -26.328 1 87.31 264 LEU B C 1
ATOM 5387 O O . LEU B 1 264 ? 10.734 -21.547 -26.031 1 87.31 264 LEU B O 1
ATOM 5391 N N . ARG B 1 265 ? 12.727 -20.562 -26.359 1 88.88 265 ARG B N 1
ATOM 5392 C CA . ARG B 1 265 ? 12.219 -19.234 -26.047 1 88.88 265 ARG B CA 1
ATOM 5393 C C . ARG B 1 265 ? 11.023 -18.875 -26.922 1 88.88 265 ARG B C 1
ATOM 5395 O O . ARG B 1 265 ? 10.047 -18.281 -26.453 1 88.88 265 ARG B O 1
ATOM 5402 N N . SER B 1 266 ? 11.07 -19.281 -28.141 1 86.62 266 SER B N 1
ATOM 5403 C CA . SER B 1 266 ? 10.023 -18.938 -29.094 1 86.62 266 SER B CA 1
ATOM 5404 C C . SER B 1 266 ? 8.75 -19.75 -28.844 1 86.62 266 SER B C 1
ATOM 5406 O O . SER B 1 266 ? 7.672 -19.359 -29.281 1 86.62 266 SER B O 1
ATOM 5408 N N . SER B 1 267 ? 8.898 -20.781 -28.125 1 85.94 267 SER B N 1
ATOM 5409 C CA . SER B 1 267 ? 7.758 -21.656 -27.891 1 85.94 267 SER B CA 1
ATOM 5410 C C . SER B 1 267 ? 7.09 -21.328 -26.547 1 85.94 267 SER B C 1
ATOM 5412 O O . SER B 1 267 ? 6.047 -21.891 -26.219 1 85.94 267 SER B O 1
ATOM 5414 N N . ILE B 1 268 ? 7.672 -20.453 -25.875 1 88.38 268 ILE B N 1
ATOM 5415 C CA . ILE B 1 268 ? 7.172 -20.125 -24.547 1 88.38 268 ILE B CA 1
ATOM 5416 C C . ILE B 1 268 ? 5.957 -19.219 -24.656 1 88.38 268 ILE B C 1
ATOM 5418 O O . ILE B 1 268 ? 5.984 -18.219 -25.391 1 88.38 268 ILE B O 1
ATOM 5422 N N . THR B 1 269 ? 4.914 -19.672 -24.047 1 93.81 269 THR B N 1
ATOM 5423 C CA . THR B 1 269 ? 3.719 -18.844 -23.922 1 93.81 269 THR B CA 1
ATOM 5424 C C . THR B 1 269 ? 3.479 -18.453 -22.469 1 93.81 269 THR B C 1
ATOM 5426 O O . THR B 1 269 ? 3.398 -19.328 -21.594 1 93.81 269 THR B O 1
ATOM 5429 N N . PHE B 1 270 ? 3.375 -17.188 -22.25 1 96.75 270 PHE B N 1
ATOM 5430 C CA . PHE B 1 270 ? 3.121 -16.719 -20.906 1 96.75 270 PHE B CA 1
ATOM 5431 C C . PHE B 1 270 ? 1.665 -16.938 -20.516 1 96.75 270 PHE B C 1
ATOM 5433 O O . PHE B 1 270 ? 0.764 -16.766 -21.344 1 96.75 270 PHE B O 1
ATOM 5440 N N . THR B 1 271 ? 1.497 -17.344 -19.266 1 97 271 THR B N 1
ATOM 5441 C CA . THR B 1 271 ? 0.15 -17.5 -18.734 1 97 271 THR B CA 1
ATOM 5442 C C . THR B 1 271 ? -0.649 -16.203 -18.891 1 97 271 THR B C 1
ATOM 5444 O O . THR B 1 271 ? -0.125 -15.117 -18.656 1 97 271 THR B O 1
ATOM 5447 N N . PRO B 1 272 ? -1.918 -16.328 -19.266 1 97.75 272 PRO B N 1
ATOM 5448 C CA . PRO B 1 272 ? -2.734 -15.125 -19.453 1 97.75 272 PRO B CA 1
ATOM 5449 C C . PRO B 1 272 ? -2.766 -14.227 -18.203 1 97.75 272 PRO B C 1
ATOM 5451 O O . PRO B 1 272 ? -2.982 -14.719 -17.094 1 97.75 272 PRO B O 1
ATOM 5454 N N . GLY B 1 273 ? -2.533 -12.906 -18.391 1 98 273 GLY B N 1
ATOM 5455 C CA . GLY B 1 273 ? -2.641 -11.93 -17.328 1 98 273 GLY B CA 1
ATOM 5456 C C . GLY B 1 273 ? -1.341 -11.719 -16.578 1 98 273 GLY B C 1
ATOM 5457 O O . GLY B 1 273 ? -1.239 -10.82 -15.734 1 98 273 GLY B O 1
ATOM 5458 N N . VAL B 1 274 ? -0.311 -12.531 -16.859 1 97.94 274 VAL B N 1
ATOM 5459 C CA . VAL B 1 274 ? 0.93 -12.484 -16.094 1 97.94 274 VAL B CA 1
ATOM 5460 C C . VAL B 1 274 ? 1.654 -11.172 -16.344 1 97.94 274 VAL B C 1
ATOM 5462 O O . VAL B 1 274 ? 2.156 -10.531 -15.422 1 97.94 274 VAL B O 1
ATOM 5465 N N . ARG B 1 275 ? 1.725 -10.75 -17.578 1 97.25 275 ARG B N 1
ATOM 5466 C CA . ARG B 1 275 ? 2.418 -9.508 -17.906 1 97.25 275 ARG B CA 1
ATOM 5467 C C . ARG B 1 275 ? 1.757 -8.312 -17.234 1 97.25 275 ARG B C 1
ATOM 5469 O O . ARG B 1 275 ? 2.438 -7.473 -16.656 1 97.25 275 ARG B O 1
ATOM 5476 N N . GLU B 1 276 ? 0.426 -8.258 -17.297 1 97.75 276 GLU B N 1
ATOM 5477 C CA . GLU B 1 276 ? -0.322 -7.184 -16.656 1 97.75 276 GLU B CA 1
ATOM 5478 C C . GLU B 1 276 ? -0.161 -7.223 -15.141 1 97.75 276 GLU B C 1
ATOM 5480 O O . GLU B 1 276 ? 0.006 -6.18 -14.5 1 97.75 276 GLU B O 1
ATOM 5485 N N . LEU B 1 277 ? -0.241 -8.43 -14.617 1 98.25 277 LEU B N 1
ATOM 5486 C CA . LEU B 1 277 ? -0.069 -8.578 -13.18 1 98.25 277 LEU B CA 1
ATOM 5487 C C . LEU B 1 277 ? 1.291 -8.047 -12.734 1 98.25 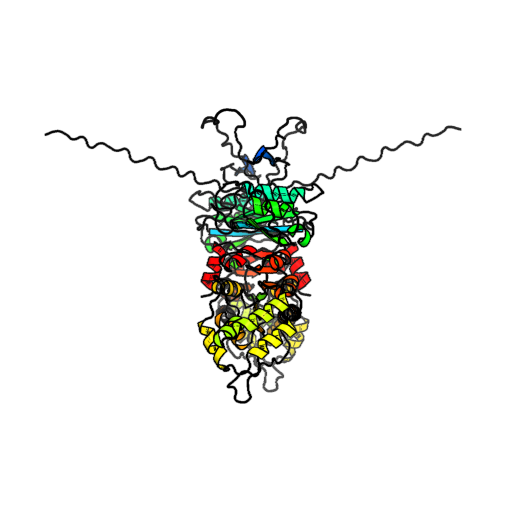277 LEU B C 1
ATOM 5489 O O . LEU B 1 277 ? 1.378 -7.258 -11.789 1 98.25 277 LEU B O 1
ATOM 5493 N N . CYS B 1 278 ? 2.35 -8.461 -13.438 1 97.69 278 CYS B N 1
ATOM 5494 C CA . CYS B 1 278 ? 3.701 -8.055 -13.062 1 97.69 278 CYS B CA 1
ATOM 5495 C C . CYS B 1 278 ? 3.873 -6.547 -13.172 1 97.69 278 CYS B C 1
ATOM 5497 O O . CYS B 1 278 ? 4.5 -5.922 -12.32 1 97.69 278 CYS B O 1
ATOM 5499 N N . ARG B 1 279 ? 3.305 -5.949 -14.172 1 96.5 279 ARG B N 1
ATOM 5500 C CA . ARG B 1 279 ? 3.363 -4.5 -14.336 1 96.5 279 ARG B CA 1
ATOM 5501 C C . ARG B 1 279 ? 2.68 -3.793 -13.172 1 96.5 279 ARG B C 1
ATOM 5503 O O . ARG B 1 279 ? 3.209 -2.818 -12.633 1 96.5 279 ARG B O 1
ATOM 5510 N N . ALA B 1 280 ? 1.495 -4.273 -12.812 1 97.12 280 ALA B N 1
ATOM 5511 C CA . ALA B 1 280 ? 0.761 -3.678 -11.703 1 97.12 280 ALA B CA 1
ATOM 5512 C C . ALA B 1 280 ? 1.549 -3.797 -10.398 1 97.12 280 ALA B C 1
ATOM 5514 O O . ALA B 1 280 ? 1.64 -2.836 -9.633 1 97.12 280 ALA B O 1
ATOM 5515 N N . LEU B 1 281 ? 2.092 -4.977 -10.203 1 97.5 281 LEU B N 1
ATOM 5516 C CA . LEU B 1 281 ? 2.848 -5.207 -8.977 1 97.5 281 LEU B CA 1
ATOM 5517 C C . LEU B 1 281 ? 4.082 -4.312 -8.922 1 97.5 281 LEU B C 1
ATOM 5519 O O . LEU B 1 281 ? 4.43 -3.793 -7.859 1 97.5 281 LEU B O 1
ATOM 5523 N N . LYS B 1 282 ? 4.715 -4.105 -9.992 1 96 282 LYS B N 1
ATOM 5524 C CA . LYS B 1 282 ? 5.867 -3.211 -10.039 1 96 282 LYS B CA 1
ATOM 5525 C C . LYS B 1 282 ? 5.457 -1.772 -9.734 1 96 282 LYS B C 1
ATOM 5527 O O . LYS B 1 282 ? 6.152 -1.062 -9.008 1 96 282 LYS B O 1
ATOM 5532 N N . THR B 1 283 ? 4.32 -1.366 -10.297 1 94.81 283 THR B N 1
ATOM 5533 C CA . THR B 1 283 ? 3.803 -0.033 -10.016 1 94.81 283 THR B CA 1
ATOM 5534 C C . THR B 1 283 ? 3.553 0.144 -8.523 1 94.81 283 THR B C 1
ATOM 5536 O O . THR B 1 283 ? 3.727 1.239 -7.984 1 94.81 283 THR B O 1
ATOM 5539 N N . LEU B 1 284 ? 3.182 -0.947 -7.891 1 95.62 284 LEU B N 1
ATOM 5540 C CA . LEU B 1 284 ? 2.908 -0.924 -6.457 1 95.62 284 LEU B CA 1
ATOM 5541 C C . LEU B 1 284 ? 4.199 -1.005 -5.652 1 95.62 284 LEU B C 1
ATOM 5543 O O . LEU B 1 284 ? 4.18 -0.9 -4.426 1 95.62 284 LEU B O 1
ATOM 5547 N N . GLY B 1 285 ? 5.32 -1.297 -6.328 1 94.38 285 GLY B N 1
ATOM 5548 C CA . GLY B 1 285 ? 6.617 -1.279 -5.668 1 94.38 285 GLY B CA 1
ATOM 5549 C C . GLY B 1 285 ? 7.086 -2.656 -5.242 1 94.38 285 GLY B C 1
ATOM 5550 O O . GLY B 1 285 ? 8.023 -2.781 -4.445 1 94.38 285 GLY B O 1
ATOM 5551 N N . TYR B 1 286 ? 6.531 -3.736 -5.754 1 97.31 286 TYR B N 1
ATOM 5552 C CA . TYR B 1 286 ? 6.898 -5.098 -5.387 1 97.31 286 TYR B CA 1
ATOM 5553 C C . TYR B 1 286 ? 8.258 -5.469 -5.965 1 97.31 286 TYR B C 1
ATOM 5555 O O . TYR B 1 286 ? 8.586 -5.086 -7.09 1 97.31 286 TYR B O 1
ATOM 5563 N N . LYS B 1 287 ? 9 -6.184 -5.164 1 98.06 287 LYS B N 1
ATOM 5564 C CA . LYS B 1 287 ? 10.039 -7.023 -5.754 1 98.06 287 LYS B CA 1
ATOM 5565 C C . LYS B 1 287 ? 9.445 -8.305 -6.34 1 98.06 287 LYS B C 1
ATOM 5567 O O . LYS B 1 287 ? 8.516 -8.883 -5.773 1 98.06 287 LYS B O 1
ATOM 5572 N N . LEU B 1 288 ? 9.961 -8.711 -7.504 1 98.62 288 LEU B N 1
ATOM 5573 C CA . LEU B 1 288 ? 9.469 -9.914 -8.172 1 98.62 288 LEU B CA 1
ATOM 5574 C C . LEU B 1 288 ? 10.586 -10.938 -8.336 1 98.62 288 LEU B C 1
ATOM 5576 O O . LEU B 1 288 ? 11.719 -10.586 -8.664 1 98.62 288 LEU B O 1
ATOM 5580 N N . ALA B 1 289 ? 10.242 -12.18 -8.047 1 98.75 289 ALA B N 1
ATOM 5581 C CA . ALA B 1 289 ? 11.219 -13.258 -8.172 1 98.75 289 ALA B CA 1
ATOM 5582 C C . ALA B 1 289 ? 10.586 -14.492 -8.805 1 98.75 289 ALA B C 1
ATOM 5584 O O . ALA B 1 289 ? 9.422 -14.805 -8.547 1 98.75 289 ALA B O 1
ATOM 5585 N N . VAL B 1 290 ? 11.344 -15.164 -9.641 1 98.5 290 VAL B N 1
ATOM 5586 C CA . VAL B 1 290 ? 10.953 -16.469 -10.164 1 98.5 290 VAL B CA 1
ATOM 5587 C C . VAL B 1 290 ? 11.844 -17.547 -9.562 1 98.5 290 VAL B C 1
ATOM 5589 O O . VAL B 1 290 ? 13.078 -17.453 -9.617 1 98.5 290 VAL B O 1
ATOM 5592 N N . LEU B 1 291 ? 11.258 -18.469 -8.938 1 97.56 291 LEU B N 1
ATOM 5593 C CA . LEU B 1 291 ? 11.914 -19.656 -8.383 1 97.56 291 LEU B CA 1
ATOM 5594 C C . LEU B 1 291 ? 11.445 -20.922 -9.086 1 97.56 291 LEU B C 1
ATOM 5596 O O . LEU B 1 291 ? 10.344 -21.406 -8.836 1 97.56 291 LEU B O 1
ATOM 5600 N N . SER B 1 292 ? 12.312 -21.438 -9.883 1 94.44 292 SER B N 1
ATOM 5601 C CA . SER B 1 292 ? 11.875 -22.5 -10.773 1 94.44 292 SER B CA 1
ATOM 5602 C C . SER B 1 292 ? 12.68 -23.781 -10.547 1 94.44 292 SER B C 1
ATOM 5604 O O . SER B 1 292 ? 13.891 -23.719 -10.305 1 94.44 292 SER B O 1
ATOM 5606 N N . GLY B 1 293 ? 11.977 -24.906 -10.594 1 88.19 293 GLY B N 1
ATOM 5607 C CA . GLY B 1 293 ? 12.664 -26.188 -10.648 1 88.19 293 GLY B CA 1
ATOM 5608 C C . GLY B 1 293 ? 13.234 -26.5 -12.023 1 88.19 293 GLY B C 1
ATOM 5609 O O . GLY B 1 293 ? 13.859 -27.547 -12.227 1 88.19 293 GLY B O 1
ATOM 5610 N N . GLY B 1 294 ? 13.047 -25.641 -12.914 1 88.56 294 GLY B N 1
ATOM 5611 C CA . GLY B 1 294 ? 13.617 -25.781 -14.242 1 88.56 294 GLY B CA 1
ATOM 5612 C C . GLY B 1 294 ? 15.062 -25.312 -14.328 1 88.56 294 GLY B C 1
ATOM 5613 O O . GLY B 1 294 ? 15.867 -25.625 -13.453 1 88.56 294 GLY B O 1
ATOM 5614 N N . PHE B 1 295 ? 15.367 -24.672 -15.484 1 90.25 295 PHE B N 1
ATOM 5615 C CA . PHE B 1 295 ? 16.781 -24.375 -15.719 1 90.25 295 PHE B CA 1
ATOM 5616 C C . PHE B 1 295 ? 17 -22.875 -15.875 1 90.25 295 PHE B C 1
ATOM 5618 O O . PHE B 1 295 ? 16.156 -22.172 -16.438 1 90.25 295 PHE B O 1
ATOM 5625 N N . ILE B 1 296 ? 18.156 -22.438 -15.555 1 93.19 296 ILE B N 1
ATOM 5626 C CA . ILE B 1 296 ? 18.531 -21.031 -15.375 1 93.19 296 ILE B CA 1
ATOM 5627 C C . ILE B 1 296 ? 18.359 -20.281 -16.703 1 93.19 296 ILE B C 1
ATOM 5629 O O . ILE B 1 296 ? 17.859 -19.156 -16.719 1 93.19 296 ILE B O 1
ATOM 5633 N N . PRO B 1 297 ? 18.797 -20.844 -17.859 1 91.19 297 PRO B N 1
ATOM 5634 C CA . PRO B 1 297 ? 18.688 -20.047 -19.094 1 91.19 297 PRO B CA 1
ATOM 5635 C C . PRO B 1 297 ? 17.25 -19.594 -19.359 1 91.19 297 PRO B C 1
ATOM 5637 O O . PRO B 1 297 ? 17.031 -18.453 -19.766 1 91.19 297 PRO B O 1
ATOM 5640 N N . LEU B 1 298 ? 16.359 -20.422 -19.078 1 91.62 298 LEU B N 1
ATOM 5641 C CA . LEU B 1 298 ? 14.961 -20.062 -19.328 1 91.62 298 LEU B CA 1
ATOM 5642 C C . LEU B 1 298 ? 14.438 -19.141 -18.234 1 91.62 298 LEU B C 1
ATOM 5644 O O . LEU B 1 298 ? 13.672 -18.219 -18.5 1 91.62 298 LEU B O 1
ATOM 5648 N N . ALA B 1 299 ? 14.805 -19.422 -17.016 1 94.88 299 ALA B N 1
ATOM 5649 C CA . ALA B 1 299 ? 14.398 -18.562 -15.906 1 94.88 299 ALA B CA 1
ATOM 5650 C C . ALA B 1 299 ? 14.891 -17.141 -16.125 1 94.88 299 ALA B C 1
ATOM 5652 O O . ALA B 1 299 ? 14.156 -16.172 -15.859 1 94.88 299 ALA B O 1
ATOM 5653 N N . GLU B 1 300 ? 16.078 -17.031 -16.625 1 95.75 300 GLU B N 1
ATOM 5654 C CA . GLU B 1 300 ? 16.656 -15.719 -16.906 1 95.75 300 GLU B CA 1
ATOM 5655 C C . GLU B 1 300 ? 15.914 -15.031 -18.047 1 95.75 300 GLU B C 1
ATOM 5657 O O . GLU B 1 300 ? 15.742 -13.812 -18.031 1 95.75 300 GLU B O 1
ATOM 5662 N N . TYR B 1 301 ? 15.555 -15.828 -18.984 1 94.75 301 TYR B N 1
ATOM 5663 C CA . TYR B 1 301 ? 14.758 -15.281 -20.078 1 94.75 301 TYR B CA 1
ATOM 5664 C C . TYR B 1 301 ? 13.445 -14.703 -19.547 1 94.75 301 TYR B C 1
ATOM 5666 O O . TYR B 1 301 ? 13.086 -13.578 -19.891 1 94.75 301 TYR B O 1
ATOM 5674 N N . VAL B 1 302 ? 12.781 -15.43 -18.719 1 95.56 302 VAL B N 1
ATOM 5675 C CA . VAL B 1 302 ? 11.508 -15.008 -18.125 1 95.56 302 VAL B CA 1
ATOM 5676 C C . VAL B 1 302 ? 11.719 -13.758 -17.281 1 95.56 302 VAL B C 1
ATOM 5678 O O . VAL B 1 302 ? 10.93 -12.812 -17.359 1 95.56 302 VAL B O 1
ATOM 5681 N N . LYS B 1 303 ? 12.758 -13.742 -16.516 1 97.25 303 LYS B N 1
ATOM 5682 C CA . LYS B 1 303 ? 13.109 -12.578 -15.703 1 97.25 303 LYS B CA 1
ATOM 5683 C C . LYS B 1 303 ? 13.234 -11.328 -16.578 1 97.25 303 LYS B C 1
ATOM 5685 O O . LYS B 1 303 ? 12.703 -10.273 -16.234 1 97.25 303 LYS B O 1
ATOM 5690 N N . GLY B 1 304 ? 13.938 -11.438 -17.641 1 96.62 304 GLY B N 1
ATOM 5691 C CA . GLY B 1 304 ? 14.117 -10.32 -18.562 1 96.62 304 GLY B CA 1
ATOM 5692 C C . GLY B 1 304 ? 12.812 -9.844 -19.172 1 96.62 304 GLY B C 1
ATOM 5693 O O . GLY B 1 304 ? 12.547 -8.641 -19.234 1 96.62 304 GLY B O 1
ATOM 5694 N N . GLN B 1 305 ? 11.992 -10.797 -19.578 1 95.56 305 GLN B N 1
ATOM 5695 C CA . GLN B 1 305 ? 10.742 -10.484 -20.266 1 95.56 305 GLN B CA 1
ATOM 5696 C C . GLN B 1 305 ? 9.758 -9.797 -19.328 1 95.56 305 GLN B C 1
ATOM 5698 O O . GLN B 1 305 ? 8.992 -8.93 -19.75 1 95.56 305 GLN B O 1
ATOM 5703 N N . LEU B 1 306 ? 9.781 -10.133 -18.062 1 96.69 306 LEU B N 1
ATOM 5704 C CA . LEU B 1 306 ? 8.797 -9.648 -17.109 1 96.69 306 LEU B CA 1
ATOM 5705 C C . LEU B 1 306 ? 9.414 -8.617 -16.172 1 96.69 306 LEU B C 1
ATOM 5707 O O . LEU B 1 306 ? 8.734 -8.102 -15.273 1 96.69 306 LEU B O 1
ATOM 5711 N N . ASP B 1 307 ? 10.672 -8.312 -16.328 1 95.25 307 ASP B N 1
ATOM 5712 C CA . ASP B 1 307 ? 11.406 -7.332 -15.539 1 95.25 307 ASP B CA 1
ATOM 5713 C C . ASP B 1 307 ? 11.438 -7.734 -14.07 1 95.25 307 ASP B C 1
ATOM 5715 O O . ASP B 1 307 ? 11.117 -6.926 -13.195 1 95.25 307 ASP B O 1
ATOM 5719 N N . PHE B 1 308 ? 11.797 -8.984 -13.836 1 97.81 308 PHE B N 1
ATOM 5720 C CA . PHE B 1 308 ? 11.914 -9.5 -12.477 1 97.81 308 PHE B CA 1
ATOM 5721 C C . PHE B 1 308 ? 13.234 -9.062 -11.844 1 97.81 308 PHE B C 1
ATOM 5723 O O . PHE B 1 308 ? 14.195 -8.75 -12.547 1 97.81 308 PHE B O 1
ATOM 5730 N N . ASP B 1 309 ? 13.227 -9.062 -10.539 1 98 309 ASP B N 1
ATOM 5731 C CA . ASP B 1 309 ? 14.43 -8.703 -9.789 1 98 309 ASP B CA 1
ATOM 5732 C C . ASP B 1 309 ? 15.312 -9.922 -9.555 1 98 309 ASP B C 1
ATOM 5734 O O . ASP B 1 309 ? 16.547 -9.805 -9.516 1 98 309 ASP B O 1
ATOM 5738 N N . TYR B 1 310 ? 14.734 -11.094 -9.438 1 98.25 310 TYR B N 1
ATOM 5739 C CA . TYR B 1 310 ? 15.469 -12.305 -9.102 1 98.25 310 TYR B CA 1
ATOM 5740 C C . TYR B 1 310 ? 15.016 -13.477 -9.961 1 98.25 310 TYR B C 1
ATOM 5742 O O . TYR B 1 310 ? 13.844 -13.562 -10.344 1 98.25 310 TYR B O 1
ATOM 5750 N N . ALA B 1 311 ? 15.977 -14.359 -10.297 1 97.94 311 ALA B N 1
ATOM 5751 C CA . ALA B 1 311 ? 15.703 -15.641 -10.938 1 97.94 311 ALA B CA 1
ATOM 5752 C C . ALA B 1 311 ? 16.594 -16.734 -10.352 1 97.94 311 ALA B C 1
ATOM 5754 O O . ALA B 1 311 ? 17.812 -16.609 -10.32 1 97.94 311 ALA B O 1
ATOM 5755 N N . HIS B 1 312 ? 15.992 -17.703 -9.859 1 97.31 312 HIS B N 1
ATOM 5756 C CA . HIS B 1 312 ? 16.703 -18.875 -9.367 1 97.31 312 HIS B CA 1
ATOM 5757 C C . HIS B 1 312 ? 16.156 -20.156 -9.992 1 97.31 312 HIS B C 1
ATOM 5759 O O . HIS B 1 312 ? 14.938 -20.344 -10.078 1 97.31 312 HIS B O 1
ATOM 5765 N N . ALA B 1 313 ? 17 -20.969 -10.492 1 95.62 313 ALA B N 1
ATOM 5766 C CA . ALA B 1 313 ? 16.688 -22.25 -11.102 1 95.62 313 ALA B CA 1
ATOM 5767 C C . ALA B 1 313 ? 17.906 -23.172 -11.086 1 95.62 313 ALA B C 1
ATOM 5769 O O . ALA B 1 313 ? 18.938 -22.844 -10.492 1 95.62 313 ALA B O 1
ATOM 5770 N N . ASN B 1 314 ? 17.703 -24.328 -11.625 1 93.38 314 ASN B N 1
ATOM 5771 C CA . ASN B 1 314 ? 18.797 -25.297 -11.672 1 93.38 314 ASN B CA 1
ATOM 5772 C C . ASN B 1 314 ? 19.734 -25.031 -12.844 1 93.38 314 ASN B C 1
ATOM 5774 O O . ASN B 1 314 ? 19.328 -24.438 -13.844 1 93.38 314 ASN B O 1
ATOM 5778 N N . ASN B 1 315 ? 20.922 -25.469 -12.641 1 92.12 315 ASN B N 1
ATOM 5779 C CA . ASN B 1 315 ? 21.922 -25.266 -13.672 1 92.12 315 ASN B CA 1
ATOM 5780 C C . ASN B 1 315 ? 22.312 -26.562 -14.359 1 92.12 315 ASN B C 1
ATOM 5782 O O . ASN B 1 315 ? 22.797 -27.5 -13.711 1 92.12 315 ASN B O 1
ATOM 5786 N N . LEU B 1 316 ? 22.078 -26.609 -15.68 1 90.25 316 LEU B N 1
ATOM 5787 C CA . LEU B 1 316 ? 22.578 -27.719 -16.484 1 90.25 316 LEU B CA 1
ATOM 5788 C C . LEU B 1 316 ? 24 -27.453 -16.969 1 90.25 316 LEU B C 1
ATOM 5790 O O . LEU B 1 316 ? 24.297 -26.375 -17.484 1 90.25 316 LEU B O 1
ATOM 5794 N N . VAL B 1 317 ? 24.812 -28.469 -16.766 1 92.31 317 VAL B N 1
ATOM 5795 C CA . VAL B 1 317 ? 26.203 -28.297 -17.156 1 92.31 317 VAL B CA 1
ATOM 5796 C C . VAL B 1 317 ? 26.359 -28.453 -18.672 1 92.31 317 VAL B C 1
ATOM 5798 O O . VAL B 1 317 ? 25.75 -29.344 -19.266 1 92.31 317 VAL B O 1
ATOM 5801 N N . VAL B 1 318 ? 27.062 -27.531 -19.25 1 92.19 318 VAL B N 1
ATOM 5802 C CA . VAL B 1 318 ? 27.375 -27.578 -20.672 1 92.19 318 VAL B CA 1
ATOM 5803 C C . VAL B 1 318 ? 28.797 -28.094 -20.891 1 92.19 318 VAL B C 1
ATOM 5805 O O . VAL B 1 318 ? 29.672 -27.859 -20.047 1 92.19 318 VAL B O 1
ATOM 5808 N N . SER B 1 319 ? 28.984 -28.688 -22 1 92.75 319 SER B N 1
ATOM 5809 C CA . SER B 1 319 ? 30.312 -29.203 -22.344 1 92.75 319 SER B CA 1
ATOM 5810 C C . SER B 1 319 ? 31.344 -28.094 -22.375 1 92.75 319 SER B C 1
ATOM 5812 O O . SER B 1 319 ? 30.984 -26.906 -22.484 1 92.75 319 SER B O 1
ATOM 5814 N N . GLU B 1 320 ? 32.531 -28.422 -22.25 1 90.88 320 GLU B N 1
ATOM 5815 C CA . GLU B 1 320 ? 33.625 -27.453 -22.219 1 90.88 320 GLU B CA 1
ATOM 5816 C C . GLU B 1 320 ? 33.594 -26.562 -23.453 1 90.88 320 GLU B C 1
ATOM 5818 O O . GLU B 1 320 ? 33.906 -25.375 -23.391 1 90.88 320 GLU B O 1
ATOM 5823 N N . ASP B 1 321 ? 33.219 -27.125 -24.516 1 91.5 321 ASP B N 1
ATOM 5824 C CA . ASP B 1 321 ? 33.188 -26.375 -25.766 1 91.5 321 ASP B CA 1
ATOM 5825 C C . ASP B 1 321 ? 31.906 -25.562 -25.891 1 91.5 321 ASP B C 1
ATOM 5827 O O . ASP B 1 321 ? 31.719 -24.828 -26.859 1 91.5 321 ASP B O 1
ATOM 5831 N N . GLY B 1 322 ? 31.047 -25.719 -24.891 1 89.81 322 GLY B N 1
ATOM 5832 C CA . GLY B 1 322 ? 29.828 -24.922 -24.828 1 89.81 322 GLY B CA 1
ATOM 5833 C C . GLY B 1 322 ? 28.766 -25.391 -25.812 1 89.81 322 GLY B C 1
ATOM 5834 O O . GLY B 1 322 ? 27.75 -24.703 -26 1 89.81 322 GLY B O 1
ATOM 5835 N N . LYS B 1 323 ? 28.859 -26.531 -26.344 1 90.94 323 LYS B N 1
ATOM 5836 C CA . LYS B 1 323 ? 28.016 -26.891 -27.484 1 90.94 323 LYS B CA 1
ATOM 5837 C C . LYS B 1 323 ? 26.891 -27.828 -27.062 1 90.94 323 LYS B C 1
ATOM 5839 O O . LYS B 1 323 ? 25.797 -27.781 -27.641 1 90.94 323 LYS B O 1
ATOM 5844 N N . PHE B 1 324 ? 27.188 -28.688 -26.094 1 92.62 324 PHE B N 1
ATOM 5845 C CA . PHE B 1 324 ? 26.188 -29.703 -25.766 1 92.62 324 PHE B CA 1
ATOM 5846 C C . PHE B 1 324 ? 25.984 -29.766 -24.25 1 92.62 324 PHE B C 1
ATOM 5848 O O . PHE B 1 324 ? 26.875 -29.422 -23.484 1 92.62 324 PHE B O 1
ATOM 5855 N N . LEU B 1 325 ? 24.812 -30.25 -23.844 1 92.56 325 LEU B N 1
ATOM 5856 C CA . LEU B 1 325 ? 24.516 -30.516 -22.438 1 92.56 325 LEU B CA 1
ATOM 5857 C C . LEU B 1 325 ? 25.172 -31.828 -22 1 92.56 325 LEU B C 1
ATOM 5859 O O . LEU B 1 325 ? 25.188 -32.812 -22.75 1 92.56 325 LEU B O 1
ATOM 5863 N N . THR B 1 326 ? 25.625 -31.906 -20.766 1 93.06 326 THR B N 1
ATOM 5864 C CA . THR B 1 326 ? 26.297 -33.094 -20.266 1 93.06 326 THR B CA 1
ATOM 5865 C C . THR B 1 326 ? 25.312 -34 -19.562 1 93.06 326 THR B C 1
ATOM 5867 O O . THR B 1 326 ? 25.609 -35.188 -19.297 1 93.06 326 THR B O 1
ATOM 5870 N N . GLY B 1 327 ? 24.172 -33.406 -19.266 1 90.06 327 GLY B N 1
ATOM 5871 C CA . GLY B 1 327 ? 23.203 -34.156 -18.484 1 90.06 327 GLY B CA 1
ATOM 5872 C C . GLY B 1 327 ? 23.391 -34 -16.984 1 90.06 327 GLY B C 1
ATOM 5873 O O . GLY B 1 327 ? 22.609 -34.531 -16.203 1 90.06 327 GLY B O 1
ATOM 5874 N N . ASP B 1 328 ? 24.422 -33.312 -16.625 1 92 328 ASP B N 1
ATOM 5875 C CA . ASP B 1 328 ? 24.719 -33.125 -15.203 1 92 328 ASP B CA 1
ATOM 5876 C C . ASP B 1 328 ? 24.156 -31.781 -14.703 1 92 328 ASP B C 1
ATOM 5878 O O . ASP B 1 328 ? 23.953 -30.859 -15.492 1 92 328 ASP B O 1
ATOM 5882 N N . LEU B 1 329 ? 23.875 -31.797 -13.391 1 92.38 329 LEU B N 1
ATOM 5883 C CA . LEU B 1 329 ? 23.453 -30.578 -12.719 1 92.38 329 LEU B CA 1
ATOM 5884 C C . LEU B 1 329 ? 24.562 -30 -11.859 1 92.38 329 LEU B C 1
ATOM 5886 O O . LEU B 1 329 ? 25.406 -30.75 -11.336 1 92.38 329 LEU B O 1
ATOM 5890 N N . SER B 1 330 ? 24.656 -28.75 -11.805 1 91.19 330 SER B N 1
ATOM 5891 C CA . SER B 1 330 ? 25.625 -28.094 -10.922 1 91.19 330 SER B CA 1
ATOM 5892 C C . SER B 1 330 ? 24.922 -27.141 -9.953 1 91.19 330 SER B C 1
ATOM 5894 O O . SER B 1 330 ? 23.859 -26.609 -10.258 1 91.19 330 SER B O 1
ATOM 5896 N N . GLY B 1 331 ? 25.562 -26.938 -8.727 1 87.5 331 GLY B N 1
ATOM 5897 C CA . GLY B 1 331 ? 25.016 -26.016 -7.738 1 87.5 331 GLY B CA 1
ATOM 5898 C C . GLY B 1 331 ? 23.875 -26.609 -6.934 1 87.5 331 GLY B C 1
ATOM 5899 O O . GLY B 1 331 ? 23.531 -27.781 -7.102 1 87.5 331 GLY B O 1
ATOM 5900 N N . PRO B 1 332 ? 23.344 -25.781 -6.055 1 89.25 332 PRO B N 1
ATOM 5901 C CA . PRO B 1 332 ? 22.203 -26.25 -5.25 1 89.25 332 PRO B CA 1
ATOM 5902 C C . PRO B 1 332 ? 20.938 -26.453 -6.074 1 89.25 332 PRO B C 1
ATOM 5904 O O . PRO B 1 332 ? 20.609 -25.609 -6.91 1 89.25 332 PRO B O 1
ATOM 5907 N N . ILE B 1 333 ? 20.297 -27.578 -5.816 1 89.62 333 ILE B N 1
ATOM 5908 C CA . ILE B 1 333 ? 19.078 -27.891 -6.531 1 89.62 333 ILE B CA 1
ATOM 5909 C C . ILE B 1 333 ? 17.906 -27.094 -5.945 1 89.62 333 ILE B C 1
ATOM 5911 O O . ILE B 1 333 ? 17.797 -26.969 -4.727 1 89.62 333 ILE B O 1
ATOM 5915 N N . VAL B 1 334 ? 17.062 -26.562 -6.855 1 89.56 334 VAL B N 1
ATOM 5916 C CA . VAL B 1 334 ? 15.922 -25.766 -6.434 1 89.56 334 VAL B CA 1
ATOM 5917 C C . VAL B 1 334 ? 14.703 -26.672 -6.23 1 89.56 334 VAL B C 1
ATOM 5919 O O . VAL B 1 334 ? 13.781 -26.672 -7.047 1 89.56 334 VAL B O 1
ATOM 5922 N N . HIS B 1 335 ? 14.719 -27.359 -5.184 1 89.38 335 HIS B N 1
ATOM 5923 C CA . HIS B 1 335 ? 13.602 -28.203 -4.77 1 89.38 335 HIS B CA 1
ATOM 5924 C C . HIS B 1 335 ? 12.641 -27.422 -3.863 1 89.38 335 HIS B C 1
ATOM 5926 O O . HIS B 1 335 ? 12.742 -26.203 -3.742 1 89.38 335 HIS B O 1
ATOM 5932 N N . ALA B 1 336 ? 11.688 -28.141 -3.297 1 91.75 336 ALA B N 1
ATOM 5933 C CA . ALA B 1 336 ? 10.617 -27.531 -2.518 1 91.75 336 ALA B CA 1
ATOM 5934 C C . ALA B 1 336 ? 11.18 -26.734 -1.34 1 91.75 336 ALA B C 1
ATOM 5936 O O . ALA B 1 336 ? 10.828 -25.562 -1.144 1 91.75 336 ALA B O 1
ATOM 5937 N N . GLU B 1 337 ? 12.062 -27.297 -0.599 1 95 337 GLU B N 1
ATOM 5938 C CA . GLU B 1 337 ? 12.656 -26.641 0.565 1 95 337 GLU B CA 1
ATOM 5939 C C . GLU B 1 337 ? 13.492 -25.438 0.155 1 95 337 GLU B C 1
ATOM 5941 O O . GLU B 1 337 ? 13.508 -24.406 0.845 1 95 337 GLU B O 1
ATOM 5946 N N . ARG B 1 338 ? 14.195 -25.609 -0.897 1 95.5 338 ARG B N 1
ATOM 5947 C CA . ARG B 1 338 ? 15.039 -24.531 -1.374 1 95.5 338 ARG B CA 1
ATOM 5948 C C . ARG B 1 338 ? 14.203 -23.328 -1.796 1 95.5 338 ARG B C 1
ATOM 5950 O O . ARG B 1 338 ? 14.586 -22.172 -1.555 1 95.5 338 ARG B O 1
ATOM 5957 N N . LYS B 1 339 ? 13.141 -23.594 -2.434 1 96.62 339 LYS B N 1
ATOM 5958 C CA . LYS B 1 339 ? 12.258 -22.5 -2.812 1 96.62 339 LYS B CA 1
ATOM 5959 C C . LYS B 1 339 ? 11.805 -21.703 -1.587 1 96.62 339 LYS B C 1
ATOM 5961 O O . LYS B 1 339 ? 11.805 -20.484 -1.602 1 96.62 339 LYS B O 1
ATOM 5966 N N . ALA B 1 340 ? 11.438 -22.375 -0.557 1 97.94 340 ALA B N 1
ATOM 5967 C CA . ALA B 1 340 ? 11.016 -21.719 0.681 1 97.94 340 ALA B CA 1
ATOM 5968 C C . ALA B 1 340 ? 12.164 -20.906 1.288 1 97.94 340 ALA B C 1
ATOM 5970 O O . ALA B 1 340 ? 11.961 -19.781 1.736 1 97.94 340 ALA B O 1
ATOM 5971 N N . LEU B 1 341 ? 13.297 -21.484 1.242 1 97.81 341 LEU B N 1
ATOM 5972 C CA . LEU B 1 341 ? 14.477 -20.812 1.781 1 97.81 341 LEU B CA 1
ATOM 5973 C C . LEU B 1 341 ? 14.797 -19.547 0.979 1 97.81 341 LEU B C 1
ATOM 5975 O O . LEU B 1 341 ? 15.125 -18.516 1.554 1 97.81 341 LEU B O 1
ATOM 5979 N N . LEU B 1 342 ? 14.742 -19.688 -0.292 1 97.75 342 LEU B N 1
ATOM 5980 C CA . LEU B 1 342 ? 15.039 -18.562 -1.166 1 97.75 342 LEU B CA 1
ATOM 5981 C C . LEU B 1 342 ? 14.055 -17.406 -0.925 1 97.75 342 LEU B C 1
ATOM 5983 O O . LEU B 1 342 ? 14.445 -16.25 -0.93 1 97.75 342 LEU B O 1
ATOM 5987 N N . LEU B 1 343 ? 12.781 -17.75 -0.735 1 98.38 343 LEU B N 1
ATOM 5988 C CA . LEU B 1 343 ? 11.797 -16.719 -0.407 1 98.38 343 LEU B CA 1
ATOM 5989 C C . LEU B 1 343 ? 12.211 -15.945 0.843 1 98.38 343 LEU B C 1
ATOM 5991 O O . LEU B 1 343 ? 12.203 -14.719 0.846 1 98.38 343 LEU B O 1
ATOM 5995 N N . GLU B 1 344 ? 12.602 -16.656 1.852 1 98.19 344 GLU B N 1
ATOM 5996 C CA . GLU B 1 344 ? 13.016 -16.031 3.107 1 98.19 344 GLU B CA 1
ATOM 5997 C C . GLU B 1 344 ? 14.258 -15.172 2.912 1 98.19 344 GLU B C 1
ATOM 5999 O O . GLU B 1 344 ? 14.344 -14.07 3.463 1 98.19 344 GLU B O 1
ATOM 6004 N N . GLU B 1 345 ? 15.164 -15.688 2.166 1 98.06 345 GLU B N 1
ATOM 6005 C CA . GLU B 1 345 ? 16.422 -14.977 1.941 1 98.06 345 GLU B CA 1
ATOM 6006 C C . GLU B 1 345 ? 16.188 -13.68 1.17 1 98.06 345 GLU B C 1
ATOM 6008 O O . GLU B 1 345 ? 16.734 -12.633 1.526 1 98.06 345 GLU B O 1
ATOM 6013 N N . ILE B 1 346 ? 15.398 -13.781 0.159 1 98.19 346 ILE B N 1
ATOM 6014 C CA . ILE B 1 346 ? 15.109 -12.602 -0.646 1 98.19 346 ILE B CA 1
ATOM 6015 C C . ILE B 1 346 ? 14.383 -11.562 0.203 1 98.19 346 ILE B C 1
ATOM 6017 O O . ILE B 1 346 ? 14.688 -10.375 0.14 1 98.19 346 ILE B O 1
ATOM 6021 N N . ALA B 1 347 ? 13.414 -12.008 0.979 1 97.88 347 ALA B N 1
ATOM 6022 C CA . ALA B 1 347 ? 12.688 -11.109 1.866 1 97.88 347 ALA B CA 1
ATOM 6023 C C . ALA B 1 347 ? 13.641 -10.406 2.836 1 97.88 347 ALA B C 1
ATOM 6025 O O . ALA B 1 347 ? 13.602 -9.18 2.971 1 97.88 347 ALA B O 1
ATOM 6026 N N . LYS B 1 348 ? 14.508 -11.141 3.436 1 96.5 348 LYS B N 1
ATOM 6027 C CA . LYS B 1 348 ? 15.469 -10.609 4.406 1 96.5 348 LYS B CA 1
ATOM 6028 C C . LYS B 1 348 ? 16.406 -9.609 3.756 1 96.5 348 LYS B C 1
ATOM 6030 O O . LYS B 1 348 ? 16.656 -8.531 4.309 1 96.5 348 LYS B O 1
ATOM 6035 N N . GLU B 1 349 ? 16.859 -9.969 2.623 1 96.5 349 GLU B N 1
ATOM 6036 C CA . GLU B 1 349 ? 17.781 -9.102 1.897 1 96.5 349 GLU B CA 1
ATOM 6037 C C . GLU B 1 349 ? 17.156 -7.746 1.591 1 96.5 349 GLU B C 1
ATOM 6039 O O . GLU B 1 349 ? 17.859 -6.734 1.513 1 96.5 349 GLU B O 1
ATOM 6044 N N . ASN B 1 350 ? 15.891 -7.715 1.432 1 95.88 350 ASN B N 1
ATOM 6045 C CA . ASN B 1 350 ? 15.211 -6.484 1.044 1 95.88 350 ASN B CA 1
ATOM 6046 C C . ASN B 1 350 ? 14.492 -5.848 2.229 1 95.88 350 ASN B C 1
ATOM 6048 O O . ASN B 1 350 ? 13.727 -4.895 2.057 1 95.88 350 ASN B O 1
ATOM 6052 N N . GLY B 1 351 ? 14.664 -6.402 3.422 1 93.06 351 GLY B N 1
ATOM 6053 C CA . GLY B 1 351 ? 14.008 -5.867 4.605 1 93.06 351 GLY B CA 1
ATOM 6054 C C . GLY B 1 351 ? 12.5 -6.016 4.57 1 93.06 351 GLY B C 1
ATOM 6055 O O . GLY B 1 351 ? 11.773 -5.125 5.008 1 93.06 351 GLY B O 1
ATOM 6056 N N . ILE B 1 352 ? 12.047 -7.074 4.02 1 96.06 352 ILE B N 1
ATOM 6057 C CA . ILE B 1 352 ? 10.617 -7.328 3.877 1 96.06 352 ILE B CA 1
ATOM 6058 C C . ILE B 1 352 ? 10.188 -8.406 4.863 1 96.06 352 ILE B C 1
ATOM 6060 O O . ILE B 1 352 ? 10.781 -9.492 4.91 1 96.06 352 ILE B O 1
ATOM 6064 N N . ALA B 1 353 ? 9.219 -8.109 5.633 1 94.94 353 ALA B N 1
ATOM 6065 C CA . ALA B 1 353 ? 8.664 -9.117 6.543 1 94.94 353 ALA B CA 1
ATOM 6066 C C . ALA B 1 353 ? 7.961 -10.227 5.77 1 94.94 353 ALA B C 1
ATOM 6068 O O . ALA B 1 353 ? 7.391 -9.984 4.703 1 94.94 353 ALA B O 1
ATOM 6069 N N . LEU B 1 354 ? 7.957 -11.453 6.34 1 96.25 354 LEU B N 1
ATOM 6070 C CA . LEU B 1 354 ? 7.332 -12.578 5.66 1 96.25 354 LEU B CA 1
ATOM 6071 C C . LEU B 1 354 ? 5.844 -12.328 5.438 1 96.25 354 LEU B C 1
ATOM 6073 O O . LEU B 1 354 ? 5.281 -12.75 4.422 1 96.25 354 LEU B O 1
ATOM 6077 N N . GLU B 1 355 ? 5.207 -11.602 6.355 1 94.5 355 GLU B N 1
ATOM 6078 C CA . GLU B 1 355 ? 3.793 -11.25 6.23 1 94.5 355 GLU B CA 1
ATOM 6079 C C . GLU B 1 355 ? 3.539 -10.422 4.977 1 94.5 355 GLU B C 1
ATOM 6081 O O . GLU B 1 355 ? 2.408 -10.344 4.492 1 94.5 355 GLU B O 1
ATOM 6086 N N . GLN B 1 356 ? 4.586 -9.844 4.449 1 97.12 356 GLN B N 1
ATOM 6087 C CA . GLN B 1 356 ? 4.449 -8.961 3.293 1 97.12 356 GLN B CA 1
ATOM 6088 C C . GLN B 1 356 ? 4.883 -9.664 2.01 1 97.12 356 GLN B C 1
ATOM 6090 O O . GLN B 1 356 ? 5.168 -9.016 1.004 1 97.12 356 GLN B O 1
ATOM 6095 N N . THR B 1 357 ? 4.934 -11.008 2.051 1 98.25 357 THR B N 1
ATOM 6096 C CA . THR B 1 357 ? 5.328 -11.773 0.877 1 98.25 357 THR B CA 1
ATOM 6097 C C . THR B 1 357 ? 4.145 -12.562 0.318 1 98.25 357 THR B C 1
ATOM 6099 O O . THR B 1 357 ? 3.18 -12.828 1.034 1 98.25 357 THR B O 1
ATOM 6102 N N . MET B 1 358 ? 4.23 -12.844 -0.974 1 98.5 358 MET B N 1
ATOM 6103 C CA . MET B 1 358 ? 3.26 -13.672 -1.685 1 98.5 358 MET B CA 1
ATOM 6104 C C . MET B 1 358 ? 3.961 -14.703 -2.559 1 98.5 358 MET B C 1
ATOM 6106 O O . MET B 1 358 ? 4.984 -14.406 -3.178 1 98.5 358 MET B O 1
ATOM 6110 N N . ALA B 1 359 ? 3.473 -15.859 -2.521 1 98.81 359 ALA B N 1
ATOM 6111 C CA . ALA B 1 359 ? 4.004 -16.938 -3.348 1 98.81 359 ALA B CA 1
ATOM 6112 C C . ALA B 1 359 ? 2.908 -17.562 -4.207 1 98.81 359 ALA B C 1
ATOM 6114 O O . ALA B 1 359 ? 1.81 -17.828 -3.719 1 98.81 359 ALA B O 1
ATOM 6115 N N . ILE B 1 360 ? 3.191 -17.719 -5.477 1 98.62 360 ILE B N 1
ATOM 6116 C CA . ILE B 1 360 ? 2.236 -18.312 -6.406 1 98.62 360 ILE B CA 1
ATOM 6117 C C . ILE B 1 360 ? 2.875 -19.516 -7.113 1 98.62 360 ILE B C 1
ATOM 6119 O O . ILE B 1 360 ? 4 -19.422 -7.609 1 98.62 360 ILE B O 1
ATOM 6123 N N . GLY B 1 361 ? 2.227 -20.594 -7.133 1 97.5 361 GLY B N 1
ATOM 6124 C CA . GLY B 1 361 ? 2.668 -21.797 -7.809 1 97.5 361 GLY B CA 1
ATOM 6125 C C . GLY B 1 361 ? 1.534 -22.766 -8.117 1 97.5 361 GLY B C 1
ATOM 6126 O O . GLY B 1 361 ? 0.379 -22.5 -7.781 1 97.5 361 GLY B O 1
ATOM 6127 N N . ASP B 1 362 ? 1.883 -23.859 -8.75 1 94.38 362 ASP B N 1
ATOM 6128 C CA . ASP B 1 362 ? 0.834 -24.797 -9.148 1 94.38 362 ASP B CA 1
ATOM 6129 C C . ASP B 1 362 ? 1.142 -26.203 -8.656 1 94.38 362 ASP B C 1
ATOM 6131 O O . ASP B 1 362 ? 0.266 -27.078 -8.664 1 94.38 362 ASP B O 1
ATOM 6135 N N . GLY B 1 363 ? 2.354 -26.438 -8.25 1 90.38 363 GLY B N 1
ATOM 6136 C CA . GLY B 1 363 ? 2.75 -27.812 -7.965 1 90.38 363 GLY B CA 1
ATOM 6137 C C . GLY B 1 363 ? 3.004 -28.062 -6.492 1 90.38 363 GLY B C 1
ATOM 6138 O O . GLY B 1 363 ? 3.064 -27.125 -5.699 1 90.38 363 GLY B O 1
ATOM 6139 N N . ALA B 1 364 ? 3.207 -29.391 -6.203 1 88.69 364 ALA B N 1
ATOM 6140 C CA . ALA B 1 364 ? 3.482 -29.812 -4.832 1 88.69 364 ALA B CA 1
ATOM 6141 C C . ALA B 1 364 ? 4.801 -29.234 -4.336 1 88.69 364 ALA B C 1
ATOM 6143 O O . ALA B 1 364 ? 4.941 -28.906 -3.15 1 88.69 364 ALA B O 1
ATOM 6144 N N . ASN B 1 365 ? 5.707 -29.016 -5.223 1 89.69 365 ASN B N 1
ATOM 6145 C CA . ASN B 1 365 ? 7.016 -28.484 -4.863 1 89.69 365 ASN B CA 1
ATOM 6146 C C . ASN B 1 365 ? 6.934 -27.016 -4.473 1 89.69 365 ASN B C 1
ATOM 6148 O O . ASN B 1 365 ? 7.898 -26.453 -3.951 1 89.69 365 ASN B O 1
ATOM 6152 N N . ASP B 1 366 ? 5.809 -26.438 -4.672 1 95.56 366 ASP B N 1
ATOM 6153 C CA . ASP B 1 366 ? 5.629 -25.016 -4.34 1 95.56 366 ASP B CA 1
ATOM 6154 C C . ASP B 1 366 ? 4.98 -24.859 -2.969 1 95.56 366 ASP B C 1
ATOM 6156 O O . ASP B 1 366 ? 4.934 -23.75 -2.428 1 95.56 366 ASP B O 1
ATOM 6160 N N . LEU B 1 367 ? 4.516 -25.938 -2.4 1 96.25 367 LEU B N 1
ATOM 6161 C CA . LEU B 1 367 ? 3.68 -25.859 -1.206 1 96.25 367 LEU B CA 1
ATOM 6162 C C . LEU B 1 367 ? 4.457 -25.281 -0.034 1 96.25 367 LEU B C 1
ATOM 6164 O O . LEU B 1 367 ? 3.926 -24.453 0.717 1 96.25 367 LEU B O 1
ATOM 6168 N N . LEU B 1 368 ? 5.648 -25.672 0.123 1 97.19 368 LEU B N 1
ATOM 6169 C CA . LEU B 1 368 ? 6.43 -25.172 1.249 1 97.19 368 LEU B CA 1
ATOM 6170 C C . LEU B 1 368 ? 6.645 -23.656 1.135 1 97.19 368 LEU B C 1
ATOM 6172 O O . LEU B 1 368 ? 6.547 -22.938 2.129 1 97.19 368 LEU B O 1
ATOM 6176 N N . MET B 1 369 ? 6.934 -23.234 -0.058 1 97.88 369 MET B N 1
ATOM 6177 C CA . MET B 1 369 ? 7.109 -21.797 -0.287 1 97.88 369 MET B CA 1
ATOM 6178 C C . MET B 1 369 ? 5.801 -21.047 -0.071 1 97.88 369 MET B C 1
ATOM 6180 O O . MET B 1 369 ? 5.789 -19.969 0.519 1 97.88 369 MET B O 1
ATOM 6184 N N . MET B 1 370 ? 4.719 -21.656 -0.488 1 97.88 370 MET B N 1
ATOM 6185 C CA . MET B 1 370 ? 3.406 -21.047 -0.304 1 97.88 370 MET B CA 1
ATOM 6186 C C . MET B 1 370 ? 3.07 -20.906 1.178 1 97.88 370 MET B C 1
ATOM 6188 O O . MET B 1 370 ? 2.535 -19.891 1.606 1 97.88 370 MET B O 1
ATOM 6192 N N . LYS B 1 371 ? 3.389 -21.875 1.931 1 96.88 371 LYS B N 1
ATOM 6193 C CA . LYS B 1 371 ? 3.076 -21.891 3.357 1 96.88 371 LYS B CA 1
ATOM 6194 C C . LYS B 1 371 ? 3.963 -20.906 4.117 1 96.88 371 LYS B C 1
ATOM 6196 O O . LYS B 1 371 ? 3.559 -20.375 5.156 1 96.88 371 LYS B O 1
ATOM 6201 N N . LYS B 1 372 ? 5.102 -20.703 3.566 1 97.56 372 LYS B N 1
ATOM 6202 C CA . LYS B 1 372 ? 6.047 -19.797 4.203 1 97.56 372 LYS B CA 1
ATOM 6203 C C . LYS B 1 372 ? 5.664 -18.344 3.945 1 97.56 372 LYS B C 1
ATOM 6205 O O . LYS B 1 372 ? 5.898 -17.469 4.793 1 97.56 372 LYS B O 1
ATOM 6210 N N . ALA B 1 373 ? 5.086 -18.062 2.877 1 98.19 373 ALA B N 1
ATOM 6211 C CA . ALA B 1 373 ? 4.73 -16.719 2.461 1 98.19 373 ALA B CA 1
ATOM 6212 C C . ALA B 1 373 ? 3.555 -16.172 3.273 1 98.19 373 ALA B C 1
ATOM 6214 O O . ALA B 1 373 ? 2.787 -16.953 3.85 1 98.19 373 ALA B O 1
ATOM 6215 N N . GLY B 1 374 ? 3.455 -14.875 3.346 1 96.81 374 GLY B N 1
ATOM 6216 C CA . GLY B 1 374 ? 2.281 -14.273 3.959 1 96.81 374 GLY B CA 1
ATOM 6217 C C . GLY B 1 374 ? 0.988 -14.641 3.258 1 96.81 374 GLY B C 1
ATOM 6218 O O . GLY B 1 374 ? -0.068 -14.711 3.891 1 96.81 374 GLY B O 1
ATOM 6219 N N . LEU B 1 375 ? 1.097 -14.805 1.983 1 97.38 375 LEU B N 1
ATOM 6220 C CA . LEU B 1 375 ? -0.007 -15.289 1.16 1 97.38 375 LEU B CA 1
ATOM 6221 C C . LEU B 1 375 ? 0.486 -16.297 0.129 1 97.38 375 LEU B C 1
ATOM 6223 O O . LEU B 1 375 ? 1.318 -15.961 -0.72 1 97.38 375 LEU B O 1
ATOM 6227 N N . GLY B 1 376 ? 0.068 -17.469 0.255 1 98.25 376 GLY B N 1
ATOM 6228 C CA . GLY B 1 376 ? 0.353 -18.516 -0.724 1 98.25 376 GLY B CA 1
ATOM 6229 C C . GLY B 1 376 ? -0.841 -18.859 -1.593 1 98.25 376 GLY B C 1
ATOM 6230 O O . GLY B 1 376 ? -1.922 -19.156 -1.081 1 98.25 376 GLY B O 1
ATOM 6231 N N . ILE B 1 377 ? -0.636 -18.891 -2.934 1 98.19 377 ILE B N 1
ATOM 6232 C CA . ILE B 1 377 ? -1.746 -19.125 -3.852 1 98.19 377 ILE B CA 1
ATOM 6233 C C . ILE B 1 377 ? -1.415 -20.281 -4.785 1 98.19 377 ILE B C 1
ATOM 6235 O O . ILE B 1 377 ? -0.429 -20.234 -5.527 1 98.19 377 ILE B O 1
ATOM 6239 N N . ALA B 1 378 ? -2.211 -21.281 -4.707 1 97.31 378 ALA B N 1
ATOM 6240 C CA . ALA B 1 378 ? -2.189 -22.312 -5.738 1 97.31 378 ALA B CA 1
ATOM 6241 C C . ALA B 1 378 ? -3 -21.891 -6.957 1 97.31 378 ALA B C 1
ATOM 6243 O O . ALA B 1 378 ? -4.234 -21.875 -6.918 1 97.31 378 ALA B O 1
ATOM 6244 N N . PHE B 1 379 ? -2.324 -21.594 -8.07 1 97.25 379 PHE B N 1
ATOM 6245 C CA . PHE B 1 379 ? -2.99 -21.078 -9.258 1 97.25 379 PHE B CA 1
ATOM 6246 C C . PHE B 1 379 ? -3.238 -22.188 -10.266 1 97.25 379 PHE B C 1
ATOM 6248 O O . PHE B 1 379 ? -2.295 -22.734 -10.844 1 97.25 379 PHE B O 1
ATOM 6255 N N . ASN B 1 380 ? -4.484 -22.453 -10.492 1 94.62 380 ASN B N 1
ATOM 6256 C CA . ASN B 1 380 ? -4.891 -23.516 -11.406 1 94.62 380 ASN B CA 1
ATOM 6257 C C . ASN B 1 380 ? -4.086 -24.797 -11.18 1 94.62 380 ASN B C 1
ATOM 6259 O O . ASN B 1 380 ? -3.59 -25.391 -12.133 1 94.62 380 ASN B O 1
ATOM 6263 N N . ALA B 1 381 ? -3.924 -25.094 -9.922 1 93.88 381 ALA B N 1
ATOM 6264 C CA . ALA B 1 381 ? -3.111 -26.234 -9.508 1 93.88 381 ALA B CA 1
ATOM 6265 C C . ALA B 1 381 ? -3.938 -27.516 -9.5 1 93.88 381 ALA B C 1
ATOM 6267 O O . ALA B 1 381 ? -5.156 -27.484 -9.672 1 93.88 381 ALA B O 1
ATOM 6268 N N . LYS B 1 382 ? -3.199 -28.578 -9.391 1 86.06 382 LYS B N 1
ATOM 6269 C CA . LYS B 1 382 ? -3.887 -29.844 -9.195 1 86.06 382 LYS B CA 1
ATOM 6270 C C . LYS B 1 382 ? -4.645 -29.859 -7.867 1 86.06 382 LYS B C 1
ATOM 6272 O O . LYS B 1 382 ? -4.273 -29.156 -6.926 1 86.06 382 LYS B O 1
ATOM 6277 N N . PRO B 1 383 ? -5.664 -30.672 -7.758 1 87.44 383 PRO B N 1
ATOM 6278 C CA . PRO B 1 383 ? -6.559 -30.656 -6.602 1 87.44 383 PRO B CA 1
ATOM 6279 C C . PRO B 1 383 ? -5.82 -30.844 -5.277 1 87.44 383 PRO B C 1
ATOM 6281 O O . PRO B 1 383 ? -6.09 -30.125 -4.312 1 87.44 383 PRO B O 1
ATOM 6284 N N . SER B 1 384 ? -4.898 -31.766 -5.266 1 86.5 384 SER B N 1
ATOM 6285 C CA . SER B 1 384 ? -4.18 -32.031 -4.023 1 86.5 384 SER B CA 1
ATOM 6286 C C . SER B 1 384 ? -3.414 -30.797 -3.561 1 86.5 384 SER B C 1
ATOM 6288 O O . SER B 1 384 ? -3.35 -30.516 -2.361 1 86.5 384 SER B O 1
ATOM 6290 N N . VAL B 1 385 ? -2.895 -30.062 -4.531 1 92.31 385 VAL B N 1
ATOM 6291 C CA . VAL B 1 385 ? -2.145 -28.844 -4.211 1 92.31 385 VAL B CA 1
ATOM 6292 C C . VAL B 1 385 ? -3.105 -27.75 -3.762 1 92.31 385 VAL B C 1
ATOM 6294 O O . VAL B 1 385 ? -2.811 -27 -2.828 1 92.31 385 VAL B O 1
ATOM 6297 N N . GLN B 1 386 ? -4.234 -27.672 -4.371 1 91.38 386 GLN B N 1
ATOM 6298 C CA . GLN B 1 386 ? -5.242 -26.688 -4.016 1 91.38 386 GLN B CA 1
ATOM 6299 C C . GLN B 1 386 ? -5.703 -26.859 -2.568 1 91.38 386 GLN B C 1
ATOM 6301 O O . GLN B 1 386 ? -5.875 -25.875 -1.844 1 91.38 386 GLN B O 1
ATOM 6306 N N . VAL B 1 387 ? -5.836 -28.062 -2.146 1 86.75 387 VAL B N 1
ATOM 6307 C CA . VAL B 1 387 ? -6.324 -28.359 -0.804 1 86.75 387 VAL B CA 1
ATOM 6308 C C . VAL B 1 387 ? -5.246 -28.031 0.224 1 86.75 387 VAL B C 1
ATOM 6310 O O . VAL B 1 387 ? -5.547 -27.547 1.321 1 86.75 387 VAL B O 1
ATOM 6313 N N . ALA B 1 388 ? -4.066 -28.266 -0.186 1 90.62 388 ALA B N 1
ATOM 6314 C CA . ALA B 1 388 ? -2.963 -28.141 0.761 1 90.62 388 ALA B CA 1
ATOM 6315 C C . ALA B 1 388 ? -2.494 -26.688 0.855 1 90.62 388 ALA B C 1
ATOM 6317 O O . ALA B 1 388 ? -1.928 -26.281 1.87 1 90.62 388 ALA B O 1
ATOM 6318 N N . ALA B 1 389 ? -2.74 -25.906 -0.144 1 95 389 ALA B N 1
ATOM 6319 C CA . ALA B 1 389 ? -2.234 -24.531 -0.209 1 95 389 ALA B CA 1
ATOM 6320 C C . ALA B 1 389 ? -3.045 -23.609 0.694 1 95 389 ALA B C 1
ATOM 6322 O O . ALA B 1 389 ? -4.215 -23.875 0.98 1 95 389 ALA B O 1
ATOM 6323 N N . PRO B 1 390 ? -2.43 -22.484 1.176 1 95.38 390 PRO B N 1
ATOM 6324 C CA . PRO B 1 390 ? -3.164 -21.516 1.996 1 95.38 390 PRO B CA 1
ATOM 6325 C C . PRO B 1 390 ? -4.34 -20.891 1.254 1 95.38 390 PRO B C 1
ATOM 6327 O O . PRO B 1 390 ? -5.336 -20.516 1.875 1 95.38 390 PRO B O 1
ATOM 6330 N N . ALA B 1 391 ? -4.18 -20.719 -0.028 1 95.94 391 ALA B N 1
ATOM 6331 C CA . ALA B 1 391 ? -5.25 -20.219 -0.885 1 95.94 391 ALA B CA 1
ATOM 6332 C C . ALA B 1 391 ? -5.176 -20.828 -2.277 1 95.94 391 ALA B C 1
ATOM 6334 O O . ALA B 1 391 ? -4.133 -21.359 -2.68 1 95.94 391 ALA B O 1
ATOM 6335 N N . ARG B 1 392 ? -6.289 -20.812 -2.914 1 94.56 392 ARG B N 1
ATOM 6336 C CA . ARG B 1 392 ? -6.34 -21.281 -4.297 1 94.56 392 ARG B CA 1
ATOM 6337 C C . ARG B 1 392 ? -7.07 -20.281 -5.184 1 94.56 392 ARG B C 1
ATOM 6339 O O . ARG B 1 392 ? -7.965 -19.562 -4.719 1 94.56 392 ARG B O 1
ATOM 6346 N N . LEU B 1 393 ? -6.68 -20.203 -6.414 1 96.19 393 LEU B N 1
ATOM 6347 C CA . LEU B 1 393 ? -7.316 -19.375 -7.438 1 96.19 393 LEU B CA 1
ATOM 6348 C C . LEU B 1 393 ? -7.359 -20.109 -8.773 1 96.19 393 LEU B C 1
ATOM 6350 O O . LEU B 1 393 ? -6.32 -20.312 -9.406 1 96.19 393 LEU B O 1
ATOM 6354 N N . ASN B 1 394 ? -8.492 -20.516 -9.078 1 94.94 394 ASN B N 1
ATOM 6355 C CA . ASN B 1 394 ? -8.727 -21.062 -10.414 1 94.94 394 ASN B CA 1
ATOM 6356 C C . ASN B 1 394 ? -9.391 -20.031 -11.328 1 94.94 394 ASN B C 1
ATOM 6358 O O . ASN B 1 394 ? -10.57 -19.719 -11.164 1 94.94 394 ASN B O 1
ATOM 6362 N N . SER B 1 395 ? -8.633 -19.516 -12.25 1 94.62 395 SER B N 1
ATOM 6363 C CA . SER B 1 395 ? -9.078 -18.391 -13.078 1 94.62 395 SER B CA 1
ATOM 6364 C C . SER B 1 395 ? -8.445 -18.453 -14.469 1 94.62 395 SER B C 1
ATOM 6366 O O . SER B 1 395 ? -7.445 -19.156 -14.672 1 94.62 395 SER B O 1
ATOM 6368 N N . GLU B 1 396 ? -9.086 -17.766 -15.383 1 94.44 396 GLU B N 1
ATOM 6369 C CA . GLU B 1 396 ? -8.57 -17.703 -16.75 1 94.44 396 GLU B CA 1
ATOM 6370 C C . GLU B 1 396 ? -7.406 -16.719 -16.844 1 94.44 396 GLU B C 1
ATOM 6372 O O . GLU B 1 396 ? -6.68 -16.703 -17.844 1 94.44 396 GLU B O 1
ATOM 6377 N N . THR B 1 397 ? -7.246 -15.922 -15.914 1 97.31 397 THR B N 1
ATOM 6378 C CA . THR B 1 397 ? -6.195 -14.914 -15.945 1 97.31 397 THR B CA 1
ATOM 6379 C C . THR B 1 397 ? -5.543 -14.773 -14.57 1 97.31 397 THR B C 1
ATOM 6381 O O . THR B 1 397 ? -6.227 -14.781 -13.547 1 97.31 397 THR B O 1
ATOM 6384 N N . MET B 1 398 ? -4.211 -14.656 -14.547 1 97.81 398 MET B N 1
ATOM 6385 C CA . MET B 1 398 ? -3.502 -14.477 -13.281 1 97.81 398 MET B CA 1
ATOM 6386 C C . MET B 1 398 ? -3.68 -13.062 -12.75 1 97.81 398 MET B C 1
ATOM 6388 O O . MET B 1 398 ? -3.355 -12.781 -11.594 1 97.81 398 MET B O 1
ATOM 6392 N N . LEU B 1 399 ? -4.215 -12.156 -13.594 1 98.06 399 LEU B N 1
ATOM 6393 C CA . LEU B 1 399 ? -4.48 -10.789 -13.164 1 98.06 399 LEU B CA 1
ATOM 6394 C C . LEU B 1 399 ? -5.441 -10.766 -11.984 1 98.06 399 LEU B C 1
ATOM 6396 O O . LEU B 1 399 ? -5.422 -9.828 -11.18 1 98.06 399 LEU B O 1
ATOM 6400 N N . ASP B 1 400 ? -6.238 -11.805 -11.82 1 98 400 ASP B N 1
ATOM 6401 C CA . ASP B 1 400 ? -7.258 -11.883 -10.773 1 98 400 ASP B CA 1
ATOM 6402 C C . ASP B 1 400 ? -6.617 -11.945 -9.391 1 98 400 ASP B C 1
ATOM 6404 O O . ASP B 1 400 ? -7.297 -11.75 -8.383 1 98 400 ASP B O 1
ATOM 6408 N N . VAL B 1 401 ? -5.309 -12.227 -9.336 1 98.38 401 VAL B N 1
ATOM 6409 C CA . VAL B 1 401 ? -4.582 -12.195 -8.078 1 98.38 401 VAL B CA 1
ATOM 6410 C C . VAL B 1 401 ? -4.738 -10.82 -7.422 1 98.38 401 VAL B C 1
ATOM 6412 O O . VAL B 1 401 ? -4.809 -10.719 -6.195 1 98.38 401 VAL B O 1
ATOM 6415 N N . LEU B 1 402 ? -4.879 -9.766 -8.211 1 97.94 402 LEU B N 1
ATOM 6416 C CA . LEU B 1 402 ? -4.996 -8.414 -7.676 1 97.94 402 LEU B CA 1
ATOM 6417 C C . LEU B 1 402 ? -6.305 -8.242 -6.91 1 97.94 402 LEU B C 1
ATOM 6419 O O . LEU B 1 402 ? -6.367 -7.465 -5.949 1 97.94 402 LEU B O 1
ATOM 6423 N N . TYR B 1 403 ? -7.344 -9.008 -7.258 1 96.5 403 TYR B N 1
ATOM 6424 C CA . TYR B 1 403 ? -8.578 -8.969 -6.488 1 96.5 403 TYR B CA 1
ATOM 6425 C C . TYR B 1 403 ? -8.375 -9.547 -5.098 1 96.5 403 TYR B C 1
ATOM 6427 O O . TYR B 1 403 ? -8.969 -9.07 -4.125 1 96.5 403 TYR B O 1
ATOM 6435 N N . ILE B 1 404 ? -7.57 -10.586 -5.016 1 97.38 404 ILE B N 1
ATOM 6436 C CA . ILE B 1 404 ? -7.27 -11.195 -3.723 1 97.38 404 ILE B CA 1
ATOM 6437 C C . ILE B 1 404 ? -6.586 -10.172 -2.816 1 97.38 404 ILE B C 1
ATOM 6439 O O . ILE B 1 404 ? -6.816 -10.156 -1.604 1 97.38 404 ILE B O 1
ATOM 6443 N N . LEU B 1 405 ? -5.824 -9.312 -3.441 1 96 405 LEU B N 1
ATOM 6444 C CA . LEU B 1 405 ? -5.129 -8.273 -2.689 1 96 405 LEU B CA 1
ATOM 6445 C C . LEU B 1 405 ? -6.062 -7.113 -2.373 1 96 405 LEU B C 1
ATOM 6447 O O . LEU B 1 405 ? -5.668 -6.164 -1.69 1 96 405 LEU B O 1
ATOM 6451 N N . GLY B 1 406 ? -7.262 -7.078 -2.922 1 91.81 406 GLY B N 1
ATOM 6452 C CA . GLY B 1 406 ? -8.273 -6.113 -2.531 1 91.81 406 GLY B CA 1
ATOM 6453 C C . GLY B 1 406 ? -8.461 -5 -3.543 1 91.81 406 GLY B C 1
ATOM 6454 O O . GLY B 1 406 ? -9.156 -4.02 -3.275 1 91.81 406 GLY B O 1
ATOM 6455 N N . PHE B 1 407 ? -7.902 -5.121 -4.695 1 92.88 407 PHE B N 1
ATOM 6456 C CA . PHE B 1 407 ? -8.008 -4.051 -5.68 1 92.88 407 PHE B CA 1
ATOM 6457 C C . PHE B 1 407 ? -9.266 -4.223 -6.531 1 92.88 407 PHE B C 1
ATOM 6459 O O . PHE B 1 407 ? -9.625 -5.34 -6.895 1 92.88 407 PHE B O 1
ATOM 6466 N N . THR B 1 408 ? -9.875 -3.074 -6.789 1 88.38 408 THR B N 1
ATOM 6467 C CA . THR B 1 408 ? -11.023 -3.082 -7.691 1 88.38 408 THR B CA 1
ATOM 6468 C C . THR B 1 408 ? -10.562 -3.043 -9.148 1 88.38 408 THR B C 1
ATOM 6470 O O . THR B 1 408 ? -9.398 -2.76 -9.43 1 88.38 408 THR B O 1
ATOM 6473 N N . LYS B 1 409 ? -11.508 -3.371 -9.984 1 92.31 409 LYS B N 1
ATOM 6474 C CA . LYS B 1 409 ? -11.227 -3.307 -11.414 1 92.31 409 LYS B CA 1
ATOM 6475 C C . LYS B 1 409 ? -10.727 -1.921 -11.812 1 92.31 409 LYS B C 1
ATOM 6477 O O . LYS B 1 409 ? -9.781 -1.797 -12.594 1 92.31 409 LYS B O 1
ATOM 6482 N N . GLU B 1 410 ? -11.305 -0.874 -11.281 1 87 410 GLU B N 1
ATOM 6483 C CA . GLU B 1 410 ? -10.914 0.5 -11.578 1 87 410 GLU B CA 1
ATOM 6484 C C . GLU B 1 410 ? -9.492 0.787 -11.086 1 87 410 GLU B C 1
ATOM 6486 O O . GLU B 1 410 ? -8.711 1.435 -11.781 1 87 410 GLU B O 1
ATOM 6491 N N . GLU B 1 411 ? -9.242 0.319 -9.945 1 90.44 411 GLU B N 1
ATOM 6492 C CA . GLU B 1 411 ? -7.902 0.507 -9.391 1 90.44 411 GLU B CA 1
ATOM 6493 C C . GLU B 1 411 ? -6.852 -0.232 -10.211 1 90.44 411 GLU B C 1
ATOM 6495 O O . GLU B 1 411 ? -5.758 0.284 -10.438 1 90.44 411 GLU B O 1
ATOM 6500 N N . ILE B 1 412 ? -7.199 -1.432 -10.656 1 95 412 ILE B N 1
ATOM 6501 C CA . ILE B 1 412 ? -6.289 -2.223 -11.477 1 95 412 ILE B CA 1
ATOM 6502 C C . ILE B 1 412 ? -6.008 -1.489 -12.781 1 95 412 ILE B C 1
ATOM 6504 O O . ILE B 1 412 ? -4.855 -1.407 -13.219 1 95 412 ILE B O 1
ATOM 6508 N N . GLN B 1 413 ? -7.016 -0.924 -13.32 1 93.56 413 GLN B N 1
ATOM 6509 C CA . GLN B 1 413 ? -6.844 -0.164 -14.555 1 93.56 413 GLN B CA 1
ATOM 6510 C C . GLN B 1 413 ? -5.945 1.049 -14.328 1 93.56 413 GLN B C 1
ATOM 6512 O O . GLN B 1 413 ? -5.102 1.369 -15.172 1 93.56 413 GLN B O 1
ATOM 6517 N N . ALA B 1 414 ? -6.117 1.68 -13.219 1 91.38 414 ALA B N 1
ATOM 6518 C CA . ALA B 1 414 ? -5.289 2.838 -12.891 1 91.38 414 ALA B CA 1
ATOM 6519 C C . ALA B 1 414 ? -3.824 2.439 -12.734 1 91.38 414 ALA B C 1
ATOM 6521 O O . ALA B 1 414 ? -2.928 3.148 -13.195 1 91.38 414 ALA B O 1
ATOM 6522 N N . LEU B 1 415 ? -3.6 1.324 -12.086 1 93.69 415 LEU B N 1
ATOM 6523 C CA . LEU B 1 415 ? -2.242 0.825 -11.898 1 93.69 415 LEU B CA 1
ATOM 6524 C C . LEU B 1 415 ? -1.579 0.525 -13.234 1 93.69 415 LEU B C 1
ATOM 6526 O O . LEU B 1 415 ? -0.4 0.829 -13.43 1 93.69 415 LEU B O 1
ATOM 6530 N N . LEU B 1 416 ? -2.365 -0.049 -14.125 1 94.25 416 LEU B N 1
ATOM 6531 C CA . LEU B 1 416 ? -1.829 -0.458 -15.422 1 94.25 416 LEU B CA 1
ATOM 6532 C C . LEU B 1 416 ? -1.605 0.75 -16.328 1 94.25 416 LEU B C 1
ATOM 6534 O O . LEU B 1 416 ? -0.784 0.702 -17.234 1 94.25 416 LEU B O 1
ATOM 6538 N N . ALA B 1 417 ? -2.281 1.84 -16.031 1 90.25 417 ALA B N 1
ATOM 6539 C CA . ALA B 1 417 ? -2.16 3.049 -16.844 1 90.25 417 ALA B CA 1
ATOM 6540 C C . ALA B 1 417 ? -0.856 3.783 -16.531 1 90.25 417 ALA B C 1
ATOM 6542 O O . ALA B 1 417 ? -0.304 4.465 -17.406 1 90.25 417 ALA B O 1
ATOM 6543 N N . VAL B 1 418 ? -0.383 3.707 -15.344 1 82.5 418 VAL B N 1
ATOM 6544 C CA . VAL B 1 418 ? 0.807 4.441 -14.93 1 82.5 418 VAL B CA 1
ATOM 6545 C C . VAL B 1 418 ? 2.059 3.637 -15.273 1 82.5 418 VAL B C 1
ATOM 6547 O O . VAL B 1 418 ? 3.131 4.207 -15.492 1 82.5 418 VAL B O 1
ATOM 6550 N N . ALA B 1 419 ? 2.096 2.326 -15.25 1 66.62 419 ALA B N 1
ATOM 6551 C CA . ALA B 1 419 ? 3.236 1.443 -15.484 1 66.62 419 ALA B CA 1
ATOM 6552 C C . ALA B 1 419 ? 3.807 1.637 -16.891 1 66.62 419 ALA B C 1
ATOM 6554 O O . ALA B 1 419 ? 4.961 1.291 -17.141 1 66.62 419 ALA B O 1
ATOM 6555 N N . GLY B 1 420 ? 3.164 2.387 -17.859 1 55.38 420 GLY B N 1
ATOM 6556 C CA . GLY B 1 420 ? 3.664 2.516 -19.219 1 55.38 420 GLY B CA 1
ATOM 6557 C C . GLY B 1 420 ? 4.535 3.742 -19.422 1 55.38 420 GLY B C 1
ATOM 6558 O O . GLY B 1 420 ? 4.492 4.68 -18.609 1 55.38 420 GLY B O 1
#